Protein 8C53 (pdb70)

Foldseek 3Di:
DCVQFFDDVLPFAFLCRVLVDAFDALLQWDWAFTDFDDDLVLFQAWFDPFLPFIFSFQEEADQDQQIDFLLNQLLQLLQRHGYAHHDPDDLVRRLVRLLLQFQVAFQWAAQAQEAAQQAFQLVQVVCCVPSNDAFHFHAHHRGSFHATFFTGGCVQPVPPPPRNGTSNVRTGTPVPDAEAEPDDDSVVQLVVVVVVVDAKYFYHYPRNTTRTMGGVVNVVSCVVRVNGCADPRGTGAHEYEDELDPVCVVSVVSNVVSPHQEYEYDDLAQLDPSNLVSLLVCCVPPVSYAYETDDDQAQVSLVSNVVSPHREYEYFHPLVDPDTGHQLSSLLHNQVNVVVVSHAYEYEHVQADLSSQLSSLLSGHRHYYDYPNRRQEPSTDFDWDADPNFTATVHDGHPYHVNVVSVVSSSSSSVVCSRNPHRYSVVSNVVSVVSRTHMHGADPVNSD/DCVQFFDDVLPFFFLCRVLVDAFDALLQWDWAFTDFDDDLVLFQAWFDPFLPFIFSFQEEADQDQQTDFLLNQLLQLLQRHGYAHHPPDDLVRRLVRLLLQFQVAFQWAAFAQEDAQQAFQVVQVVCCVPSNDAFHFHAHPRGSFHATFFTGGCVQPVPDPDRNGGNNVRTGTPVPDAEAEPDDDSVVQLVVVVVVVDAKYFYHYPVNTTRTMGGVVNVVSCVVRVNRRADPRGTGAHEYEFELDPVCVVSVVSNVVSPHQEYEYDDLAQLDPSNLVSLLVCCVPPVSYAYETDDDQAQVSLVSNVVSPHREYEYFHCVPVDTGHQLSSLLHNQVNCVVVSHAYEREDDQADLSSQLSSLLSGHRHYYDYLNRRQEPSTDFDWDADPNFTGTPHHGHPYHVNVVSVVSSSSNSVVCSRNHDRYSVVSNVCSVVSSTHMHGADPVSSD

Nearest PDB structures (foldseek):
  8c53-assembly1_A  TM=1.002E+00  e=2.649E-103  Trypanosoma brucei
  8c51-assembly1_B  TM=1.000E+00  e=4.847E-98  Trypanosoma brucei
  8cgy-assembly1_A  TM=9.958E-01  e=4.254E-93  Trypanosoma brucei
  6i0o-assembly1_B  TM=9.560E-01  e=4.979E-62  Homo sapiens
  7rfh-assembly1_F  TM=8.829E-01  e=3.368E-55  Homo sapiens

Sequence (895 aa):
NTNLRTKTLRDGTTAEELFSQDGLSFNDFIILPGFIDFDSSKVNVSGQFTKNILLHLPLVSSPMDTVTESSMARAMALMGGIGVIHNNCTVEQQARMVRSVKLYRNGFIMKPKSVSPDVPVSTIRNIKSEKGISGILVTEGGKYDGKLLGIVCTKDIDFVKDASAPVSQYMTRRENMTVERYPIKLEEAMDVLNRSRHGYLPVLNDKDEVVCLCSRRDAVRARDYPNSSLDRNGHLLCAAATSTREADKGRVAALSEAGIDVLVLDSSQGNTIYQVSFIRRWVKKTYPHLEVVAGNVVTQDQAKNLIDAGADSLRIGMGSVLACGRPQATAIYKVARYAASRGVPCVADGGLRNVGDVCKALAVGANVAMLGSMIAGTSETPGEYFFKDGMRLKGAVLDKGSVLKLLAYIHKGLQQSAQDIGEVSFDAIREKVYEGQVLFNRRSLTAQSNTNLRTKTLRDGTTAEELFSQDGLSFNDFIILPGFIDFDSSKVNVSGQFTKNILLHLPLVSSPMDTVTESSMARAMALMGGIGVIHNNCTVEQQARMVRSVKLYRNGFIMKPKSVSPDVPVSTIRNIKSEKGISGILVTEGGKYDGKLLGIVCTKDIDFVKDASAPVSQYMTRRENMTVERYPIKLEEAMDVLNRSRHGYLPVLNDKDEVVCLCSRRDAVRARDYPNSSLDRNGHLLCAAATSTREADKGRVAALSEAGIDVLVLDSSQGNTIYQVSFIRWVKKTYPHLEVVAGNVVTQDQAKNLIDAGADSLRIGMGVLACGRPQATAIYKVARYAASRGVPCVADGGLRNVGDVCKALAVGANVAMLGSMIAGTSETPGEYFFKDGMRLKGAVLDKGSVLKLLAYIHKGLQQSAQDIGEVSFDAIREKVYEGQVLFNRRSLTAQS

Secondary structure (DSSP, 8-state):
-HHHHS-SS--SB-HHHHTSSS---GGGEEEPP----S-GGG-B--EESSSS-EESS-EEE---TTT-SHHHHHHHHHTT-EEEE--SS-HHHHHHHHHHHHTTS-SSBSS--EE-TT-BHHHHHHHHHHH----EEEEGGG-TTSBEEEEE-HHHHTT-S-TTSBGGGTSEEGGG---EESS--HHHHHHHHHHHT-SEEEEE-TTSBEEEEEEHHHHHHHHH-TT--B-TTSPBP-EEEE--SSTHHHHHHHHHHHT-SEEEE--SS--SHHHHHHHHHHHHH-TT-EEEEEEE-SHHHHHHHHHHT-SEEEE-S---------HHHHHHHHHHHHHHTT--EEEES---SHHHHHHHHHTT-SEEEESGGGTTSTTSSS-EEEETTEEEE--EE----HHHHHHHHHHHHHHHHHHHT-SBHHHHHHHHHHT-S-EEE--TGGG-/-HHHHS-SS--SB-HHHHTSSS---GGGEEEPP----S-GGG-B--EESSSS-EESS-EEE---TTT-SHHHHHHHHHHT-EEEE--SS-HHHHHHHHHHHHTTS-SSBSS--EE-TT-BHHHHHHHHHHH----EEEEGGG-TTSBEEEEE-HHHHTT-S-TTSBGGGTSEEGGG---EESS--HHHHHHHHHHHT-SEEEEE-TT-BEEEEEEHHHHHHHHH-TT--B-TTSPBP-EEEE--SSTHHHHHHHHHHHT-SEEEE--SS--SHHHHHHHHHHHHH-TT-EEEEEEE-SHHHHHHHHHHT-SEEEE-----SS---HHHHHHHHHHHHHHTT--EEE-S---SHHHHHHHHHTT-SEEEESGGGTTSTTSSS-EE-STTS-EE--EE----HHHHHHHHHHHHHHHHHHHT-SBHHHHHHHHHHTSS-EEE--TGGG-

Structure (mmCIF, N/CA/C/O backbone):
data_8C53
#
_entry.id   8C53
#
_cell.length_a   206.900
_cell.length_b   206.900
_cell.length_c   92.300
_cell.angle_alpha   90.00
_cell.angle_beta   90.00
_cell.angle_gamma   90.00
#
_symmetry.space_group_name_H-M   'P 4 21 2'
#
loop_
_entity.id
_entity.type
_entity.pdbx_description
1 polymer "Inosine-5'-monophosphate dehydrogenase"
2 non-polymer "GUANOSINE-5'-DIPHOSPHATE"
3 non-polymer "ADENOSINE-5'-TRIPHOSPHATE"
4 non-polymer 'PHOSPHATE ION'
5 water water
#
loop_
_atom_site.group_PDB
_atom_site.id
_atom_site.type_symbol
_atom_site.label_atom_id
_atom_site.label_alt_id
_atom_site.label_comp_id
_atom_site.label_asym_id
_atom_site.label_entity_id
_atom_site.label_seq_id
_atom_site.pdbx_PDB_ins_code
_atom_site.Cartn_x
_atom_site.Cartn_y
_atom_site.Cartn_z
_atom_site.occupancy
_atom_site.B_iso_or_equiv
_atom_site.auth_seq_id
_atom_site.auth_comp_id
_atom_site.auth_asym_id
_atom_site.auth_atom_id
_atom_site.pdbx_PDB_model_num
ATOM 1 N N . ASN A 1 3 ? 18.697 69.294 -34.131 1.00 64.84 3 ASN A N 1
ATOM 2 C CA . ASN A 1 3 ? 17.346 69.678 -33.758 1.00 66.73 3 ASN A CA 1
ATOM 3 C C . ASN A 1 3 ? 16.987 71.045 -34.321 1.00 63.88 3 ASN A C 1
ATOM 4 O O . ASN A 1 3 ? 16.237 71.809 -33.703 1.00 61.66 3 ASN A O 1
ATOM 15 N N . THR A 1 4 ? 17.519 71.352 -35.500 1.00 57.20 4 THR A N 1
ATOM 16 C CA . THR A 1 4 ? 17.292 72.674 -36.069 1.00 58.16 4 THR A CA 1
ATOM 17 C C . THR A 1 4 ? 15.835 72.871 -36.443 1.00 53.21 4 THR A C 1
ATOM 18 O O . THR A 1 4 ? 15.298 73.972 -36.298 1.00 55.13 4 THR A O 1
ATOM 29 N N . ASN A 1 5 ? 15.173 71.818 -36.915 1.00 55.92 5 ASN A N 1
ATOM 30 C CA . ASN A 1 5 ? 13.765 71.944 -37.258 1.00 55.15 5 ASN A CA 1
ATOM 31 C C . ASN A 1 5 ? 12.935 72.306 -36.034 1.00 61.48 5 ASN A C 1
ATOM 32 O O . ASN A 1 5 ? 11.912 72.998 -36.156 1.00 56.47 5 ASN A O 1
ATOM 43 N N . LEU A 1 6 ? 13.355 71.848 -34.849 1.00 54.05 6 LEU A N 1
ATOM 44 C CA . LEU A 1 6 ? 12.591 72.130 -33.641 1.00 55.17 6 LEU A CA 1
ATOM 45 C C . LEU A 1 6 ? 12.947 73.474 -33.028 1.00 47.12 6 LEU A C 1
ATOM 46 O O . LEU A 1 6 ? 12.087 74.106 -32.399 1.00 52.27 6 LEU A O 1
ATOM 62 N N . ARG A 1 7 ? 14.190 73.920 -33.174 1.00 45.63 7 ARG A N 1
ATOM 63 C CA . ARG A 1 7 ? 14.606 75.159 -32.543 1.00 44.06 7 ARG A CA 1
ATOM 64 C C . ARG A 1 7 ? 14.285 76.384 -33.380 1.00 51.93 7 ARG A C 1
ATOM 65 O O . ARG A 1 7 ? 13.922 77.432 -32.833 1.00 54.39 7 ARG A O 1
ATOM 86 N N . THR A 1 8 ? 14.391 76.281 -34.703 1.00 57.20 8 THR A N 1
ATOM 87 C CA . THR A 1 8 ? 14.185 77.455 -35.544 1.00 50.27 8 THR A CA 1
ATOM 88 C C . THR A 1 8 ? 12.698 77.784 -35.605 1.00 53.56 8 THR A C 1
ATOM 89 O O . THR A 1 8 ? 11.872 76.914 -35.906 1.00 53.63 8 THR A O 1
ATOM 100 N N . LYS A 1 9 ? 12.361 79.036 -35.315 1.00 40.59 9 LYS A N 1
ATOM 101 C CA . LYS A 1 9 ? 10.978 79.482 -35.315 1.00 46.25 9 LYS A CA 1
ATOM 102 C C . LYS A 1 9 ? 10.622 79.930 -36.724 1.00 47.43 9 LYS A C 1
ATOM 103 O O . LYS A 1 9 ? 11.320 80.770 -37.305 1.00 48.71 9 LYS A O 1
ATOM 122 N N . THR A 1 10 ? 9.558 79.364 -37.274 1.00 44.40 10 THR A N 1
ATOM 123 C CA . THR A 1 10 ? 8.973 79.814 -38.530 1.00 45.73 10 THR A CA 1
ATOM 124 C C . THR A 1 10 ? 7.707 80.630 -38.303 1.00 47.55 10 THR A C 1
ATOM 125 O O . THR A 1 10 ? 7.499 81.659 -38.964 1.00 48.85 10 THR A O 1
ATOM 136 N N . LEU A 1 11 ? 6.847 80.191 -37.384 1.00 42.50 11 LEU A N 1
ATOM 137 C CA . LEU A 1 11 ? 5.682 80.994 -37.034 1.00 49.53 11 LEU A CA 1
ATOM 138 C C . LEU A 1 11 ? 6.104 82.343 -36.456 1.00 45.21 11 LEU A C 1
ATOM 139 O O . LEU A 1 11 ? 5.509 83.375 -36.767 1.00 50.58 11 LEU A O 1
ATOM 155 N N . ARG A 1 12 ? 7.125 82.354 -35.615 1.00 47.77 12 ARG A N 1
ATOM 156 C CA . ARG A 1 12 ? 7.640 83.582 -35.011 1.00 46.67 12 ARG A CA 1
ATOM 157 C C . ARG A 1 12 ? 6.524 84.356 -34.306 1.00 52.44 12 ARG A C 1
ATOM 158 O O . ARG A 1 12 ? 6.202 85.496 -34.638 1.00 49.06 12 ARG A O 1
ATOM 179 N N . ASP A 1 13 ? 5.933 83.700 -33.308 1.00 52.45 13 ASP A N 1
ATOM 180 C CA . ASP A 1 13 ? 4.865 84.291 -32.506 1.00 51.15 13 ASP A CA 1
ATOM 181 C C . ASP A 1 13 ? 5.517 85.088 -31.385 1.00 56.03 13 ASP A C 1
ATOM 182 O O . ASP A 1 13 ? 5.820 84.564 -30.316 1.00 46.16 13 ASP A O 1
ATOM 191 N N . GLY A 1 14 ? 5.741 86.366 -31.643 1.00 49.59 14 GLY A N 1
ATOM 192 C CA . GLY A 1 14 ? 6.418 87.227 -30.699 1.00 43.72 14 GLY A CA 1
ATOM 193 C C . GLY A 1 14 ? 6.870 88.501 -31.378 1.00 40.43 14 GLY A C 1
ATOM 194 O O . GLY A 1 14 ? 6.617 88.725 -32.552 1.00 44.56 14 GLY A O 1
ATOM 198 N N . THR A 1 15 ? 7.539 89.341 -30.595 1.00 45.16 15 THR A N 1
ATOM 199 C CA . THR A 1 15 ? 7.966 90.663 -31.027 1.00 41.00 15 THR A CA 1
ATOM 200 C C . THR A 1 15 ? 9.486 90.713 -31.055 1.00 47.08 15 THR A C 1
ATOM 201 O O . THR A 1 15 ? 10.142 90.342 -30.073 1.00 44.98 15 THR A O 1
ATOM 212 N N . THR A 1 16 ? 10.044 91.187 -32.165 1.00 48.03 16 THR A N 1
ATOM 213 C CA . THR A 1 16 ? 11.489 91.300 -32.250 1.00 47.00 16 THR A CA 1
ATOM 214 C C . THR A 1 16 ? 11.978 92.486 -31.411 1.00 45.50 16 THR A C 1
ATOM 215 O O . THR A 1 16 ? 11.231 93.407 -31.071 1.00 41.58 16 THR A O 1
ATOM 226 N N . ALA A 1 17 ? 13.262 92.450 -31.074 1.00 41.83 17 ALA A N 1
ATOM 227 C CA . ALA A 1 17 ? 13.846 93.561 -30.333 1.00 48.61 17 ALA A CA 1
ATOM 228 C C . ALA A 1 17 ? 13.653 94.866 -31.092 1.00 48.05 17 ALA A C 1
ATOM 229 O O . ALA A 1 17 ? 13.337 95.906 -30.497 1.00 50.24 17 ALA A O 1
ATOM 236 N N . GLU A 1 18 ? 13.840 94.828 -32.412 1.00 40.51 18 GLU A N 1
ATOM 237 C CA . GLU A 1 18 ? 13.720 96.037 -33.211 1.00 46.56 18 GLU A CA 1
ATOM 238 C C . GLU A 1 18 ? 12.327 96.647 -33.087 1.00 47.00 18 GLU A C 1
ATOM 239 O O . GLU A 1 18 ? 12.180 97.856 -32.863 1.00 51.39 18 GLU A O 1
ATOM 251 N N . GLU A 1 19 ? 11.287 95.828 -33.202 1.00 42.02 19 GLU A N 1
ATOM 252 C CA . GLU A 1 19 ? 9.946 96.369 -33.022 1.00 42.84 19 GLU A CA 1
ATOM 253 C C . GLU A 1 19 ? 9.740 96.845 -31.590 1.00 42.05 19 GLU A C 1
ATOM 254 O O . GLU A 1 19 ? 9.176 97.917 -31.360 1.00 45.80 19 GLU A O 1
ATOM 266 N N . LEU A 1 20 ? 10.230 96.078 -30.612 1.00 46.78 20 LEU A N 1
ATOM 267 C CA . LEU A 1 20 ? 9.957 96.396 -29.212 1.00 41.26 20 LEU A CA 1
ATOM 268 C C . LEU A 1 20 ? 10.501 97.766 -28.841 1.00 41.57 20 LEU A C 1
ATOM 269 O O . LEU A 1 20 ? 9.867 98.507 -28.085 1.00 47.40 20 LEU A O 1
ATOM 285 N N . PHE A 1 21 ? 11.674 98.123 -29.363 1.00 46.51 21 PHE A N 1
ATOM 286 C CA . PHE A 1 21 ? 12.356 99.354 -28.980 1.00 51.29 21 PHE A CA 1
ATOM 287 C C . PHE A 1 21 ? 12.121 100.499 -29.955 1.00 47.83 21 PHE A C 1
ATOM 288 O O . PHE A 1 21 ? 12.806 101.525 -29.869 1.00 52.72 21 PHE A O 1
ATOM 305 N N . SER A 1 22 ? 11.146 100.370 -30.847 1.00 54.96 22 SER A N 1
ATOM 306 C CA . SER A 1 22 ? 10.900 101.371 -31.886 1.00 56.03 22 SER A CA 1
ATOM 307 C C . SER A 1 22 ? 9.944 102.456 -31.411 1.00 48.00 22 SER A C 1
ATOM 308 O O . SER A 1 22 ? 9.588 103.336 -32.194 1.00 53.86 22 SER A O 1
ATOM 316 N N . GLN A 1 23 ? 9.538 102.409 -30.144 1.00 53.31 23 GLN A N 1
ATOM 317 C CA . GLN A 1 23 ? 8.541 103.298 -29.556 1.00 42.39 23 GLN A CA 1
ATOM 318 C C . GLN A 1 23 ? 9.180 103.957 -28.345 1.00 45.91 23 GLN A C 1
ATOM 319 O O . GLN A 1 23 ? 10.410 104.068 -28.274 1.00 69.00 23 GLN A O 1
ATOM 333 N N . ASP A 1 24 ? 8.366 104.436 -27.417 1.00 42.12 24 ASP A N 1
ATOM 334 C CA . ASP A 1 24 ? 8.851 105.110 -26.225 1.00 47.30 24 ASP A CA 1
ATOM 335 C C . ASP A 1 24 ? 9.967 104.364 -25.498 1.00 52.40 24 ASP A C 1
ATOM 336 O O . ASP A 1 24 ? 10.150 103.159 -25.687 1.00 47.82 24 ASP A O 1
ATOM 345 N N . GLY A 1 25 ? 10.754 105.103 -24.720 1.00 48.08 25 GLY A N 1
ATOM 346 C CA . GLY A 1 25 ? 11.879 104.515 -24.010 1.00 49.54 25 GLY A CA 1
ATOM 347 C C . GLY A 1 25 ? 11.426 103.530 -22.947 1.00 54.07 25 GLY A C 1
ATOM 348 O O . GLY A 1 25 ? 10.548 103.834 -22.131 1.00 48.43 25 GLY A O 1
ATOM 352 N N . LEU A 1 26 ? 12.065 102.364 -22.916 1.00 50.85 26 LEU A N 1
ATOM 353 C CA . LEU A 1 26 ? 11.635 101.254 -22.085 1.00 46.03 26 LEU A CA 1
ATOM 354 C C . LEU A 1 26 ? 12.616 100.976 -20.953 1.00 49.35 26 LEU A C 1
ATOM 355 O O . LEU A 1 26 ? 13.836 101.137 -21.119 1.00 48.76 26 LEU A O 1
ATOM 371 N N . SER A 1 27 ? 12.076 100.575 -19.810 1.00 47.29 27 SER A N 1
ATOM 372 C CA . SER A 1 27 ? 12.836 99.978 -18.728 1.00 49.15 27 SER A CA 1
ATOM 373 C C . SER A 1 27 ? 12.757 98.458 -18.825 1.00 51.95 27 SER A C 1
ATOM 374 O O . SER A 1 27 ? 12.004 97.898 -19.631 1.00 49.79 27 SER A O 1
ATOM 382 N N . PHE A 1 28 ? 13.538 97.787 -17.974 1.00 47.32 28 PHE A N 1
ATOM 383 C CA . PHE A 1 28 ? 13.636 96.336 -18.071 1.00 46.40 28 PHE A CA 1
ATOM 384 C C . PHE A 1 28 ? 12.323 95.646 -17.719 1.00 49.38 28 PHE A C 1
ATOM 385 O O . PHE A 1 28 ? 12.015 94.583 -18.271 1.00 48.79 28 PHE A O 1
ATOM 402 N N . ASN A 1 29 ? 11.538 96.226 -16.816 1.00 50.73 29 ASN A N 1
ATOM 403 C CA . ASN A 1 29 ? 10.269 95.620 -16.448 1.00 48.46 29 ASN A CA 1
ATOM 404 C C . ASN A 1 29 ? 9.210 95.771 -17.531 1.00 47.39 29 ASN A C 1
ATOM 405 O O . ASN A 1 29 ? 8.151 95.142 -17.429 1.00 51.95 29 ASN A O 1
ATOM 416 N N . ASP A 1 30 ? 9.457 96.585 -18.552 1.00 45.70 30 ASP A N 1
ATOM 417 C CA . ASP A 1 30 ? 8.448 96.821 -19.576 1.00 44.92 30 ASP A CA 1
ATOM 418 C C . ASP A 1 30 ? 8.281 95.661 -20.542 1.00 43.66 30 ASP A C 1
ATOM 419 O O . ASP A 1 30 ? 7.320 95.658 -21.317 1.00 51.38 30 ASP A O 1
ATOM 428 N N . PHE A 1 31 ? 9.183 94.687 -20.534 1.00 47.33 31 PHE A N 1
ATOM 429 C CA . PHE A 1 31 ? 9.110 93.600 -21.493 1.00 43.60 31 PHE A CA 1
ATOM 430 C C . PHE A 1 31 ? 9.611 92.306 -20.866 1.00 49.76 31 PHE A C 1
ATOM 431 O O . PHE A 1 31 ? 10.326 92.301 -19.858 1.00 45.03 31 PHE A O 1
ATOM 448 N N . ILE A 1 32 ? 9.222 91.200 -21.487 1.00 40.40 32 ILE A N 1
ATOM 449 C CA . ILE A 1 32 ? 9.661 89.873 -21.082 1.00 44.16 32 ILE A CA 1
ATOM 450 C C . ILE A 1 32 ? 10.151 89.154 -22.332 1.00 44.45 32 ILE A C 1
ATOM 451 O O . ILE A 1 32 ? 9.791 89.502 -23.457 1.00 48.16 32 ILE A O 1
ATOM 467 N N . ILE A 1 33 ? 11.007 88.159 -22.122 1.00 45.18 33 ILE A N 1
ATOM 468 C CA . ILE A 1 33 ? 11.595 87.379 -23.201 1.00 44.65 33 ILE A CA 1
ATOM 469 C C . ILE A 1 33 ? 10.825 86.073 -23.340 1.00 48.09 33 ILE A C 1
ATOM 470 O O . ILE A 1 33 ? 10.570 85.383 -22.347 1.00 44.75 33 ILE A O 1
ATOM 486 N N . LEU A 1 34 ? 10.465 85.732 -24.560 1.00 46.53 34 LEU A N 1
ATOM 487 C CA . LEU A 1 34 ? 9.680 84.534 -24.788 1.00 45.93 34 LEU A CA 1
ATOM 488 C C . LEU A 1 34 ? 10.585 83.307 -24.795 1.00 50.30 34 LEU A C 1
ATOM 489 O O . LEU A 1 34 ? 11.759 83.402 -25.155 1.00 46.60 34 LEU A O 1
ATOM 505 N N . PRO A 1 35 ? 10.070 82.154 -24.366 1.00 50.85 35 PRO A N 1
ATOM 506 C CA . PRO A 1 35 ? 10.882 80.938 -24.362 1.00 46.47 35 PRO A CA 1
ATOM 507 C C . PRO A 1 35 ? 11.057 80.350 -25.752 1.00 43.73 35 PRO A C 1
ATOM 508 O O . PRO A 1 35 ? 10.268 80.585 -26.666 1.00 51.41 35 PRO A O 1
ATOM 519 N N . GLY A 1 36 ? 12.118 79.559 -25.886 1.00 49.49 36 GLY A N 1
ATOM 520 C CA . GLY A 1 36 ? 12.400 78.857 -27.115 1.00 50.78 36 GLY A CA 1
ATOM 521 C C . GLY A 1 36 ? 12.364 77.352 -26.958 1.00 50.94 36 GLY A C 1
ATOM 522 O O . GLY A 1 36 ? 11.393 76.805 -26.429 1.00 49.11 36 GLY A O 1
ATOM 526 N N . PHE A 1 37 ? 13.421 76.678 -27.418 1.00 55.28 37 PHE A N 1
ATOM 527 C CA . PHE A 1 37 ? 13.500 75.225 -27.430 1.00 47.87 37 PHE A CA 1
ATOM 528 C C . PHE A 1 37 ? 14.720 74.762 -26.654 1.00 48.23 37 PHE A C 1
ATOM 529 O O . PHE A 1 37 ? 15.807 75.316 -26.815 1.00 57.43 37 PHE A O 1
ATOM 546 N N . ILE A 1 38 ? 14.551 73.712 -25.852 1.00 49.43 38 ILE A N 1
ATOM 547 C CA . ILE A 1 38 ? 15.574 73.252 -24.919 1.00 50.92 38 ILE A CA 1
ATOM 548 C C . ILE A 1 38 ? 16.012 71.845 -25.304 1.00 51.17 38 ILE A C 1
ATOM 549 O O . ILE A 1 38 ? 15.177 70.938 -25.426 1.00 49.57 38 ILE A O 1
ATOM 565 N N . ASP A 1 39 ? 17.319 71.667 -25.505 1.00 48.74 39 ASP A N 1
ATOM 566 C CA . ASP A 1 39 ? 17.887 70.339 -25.713 1.00 51.57 39 ASP A CA 1
ATOM 567 C C . ASP A 1 39 ? 19.227 70.211 -25.007 1.00 48.12 39 ASP A C 1
ATOM 568 O O . ASP A 1 39 ? 20.119 69.505 -25.485 1.00 56.64 39 ASP A O 1
ATOM 577 N N . PHE A 1 40 ? 19.383 70.874 -23.870 1.00 49.05 40 PHE A N 1
ATOM 578 C CA . PHE A 1 40 ? 20.643 70.854 -23.148 1.00 51.48 40 PHE A CA 1
ATOM 579 C C . PHE A 1 40 ? 20.382 71.178 -21.690 1.00 54.46 40 PHE A C 1
ATOM 580 O O . PHE A 1 40 ? 19.351 71.759 -21.341 1.00 59.28 40 PHE A O 1
ATOM 597 N N . ASP A 1 41 ? 21.332 70.793 -20.840 1.00 55.60 41 ASP A N 1
ATOM 598 C CA . ASP A 1 41 ? 21.258 71.091 -19.418 1.00 54.92 41 ASP A CA 1
ATOM 599 C C . ASP A 1 41 ? 21.862 72.463 -19.148 1.00 54.26 41 ASP A C 1
ATOM 600 O O . ASP A 1 41 ? 22.782 72.908 -19.834 1.00 58.87 41 ASP A O 1
ATOM 609 N N . SER A 1 42 ? 21.341 73.128 -18.124 1.00 53.76 42 SER A N 1
ATOM 610 C CA . SER A 1 42 ? 21.741 74.505 -17.861 1.00 52.56 42 SER A CA 1
ATOM 611 C C . SER A 1 42 ? 23.224 74.628 -17.544 1.00 58.62 42 SER A C 1
ATOM 612 O O . SER A 1 42 ? 23.815 75.691 -17.764 1.00 56.61 42 SER A O 1
ATOM 620 N N . SER A 1 43 ? 23.846 73.565 -17.026 1.00 61.09 43 SER A N 1
ATOM 621 C CA . SER A 1 43 ? 25.255 73.643 -16.664 1.00 52.26 43 SER A CA 1
ATOM 622 C C . SER A 1 43 ? 26.150 73.861 -17.873 1.00 60.09 43 SER A C 1
ATOM 623 O O . SER A 1 43 ? 27.292 74.314 -17.720 1.00 59.27 43 SER A O 1
ATOM 631 N N . LYS A 1 44 ? 25.659 73.571 -19.068 1.00 52.48 44 LYS A N 1
ATOM 632 C CA . LYS A 1 44 ? 26.453 73.674 -20.284 1.00 64.09 44 LYS A CA 1
ATOM 633 C C . LYS A 1 44 ? 26.396 75.057 -20.927 1.00 50.98 44 LYS A C 1
ATOM 634 O O . LYS A 1 44 ? 26.992 75.250 -21.984 1.00 55.62 44 LYS A O 1
ATOM 653 N N . VAL A 1 45 ? 25.725 76.019 -20.312 1.00 50.44 45 VAL A N 1
ATOM 654 C CA . VAL A 1 45 ? 25.535 77.322 -20.927 1.00 44.68 45 VAL A CA 1
ATOM 655 C C . VAL A 1 45 ? 26.775 78.184 -20.712 1.00 46.97 45 VAL A C 1
ATOM 656 O O . VAL A 1 45 ? 27.269 78.324 -19.590 1.00 45.64 45 VAL A O 1
ATOM 669 N N . ASN A 1 46 ? 27.244 78.806 -21.792 1.00 49.90 46 ASN A N 1
ATOM 670 C CA . ASN A 1 46 ? 28.361 79.744 -21.779 1.00 48.80 46 ASN A CA 1
ATOM 671 C C . ASN A 1 46 ? 27.804 81.162 -21.671 1.00 50.19 46 ASN A C 1
ATOM 672 O O . ASN A 1 46 ? 26.979 81.572 -22.490 1.00 54.27 46 ASN A O 1
ATOM 683 N N . VAL A 1 47 ? 28.245 81.903 -20.665 1.00 46.35 47 VAL A N 1
ATOM 684 C CA . VAL A 1 47 ? 27.739 83.242 -20.408 1.00 46.98 47 VAL A CA 1
ATOM 685 C C . VAL A 1 47 ? 28.766 84.316 -20.731 1.00 42.93 47 VAL A C 1
ATOM 686 O O . VAL A 1 47 ? 28.535 85.493 -20.452 1.00 55.91 47 VAL A O 1
ATOM 699 N N . SER A 1 48 ? 29.902 83.946 -21.293 1.00 49.34 48 SER A N 1
ATOM 700 C CA . SER A 1 48 ? 30.987 84.900 -21.442 1.00 42.77 48 SER A CA 1
ATOM 701 C C . SER A 1 48 ? 30.574 86.050 -22.349 1.00 49.30 48 SER A C 1
ATOM 702 O O . SER A 1 48 ? 29.708 85.909 -23.221 1.00 43.74 48 SER A O 1
ATOM 710 N N . GLY A 1 49 ? 31.216 87.197 -22.136 1.00 39.79 49 GLY A N 1
ATOM 711 C CA . GLY A 1 49 ? 31.031 88.344 -23.000 1.00 42.25 49 GLY A CA 1
ATOM 712 C C . GLY A 1 49 ? 32.311 89.154 -23.072 1.00 52.11 49 GLY A C 1
ATOM 713 O O . GLY A 1 49 ? 33.204 89.033 -22.219 1.00 43.48 49 GLY A O 1
ATOM 717 N N . GLN A 1 50 ? 32.385 90.002 -24.093 1.00 48.47 50 GLN A N 1
ATOM 718 C CA . GLN A 1 50 ? 33.568 90.818 -24.309 1.00 43.92 50 GLN A CA 1
ATOM 719 C C . GLN A 1 50 ? 33.481 92.061 -23.439 1.00 42.82 50 GLN A C 1
ATOM 720 O O . GLN A 1 50 ? 32.609 92.912 -23.634 1.00 51.64 50 GLN A O 1
ATOM 734 N N . PHE A 1 51 ? 34.392 92.182 -22.483 1.00 47.50 51 PHE A N 1
ATOM 735 C CA . PHE A 1 51 ? 34.534 93.446 -21.770 1.00 47.01 51 PHE A CA 1
ATOM 736 C C . PHE A 1 51 ? 35.033 94.522 -22.718 1.00 42.66 51 PHE A C 1
ATOM 737 O O . PHE A 1 51 ? 34.575 95.668 -22.681 1.00 48.82 51 PHE A O 1
ATOM 754 N N . THR A 1 52 ? 35.969 94.156 -23.579 1.00 46.11 52 THR A N 1
ATOM 755 C CA . THR A 1 52 ? 36.559 95.063 -24.541 1.00 52.45 52 THR A CA 1
ATOM 756 C C . THR A 1 52 ? 36.844 94.269 -25.805 1.00 48.87 52 THR A C 1
ATOM 757 O O . THR A 1 52 ? 36.590 93.062 -25.877 1.00 54.35 52 THR A O 1
ATOM 768 N N . LYS A 1 53 ? 37.389 94.950 -26.806 1.00 56.12 53 LYS A N 1
ATOM 769 C CA . LYS A 1 53 ? 37.653 94.295 -28.079 1.00 54.06 53 LYS A CA 1
ATOM 770 C C . LYS A 1 53 ? 38.484 93.033 -27.892 1.00 61.35 53 LYS A C 1
ATOM 771 O O . LYS A 1 53 ? 38.255 92.026 -28.567 1.00 58.63 53 LYS A O 1
ATOM 790 N N . ASN A 1 54 ? 39.446 93.059 -26.964 1.00 63.18 54 ASN A N 1
ATOM 791 C CA . ASN A 1 54 ? 40.418 91.981 -26.851 1.00 65.68 54 ASN A CA 1
ATOM 792 C C . ASN A 1 54 ? 40.310 91.153 -25.580 1.00 61.78 54 ASN A C 1
ATOM 793 O O . ASN A 1 54 ? 40.985 90.126 -25.484 1.00 64.97 54 ASN A O 1
ATOM 804 N N . ILE A 1 55 ? 39.496 91.553 -24.612 1.00 64.14 55 ILE A N 1
ATOM 805 C CA . ILE A 1 55 ? 39.374 90.844 -23.347 1.00 52.41 55 ILE A CA 1
ATOM 806 C C . ILE A 1 55 ? 38.012 90.171 -23.281 1.00 53.34 55 ILE A C 1
ATOM 807 O O . ILE A 1 55 ? 36.975 90.850 -23.221 1.00 56.17 55 ILE A O 1
ATOM 823 N N . LEU A 1 56 ? 38.013 88.841 -23.258 1.00 47.39 56 LEU A N 1
ATOM 824 C CA . LEU A 1 56 ? 36.804 88.054 -23.051 1.00 56.19 56 LEU A CA 1
ATOM 825 C C . LEU A 1 56 ? 36.708 87.653 -21.581 1.00 55.46 56 LEU A C 1
ATOM 826 O O . LEU A 1 56 ? 37.688 87.185 -20.996 1.00 71.80 56 LEU A O 1
ATOM 842 N N . LEU A 1 57 ? 35.538 87.839 -20.987 1.00 52.76 57 LEU A N 1
ATOM 843 C CA . LEU A 1 57 ? 35.303 87.502 -19.594 1.00 50.43 57 LEU A CA 1
ATOM 844 C C . LEU A 1 57 ? 34.441 86.252 -19.518 1.00 56.60 57 LEU A C 1
ATOM 845 O O . LEU A 1 57 ? 33.352 86.216 -20.100 1.00 55.84 57 LEU A O 1
ATOM 861 N N . HIS A 1 58 ? 34.931 85.231 -18.799 1.00 58.67 58 HIS A N 1
ATOM 862 C CA . HIS A 1 58 ? 34.139 84.016 -18.617 1.00 54.14 58 HIS A CA 1
ATOM 863 C C . HIS A 1 58 ? 32.832 84.337 -17.915 1.00 54.47 58 HIS A C 1
ATOM 864 O O . HIS A 1 58 ? 31.789 83.746 -18.218 1.00 50.76 58 HIS A O 1
ATOM 878 N N . LEU A 1 59 ? 32.876 85.277 -16.971 1.00 47.11 59 LEU A N 1
ATOM 879 C CA . LEU A 1 59 ? 31.700 85.749 -16.249 1.00 50.00 59 LEU A CA 1
ATOM 880 C C . LEU A 1 59 ? 31.446 87.184 -16.676 1.00 42.98 59 LEU A C 1
ATOM 881 O O . LEU A 1 59 ? 32.301 88.043 -16.430 1.00 50.08 59 LEU A O 1
ATOM 897 N N . PRO A 1 60 ? 30.334 87.500 -17.311 1.00 45.04 60 PRO A N 1
ATOM 898 C CA . PRO A 1 60 ? 30.144 88.830 -17.904 1.00 47.04 60 PRO A CA 1
ATOM 899 C C . PRO A 1 60 ? 29.775 89.896 -16.874 1.00 47.87 60 PRO A C 1
ATOM 900 O O . PRO A 1 60 ? 28.781 90.605 -17.008 1.00 48.03 60 PRO A O 1
ATOM 911 N N . LEU A 1 61 ? 30.583 90.009 -15.837 1.00 45.77 61 LEU A N 1
ATOM 912 C CA . LEU A 1 61 ? 30.268 90.866 -14.707 1.00 46.92 61 LEU A CA 1
ATOM 913 C C . LEU A 1 61 ? 31.476 91.708 -14.352 1.00 45.89 61 LEU A C 1
ATOM 914 O O . LEU A 1 61 ? 32.603 91.210 -14.336 1.00 47.12 61 LEU A O 1
ATOM 930 N N . VAL A 1 62 ? 31.226 92.982 -14.057 1.00 44.94 62 VAL A N 1
ATOM 931 C CA . VAL A 1 62 ? 32.259 93.969 -13.787 1.00 40.12 62 VAL A CA 1
ATOM 932 C C . VAL A 1 62 ? 31.831 94.746 -12.556 1.00 48.10 62 VAL A C 1
ATOM 933 O O . VAL A 1 62 ? 30.696 95.232 -12.491 1.00 51.98 62 VAL A O 1
ATOM 946 N N . SER A 1 63 ? 32.726 94.870 -11.592 1.00 46.41 63 SER A N 1
ATOM 947 C CA . SER A 1 63 ? 32.393 95.580 -10.363 1.00 49.61 63 SER A CA 1
ATOM 948 C C . SER A 1 63 ? 32.560 97.077 -10.590 1.00 49.35 63 SER A C 1
ATOM 949 O O . SER A 1 63 ? 33.577 97.522 -11.123 1.00 46.72 63 SER A O 1
ATOM 957 N N . SER A 1 64 ? 31.560 97.853 -10.178 1.00 52.86 64 SER A N 1
ATOM 958 C CA . SER A 1 64 ? 31.545 99.266 -10.511 1.00 50.31 64 SER A CA 1
ATOM 959 C C . SER A 1 64 ? 32.666 99.997 -9.781 1.00 51.12 64 SER A C 1
ATOM 960 O O . SER A 1 64 ? 33.015 99.650 -8.654 1.00 53.28 64 SER A O 1
ATOM 968 N N . PRO A 1 65 ? 33.248 101.028 -10.408 1.00 62.76 65 PRO A N 1
ATOM 969 C CA . PRO A 1 65 ? 34.342 101.778 -9.767 1.00 50.37 65 PRO A CA 1
ATOM 970 C C . PRO A 1 65 ? 33.836 102.874 -8.834 1.00 58.27 65 PRO A C 1
ATOM 971 O O . PRO A 1 65 ? 34.166 104.056 -8.974 1.00 53.93 65 PRO A O 1
ATOM 982 N N . MET A 1 66 ? 33.012 102.482 -7.868 1.00 58.93 66 MET A N 1
ATOM 983 C CA . MET A 1 66 ? 32.606 103.368 -6.783 1.00 65.86 66 MET A CA 1
ATOM 984 C C . MET A 1 66 ? 33.464 103.079 -5.554 1.00 61.37 66 MET A C 1
ATOM 985 O O . MET A 1 66 ? 33.829 101.929 -5.298 1.00 64.83 66 MET A O 1
ATOM 999 N N . ASP A 1 67 ? 33.777 104.126 -4.789 1.00 62.27 67 ASP A N 1
ATOM 1000 C CA . ASP A 1 67 ? 34.639 103.961 -3.627 1.00 57.04 67 ASP A CA 1
ATOM 1001 C C . ASP A 1 67 ? 34.007 103.082 -2.556 1.00 62.26 67 ASP A C 1
ATOM 1002 O O . ASP A 1 67 ? 34.719 102.636 -1.650 1.00 58.26 67 ASP A O 1
ATOM 1011 N N . THR A 1 68 ? 32.703 102.819 -2.636 1.00 61.28 68 THR A N 1
ATOM 1012 C CA . THR A 1 68 ? 32.043 101.923 -1.696 1.00 59.37 68 THR A CA 1
ATOM 1013 C C . THR A 1 68 ? 31.962 100.488 -2.204 1.00 60.86 68 THR A C 1
ATOM 1014 O O . THR A 1 68 ? 31.384 99.637 -1.516 1.00 63.07 68 THR A O 1
ATOM 1025 N N . VAL A 1 69 ? 32.511 100.197 -3.383 1.00 61.80 69 VAL A N 1
ATOM 1026 C CA . VAL A 1 69 ? 32.319 98.889 -3.992 1.00 60.80 69 VAL A CA 1
ATOM 1027 C C . VAL A 1 69 ? 33.633 98.197 -4.304 1.00 51.15 69 VAL A C 1
ATOM 1028 O O . VAL A 1 69 ? 33.854 97.068 -3.866 1.00 52.96 69 VAL A O 1
ATOM 1041 N N . THR A 1 70 ? 34.505 98.848 -5.075 1.00 55.95 70 THR A N 1
ATOM 1042 C CA . THR A 1 70 ? 35.661 98.167 -5.650 1.00 54.47 70 THR A CA 1
ATOM 1043 C C . THR A 1 70 ? 36.967 98.746 -5.128 1.00 56.54 70 THR A C 1
ATOM 1044 O O . THR A 1 70 ? 37.306 99.898 -5.411 1.00 57.53 70 THR A O 1
ATOM 1055 N N . GLU A 1 71 ? 37.710 97.926 -4.390 1.00 61.48 71 GLU A N 1
ATOM 1056 C CA . GLU A 1 71 ? 39.120 98.147 -4.072 1.00 53.59 71 GLU A CA 1
ATOM 1057 C C . GLU A 1 71 ? 39.828 96.817 -4.334 1.00 52.47 71 GLU A C 1
ATOM 1058 O O . GLU A 1 71 ? 39.268 95.940 -5.007 1.00 51.45 71 GLU A O 1
ATOM 1070 N N . SER A 1 72 ? 41.060 96.662 -3.855 1.00 56.06 72 SER A N 1
ATOM 1071 C CA . SER A 1 72 ? 41.860 95.502 -4.246 1.00 56.96 72 SER A CA 1
ATOM 1072 C C . SER A 1 72 ? 41.125 94.190 -3.996 1.00 57.71 72 SER A C 1
ATOM 1073 O O . SER A 1 72 ? 41.132 93.289 -4.844 1.00 57.98 72 SER A O 1
ATOM 1081 N N . SER A 1 73 ? 40.489 94.057 -2.835 1.00 57.35 73 SER A N 1
ATOM 1082 C CA . SER A 1 73 ? 39.862 92.787 -2.485 1.00 53.63 73 SER A CA 1
ATOM 1083 C C . SER A 1 73 ? 38.722 92.455 -3.440 1.00 55.44 73 SER A C 1
ATOM 1084 O O . SER A 1 73 ? 38.615 91.321 -3.933 1.00 60.08 73 SER A O 1
ATOM 1092 N N . MET A 1 74 ? 37.855 93.433 -3.717 1.00 52.51 74 MET A N 1
ATOM 1093 C CA . MET A 1 74 ? 36.741 93.192 -4.632 1.00 51.23 74 MET A CA 1
ATOM 1094 C C . MET A 1 74 ? 37.237 92.864 -6.038 1.00 52.16 74 MET A C 1
ATOM 1095 O O . MET A 1 74 ? 36.718 91.950 -6.691 1.00 45.42 74 MET A O 1
ATOM 1109 N N . ALA A 1 75 ? 38.239 93.598 -6.526 1.00 46.93 75 ALA A N 1
ATOM 1110 C CA . ALA A 1 75 ? 38.765 93.313 -7.860 1.00 46.53 75 ALA A CA 1
ATOM 1111 C C . ALA A 1 75 ? 39.352 91.908 -7.929 1.00 58.61 75 ALA A C 1
ATOM 1112 O O . ALA A 1 75 ? 39.162 91.188 -8.924 1.00 55.71 75 ALA A O 1
ATOM 1119 N N . ARG A 1 76 ? 40.067 91.498 -6.876 1.00 59.82 76 ARG A N 1
ATOM 1120 C CA . ARG A 1 76 ? 40.585 90.137 -6.819 1.00 55.21 76 ARG A CA 1
ATOM 1121 C C . ARG A 1 76 ? 39.454 89.125 -6.907 1.00 47.34 76 ARG A C 1
ATOM 1122 O O . ARG A 1 76 ? 39.509 88.175 -7.691 1.00 51.69 76 ARG A O 1
ATOM 1143 N N . ALA A 1 77 ? 38.415 89.318 -6.102 1.00 49.78 77 ALA A N 1
ATOM 1144 C CA . ALA A 1 77 ? 37.309 88.368 -6.092 1.00 50.25 77 ALA A CA 1
ATOM 1145 C C . ALA A 1 77 ? 36.654 88.286 -7.463 1.00 51.00 77 ALA A C 1
ATOM 1146 O O . ALA A 1 77 ? 36.348 87.190 -7.950 1.00 55.84 77 ALA A O 1
ATOM 1153 N N . MET A 1 78 ? 36.423 89.434 -8.097 1.00 48.01 78 MET A N 1
ATOM 1154 C CA . MET A 1 78 ? 35.796 89.432 -9.416 1.00 49.17 78 MET A CA 1
ATOM 1155 C C . MET A 1 78 ? 36.659 88.689 -10.427 1.00 44.69 78 MET A C 1
ATOM 1156 O O . MET A 1 78 ? 36.172 87.830 -11.163 1.00 46.25 78 MET A O 1
ATOM 1170 N N . ALA A 1 79 ? 37.951 88.997 -10.471 1.00 48.86 79 ALA A N 1
ATOM 1171 C CA . ALA A 1 79 ? 38.817 88.340 -11.441 1.00 45.61 79 ALA A CA 1
ATOM 1172 C C . ALA A 1 79 ? 38.883 86.839 -11.196 1.00 54.15 79 ALA A C 1
ATOM 1173 O O . ALA A 1 79 ? 38.892 86.047 -12.147 1.00 60.28 79 ALA A O 1
ATOM 1180 N N . LEU A 1 80 ? 38.909 86.423 -9.926 1.00 58.75 80 LEU A N 1
ATOM 1181 C CA . LEU A 1 80 ? 39.034 85.000 -9.622 1.00 50.67 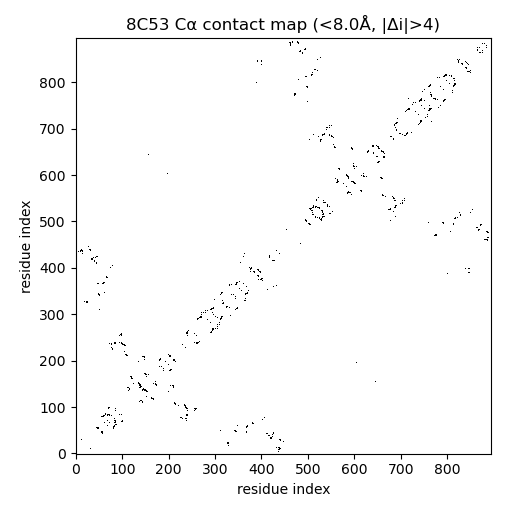80 LEU A CA 1
ATOM 1182 C C . LEU A 1 80 ? 37.845 84.207 -10.149 1.00 58.92 80 LEU A C 1
ATOM 1183 O O . LEU A 1 80 ? 38.000 83.060 -10.600 1.00 54.05 80 LEU A O 1
ATOM 1199 N N . MET A 1 81 ? 36.648 84.793 -10.085 1.00 52.09 81 MET A N 1
ATOM 1200 C CA . MET A 1 81 ? 35.443 84.102 -10.523 1.00 60.10 81 MET A CA 1
ATOM 1201 C C . MET A 1 81 ? 35.214 84.201 -12.024 1.00 54.86 81 MET A C 1
ATOM 1202 O O . MET A 1 81 ? 34.236 83.636 -12.525 1.00 59.53 81 MET A O 1
ATOM 1216 N N . GLY A 1 82 ? 36.085 84.892 -12.746 1.00 54.41 82 GLY A N 1
ATOM 1217 C CA . GLY A 1 82 ? 35.951 85.020 -14.179 1.00 60.66 82 GLY A CA 1
ATOM 1218 C C . GLY A 1 82 ? 35.447 86.357 -14.654 1.00 50.59 82 GLY A C 1
ATOM 1219 O O . GLY A 1 82 ? 35.235 86.531 -15.861 1.00 56.47 82 GLY A O 1
ATOM 1223 N N . GLY A 1 83 ? 35.232 87.295 -13.749 1.00 55.76 83 GLY A N 1
ATOM 1224 C CA . GLY A 1 83 ? 34.856 88.656 -14.081 1.00 46.09 83 GLY A CA 1
ATOM 1225 C C . GLY A 1 83 ? 36.040 89.592 -14.007 1.00 47.02 83 GLY A C 1
ATOM 1226 O O . GLY A 1 83 ? 37.173 89.222 -14.341 1.00 45.71 83 GLY A O 1
ATOM 1230 N N . ILE A 1 84 ? 35.778 90.824 -13.573 1.00 46.64 84 ILE A N 1
ATOM 1231 C CA . ILE A 1 84 ? 36.826 91.826 -13.443 1.00 45.21 84 ILE A CA 1
ATOM 1232 C C . ILE A 1 84 ? 36.291 92.940 -12.567 1.00 42.21 84 ILE A C 1
ATOM 1233 O O . ILE A 1 84 ? 35.080 93.121 -12.432 1.00 51.56 84 ILE A O 1
ATOM 1249 N N . GLY A 1 85 ? 37.200 93.689 -11.956 1.00 43.93 85 GLY A N 1
ATOM 1250 C CA . GLY A 1 85 ? 36.845 94.822 -11.130 1.00 47.46 85 GLY A CA 1
ATOM 1251 C C . GLY A 1 85 ? 37.545 96.078 -11.616 1.00 48.16 85 GLY A C 1
ATOM 1252 O O . GLY A 1 85 ? 38.629 96.003 -12.203 1.00 45.14 85 GLY A O 1
ATOM 1256 N N . VAL A 1 86 ? 36.934 97.225 -11.356 1.00 46.01 86 VAL A N 1
ATOM 1257 C CA . VAL A 1 86 ? 37.477 98.515 -11.754 1.00 55.34 86 VAL A CA 1
ATOM 1258 C C . VAL A 1 86 ? 37.771 99.300 -10.490 1.00 46.64 86 VAL A C 1
ATOM 1259 O O . VAL A 1 86 ? 36.844 99.739 -9.800 1.00 55.44 86 VAL A O 1
ATOM 1272 N N . ILE A 1 87 ? 39.057 99.513 -10.205 1.00 62.05 87 ILE A N 1
ATOM 1273 C CA . ILE A 1 87 ? 39.453 100.225 -8.991 1.00 56.75 87 ILE A CA 1
ATOM 1274 C C . ILE A 1 87 ? 39.011 101.680 -9.093 1.00 56.40 87 ILE A C 1
ATOM 1275 O O . ILE A 1 87 ? 39.316 102.369 -10.077 1.00 55.54 87 ILE A O 1
ATOM 1291 N N . HIS A 1 88 ? 38.301 102.156 -8.071 1.00 50.55 88 HIS A N 1
ATOM 1292 C CA . HIS A 1 88 ? 37.778 103.511 -8.100 1.00 50.60 88 HIS A CA 1
ATOM 1293 C C . HIS A 1 88 ? 38.916 104.525 -8.114 1.00 50.84 88 HIS A C 1
ATOM 1294 O O . HIS A 1 88 ? 40.068 104.211 -7.806 1.00 58.51 88 HIS A O 1
ATOM 1308 N N . ASN A 1 89 ? 38.584 105.758 -8.497 1.00 53.04 89 ASN A N 1
ATOM 1309 C CA . ASN A 1 89 ? 39.565 106.833 -8.586 1.00 57.93 89 ASN A CA 1
ATOM 1310 C C . ASN A 1 89 ? 39.344 107.932 -7.560 1.00 56.54 89 ASN A C 1
ATOM 1311 O O . ASN A 1 89 ? 39.909 109.018 -7.710 1.00 60.12 89 ASN A O 1
ATOM 1322 N N . ASN A 1 90 ? 38.528 107.687 -6.528 1.00 59.78 90 ASN A N 1
ATOM 1323 C CA . ASN A 1 90 ? 38.366 108.642 -5.430 1.00 58.43 90 ASN A CA 1
ATOM 1324 C C . ASN A 1 90 ? 39.498 108.442 -4.419 1.00 66.35 90 ASN A C 1
ATOM 1325 O O . ASN A 1 90 ? 39.297 108.068 -3.265 1.00 56.38 90 ASN A O 1
ATOM 1336 N N . CYS A 1 91 ? 40.714 108.701 -4.892 1.00 62.32 91 CYS A N 1
ATOM 1337 C CA . CYS A 1 91 ? 41.931 108.414 -4.146 1.00 62.64 91 CYS A CA 1
ATOM 1338 C C . CYS A 1 91 ? 43.087 109.003 -4.940 1.00 65.38 91 CYS A C 1
ATOM 1339 O O . CYS A 1 91 ? 42.926 109.409 -6.095 1.00 69.45 91 CYS A O 1
ATOM 1347 N N . THR A 1 92 ? 44.251 109.049 -4.308 1.00 60.01 92 THR A N 1
ATOM 1348 C CA . THR A 1 92 ? 45.429 109.590 -4.959 1.00 59.26 92 THR A CA 1
ATOM 1349 C C . THR A 1 92 ? 45.993 108.590 -5.967 1.00 57.22 92 THR A C 1
ATOM 1350 O O . THR A 1 92 ? 45.619 107.417 -6.007 1.00 57.59 92 THR A O 1
ATOM 1361 N N . VAL A 1 93 ? 46.905 109.080 -6.802 1.00 61.10 93 VAL A N 1
ATOM 1362 C CA . VAL A 1 93 ? 47.551 108.220 -7.788 1.00 62.32 93 VAL A CA 1
ATOM 1363 C C . VAL A 1 93 ? 48.270 107.073 -7.098 1.00 63.04 93 VAL A C 1
ATOM 1364 O O . VAL A 1 93 ? 48.209 105.920 -7.548 1.00 66.33 93 VAL A O 1
ATOM 1377 N N . GLU A 1 94 ? 48.951 107.366 -5.986 1.00 74.11 94 GLU A N 1
ATOM 1378 C CA . GLU A 1 94 ? 49.750 106.351 -5.311 1.00 61.54 94 GLU A CA 1
ATOM 1379 C C . GLU A 1 94 ? 48.869 105.254 -4.725 1.00 59.63 94 GLU A C 1
ATOM 1380 O O . GLU A 1 94 ? 49.176 104.064 -4.868 1.00 61.88 94 GLU A O 1
ATOM 1392 N N . GLN A 1 95 ? 47.764 105.631 -4.072 1.00 58.14 95 GLN A N 1
ATOM 1393 C CA . GLN A 1 95 ? 46.870 104.626 -3.512 1.00 59.41 95 GLN A CA 1
ATOM 1394 C C . GLN A 1 95 ? 46.267 103.750 -4.601 1.00 61.06 95 GLN A C 1
ATOM 1395 O O . GLN A 1 95 ? 46.213 102.523 -4.457 1.00 64.61 95 GLN A O 1
ATOM 1409 N N . GLN A 1 96 ? 45.806 104.362 -5.699 1.00 62.27 96 GLN A N 1
ATOM 1410 C CA . GLN A 1 96 ? 45.203 103.586 -6.780 1.00 58.75 96 GLN A CA 1
ATOM 1411 C C . GLN A 1 96 ? 46.209 102.633 -7.395 1.00 56.04 96 GLN A C 1
ATOM 1412 O O . GLN A 1 96 ? 45.889 101.468 -7.669 1.00 55.81 96 GLN A O 1
ATOM 1426 N N . ALA A 1 97 ? 47.436 103.109 -7.612 1.00 56.33 97 ALA A N 1
ATOM 1427 C CA . ALA A 1 97 ? 48.471 102.238 -8.146 1.00 55.99 97 ALA A CA 1
ATOM 1428 C C . ALA A 1 97 ? 48.759 101.088 -7.190 1.00 62.96 97 ALA A C 1
ATOM 1429 O O . ALA A 1 97 ? 48.964 99.948 -7.626 1.00 63.05 97 ALA A O 1
ATOM 1436 N N . ARG A 1 98 ? 48.779 101.364 -5.880 1.00 62.33 98 ARG A N 1
ATOM 1437 C CA . ARG A 1 98 ? 49.030 100.297 -4.916 1.00 64.41 98 ARG A CA 1
ATOM 1438 C C . ARG A 1 98 ? 47.918 99.252 -4.952 1.00 64.56 98 ARG A C 1
ATOM 1439 O O . ARG A 1 98 ? 48.187 98.047 -4.905 1.00 68.88 98 ARG A O 1
ATOM 1460 N N . MET A 1 99 ? 46.660 99.691 -5.022 1.00 57.54 99 MET A N 1
ATOM 1461 C CA . MET A 1 99 ? 45.568 98.727 -5.124 1.00 56.33 99 MET A CA 1
ATOM 1462 C C . MET A 1 99 ? 45.708 97.880 -6.384 1.00 62.92 99 MET A C 1
ATOM 1463 O O . MET A 1 99 ? 45.506 96.654 -6.353 1.00 66.24 99 MET A O 1
ATOM 1477 N N . VAL A 1 100 ? 46.062 98.516 -7.505 1.00 54.80 100 VAL A N 1
ATOM 1478 C CA . VAL A 1 100 ? 46.250 97.768 -8.745 1.00 55.26 100 VAL A CA 1
ATOM 1479 C C . VAL A 1 100 ? 47.336 96.718 -8.558 1.00 60.63 100 VAL A C 1
ATOM 1480 O O . VAL A 1 100 ? 47.192 95.565 -8.984 1.00 58.80 100 VAL A O 1
ATOM 1493 N N . ARG A 1 101 ? 48.456 97.116 -7.948 1.00 59.39 101 ARG A N 1
ATOM 1494 C CA . ARG A 1 101 ? 49.541 96.172 -7.702 1.00 61.34 101 ARG A CA 1
ATOM 1495 C C . ARG A 1 101 ? 49.072 95.017 -6.825 1.00 57.85 101 ARG A C 1
ATOM 1496 O O . ARG A 1 101 ? 49.420 93.856 -7.069 1.00 60.98 101 ARG A O 1
ATOM 1517 N N . SER A 1 102 ? 48.266 95.315 -5.808 1.00 58.49 102 SER A N 1
ATOM 1518 C CA . SER A 1 102 ? 47.755 94.261 -4.939 1.00 56.83 102 SER A CA 1
ATOM 1519 C C . SER A 1 102 ? 46.940 93.256 -5.735 1.00 63.71 102 SER A C 1
ATOM 1520 O O . SER A 1 102 ? 47.011 92.047 -5.491 1.00 59.21 102 SER A O 1
ATOM 1528 N N . VAL A 1 103 ? 46.148 93.738 -6.690 1.00 61.68 103 VAL A N 1
ATOM 1529 C CA . VAL A 1 103 ? 45.379 92.809 -7.514 1.00 61.14 103 VAL A CA 1
ATOM 1530 C C . VAL A 1 103 ? 46.302 92.016 -8.438 1.00 54.23 103 VAL A C 1
ATOM 1531 O O . VAL A 1 103 ? 46.154 90.798 -8.597 1.00 54.85 103 VAL A O 1
ATOM 1544 N N . LYS A 1 104 ? 47.271 92.689 -9.059 1.00 57.79 104 LYS A N 1
ATOM 1545 C CA . LYS A 1 104 ? 48.048 92.058 -10.126 1.00 53.20 104 LYS A CA 1
ATOM 1546 C C . LYS A 1 104 ? 49.027 91.023 -9.579 1.00 66.16 104 LYS A C 1
ATOM 1547 O O . LYS A 1 104 ? 49.272 89.991 -10.215 1.00 65.33 104 LYS A O 1
ATOM 1566 N N . LEU A 1 105 ? 49.608 91.281 -8.407 1.00 75.24 105 LEU A N 1
ATOM 1567 C CA . LEU A 1 105 ? 50.644 90.429 -7.842 1.00 60.85 105 LEU A CA 1
ATOM 1568 C C . LEU A 1 105 ? 50.098 89.405 -6.847 1.00 72.80 105 LEU A C 1
ATOM 1569 O O . LEU A 1 105 ? 50.882 88.692 -6.210 1.00 55.49 105 LEU A O 1
ATOM 1585 N N . TYR A 1 106 ? 48.775 89.329 -6.688 1.00 59.35 106 TYR A N 1
ATOM 1586 C CA . TYR A 1 106 ? 48.198 88.307 -5.821 1.00 63.71 106 TYR A CA 1
ATOM 1587 C C . TYR A 1 106 ? 48.444 86.912 -6.380 1.00 62.11 106 TYR A C 1
ATOM 1588 O O . TYR A 1 106 ? 48.877 86.006 -5.661 1.00 61.98 106 TYR A O 1
ATOM 1606 N N . ARG A 1 107 ? 48.164 86.720 -7.662 1.00 70.06 107 ARG A N 1
ATOM 1607 C CA . ARG A 1 107 ? 48.344 85.442 -8.328 1.00 63.87 107 ARG A CA 1
ATOM 1608 C C . ARG A 1 107 ? 49.492 85.556 -9.316 1.00 68.49 107 ARG A C 1
ATOM 1609 O O . ARG A 1 107 ? 49.586 86.548 -10.049 1.00 66.69 107 ARG A O 1
ATOM 1630 N N . ASN A 1 108 ? 50.374 84.556 -9.309 1.00 65.07 108 ASN A N 1
ATOM 1631 C CA . ASN A 1 108 ? 51.532 84.564 -10.180 1.00 63.12 108 ASN A CA 1
ATOM 1632 C C . ASN A 1 108 ? 51.855 83.137 -10.602 1.00 67.31 108 ASN A C 1
ATOM 1633 O O . ASN A 1 108 ? 51.333 82.163 -10.048 1.00 56.89 108 ASN A O 1
ATOM 1644 N N . GLY A 1 109 ? 52.753 83.034 -11.578 1.00 65.35 109 GLY A N 1
ATOM 1645 C CA . GLY A 1 109 ? 53.505 81.817 -11.812 1.00 67.42 109 GLY A CA 1
ATOM 1646 C C . GLY A 1 109 ? 54.825 81.993 -11.091 1.00 59.67 109 GLY A C 1
ATOM 1647 O O . GLY A 1 109 ? 54.896 81.810 -9.872 1.00 70.71 109 GLY A O 1
ATOM 1651 N N . PHE A 1 110 ? 55.872 82.357 -11.819 1.00 59.37 110 PHE A N 1
ATOM 1652 C CA . PHE A 1 110 ? 57.098 82.804 -11.174 1.00 68.89 110 PHE A CA 1
ATOM 1653 C C . PHE A 1 110 ? 56.861 84.156 -10.508 1.00 61.40 110 PHE A C 1
ATOM 1654 O O . PHE A 1 110 ? 56.517 85.128 -11.182 1.00 67.24 110 PHE A O 1
ATOM 1671 N N . ILE A 1 111 ? 57.047 84.223 -9.193 1.00 65.46 111 ILE A N 1
ATOM 1672 C CA . ILE A 1 111 ? 56.990 85.488 -8.465 1.00 59.65 111 ILE A CA 1
ATOM 1673 C C . ILE A 1 111 ? 58.333 86.189 -8.622 1.00 60.66 111 ILE A C 1
ATOM 1674 O O . ILE A 1 111 ? 59.357 85.687 -8.156 1.00 77.51 111 ILE A O 1
ATOM 1690 N N . MET A 1 112 ? 58.334 87.349 -9.273 1.00 68.11 112 MET A N 1
ATOM 1691 C CA . MET A 1 112 ? 59.579 87.953 -9.730 1.00 72.75 112 MET A CA 1
ATOM 1692 C C . MET A 1 112 ? 60.246 88.854 -8.702 1.00 66.76 112 MET A C 1
ATOM 1693 O O . MET A 1 112 ? 61.475 89.005 -8.728 1.00 80.70 112 MET A O 1
ATOM 1707 N N . LYS A 1 113 ? 59.495 89.455 -7.796 1.00 64.74 113 LYS A N 1
ATOM 1708 C CA . LYS A 1 113 ? 60.063 90.328 -6.771 1.00 69.49 113 LYS A CA 1
ATOM 1709 C C . LYS A 1 113 ? 59.586 89.815 -5.422 1.00 68.62 113 LYS A C 1
ATOM 1710 O O . LYS A 1 113 ? 58.824 90.486 -4.717 1.00 71.21 113 LYS A O 1
ATOM 1729 N N . PRO A 1 114 ? 60.033 88.624 -5.024 1.00 72.32 114 PRO A N 1
ATOM 1730 C CA . PRO A 1 114 ? 59.514 88.025 -3.788 1.00 63.49 114 PRO A CA 1
ATOM 1731 C C . PRO A 1 114 ? 59.787 88.928 -2.600 1.00 62.59 114 PRO A C 1
ATOM 1732 O O . PRO A 1 114 ? 60.882 89.469 -2.453 1.00 70.73 114 PRO A O 1
ATOM 1743 N N . LYS A 1 115 ? 58.776 89.103 -1.759 1.00 60.53 115 LYS A N 1
ATOM 1744 C CA . LYS A 1 115 ? 58.979 89.835 -0.521 1.00 67.37 115 LYS A CA 1
ATOM 1745 C C . LYS A 1 115 ? 60.108 89.174 0.256 1.00 74.25 115 LYS A C 1
ATOM 1746 O O . LYS A 1 115 ? 60.073 87.964 0.512 1.00 67.44 115 LYS A O 1
ATOM 1765 N N . SER A 1 116 ? 61.119 89.959 0.622 1.00 70.70 116 SER A N 1
ATOM 1766 C CA . SER A 1 116 ? 62.296 89.418 1.290 1.00 73.70 116 SER A CA 1
ATOM 1767 C C . SER A 1 116 ? 62.769 90.391 2.356 1.00 72.94 116 SER A C 1
ATOM 1768 O O . SER A 1 116 ? 62.559 91.603 2.256 1.00 67.67 116 SER A O 1
ATOM 1776 N N . VAL A 1 117 ? 63.422 89.843 3.381 1.00 73.80 117 VAL A N 1
ATOM 1777 C CA . VAL A 1 117 ? 63.921 90.628 4.500 1.00 69.77 117 VAL A CA 1
ATOM 1778 C C . VAL A 1 117 ? 65.352 90.205 4.810 1.00 68.16 117 VAL A C 1
ATOM 1779 O O . VAL A 1 117 ? 65.826 89.156 4.376 1.00 73.10 117 VAL A O 1
ATOM 1792 N N . SER A 1 118 ? 66.043 91.052 5.562 1.00 73.98 118 SER A N 1
ATOM 1793 C CA . SER A 1 118 ? 67.381 90.749 6.048 1.00 78.20 118 SER A CA 1
ATOM 1794 C C . SER A 1 118 ? 67.310 89.855 7.287 1.00 79.54 118 SER A C 1
ATOM 1795 O O . SER A 1 118 ? 66.264 89.751 7.937 1.00 79.88 118 SER A O 1
ATOM 1803 N N . PRO A 1 119 ? 68.417 89.201 7.639 1.00 73.21 119 PRO A N 1
ATOM 1804 C CA . PRO A 1 119 ? 68.359 88.207 8.725 1.00 74.09 119 PRO A CA 1
ATOM 1805 C C . PRO A 1 119 ? 68.015 88.767 10.096 1.00 77.66 119 PRO A C 1
ATOM 1806 O O . PRO A 1 119 ? 67.514 88.015 10.944 1.00 79.89 119 PRO A O 1
ATOM 1817 N N . ASP A 1 120 ? 68.266 90.050 10.351 1.00 75.35 120 ASP A N 1
ATOM 1818 C CA . ASP A 1 120 ? 68.108 90.617 11.684 1.00 76.80 120 ASP A CA 1
ATOM 1819 C C . ASP A 1 120 ? 66.722 91.204 11.931 1.00 80.89 120 ASP A C 1
ATOM 1820 O O . ASP A 1 120 ? 66.495 91.812 12.981 1.00 81.63 120 ASP A O 1
ATOM 1829 N N . VAL A 1 121 ? 65.801 91.048 10.997 1.00 80.05 121 VAL A N 1
ATOM 1830 C CA . VAL A 1 121 ? 64.473 91.658 11.142 1.00 76.96 121 VAL A CA 1
ATOM 1831 C C . VAL A 1 121 ? 63.695 90.927 12.226 1.00 73.89 121 VAL A C 1
ATOM 1832 O O . VAL A 1 121 ? 63.808 89.696 12.338 1.00 77.14 121 VAL A O 1
ATOM 1845 N N . PRO A 1 122 ? 62.916 91.623 13.047 1.00 71.98 122 PRO A N 1
ATOM 1846 C CA . PRO A 1 122 ? 62.147 90.925 14.085 1.00 76.19 122 PRO A CA 1
ATOM 1847 C C . PRO A 1 122 ? 61.015 90.081 13.517 1.00 79.12 122 PRO A C 1
ATOM 1848 O O . PRO A 1 122 ? 60.487 90.343 12.436 1.00 83.78 122 PRO A O 1
ATOM 1859 N N . VAL A 1 123 ? 60.635 89.058 14.286 1.00 77.38 123 VAL A N 1
ATOM 1860 C CA . VAL A 1 123 ? 59.476 88.237 13.944 1.00 73.47 123 VAL A CA 1
ATOM 1861 C C . VAL A 1 123 ? 58.233 89.102 13.822 1.00 73.23 123 VAL A C 1
ATOM 1862 O O . VAL A 1 123 ? 57.328 88.806 13.025 1.00 68.94 123 VAL A O 1
ATOM 1875 N N . SER A 1 124 ? 58.156 90.167 14.623 1.00 76.36 124 SER A N 1
ATOM 1876 C CA . SER A 1 124 ? 57.012 91.064 14.559 1.00 78.16 124 SER A CA 1
ATOM 1877 C C . SER A 1 124 ? 56.798 91.550 13.136 1.00 77.27 124 SER A C 1
ATOM 1878 O O . SER A 1 124 ? 55.657 91.700 12.683 1.00 75.05 124 SER A O 1
ATOM 1886 N N . THR A 1 125 ? 57.891 91.796 12.413 1.00 69.17 125 THR A N 1
ATOM 1887 C CA . THR A 1 125 ? 57.764 92.276 11.043 1.00 80.16 125 THR A CA 1
ATOM 1888 C C . THR A 1 125 ? 57.107 91.233 10.150 1.00 74.16 125 THR A C 1
ATOM 1889 O O . THR A 1 125 ? 56.269 91.565 9.306 1.00 75.15 125 THR A O 1
ATOM 1900 N N . ILE A 1 126 ? 57.481 89.964 10.312 1.00 67.48 126 ILE A N 1
ATOM 1901 C CA . ILE A 1 126 ? 56.876 88.911 9.504 1.00 65.39 126 ILE A CA 1
ATOM 1902 C C . ILE A 1 126 ? 55.394 88.774 9.830 1.00 74.07 126 ILE A C 1
ATOM 1903 O O . ILE A 1 126 ? 54.552 88.608 8.930 1.00 73.43 126 ILE A O 1
ATOM 1919 N N . ARG A 1 127 ? 55.045 88.846 11.117 1.00 72.83 127 ARG A N 1
ATOM 1920 C CA . ARG A 1 127 ? 53.635 88.790 11.493 1.00 71.74 127 ARG A CA 1
ATOM 1921 C C . ARG A 1 127 ? 52.865 89.959 10.890 1.00 72.53 127 ARG A C 1
ATOM 1922 O O . ARG A 1 127 ? 51.733 89.797 10.421 1.00 66.61 127 ARG A O 1
ATOM 1943 N N . ASN A 1 128 ? 53.458 91.153 10.912 1.00 73.67 128 ASN A N 1
ATOM 1944 C CA . ASN A 1 128 ? 52.798 92.316 10.333 1.00 74.99 128 ASN A CA 1
ATOM 1945 C C . ASN A 1 128 ? 52.625 92.149 8.829 1.00 81.91 128 ASN A C 1
ATOM 1946 O O . ASN A 1 128 ? 51.582 92.498 8.273 1.00 76.44 128 ASN A O 1
ATOM 1957 N N . ILE A 1 129 ? 53.639 91.616 8.151 1.00 69.54 129 ILE A N 1
ATOM 1958 C CA . ILE A 1 129 ? 53.520 91.367 6.719 1.00 68.67 129 ILE A CA 1
ATOM 1959 C C . ILE A 1 129 ? 52.343 90.438 6.446 1.00 72.62 129 ILE A C 1
ATOM 1960 O O . ILE A 1 129 ? 51.499 90.701 5.577 1.00 72.68 129 ILE A O 1
ATOM 1976 N N . LYS A 1 130 ? 52.270 89.332 7.187 1.00 67.46 130 LYS A N 1
ATOM 1977 C CA . LYS A 1 130 ? 51.192 88.379 6.961 1.00 63.63 130 LYS A CA 1
ATOM 1978 C C . LYS A 1 130 ? 49.836 89.015 7.234 1.00 71.26 130 LYS A C 1
ATOM 1979 O O . LYS A 1 130 ? 48.881 88.806 6.479 1.00 77.20 130 LYS A O 1
ATOM 1998 N N . SER A 1 131 ? 49.722 89.783 8.316 1.00 75.04 131 SER A N 1
ATOM 1999 C CA . SER A 1 131 ? 48.425 90.342 8.682 1.00 78.83 131 SER A CA 1
ATOM 2000 C C . SER A 1 131 ? 47.979 91.408 7.689 1.00 83.97 131 SER A C 1
ATOM 2001 O O . SER A 1 131 ? 46.801 91.465 7.315 1.00 84.57 131 SER A O 1
ATOM 2009 N N . GLU A 1 132 ? 48.906 92.255 7.241 1.00 80.21 132 GLU A N 1
ATOM 2010 C CA . GLU A 1 132 ? 48.538 93.378 6.385 1.00 76.13 132 GLU A CA 1
ATOM 2011 C C . GLU A 1 132 ? 48.382 92.944 4.932 1.00 79.01 132 GLU A C 1
ATOM 2012 O O . GLU A 1 132 ? 47.318 93.127 4.333 1.00 83.72 132 GLU A O 1
ATOM 2024 N N . LYS A 1 133 ? 49.434 92.364 4.348 1.00 73.05 133 LYS A N 1
ATOM 2025 C CA . LYS A 1 133 ? 49.433 92.016 2.933 1.00 71.44 133 LYS A CA 1
ATOM 2026 C C . LYS A 1 133 ? 49.059 90.566 2.669 1.00 66.62 133 LYS A C 1
ATOM 2027 O O . LYS A 1 133 ? 48.816 90.208 1.517 1.00 70.38 133 LYS A O 1
ATOM 2046 N N . GLY A 1 134 ? 48.995 89.729 3.695 1.00 67.45 134 GLY A N 1
ATOM 2047 C CA . GLY A 1 134 ? 48.474 88.388 3.536 1.00 63.77 134 GLY A CA 1
ATOM 2048 C C . GLY A 1 134 ? 49.390 87.393 2.861 1.00 68.34 134 GLY A C 1
ATOM 2049 O O . GLY A 1 134 ? 48.909 86.377 2.354 1.00 64.67 134 GLY A O 1
ATOM 2053 N N . ILE A 1 135 ? 50.698 87.635 2.849 1.00 66.31 135 ILE A N 1
ATOM 2054 C CA . ILE A 1 135 ? 51.651 86.766 2.170 1.00 69.85 135 ILE A CA 1
ATOM 2055 C C . ILE A 1 135 ? 52.590 86.157 3.201 1.00 60.61 135 ILE A C 1
ATOM 2056 O O . ILE A 1 135 ? 53.120 86.865 4.065 1.00 57.88 135 ILE A O 1
ATOM 2072 N N . SER A 1 136 ? 52.777 84.842 3.112 1.00 62.35 136 SER A N 1
ATOM 2073 C CA . SER A 1 136 ? 53.728 84.088 3.909 1.00 69.84 136 SER A CA 1
ATOM 2074 C C . SER A 1 136 ? 54.934 83.718 3.037 1.00 70.25 136 SER A C 1
ATOM 2075 O O . SER A 1 136 ? 55.108 84.221 1.923 1.00 64.94 136 SER A O 1
ATOM 2083 N N . GLY A 1 137 ? 55.788 82.836 3.551 1.00 72.72 137 GLY A N 1
ATOM 2084 C CA . GLY A 1 137 ? 56.932 82.381 2.793 1.00 57.22 137 GLY A CA 1
ATOM 2085 C C . GLY A 1 137 ? 57.907 83.500 2.494 1.00 65.72 137 GLY A C 1
ATOM 2086 O O . GLY A 1 137 ? 58.364 83.657 1.357 1.00 58.37 137 GLY A O 1
ATOM 2090 N N . ILE A 1 138 ? 58.225 84.293 3.512 1.00 64.64 138 ILE A N 1
ATOM 2091 C CA . ILE A 1 138 ? 59.090 85.452 3.330 1.00 59.47 138 ILE A CA 1
ATOM 2092 C C . ILE A 1 138 ? 60.532 84.975 3.206 1.00 70.00 138 ILE A C 1
ATOM 2093 O O . ILE A 1 138 ? 61.012 84.179 4.023 1.00 62.66 138 ILE A O 1
ATOM 2109 N N . LEU A 1 139 ? 61.228 85.461 2.184 1.00 69.22 139 LEU A N 1
ATOM 2110 C CA . LEU A 1 139 ? 62.614 85.077 1.974 1.00 65.05 139 LEU A CA 1
ATOM 2111 C C . LEU A 1 139 ? 63.534 85.948 2.817 1.00 64.83 139 LEU A C 1
ATOM 2112 O O . LEU A 1 139 ? 63.353 87.163 2.913 1.00 72.65 139 LEU A O 1
ATOM 2128 N N . VAL A 1 140 ? 64.528 85.320 3.430 1.00 69.65 140 VAL A N 1
ATOM 2129 C CA . VAL A 1 140 ? 65.573 86.016 4.169 1.00 68.79 140 VAL A CA 1
ATOM 2130 C C . VAL A 1 140 ? 66.812 85.985 3.291 1.00 63.30 140 VAL A C 1
ATOM 2131 O O . VAL A 1 140 ? 67.301 84.901 2.944 1.00 66.75 140 VAL A O 1
ATOM 2144 N N . THR A 1 141 ? 67.318 87.170 2.945 1.00 68.95 141 THR A N 1
ATOM 2145 C CA . THR A 1 141 ? 68.371 87.312 1.953 1.00 73.11 141 THR A CA 1
ATOM 2146 C C . THR A 1 141 ? 69.399 88.329 2.424 1.00 73.85 141 THR A C 1
ATOM 2147 O O . THR A 1 141 ? 69.189 89.059 3.395 1.00 70.72 141 THR A O 1
ATOM 2158 N N . GLU A 1 142 ? 70.526 88.362 1.713 1.00 82.39 142 GLU A N 1
ATOM 2159 C CA . GLU A 1 142 ? 71.580 89.323 2.006 1.00 77.17 142 GLU A CA 1
ATOM 2160 C C . GLU A 1 142 ? 71.057 90.742 1.860 1.00 77.80 142 GLU A C 1
ATOM 2161 O O . GLU A 1 142 ? 70.618 91.144 0.777 1.00 90.59 142 GLU A O 1
ATOM 2173 N N . GLY A 1 143 ? 71.108 91.502 2.946 1.00 76.56 143 GLY A N 1
ATOM 2174 C CA . GLY A 1 143 ? 70.697 92.883 2.862 1.00 80.32 143 GLY A CA 1
ATOM 2175 C C . GLY A 1 143 ? 69.231 93.088 2.594 1.00 80.50 143 GLY A C 1
ATOM 2176 O O . GLY A 1 143 ? 68.819 94.218 2.306 1.00 79.07 143 GLY A O 1
ATOM 2180 N N . GLY A 1 144 ? 68.434 92.028 2.647 1.00 75.31 144 GLY A N 1
ATOM 2181 C CA . GLY A 1 144 ? 67.017 92.170 2.402 1.00 81.50 144 GLY A CA 1
ATOM 2182 C C . GLY A 1 144 ? 66.641 92.408 0.962 1.00 75.23 144 GLY A C 1
ATOM 2183 O O . GLY A 1 144 ? 65.466 92.645 0.680 1.00 82.87 144 GLY A O 1
ATOM 2187 N N . LYS A 1 145 ? 67.596 92.355 0.040 1.00 74.20 145 LYS A N 1
ATOM 2188 C CA . LYS A 1 145 ? 67.271 92.562 -1.361 1.00 74.56 145 LYS A CA 1
ATOM 2189 C C . LYS A 1 145 ? 66.510 91.360 -1.903 1.00 78.55 145 LYS A C 1
ATOM 2190 O O . LYS A 1 145 ? 66.843 90.209 -1.603 1.00 82.52 145 LYS A O 1
ATOM 2209 N N . TYR A 1 146 ? 65.487 91.626 -2.715 1.00 76.52 146 TYR A N 1
ATOM 2210 C CA . TYR A 1 146 ? 64.717 90.539 -3.307 1.00 78.07 146 TYR A CA 1
ATOM 2211 C C . TYR A 1 146 ? 65.531 89.732 -4.310 1.00 74.64 146 TYR A C 1
ATOM 2212 O O . TYR A 1 146 ? 65.103 88.639 -4.702 1.00 66.81 146 TYR A O 1
ATOM 2230 N N . ASP A 1 147 ? 66.681 90.249 -4.739 1.00 75.64 147 ASP A N 1
ATOM 2231 C CA . ASP A 1 147 ? 67.597 89.529 -5.613 1.00 81.38 147 ASP A CA 1
ATOM 2232 C C . ASP A 1 147 ? 68.905 89.190 -4.907 1.00 81.24 147 ASP A C 1
ATOM 2233 O O . ASP A 1 147 ? 69.878 88.815 -5.568 1.00 82.12 147 ASP A O 1
ATOM 2242 N N . GLY A 1 148 ? 68.952 89.317 -3.581 1.00 78.19 148 GLY A N 1
ATOM 2243 C CA . GLY A 1 148 ? 70.152 89.028 -2.827 1.00 83.78 148 GLY A CA 1
ATOM 2244 C C . GLY A 1 148 ? 70.373 87.543 -2.607 1.00 76.75 148 GLY A C 1
ATOM 2245 O O . GLY A 1 148 ? 69.559 86.695 -2.967 1.00 74.49 148 GLY A O 1
ATOM 2249 N N . LYS A 1 149 ? 71.516 87.232 -1.997 1.00 78.90 149 LYS A N 1
ATOM 2250 C CA . LYS A 1 149 ? 71.845 85.848 -1.692 1.00 73.69 149 LYS A CA 1
ATOM 2251 C C . LYS A 1 149 ? 70.803 85.268 -0.742 1.00 76.49 149 LYS A C 1
ATOM 2252 O O . LYS A 1 149 ? 70.415 85.900 0.246 1.00 67.04 149 LYS A O 1
ATOM 2256 N N . LEU A 1 150 ? 70.358 84.049 -1.041 1.00 72.29 150 LEU A N 1
ATOM 2257 C CA . LEU A 1 150 ? 69.291 83.423 -0.271 1.00 70.77 150 LEU A CA 1
ATOM 2258 C C . LEU A 1 150 ? 69.855 82.817 1.009 1.00 70.97 150 LEU A C 1
ATOM 2259 O O . LEU A 1 150 ? 70.715 81.934 0.958 1.00 74.81 150 LEU A O 1
ATOM 2275 N N . LEU A 1 151 ? 69.355 83.274 2.152 1.00 74.14 151 LEU A N 1
ATOM 2276 C CA . LEU A 1 151 ? 69.764 82.757 3.453 1.00 69.36 151 LEU A CA 1
ATOM 2277 C C . LEU A 1 151 ? 68.737 81.827 4.079 1.00 73.60 151 LEU A C 1
ATOM 2278 O O . LEU A 1 151 ? 69.115 80.847 4.729 1.00 77.20 151 LEU A O 1
ATOM 2294 N N . GLY A 1 152 ? 67.449 82.098 3.903 1.00 71.80 152 GLY A N 1
ATOM 2295 C CA . GLY A 1 152 ? 66.450 81.212 4.471 1.00 67.96 152 GLY A CA 1
ATOM 2296 C C . GLY A 1 152 ? 65.050 81.618 4.076 1.00 72.28 152 GLY A C 1
ATOM 2297 O O . GLY A 1 152 ? 64.850 82.469 3.208 1.00 69.99 152 GLY A O 1
ATOM 2301 N N . ILE A 1 153 ? 64.077 80.996 4.737 1.00 61.54 153 ILE A N 1
ATOM 2302 C CA . ILE A 1 153 ? 62.669 81.282 4.508 1.00 61.44 153 ILE A CA 1
ATOM 2303 C C . ILE A 1 153 ? 61.916 81.196 5.829 1.00 64.87 153 ILE A C 1
ATOM 2304 O O . ILE A 1 153 ? 62.247 80.391 6.706 1.00 66.17 153 ILE A O 1
ATOM 2320 N N . VAL A 1 154 ? 60.900 82.048 5.967 1.00 68.12 154 VAL A N 1
ATOM 2321 C CA . VAL A 1 154 ? 60.046 82.097 7.148 1.00 61.68 154 VAL A CA 1
ATOM 2322 C C . VAL A 1 154 ? 58.611 81.846 6.712 1.00 57.70 154 VAL A C 1
ATOM 2323 O O . VAL A 1 154 ? 58.091 82.555 5.848 1.00 66.68 154 VAL A O 1
ATOM 2336 N N . CYS A 1 155 ? 57.968 80.858 7.320 1.00 59.02 155 CYS A N 1
ATOM 2337 C CA . CYS A 1 155 ? 56.592 80.511 7.011 1.00 60.26 155 CYS A CA 1
ATOM 2338 C C . CYS A 1 155 ? 55.767 80.518 8.296 1.00 63.71 155 CYS A C 1
ATOM 2339 O O . CYS A 1 155 ? 56.269 80.820 9.380 1.00 61.35 155 CYS A O 1
ATOM 2347 N N . THR A 1 156 ? 54.486 80.164 8.165 1.00 63.12 156 THR A N 1
ATOM 2348 C CA . THR A 1 156 ? 53.565 80.254 9.292 1.00 58.53 156 THR A CA 1
ATOM 2349 C C . THR A 1 156 ? 54.067 79.446 10.486 1.00 71.61 156 THR A C 1
ATOM 2350 O O . THR A 1 156 ? 54.135 79.954 11.614 1.00 59.50 156 THR A O 1
ATOM 2361 N N . LYS A 1 157 ? 54.409 78.176 10.258 1.00 59.87 157 LYS A N 1
ATOM 2362 C CA . LYS A 1 157 ? 54.787 77.288 11.345 1.00 57.37 157 LYS A CA 1
ATOM 2363 C C . LYS A 1 157 ? 56.166 77.602 11.903 1.00 61.84 157 LYS A C 1
ATOM 2364 O O . LYS A 1 157 ? 56.538 77.052 12.946 1.00 62.19 157 LYS A O 1
ATOM 2383 N N . ASP A 1 158 ? 56.922 78.486 11.255 1.00 68.21 158 ASP A N 1
ATOM 2384 C CA . ASP A 1 158 ? 58.251 78.820 11.746 1.00 72.09 158 ASP A CA 1
ATOM 2385 C C . ASP A 1 158 ? 58.227 79.808 12.907 1.00 68.91 158 ASP A C 1
ATOM 2386 O O . ASP A 1 158 ? 59.200 79.873 13.667 1.00 68.79 158 ASP A O 1
ATOM 2395 N N . ILE A 1 159 ? 57.147 80.575 13.062 1.00 69.76 159 ILE A N 1
ATOM 2396 C CA . ILE A 1 159 ? 57.089 81.638 14.056 1.00 63.60 159 ILE A CA 1
ATOM 2397 C C . ILE A 1 159 ? 55.805 81.622 14.865 1.00 65.36 159 ILE A C 1
ATOM 2398 O O . ILE A 1 159 ? 55.651 82.443 15.769 1.00 70.50 159 ILE A O 1
ATOM 2414 N N . ASP A 1 160 ? 54.875 80.712 14.583 1.00 62.35 160 ASP A N 1
ATOM 2415 C CA . ASP A 1 160 ? 53.590 80.760 15.268 1.00 66.84 160 ASP A CA 1
ATOM 2416 C C . ASP A 1 160 ? 53.714 80.462 16.760 1.00 76.30 160 ASP A C 1
ATOM 2417 O O . ASP A 1 160 ? 52.761 80.711 17.506 1.00 75.45 160 ASP A O 1
ATOM 2426 N N . PHE A 1 161 ? 54.859 79.956 17.212 1.00 69.89 161 PHE A N 1
ATOM 2427 C CA . PHE A 1 161 ? 55.052 79.575 18.602 1.00 69.90 161 PHE A CA 1
ATOM 2428 C C . PHE A 1 161 ? 56.013 80.493 19.348 1.00 71.85 161 PHE A C 1
ATOM 2429 O O . PHE A 1 161 ? 56.245 80.279 20.537 1.00 79.27 161 PHE A O 1
ATOM 2446 N N . VAL A 1 162 ? 56.584 81.497 18.692 1.00 71.31 162 VAL A N 1
ATOM 2447 C CA . VAL A 1 162 ? 57.634 82.302 19.306 1.00 79.79 162 VAL A CA 1
ATOM 2448 C C . VAL A 1 162 ? 56.980 83.357 20.187 1.00 83.97 162 VAL A C 1
ATOM 2449 O O . VAL A 1 162 ? 56.134 84.126 19.722 1.00 76.05 162 VAL A O 1
ATOM 2453 N N . LYS A 1 163 ? 57.368 83.390 21.467 1.00 82.44 163 LYS A N 1
ATOM 2454 C CA . LYS A 1 163 ? 56.777 84.344 22.399 1.00 76.84 163 LYS A CA 1
ATOM 2455 C C . LYS A 1 163 ? 57.461 85.703 22.343 1.00 71.82 163 LYS A C 1
ATOM 2456 O O . LYS A 1 163 ? 56.822 86.721 22.620 1.00 82.76 163 LYS A O 1
ATOM 2460 N N . ASP A 1 164 ? 58.737 85.744 21.985 1.00 74.76 164 ASP A N 1
ATOM 2461 C CA . ASP A 1 164 ? 59.496 86.988 21.893 1.00 79.62 164 ASP A CA 1
ATOM 2462 C C . ASP A 1 164 ? 59.458 87.463 20.445 1.00 84.66 164 ASP A C 1
ATOM 2463 O O . ASP A 1 164 ? 60.270 87.033 19.619 1.00 88.96 164 ASP A O 1
ATOM 2472 N N . ALA A 1 165 ? 58.527 88.373 20.145 1.00 83.91 165 ALA A N 1
ATOM 2473 C CA . ALA A 1 165 ? 58.331 88.822 18.771 1.00 79.08 165 ALA A CA 1
ATOM 2474 C C . ALA A 1 165 ? 59.475 89.681 18.253 1.00 83.04 165 ALA A C 1
ATOM 2475 O O . ALA A 1 165 ? 59.534 89.938 17.045 1.00 85.03 165 ALA A O 1
ATOM 2482 N N . SER A 1 166 ? 60.375 90.129 19.125 1.00 81.21 166 SER A N 1
ATOM 2483 C CA . SER A 1 166 ? 61.492 90.963 18.713 1.00 79.78 166 SER A CA 1
ATOM 2484 C C . SER A 1 166 ? 62.707 90.159 18.270 1.00 87.02 166 SER A C 1
ATOM 2485 O O . SER A 1 166 ? 63.688 90.754 17.810 1.00 91.81 166 SER A O 1
ATOM 2493 N N . ALA A 1 167 ? 62.669 88.838 18.391 1.00 81.21 167 ALA A N 1
ATOM 2494 C CA . ALA A 1 167 ? 63.805 88.022 17.999 1.00 72.90 167 ALA A CA 1
ATOM 2495 C C . ALA A 1 167 ? 64.031 88.113 16.492 1.00 78.12 167 ALA A C 1
ATOM 2496 O O . ALA A 1 167 ? 63.083 88.285 15.722 1.00 87.90 167 ALA A O 1
ATOM 2503 N N . PRO A 1 168 ? 65.278 87.998 16.044 1.00 80.07 168 PRO A N 1
ATOM 2504 C CA . PRO A 1 168 ? 65.540 88.024 14.598 1.00 74.18 168 PRO A CA 1
ATOM 2505 C C . PRO A 1 168 ? 64.980 86.795 13.906 1.00 85.06 168 PRO A C 1
ATOM 2506 O O . PRO A 1 168 ? 64.897 85.710 14.488 1.00 87.37 168 PRO A O 1
ATOM 2517 N N . VAL A 1 169 ? 64.612 86.971 12.633 1.00 79.28 169 VAL A N 1
ATOM 2518 C CA . VAL A 1 169 ? 64.060 85.852 11.879 1.00 74.25 169 VAL A CA 1
ATOM 2519 C C . VAL A 1 169 ? 65.097 84.746 11.739 1.00 70.58 169 VAL A C 1
ATOM 2520 O O . VAL A 1 169 ? 64.751 83.561 11.668 1.00 74.26 169 VAL A O 1
ATOM 2533 N N . SER A 1 170 ? 66.380 85.108 11.715 1.00 70.69 170 SER A N 1
ATOM 2534 C CA . SER A 1 170 ? 67.431 84.107 11.563 1.00 79.03 170 SER A CA 1
ATOM 2535 C C . SER A 1 170 ? 67.363 83.046 12.651 1.00 80.05 170 SER A C 1
ATOM 2536 O O . SER A 1 170 ? 67.821 81.919 12.430 1.00 75.59 170 SER A O 1
ATOM 2544 N N . GLN A 1 171 ? 66.789 83.379 13.813 1.00 80.92 171 GLN A N 1
ATOM 2545 C CA . GLN A 1 171 ? 66.701 82.407 14.897 1.00 86.42 171 GLN A CA 1
ATOM 2546 C C . GLN A 1 171 ? 65.772 81.257 14.535 1.00 77.27 171 GLN A C 1
ATOM 2547 O O . GLN A 1 171 ? 66.011 80.113 14.934 1.00 79.19 171 GLN A O 1
ATOM 2561 N N . TYR A 1 172 ? 64.706 81.542 13.784 1.00 80.96 172 TYR A N 1
ATOM 2562 C CA . TYR A 1 172 ? 63.660 80.570 13.515 1.00 78.36 172 TYR A CA 1
ATOM 2563 C C . TYR A 1 172 ? 63.484 80.248 12.040 1.00 77.57 172 TYR A C 1
ATOM 2564 O O . TYR A 1 172 ? 62.779 79.281 11.716 1.00 77.97 172 TYR A O 1
ATOM 2582 N N . MET A 1 173 ? 64.087 81.017 11.143 1.00 67.00 173 MET A N 1
ATOM 2583 C CA . MET A 1 173 ? 63.949 80.726 9.725 1.00 69.84 173 MET A CA 1
ATOM 2584 C C . MET A 1 173 ? 64.443 79.319 9.423 1.00 71.92 173 MET A C 1
ATOM 2585 O O . MET A 1 173 ? 65.305 78.777 10.117 1.00 80.52 173 MET A O 1
ATOM 2599 N N . THR A 1 174 ? 63.902 78.730 8.366 1.00 63.61 174 THR A N 1
ATOM 2600 C CA . THR A 1 174 ? 64.484 77.521 7.799 1.00 63.39 174 THR A CA 1
ATOM 2601 C C . THR A 1 174 ? 65.699 77.945 6.981 1.00 69.22 174 THR A C 1
ATOM 2602 O O . THR A 1 174 ? 65.580 78.771 6.073 1.00 72.28 174 THR A O 1
ATOM 2613 N N . ARG A 1 175 ? 66.863 77.398 7.304 1.00 73.34 175 ARG A N 1
ATOM 2614 C CA . ARG A 1 175 ? 68.103 77.910 6.740 1.00 69.78 175 ARG A CA 1
ATOM 2615 C C . ARG A 1 175 ? 68.319 77.361 5.335 1.00 68.87 175 ARG A C 1
ATOM 2616 O O . ARG A 1 175 ? 67.867 76.266 4.989 1.00 66.77 175 ARG A O 1
ATOM 2620 N N . ARG A 1 176 ? 69.026 78.144 4.521 1.00 68.32 176 ARG A N 1
ATOM 2621 C CA . ARG A 1 176 ? 69.154 77.818 3.106 1.00 72.25 176 ARG A CA 1
ATOM 2622 C C . ARG A 1 176 ? 69.733 76.423 2.907 1.00 79.14 176 ARG A C 1
ATOM 2623 O O . ARG A 1 176 ? 69.331 75.698 1.986 1.00 78.31 176 ARG A O 1
ATOM 2644 N N . GLU A 1 177 ? 70.683 76.024 3.758 1.00 83.98 177 GLU A N 1
ATOM 2645 C CA . GLU A 1 177 ? 71.341 74.736 3.561 1.00 82.44 177 GLU A CA 1
ATOM 2646 C C . GLU A 1 177 ? 70.359 73.572 3.645 1.00 75.36 177 GLU A C 1
ATOM 2647 O O . GLU A 1 177 ? 70.667 72.480 3.158 1.00 76.76 177 GLU A O 1
ATOM 2659 N N . ASN A 1 178 ? 69.187 73.782 4.244 1.00 71.14 178 ASN A N 1
ATOM 2660 C CA . ASN A 1 178 ? 68.190 72.733 4.387 1.00 68.63 178 ASN A CA 1
ATOM 2661 C C . ASN A 1 178 ? 67.007 72.902 3.444 1.00 74.74 178 ASN A C 1
ATOM 2662 O O . ASN A 1 178 ? 66.055 72.118 3.524 1.00 78.80 178 ASN A O 1
ATOM 2673 N N . MET A 1 179 ? 67.041 73.884 2.544 1.00 69.40 179 MET A N 1
ATOM 2674 C CA . MET A 1 179 ? 65.895 74.174 1.696 1.00 70.07 179 MET A CA 1
ATOM 2675 C C . MET A 1 179 ? 65.989 73.463 0.355 1.00 63.45 179 MET A C 1
ATOM 2676 O O . MET A 1 179 ? 67.059 73.393 -0.256 1.00 72.77 179 MET A O 1
ATOM 2690 N N . THR A 1 180 ? 64.851 72.939 -0.096 1.00 62.01 180 THR A N 1
ATOM 2691 C CA . THR A 1 180 ? 64.681 72.567 -1.493 1.00 61.59 180 THR A CA 1
ATOM 2692 C C . THR A 1 180 ? 64.555 73.833 -2.341 1.00 75.58 180 THR A C 1
ATOM 2693 O O . THR A 1 180 ? 63.695 74.685 -2.074 1.00 69.47 180 THR A O 1
ATOM 2704 N N . VAL A 1 181 ? 65.410 73.962 -3.358 1.00 71.37 181 VAL A N 1
ATOM 2705 C CA . VAL A 1 181 ? 65.397 75.091 -4.273 1.00 65.51 181 VAL A CA 1
ATOM 2706 C C . VAL A 1 181 ? 65.645 74.570 -5.682 1.00 63.72 181 VAL A C 1
ATOM 2707 O O . VAL A 1 181 ? 65.868 73.380 -5.895 1.00 64.27 181 VAL A O 1
ATOM 2720 N N . GLU A 1 182 ? 65.589 75.479 -6.655 1.00 73.25 182 GLU A N 1
ATOM 2721 C CA . GLU A 1 182 ? 65.879 75.171 -8.049 1.00 66.98 182 GLU A CA 1
ATOM 2722 C C . GLU A 1 182 ? 66.769 76.261 -8.625 1.00 66.80 182 GLU A C 1
ATOM 2723 O O . GLU A 1 182 ? 66.819 77.383 -8.116 1.00 76.04 182 GLU A O 1
ATOM 2735 N N . ARG A 1 183 ? 67.494 75.915 -9.686 1.00 77.30 183 ARG A N 1
ATOM 2736 C CA . ARG A 1 183 ? 68.443 76.826 -10.315 1.00 86.09 183 ARG A CA 1
ATOM 2737 C C . ARG A 1 183 ? 67.899 77.315 -11.650 1.00 74.55 183 ARG A C 1
ATOM 2738 O O . ARG A 1 183 ? 67.363 76.531 -12.440 1.00 77.90 183 ARG A O 1
ATOM 2759 N N . TYR A 1 184 ? 68.029 78.616 -11.884 1.00 78.44 184 TYR A N 1
ATOM 2760 C CA . TYR A 1 184 ? 67.625 79.195 -13.158 1.00 86.20 184 TYR A CA 1
ATOM 2761 C C . TYR A 1 184 ? 68.486 78.619 -14.278 1.00 81.45 184 TYR A C 1
ATOM 2762 O O . TYR A 1 184 ? 69.697 78.452 -14.103 1.00 79.21 184 TYR A O 1
ATOM 2780 N N . PRO A 1 185 ? 67.902 78.306 -15.442 1.00 77.11 185 PRO A N 1
ATOM 2781 C CA . PRO A 1 185 ? 66.488 78.430 -15.795 1.00 80.40 185 PRO A CA 1
ATOM 2782 C C . PRO A 1 185 ? 65.706 77.141 -15.588 1.00 82.09 185 PRO A C 1
ATOM 2783 O O . PRO A 1 185 ? 66.285 76.051 -15.557 1.00 79.85 185 PRO A O 1
ATOM 2794 N N . ILE A 1 186 ? 64.392 77.283 -15.448 1.00 72.64 186 ILE A N 1
ATOM 2795 C CA . ILE A 1 186 ? 63.498 76.152 -15.257 1.00 67.35 186 ILE A CA 1
ATOM 2796 C C . ILE A 1 186 ? 62.143 76.540 -15.818 1.00 65.77 186 ILE A C 1
ATOM 2797 O O . ILE A 1 186 ? 61.728 77.698 -15.719 1.00 74.58 186 ILE A O 1
ATOM 2813 N N . LYS A 1 187 ? 61.456 75.575 -16.417 1.00 69.63 187 LYS A N 1
ATOM 2814 C CA . LYS A 1 187 ? 60.102 75.800 -16.901 1.00 69.21 187 LYS A CA 1
ATOM 2815 C C . LYS A 1 187 ? 59.134 75.774 -15.724 1.00 77.86 187 LYS A C 1
ATOM 2816 O O . LYS A 1 187 ? 59.308 75.005 -14.776 1.00 76.64 187 LYS A O 1
ATOM 2835 N N . LEU A 1 188 ? 58.103 76.619 -15.794 1.00 77.57 188 LEU A N 1
ATOM 2836 C CA . LEU A 1 188 ? 57.176 76.736 -14.676 1.00 65.56 188 LEU A CA 1
ATOM 2837 C C . LEU A 1 188 ? 56.510 75.399 -14.371 1.00 76.58 188 LEU A C 1
ATOM 2838 O O . LEU A 1 188 ? 56.305 75.053 -13.200 1.00 79.29 188 LEU A O 1
ATOM 2854 N N . GLU A 1 189 ? 56.153 74.637 -15.406 1.00 67.15 189 GLU A N 1
ATOM 2855 C CA . GLU A 1 189 ? 55.530 73.339 -15.171 1.00 69.99 189 GLU A CA 1
ATOM 2856 C C . GLU A 1 189 ? 56.441 72.447 -14.335 1.00 73.59 189 GLU A C 1
ATOM 2857 O O . GLU A 1 189 ? 56.006 71.835 -13.353 1.00 75.13 189 GLU A O 1
ATOM 2869 N N . GLU A 1 190 ? 57.718 72.367 -14.711 1.00 70.25 190 GLU A N 1
ATOM 2870 C CA . GLU A 1 190 ? 58.659 71.529 -13.972 1.00 84.38 190 GLU A CA 1
ATOM 2871 C C . GLU A 1 190 ? 58.834 72.032 -12.540 1.00 77.99 190 GLU A C 1
ATOM 2872 O O . GLU A 1 190 ? 58.843 71.240 -11.593 1.00 72.14 190 GLU A O 1
ATOM 2884 N N . ALA A 1 191 ? 58.965 73.347 -12.365 1.00 74.25 191 ALA A N 1
ATOM 2885 C CA . ALA A 1 191 ? 59.154 73.895 -11.029 1.00 68.33 191 ALA A CA 1
ATOM 2886 C C . ALA A 1 191 ? 57.959 73.584 -10.138 1.00 66.49 191 ALA A C 1
ATOM 2887 O O . ALA A 1 191 ? 58.124 73.196 -8.978 1.00 66.72 191 ALA A O 1
ATOM 2894 N N . MET A 1 192 ? 56.746 73.736 -10.667 1.00 67.01 192 MET A N 1
ATOM 2895 C CA . MET A 1 192 ? 55.556 73.481 -9.863 1.00 70.35 192 MET A CA 1
ATOM 2896 C C . MET A 1 192 ? 55.379 71.998 -9.572 1.00 71.14 192 MET A C 1
ATOM 2897 O O . MET A 1 192 ? 54.895 71.635 -8.496 1.00 68.89 192 MET A O 1
ATOM 2911 N N . ASP A 1 193 ? 55.764 71.122 -10.501 1.00 78.10 193 ASP A N 1
ATOM 2912 C CA . ASP A 1 193 ? 55.745 69.695 -10.193 1.00 74.93 193 ASP A CA 1
ATOM 2913 C C . ASP A 1 193 ? 56.736 69.369 -9.081 1.00 64.90 193 ASP A C 1
ATOM 2914 O O . ASP A 1 193 ? 56.450 68.552 -8.199 1.00 68.60 193 ASP A O 1
ATOM 2923 N N . VAL A 1 194 ? 57.914 69.993 -9.116 1.00 67.68 194 VAL A N 1
ATOM 2924 C CA . VAL A 1 194 ? 58.895 69.806 -8.052 1.00 67.56 194 VAL A CA 1
ATOM 2925 C C . VAL A 1 194 ? 58.321 70.279 -6.722 1.00 68.66 194 VAL A C 1
ATOM 2926 O O . VAL A 1 194 ? 58.496 69.633 -5.684 1.00 64.02 194 VAL A O 1
ATOM 2939 N N . LEU A 1 195 ? 57.646 71.428 -6.735 1.00 74.96 195 LEU A N 1
ATOM 2940 C CA . LEU A 1 195 ? 57.000 71.941 -5.530 1.00 60.58 195 LEU A CA 1
ATOM 2941 C C . LEU A 1 195 ? 55.971 70.954 -4.992 1.00 58.64 195 LEU A C 1
ATOM 2942 O O . LEU A 1 195 ? 55.973 70.629 -3.799 1.00 61.89 195 LEU A O 1
ATOM 2958 N N . ASN A 1 196 ? 55.104 70.440 -5.862 1.00 59.15 196 ASN A N 1
ATOM 2959 C CA . ASN A 1 196 ? 54.102 69.479 -5.416 1.00 59.35 196 ASN A CA 1
ATOM 2960 C C . ASN A 1 196 ? 54.765 68.264 -4.781 1.00 64.98 196 ASN A C 1
ATOM 2961 O O . ASN A 1 196 ? 54.384 67.829 -3.692 1.00 62.37 196 ASN A O 1
ATOM 2972 N N . ARG A 1 197 ? 55.770 67.701 -5.452 1.00 70.94 197 ARG A N 1
ATOM 2973 C CA . ARG A 1 197 ? 56.419 66.511 -4.914 1.00 71.07 197 ARG A CA 1
ATOM 2974 C C . ARG A 1 197 ? 57.119 66.801 -3.593 1.00 57.40 197 ARG A C 1
ATOM 2975 O O . ARG A 1 197 ? 57.173 65.929 -2.722 1.00 56.00 197 ARG A O 1
ATOM 2996 N N . SER A 1 198 ? 57.634 68.021 -3.415 1.00 54.30 198 SER A N 1
ATOM 2997 C CA . SER A 1 198 ? 58.412 68.336 -2.223 1.00 54.00 198 SER A CA 1
ATOM 2998 C C . SER A 1 198 ? 57.559 68.505 -0.971 1.00 63.32 198 SER A C 1
ATOM 2999 O O . SER A 1 198 ? 58.115 68.546 0.133 1.00 61.03 198 SER A O 1
ATOM 3007 N N . ARG A 1 199 ? 56.246 68.633 -1.113 1.00 56.37 199 ARG A N 1
ATOM 3008 C CA . ARG A 1 199 ? 55.322 68.803 0.003 1.00 59.02 199 ARG A CA 1
ATOM 3009 C C . ARG A 1 199 ? 55.532 70.107 0.758 1.00 55.87 199 ARG A C 1
ATOM 3010 O O . ARG A 1 199 ? 54.987 70.277 1.857 1.00 59.54 199 ARG A O 1
ATOM 3031 N N . HIS A 1 200 ? 56.302 71.030 0.197 1.00 52.21 200 HIS A N 1
ATOM 3032 C CA . HIS A 1 200 ? 56.536 72.326 0.813 1.00 53.10 200 HIS A CA 1
ATOM 3033 C C . HIS A 1 200 ? 55.672 73.399 0.155 1.00 59.25 200 HIS A C 1
ATOM 3034 O O . HIS A 1 200 ? 55.054 73.190 -0.891 1.00 58.04 200 HIS A O 1
ATOM 3048 N N . GLY A 1 201 ? 55.633 74.563 0.794 1.00 63.01 201 GLY A N 1
ATOM 3049 C CA . GLY A 1 201 ? 54.819 75.651 0.314 1.00 58.82 201 GLY A CA 1
ATOM 3050 C C . GLY A 1 201 ? 55.472 76.580 -0.669 1.00 67.12 201 GLY A C 1
ATOM 3051 O O . GLY A 1 201 ? 54.773 77.352 -1.335 1.00 63.25 201 GLY A O 1
ATOM 3055 N N . TYR A 1 202 ? 56.795 76.528 -0.803 1.00 68.27 202 TYR A N 1
ATOM 3056 C CA . TYR A 1 202 ? 57.495 77.489 -1.648 1.00 60.58 202 TYR A CA 1
ATOM 3057 C C . TYR A 1 202 ? 58.733 76.851 -2.260 1.00 66.98 202 TYR A C 1
ATOM 3058 O O . TYR A 1 202 ? 59.300 75.899 -1.718 1.00 59.25 202 TYR A O 1
ATOM 3076 N N . LEU A 1 203 ? 59.148 77.395 -3.401 1.00 67.09 203 LEU A N 1
ATOM 3077 C CA . LEU A 1 203 ? 60.312 76.906 -4.133 1.00 63.27 203 LEU A CA 1
ATOM 3078 C C . LEU A 1 203 ? 61.011 78.104 -4.762 1.00 64.41 203 LEU A C 1
ATOM 3079 O O . LEU A 1 203 ? 60.544 78.621 -5.794 1.00 59.60 203 LEU A O 1
ATOM 3095 N N . PRO A 1 204 ? 62.080 78.602 -4.149 1.00 59.09 204 PRO A N 1
ATOM 3096 C CA . PRO A 1 204 ? 62.861 79.657 -4.792 1.00 58.74 204 PRO A CA 1
ATOM 3097 C C . PRO A 1 204 ? 63.633 79.121 -5.985 1.00 66.48 204 PRO A C 1
ATOM 3098 O O . PRO A 1 204 ? 63.965 77.935 -6.063 1.00 67.81 204 PRO A O 1
ATOM 3109 N N . VAL A 1 205 ? 63.903 80.018 -6.929 1.00 68.78 205 VAL A N 1
ATOM 3110 C CA . VAL A 1 205 ? 64.721 79.748 -8.103 1.00 71.46 205 VAL A CA 1
ATOM 3111 C C . VAL A 1 205 ? 65.876 80.732 -8.047 1.00 65.76 205 VAL A C 1
ATOM 3112 O O . VAL A 1 205 ? 65.653 81.952 -7.998 1.00 76.10 205 VAL A O 1
ATOM 3125 N N . LEU A 1 206 ? 67.098 80.202 -8.065 1.00 74.04 206 LEU A N 1
ATOM 3126 C CA . LEU A 1 206 ? 68.309 80.965 -7.818 1.00 78.51 206 LEU A CA 1
ATOM 3127 C C . LEU A 1 206 ? 69.271 80.869 -8.997 1.00 79.79 206 LEU A C 1
ATOM 3128 O O . LEU A 1 206 ? 69.180 79.968 -9.840 1.00 70.18 206 LEU A O 1
ATOM 3144 N N . ASN A 1 207 ? 70.203 81.820 -9.038 1.00 83.94 207 ASN A N 1
ATOM 3145 C CA . ASN A 1 207 ? 71.267 81.834 -10.027 1.00 81.37 207 ASN A CA 1
ATOM 3146 C C . ASN A 1 207 ? 72.444 80.996 -9.521 1.00 86.77 207 ASN A C 1
ATOM 3147 O O . ASN A 1 207 ? 72.356 80.317 -8.494 1.00 91.85 207 ASN A O 1
ATOM 3158 N N . ASP A 1 208 ? 73.568 81.037 -10.245 1.00 90.58 208 ASP A N 1
ATOM 3159 C CA . ASP A 1 208 ? 74.751 80.295 -9.828 1.00 86.30 208 ASP A CA 1
ATOM 3160 C C . ASP A 1 208 ? 75.412 80.897 -8.596 1.00 87.71 208 ASP A C 1
ATOM 3161 O O . ASP A 1 208 ? 76.212 80.216 -7.945 1.00 94.26 208 ASP A O 1
ATOM 3170 N N . LYS A 1 209 ? 75.098 82.145 -8.262 1.00 82.17 209 LYS A N 1
ATOM 3171 C CA . LYS A 1 209 ? 75.605 82.786 -7.058 1.00 78.55 209 LYS A CA 1
ATOM 3172 C C . LYS A 1 209 ? 74.669 82.615 -5.866 1.00 77.92 209 LYS A C 1
ATOM 3173 O O . LYS A 1 209 ? 74.857 83.282 -4.842 1.00 72.81 209 LYS A O 1
ATOM 3192 N N . ASP A 1 210 ? 73.657 81.760 -5.982 1.00 78.05 210 ASP A N 1
ATOM 3193 C CA . ASP A 1 210 ? 72.647 81.546 -4.950 1.00 87.72 210 ASP A CA 1
ATOM 3194 C C . ASP A 1 210 ? 71.793 82.785 -4.693 1.00 86.89 210 ASP A C 1
ATOM 3195 O O . ASP A 1 210 ? 71.090 82.850 -3.672 1.00 83.90 210 ASP A O 1
ATOM 3204 N N . GLU A 1 211 ? 71.846 83.776 -5.578 1.00 85.37 211 GLU A N 1
ATOM 3205 C CA . GLU A 1 211 ? 70.976 84.936 -5.465 1.00 81.22 211 GLU A CA 1
ATOM 3206 C C . GLU A 1 211 ? 69.581 84.578 -5.960 1.00 71.63 211 GLU A C 1
ATOM 3207 O O . GLU A 1 211 ? 69.404 83.674 -6.786 1.00 70.74 211 GLU A O 1
ATOM 3219 N N . VAL A 1 212 ? 68.588 85.295 -5.445 1.00 73.75 212 VAL A N 1
ATOM 3220 C CA . VAL A 1 212 ? 67.193 84.967 -5.726 1.00 80.07 212 VAL A CA 1
ATOM 3221 C C . VAL A 1 212 ? 66.824 85.496 -7.107 1.00 71.60 212 VAL A C 1
ATOM 3222 O O . VAL A 1 212 ? 66.920 86.699 -7.375 1.00 73.89 212 VAL A O 1
ATOM 3235 N N . VAL A 1 213 ? 66.419 84.591 -7.988 1.00 67.17 213 VAL A N 1
ATOM 3236 C CA . VAL A 1 213 ? 65.865 84.976 -9.277 1.00 73.39 213 VAL A CA 1
ATOM 3237 C C . VAL A 1 213 ? 64.359 85.148 -9.183 1.00 76.57 213 VAL A C 1
ATOM 3238 O O . VAL A 1 213 ? 63.806 86.176 -9.587 1.00 70.61 213 VAL A O 1
ATOM 3251 N N . CYS A 1 214 ? 63.673 84.152 -8.636 1.00 74.76 214 CYS A N 1
ATOM 3252 C CA . CYS A 1 214 ? 62.219 84.239 -8.513 1.00 70.76 214 CYS A CA 1
ATOM 3253 C C . CYS A 1 214 ? 61.738 83.192 -7.516 1.00 65.44 214 CYS A C 1
ATOM 3254 O O . CYS A 1 214 ? 62.540 82.544 -6.840 1.00 62.49 214 CYS A O 1
ATOM 3262 N N . LEU A 1 215 ? 60.419 83.037 -7.411 1.00 62.62 215 LEU A N 1
ATOM 3263 C CA . LEU A 1 215 ? 59.822 82.205 -6.377 1.00 59.45 215 LEU A CA 1
ATOM 3264 C C . LEU A 1 215 ? 58.516 81.609 -6.868 1.00 58.46 215 LEU A C 1
ATOM 3265 O O . LEU A 1 215 ? 57.707 82.307 -7.476 1.00 69.46 215 LEU A O 1
ATOM 3281 N N . CYS A 1 216 ? 58.309 80.326 -6.603 1.00 56.87 216 CYS A N 1
ATOM 3282 C CA . CYS A 1 216 ? 57.037 79.675 -6.875 1.00 71.70 216 CYS A CA 1
ATOM 3283 C C . CYS A 1 216 ? 56.324 79.365 -5.561 1.00 61.64 216 CYS A C 1
ATOM 3284 O O . CYS A 1 216 ? 56.950 78.933 -4.588 1.00 59.71 216 CYS A O 1
ATOM 3292 N N . SER A 1 217 ? 55.011 79.575 -5.549 1.00 64.78 217 SER A N 1
ATOM 3293 C CA . SER A 1 217 ? 54.178 79.422 -4.366 1.00 55.52 217 SER A CA 1
ATOM 3294 C C . SER A 1 217 ? 53.128 78.357 -4.629 1.00 58.08 217 SER A C 1
ATOM 3295 O O . SER A 1 217 ? 52.431 78.408 -5.645 1.00 63.56 217 SER A O 1
ATOM 3303 N N . ARG A 1 218 ? 53.020 77.394 -3.712 1.00 57.27 218 ARG A N 1
ATOM 3304 C CA . ARG A 1 218 ? 51.994 76.366 -3.838 1.00 55.51 218 ARG A CA 1
ATOM 3305 C C . ARG A 1 218 ? 50.603 76.979 -3.787 1.00 56.19 218 ARG A C 1
ATOM 3306 O O . ARG A 1 218 ? 49.657 76.429 -4.370 1.00 60.36 218 ARG A O 1
ATOM 3327 N N . ARG A 1 219 ? 50.457 78.107 -3.091 1.00 53.58 219 ARG A N 1
ATOM 3328 C CA . ARG A 1 219 ? 49.158 78.759 -3.020 1.00 56.03 219 ARG A CA 1
ATOM 3329 C C . ARG A 1 219 ? 48.661 79.149 -4.404 1.00 62.69 219 ARG A C 1
ATOM 3330 O O . ARG A 1 219 ? 47.459 79.119 -4.654 1.00 59.68 219 ARG A O 1
ATOM 3350 N N . ASP A 1 220 ? 49.561 79.482 -5.326 1.00 58.41 220 ASP A N 1
ATOM 3351 C CA . ASP A 1 220 ? 49.132 79.786 -6.687 1.00 62.83 220 ASP A CA 1
ATOM 3352 C C . ASP A 1 220 ? 48.530 78.559 -7.359 1.00 56.35 220 ASP A C 1
ATOM 3353 O O . ASP A 1 220 ? 47.504 78.657 -8.036 1.00 63.79 220 ASP A O 1
ATOM 3362 N N . ALA A 1 221 ? 49.144 77.394 -7.182 1.00 62.90 221 ALA A N 1
ATOM 3363 C CA . ALA A 1 221 ? 48.575 76.177 -7.752 1.00 56.56 221 ALA A CA 1
ATOM 3364 C C . ALA A 1 221 ? 47.219 75.864 -7.138 1.00 65.71 221 ALA A C 1
ATOM 3365 O O . ALA A 1 221 ? 46.280 75.463 -7.844 1.00 62.58 221 ALA A O 1
ATOM 3372 N N . VAL A 1 222 ? 47.094 76.034 -5.821 1.00 58.58 222 VAL A N 1
ATOM 3373 C CA . VAL A 1 222 ? 45.814 75.753 -5.178 1.00 63.75 222 VAL A CA 1
ATOM 3374 C C . VAL A 1 222 ? 44.749 76.733 -5.661 1.00 57.21 222 VAL A C 1
ATOM 3375 O O . VAL A 1 222 ? 43.590 76.359 -5.862 1.00 58.00 222 VAL A O 1
ATOM 3388 N N . ARG A 1 223 ? 45.120 78.007 -5.833 1.00 59.97 223 ARG A N 1
ATOM 3389 C CA . ARG A 1 223 ? 44.183 78.990 -6.365 1.00 63.96 223 ARG A CA 1
ATOM 3390 C C . ARG A 1 223 ? 43.744 78.609 -7.771 1.00 64.74 223 ARG A C 1
ATOM 3391 O O . ARG A 1 223 ? 42.561 78.702 -8.110 1.00 64.44 223 ARG A O 1
ATOM 3412 N N . ALA A 1 224 ? 44.696 78.183 -8.607 1.00 59.49 224 ALA A N 1
ATOM 3413 C CA . ALA A 1 224 ? 44.354 77.745 -9.952 1.00 61.03 224 ALA A CA 1
ATOM 3414 C C . ALA A 1 224 ? 43.373 76.584 -9.918 1.00 67.06 224 ALA A C 1
ATOM 3415 O O . ALA A 1 224 ? 42.459 76.505 -10.748 1.00 77.80 224 ALA A O 1
ATOM 3422 N N . ARG A 1 225 ? 43.553 75.660 -8.977 1.00 64.72 225 ARG A N 1
ATOM 3423 C CA . ARG A 1 225 ? 42.637 74.526 -8.899 1.00 58.63 225 ARG A CA 1
ATOM 3424 C C . ARG A 1 225 ? 41.258 74.959 -8.410 1.00 61.51 225 ARG A C 1
ATOM 3425 O O . ARG A 1 225 ? 40.239 74.532 -8.958 1.00 65.96 225 ARG A O 1
ATOM 3446 N N . ASP A 1 226 ? 41.202 75.798 -7.374 1.00 58.81 226 ASP A N 1
ATOM 3447 C CA . ASP A 1 226 ? 39.926 76.205 -6.802 1.00 63.45 226 ASP A CA 1
ATOM 3448 C C . ASP A 1 226 ? 39.197 77.259 -7.634 1.00 70.99 226 ASP A C 1
ATOM 3449 O O . ASP A 1 226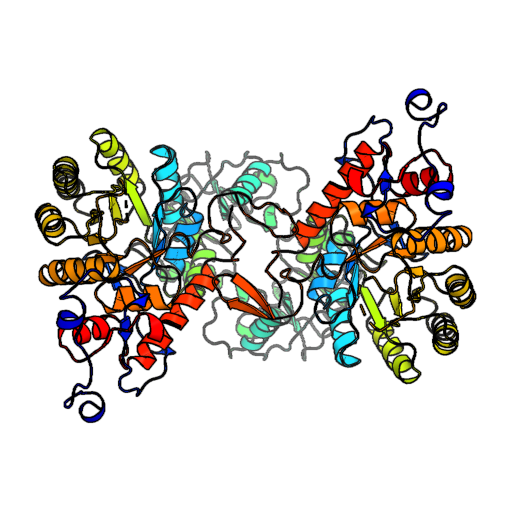 ? 37.990 77.462 -7.446 1.00 59.79 226 ASP A O 1
ATOM 3458 N N . TYR A 1 227 ? 39.904 77.959 -8.513 1.00 67.60 227 TYR A N 1
ATOM 3459 C CA . TYR A 1 227 ? 39.337 79.026 -9.334 1.00 58.36 227 TYR A CA 1
ATOM 3460 C C . TYR A 1 227 ? 39.805 78.799 -10.760 1.00 58.87 227 TYR A C 1
ATOM 3461 O O . TYR A 1 227 ? 40.660 79.525 -11.279 1.00 64.87 227 TYR A O 1
ATOM 3479 N N . PRO A 1 228 ? 39.274 77.769 -11.414 1.00 55.54 228 PRO A N 1
ATOM 3480 C CA . PRO A 1 228 ? 39.757 77.427 -12.759 1.00 59.36 228 PRO A CA 1
ATOM 3481 C C . PRO A 1 228 ? 39.385 78.443 -13.822 1.00 57.95 228 PRO A C 1
ATOM 3482 O O . PRO A 1 228 ? 40.012 78.448 -14.886 1.00 67.10 228 PRO A O 1
ATOM 3493 N N . ASN A 1 229 ? 38.408 79.308 -13.572 1.00 59.56 229 ASN A N 1
ATOM 3494 C CA . ASN A 1 229 ? 37.928 80.244 -14.575 1.00 65.14 229 ASN A CA 1
ATOM 3495 C C . ASN A 1 229 ? 38.447 81.655 -14.349 1.00 55.77 229 ASN A C 1
ATOM 3496 O O . ASN A 1 229 ? 37.954 82.594 -14.979 1.00 62.35 229 ASN A O 1
ATOM 3507 N N . SER A 1 230 ? 39.429 81.823 -13.473 1.00 60.52 230 SER A N 1
ATOM 3508 C CA . SER A 1 230 ? 39.934 83.153 -13.163 1.00 51.78 230 SER A CA 1
ATOM 3509 C C . SER A 1 230 ? 40.289 83.908 -14.434 1.00 60.22 230 SER A C 1
ATOM 3510 O O . SER A 1 230 ? 40.744 83.327 -15.421 1.00 56.11 230 SER A O 1
ATOM 3518 N N . SER A 1 231 ? 40.060 85.213 -14.409 1.00 55.73 231 SER A N 1
ATOM 3519 C CA . SER A 1 231 ? 40.452 86.080 -15.507 1.00 49.13 231 SER A CA 1
ATOM 3520 C C . SER A 1 231 ? 41.944 86.363 -15.391 1.00 51.41 231 SER A C 1
ATOM 3521 O O . SER A 1 231 ? 42.388 87.001 -14.435 1.00 53.10 231 SER A O 1
ATOM 3529 N N . LEU A 1 232 ? 42.715 85.912 -16.374 1.00 58.52 232 LEU A N 1
ATOM 3530 C CA . LEU A 1 232 ? 44.165 85.981 -16.313 1.00 54.50 232 LEU A CA 1
ATOM 3531 C C . LEU A 1 232 ? 44.725 86.653 -17.553 1.00 53.64 232 LEU A C 1
ATOM 3532 O O . LEU A 1 232 ? 44.149 86.561 -18.640 1.00 51.83 232 LEU A O 1
ATOM 3548 N N . ASP A 1 233 ? 45.857 87.336 -17.370 1.00 59.26 233 ASP A N 1
ATOM 3549 C CA . ASP A 1 233 ? 46.601 87.917 -18.476 1.00 56.15 233 ASP A CA 1
ATOM 3550 C C . ASP A 1 233 ? 47.628 86.896 -18.972 1.00 66.53 233 ASP A C 1
ATOM 3551 O O . ASP A 1 233 ? 47.616 85.730 -18.572 1.00 70.51 233 ASP A O 1
ATOM 3560 N N . ARG A 1 234 ? 48.539 87.329 -19.850 1.00 75.02 234 ARG A N 1
ATOM 3561 C CA . ARG A 1 234 ? 49.474 86.391 -20.463 1.00 77.83 234 ARG A CA 1
ATOM 3562 C C . ARG A 1 234 ? 50.429 85.782 -19.445 1.00 68.45 234 ARG A C 1
ATOM 3563 O O . ARG A 1 234 ? 50.853 84.635 -19.614 1.00 70.29 234 ARG A O 1
ATOM 3584 N N . ASN A 1 235 ? 50.783 86.524 -18.397 1.00 72.44 235 ASN A N 1
ATOM 3585 C CA . ASN A 1 235 ? 51.777 86.088 -17.425 1.00 71.77 235 ASN A CA 1
ATOM 3586 C C . ASN A 1 235 ? 51.173 85.342 -16.246 1.00 68.93 235 ASN A C 1
ATOM 3587 O O . ASN A 1 235 ? 51.902 84.997 -15.308 1.00 72.21 235 ASN A O 1
ATOM 3598 N N . GLY A 1 236 ? 49.870 85.081 -16.271 1.00 73.41 236 GLY A N 1
ATOM 3599 C CA . GLY A 1 236 ? 49.216 84.393 -15.177 1.00 66.96 236 GLY A CA 1
ATOM 3600 C C . GLY A 1 236 ? 48.763 85.271 -14.037 1.00 63.17 236 GLY A C 1
ATOM 3601 O O . GLY A 1 236 ? 48.328 84.741 -13.006 1.00 76.79 236 GLY A O 1
ATOM 3605 N N . HIS A 1 237 ? 48.861 86.590 -14.175 1.00 61.63 237 HIS A N 1
ATOM 3606 C CA . HIS A 1 237 ? 48.305 87.500 -13.189 1.00 53.57 237 HIS A CA 1
ATOM 3607 C C . HIS A 1 237 ? 46.815 87.704 -13.442 1.00 55.25 237 HIS A C 1
ATOM 3608 O O . HIS A 1 237 ? 46.310 87.496 -14.547 1.00 62.11 237 HIS A O 1
ATOM 3622 N N . LEU A 1 238 ? 46.102 88.100 -12.395 1.00 54.13 238 LEU A N 1
ATOM 3623 C CA . LEU A 1 238 ? 44.699 88.450 -12.544 1.00 52.72 238 LEU A CA 1
ATOM 3624 C C . LEU A 1 238 ? 44.561 89.735 -13.353 1.00 56.67 238 LEU A C 1
ATOM 3625 O O . LEU A 1 238 ? 45.389 90.647 -13.251 1.00 56.04 238 LEU A O 1
ATOM 3641 N N . LEU A 1 239 ? 43.509 89.808 -14.161 1.00 52.10 239 LEU A N 1
ATOM 3642 C CA . LEU A 1 239 ? 43.215 91.046 -14.867 1.00 57.93 239 LEU A CA 1
ATOM 3643 C C . LEU A 1 239 ? 42.751 92.108 -13.880 1.00 56.10 239 LEU A C 1
ATOM 3644 O O . LEU A 1 239 ? 42.090 91.811 -12.881 1.00 53.33 239 LEU A O 1
ATOM 3660 N N . CYS A 1 240 ? 43.108 93.360 -14.162 1.00 51.79 240 CYS A N 1
ATOM 3661 C CA . CYS A 1 240 ? 42.663 94.468 -13.335 1.00 58.43 240 CYS A CA 1
ATOM 3662 C C . CYS A 1 240 ? 42.354 95.676 -14.206 1.00 56.38 240 CYS A C 1
ATOM 3663 O O . CYS A 1 240 ? 43.050 95.939 -15.189 1.00 50.96 240 CYS A O 1
ATOM 3671 N N . ALA A 1 241 ? 41.315 96.414 -13.825 1.00 54.20 241 ALA A N 1
ATOM 3672 C CA . ALA A 1 241 ? 40.922 97.634 -14.507 1.00 51.19 241 ALA A CA 1
ATOM 3673 C C . ALA A 1 241 ? 40.918 98.779 -13.511 1.00 56.16 241 ALA A C 1
ATOM 3674 O O . ALA A 1 241 ? 40.793 98.577 -12.295 1.00 63.47 241 ALA A O 1
ATOM 3681 N N . ALA A 1 242 ? 41.052 99.993 -14.028 1.00 48.78 242 ALA A N 1
ATOM 3682 C CA . ALA A 1 242 ? 41.073 101.166 -13.174 1.00 54.63 242 ALA A CA 1
ATOM 3683 C C . ALA A 1 242 ? 40.333 102.295 -13.860 1.00 55.62 242 ALA A C 1
ATOM 3684 O O . ALA A 1 242 ? 40.307 102.382 -15.088 1.00 55.84 242 ALA A O 1
ATOM 3691 N N . ALA A 1 243 ? 39.740 103.162 -13.056 1.00 49.25 243 ALA A N 1
ATOM 3692 C CA . ALA A 1 243 ? 38.977 104.295 -13.551 1.00 52.39 243 ALA A CA 1
ATOM 3693 C C . ALA A 1 243 ? 39.809 105.571 -13.478 1.00 55.57 243 ALA A C 1
ATOM 3694 O O . ALA A 1 243 ? 40.710 105.709 -12.644 1.00 57.83 243 ALA A O 1
ATOM 3701 N N . THR A 1 244 ? 39.506 106.502 -14.377 1.00 55.88 244 THR A N 1
ATOM 3702 C CA . THR A 1 244 ? 40.121 107.820 -14.343 1.00 55.40 244 THR A CA 1
ATOM 3703 C C . THR A 1 244 ? 39.215 108.802 -15.065 1.00 52.60 244 THR A C 1
ATOM 3704 O O . THR A 1 244 ? 38.490 108.425 -15.989 1.00 61.87 244 THR A O 1
ATOM 3715 N N . SER A 1 245 ? 39.266 110.058 -14.636 1.00 53.05 245 SER A N 1
ATOM 3716 C CA . SER A 1 245 ? 38.644 111.146 -15.369 1.00 59.28 245 SER A CA 1
ATOM 3717 C C . SER A 1 245 ? 39.491 111.479 -16.595 1.00 60.33 245 SER A C 1
ATOM 3718 O O . SER A 1 245 ? 40.546 110.880 -16.824 1.00 53.77 245 SER A O 1
ATOM 3726 N N . THR A 1 246 ? 39.022 112.443 -17.397 1.00 57.36 246 THR A N 1
ATOM 3727 C CA . THR A 1 246 ? 39.665 112.792 -18.660 1.00 58.13 246 THR A CA 1
ATOM 3728 C C . THR A 1 246 ? 40.332 114.161 -18.613 1.00 61.92 246 THR A C 1
ATOM 3729 O O . THR A 1 246 ? 40.618 114.744 -19.663 1.00 58.92 246 THR A O 1
ATOM 3740 N N . ARG A 1 247 ? 40.573 114.689 -17.418 1.00 58.28 247 ARG A N 1
ATOM 3741 C CA . ARG A 1 247 ? 41.301 115.942 -17.291 1.00 61.20 247 ARG A CA 1
ATOM 3742 C C . ARG A 1 247 ? 42.777 115.741 -17.636 1.00 66.64 247 ARG A C 1
ATOM 3743 O O . ARG A 1 247 ? 43.294 114.619 -17.678 1.00 66.00 247 ARG A O 1
ATOM 3764 N N . GLU A 1 248 ? 43.463 116.860 -17.876 1.00 78.34 248 GLU A N 1
ATOM 3765 C CA . GLU A 1 248 ? 44.887 116.801 -18.193 1.00 74.43 248 GLU A CA 1
ATOM 3766 C C . GLU A 1 248 ? 45.694 116.235 -17.030 1.00 71.44 248 GLU A C 1
ATOM 3767 O O . GLU A 1 248 ? 46.660 115.490 -17.240 1.00 69.87 248 GLU A O 1
ATOM 3779 N N . ALA A 1 249 ? 45.316 116.576 -15.797 1.00 64.06 249 ALA A N 1
ATOM 3780 C CA . ALA A 1 249 ? 46.003 116.012 -14.642 1.00 60.67 249 ALA A CA 1
ATOM 3781 C C . ALA A 1 249 ? 45.995 114.490 -14.697 1.00 72.05 249 ALA A C 1
ATOM 3782 O O . ALA A 1 249 ? 47.020 113.834 -14.456 1.00 78.11 249 ALA A O 1
ATOM 3789 N N . ASP A 1 250 ? 44.851 113.910 -15.063 1.00 68.05 250 ASP A N 1
ATOM 3790 C CA . ASP A 1 250 ? 44.695 112.463 -15.001 1.00 66.65 250 ASP A CA 1
ATOM 3791 C C . ASP A 1 250 ? 45.688 111.744 -15.892 1.00 54.82 250 ASP A C 1
ATOM 3792 O O . ASP A 1 250 ? 45.901 110.540 -15.724 1.00 66.78 250 ASP A O 1
ATOM 3801 N N . LYS A 1 251 ? 46.307 112.444 -16.832 1.00 55.47 251 LYS A N 1
ATOM 3802 C CA . LYS A 1 251 ? 47.341 111.809 -17.644 1.00 62.88 251 LYS A CA 1
ATOM 3803 C C . LYS A 1 251 ? 48.398 111.170 -16.754 1.00 66.16 251 LYS A C 1
ATOM 3804 O O . LYS A 1 251 ? 48.732 109.987 -16.906 1.00 68.16 251 LYS A O 1
ATOM 3823 N N . GLY A 1 252 ? 48.886 111.920 -15.769 1.00 64.36 252 GLY A N 1
ATOM 3824 C CA . GLY A 1 252 ? 49.827 111.337 -14.831 1.00 62.84 252 GLY A CA 1
ATOM 3825 C C . GLY A 1 252 ? 49.281 110.071 -14.207 1.00 65.30 252 GLY A C 1
ATOM 3826 O O . GLY A 1 252 ? 49.933 109.020 -14.219 1.00 65.74 252 GLY A O 1
ATOM 3830 N N . ARG A 1 253 ? 48.039 110.135 -13.724 1.00 61.84 253 ARG A N 1
ATOM 3831 C CA . ARG A 1 253 ? 47.405 108.952 -13.154 1.00 57.05 253 ARG A CA 1
ATOM 3832 C C . ARG A 1 253 ? 47.513 107.770 -14.110 1.00 58.24 253 ARG A C 1
ATOM 3833 O O . ARG A 1 253 ? 47.987 106.689 -13.736 1.00 58.74 253 ARG A O 1
ATOM 3854 N N . VAL A 1 254 ? 47.141 107.976 -15.375 1.00 57.31 254 VAL A N 1
ATOM 3855 C CA . VAL A 1 254 ? 47.168 106.863 -16.318 1.00 61.96 254 VAL A CA 1
ATOM 3856 C C . VAL A 1 254 ? 48.560 106.251 -16.356 1.00 57.34 254 VAL A C 1
ATOM 3857 O O . VAL A 1 254 ? 48.724 105.028 -16.272 1.00 66.43 254 VAL A O 1
ATOM 3870 N N . ALA A 1 255 ? 49.586 107.096 -16.455 1.00 54.46 255 ALA A N 1
ATOM 3871 C CA . ALA A 1 255 ? 50.950 106.579 -16.488 1.00 68.80 255 ALA A CA 1
ATOM 3872 C C . ALA A 1 255 ? 51.187 105.667 -15.289 1.00 60.92 255 ALA A C 1
ATOM 3873 O O . ALA A 1 255 ? 51.566 104.496 -15.438 1.00 59.99 255 ALA A O 1
ATOM 3880 N N . ALA A 1 256 ? 50.881 106.167 -14.092 1.00 58.51 256 ALA A N 1
ATOM 3881 C CA . ALA A 1 256 ? 51.073 105.356 -12.898 1.00 56.17 256 ALA A CA 1
ATOM 3882 C C . ALA A 1 256 ? 50.325 104.040 -13.038 1.00 69.17 256 ALA A C 1
ATOM 3883 O O . ALA A 1 256 ? 50.900 102.958 -12.850 1.00 68.63 256 ALA A O 1
ATOM 3890 N N . LEU A 1 257 ? 49.058 104.109 -13.453 1.00 55.09 257 LEU A N 1
ATOM 3891 C CA . LEU A 1 257 ? 48.278 102.884 -13.568 1.00 56.92 257 LEU A CA 1
ATOM 3892 C C . LEU A 1 257 ? 48.926 101.934 -14.561 1.00 57.71 257 LEU A C 1
ATOM 3893 O O . LEU A 1 257 ? 49.026 100.727 -14.305 1.00 60.40 257 LEU A O 1
ATOM 3909 N N . SER A 1 258 ? 49.419 102.468 -15.683 1.00 59.67 258 SER A N 1
ATOM 3910 C CA . SER A 1 258 ? 50.077 101.612 -16.662 1.00 62.78 258 SER A CA 1
ATOM 3911 C C . SER A 1 258 ? 51.276 100.912 -16.039 1.00 69.10 258 SER A C 1
ATOM 3912 O O . SER A 1 258 ? 51.505 99.720 -16.277 1.00 72.65 258 SER A O 1
ATOM 3920 N N . GLU A 1 259 ? 52.052 101.636 -15.226 1.00 79.64 259 GLU A N 1
ATOM 3921 C CA . GLU A 1 259 ? 53.182 101.012 -14.545 1.00 66.11 259 GLU A CA 1
ATOM 3922 C C . GLU A 1 259 ? 52.700 99.958 -13.560 1.00 62.86 259 GLU A C 1
ATOM 3923 O O . GLU A 1 259 ? 53.326 98.906 -13.408 1.00 65.64 259 GLU A O 1
ATOM 3935 N N . ALA A 1 260 ? 51.585 100.219 -12.883 1.00 61.62 260 ALA A N 1
ATOM 3936 C CA . ALA A 1 260 ? 51.031 99.243 -11.956 1.00 54.91 260 ALA A CA 1
ATOM 3937 C C . ALA A 1 260 ? 50.504 98.000 -12.660 1.00 59.32 260 ALA A C 1
ATOM 3938 O O . ALA A 1 260 ? 50.220 97.007 -11.988 1.00 57.48 260 ALA A O 1
ATOM 3945 N N . GLY A 1 261 ? 50.351 98.030 -13.977 1.00 58.51 261 GLY A N 1
ATOM 3946 C CA . GLY A 1 261 ? 49.985 96.857 -14.732 1.00 63.43 261 GLY A CA 1
ATOM 3947 C C . GLY A 1 261 ? 48.515 96.678 -15.053 1.00 63.21 261 GLY A C 1
ATOM 3948 O O . GLY A 1 261 ? 48.075 95.538 -15.243 1.00 59.03 261 GLY A O 1
ATOM 3952 N N . ILE A 1 262 ? 47.743 97.763 -15.135 1.00 69.87 262 ILE A N 1
ATOM 3953 C CA . ILE A 1 262 ? 46.339 97.624 -15.489 1.00 61.18 262 ILE A CA 1
ATOM 3954 C C . ILE A 1 262 ? 46.224 97.059 -16.895 1.00 55.15 262 ILE A C 1
ATOM 3955 O O . ILE A 1 262 ? 47.067 97.311 -17.762 1.00 53.52 262 ILE A O 1
ATOM 3971 N N . ASP A 1 263 ? 45.170 96.277 -17.119 1.00 50.14 263 ASP A N 1
ATOM 3972 C CA . ASP A 1 263 ? 44.855 95.770 -18.445 1.00 53.77 263 ASP A CA 1
ATOM 3973 C C . ASP A 1 263 ? 43.815 96.613 -19.168 1.00 61.58 263 ASP A C 1
ATOM 3974 O O . ASP A 1 263 ? 43.763 96.585 -20.405 1.00 58.93 263 ASP A O 1
ATOM 3983 N N . VAL A 1 264 ? 42.999 97.364 -18.431 1.00 58.18 264 VAL A N 1
ATOM 3984 C CA . VAL A 1 264 ? 41.927 98.152 -19.021 1.00 60.48 264 VAL A CA 1
ATOM 3985 C C . VAL A 1 264 ? 41.804 99.457 -18.256 1.00 52.55 264 VAL A C 1
ATOM 3986 O O . VAL A 1 264 ? 41.735 99.455 -17.026 1.00 56.11 264 VAL A O 1
ATOM 3999 N N . LEU A 1 265 ? 41.749 100.562 -18.982 1.00 52.34 265 LEU A N 1
ATOM 4000 C CA . LEU A 1 265 ? 41.455 101.870 -18.418 1.00 49.72 265 LEU A CA 1
ATOM 4001 C C . LEU A 1 265 ? 39.987 102.180 -18.669 1.00 48.79 265 LEU A C 1
ATOM 4002 O O . LEU A 1 265 ? 39.465 101.922 -19.758 1.00 55.52 265 LEU A O 1
ATOM 4018 N N . VAL A 1 266 ? 39.321 102.715 -17.653 1.00 51.14 266 VAL A N 1
ATOM 4019 C CA . VAL A 1 266 ? 37.892 102.999 -17.699 1.00 47.30 266 VAL A CA 1
ATOM 4020 C C . VAL A 1 266 ? 37.691 104.487 -17.460 1.00 50.57 266 VAL A C 1
ATOM 4021 O O . VAL A 1 266 ? 38.069 105.005 -16.404 1.00 51.55 266 VAL A O 1
ATOM 4034 N N . LEU A 1 267 ? 37.096 105.174 -18.433 1.00 51.37 267 LEU A N 1
ATOM 4035 C CA . LEU A 1 267 ? 36.890 106.611 -18.314 1.00 49.73 267 LEU A CA 1
ATOM 4036 C C . LEU A 1 267 ? 35.655 106.899 -17.467 1.00 53.42 267 LEU A C 1
ATOM 4037 O O . LEU A 1 267 ? 34.638 106.209 -17.566 1.00 52.73 267 LEU A O 1
ATOM 4053 N N . ASP A 1 268 ? 35.760 107.924 -16.622 1.00 53.28 268 ASP A N 1
ATOM 4054 C CA . ASP A 1 268 ? 34.768 108.234 -15.601 1.00 50.80 268 ASP A CA 1
ATOM 4055 C C . ASP A 1 268 ? 34.109 109.560 -15.943 1.00 56.00 268 ASP A C 1
ATOM 4056 O O . ASP A 1 268 ? 34.727 110.623 -15.793 1.00 54.84 268 ASP A O 1
ATOM 4065 N N . SER A 1 269 ? 32.858 109.498 -16.390 1.00 50.63 269 SER A N 1
ATOM 4066 C CA . SER A 1 269 ? 32.132 110.698 -16.765 1.00 49.51 269 SER A CA 1
ATOM 4067 C C . SER A 1 269 ? 30.654 110.351 -16.849 1.00 47.83 269 SER A C 1
ATOM 4068 O O . SER A 1 269 ? 30.286 109.285 -17.343 1.00 51.53 269 SER A O 1
ATOM 4076 N N . SER A 1 270 ? 29.815 111.255 -16.358 1.00 48.56 270 SER A N 1
ATOM 4077 C CA . SER A 1 270 ? 28.378 111.082 -16.521 1.00 49.92 270 SER A CA 1
ATOM 4078 C C . SER A 1 270 ? 27.952 111.282 -17.971 1.00 56.01 270 SER A C 1
ATOM 4079 O O . SER A 1 270 ? 26.970 110.679 -18.413 1.00 63.03 270 SER A O 1
ATOM 4087 N N . GLN A 1 271 ? 28.672 112.114 -18.726 1.00 53.65 271 GLN A N 1
ATOM 4088 C CA . GLN A 1 271 ? 28.346 112.419 -20.127 1.00 46.54 271 GLN A CA 1
ATOM 4089 C C . GLN A 1 271 ? 29.671 112.425 -20.877 1.00 42.81 271 GLN A C 1
ATOM 4090 O O . GLN A 1 271 ? 30.367 113.438 -20.904 1.00 48.82 271 GLN A O 1
ATOM 4104 N N . GLY A 1 272 ? 30.014 111.296 -21.472 1.00 38.99 272 GLY A N 1
ATOM 4105 C CA . GLY A 1 272 ? 31.319 111.107 -22.057 1.00 45.83 272 GLY A CA 1
ATOM 4106 C C . GLY A 1 272 ? 31.507 111.589 -23.475 1.00 52.68 272 GLY A C 1
ATOM 4107 O O . GLY A 1 272 ? 32.595 111.415 -24.038 1.00 53.23 272 GLY A O 1
ATOM 4111 N N . ASN A 1 273 ? 30.482 112.167 -24.090 1.00 47.41 273 ASN A N 1
ATOM 4112 C CA . ASN A 1 273 ? 30.595 112.678 -25.460 1.00 52.13 273 ASN A CA 1
ATOM 4113 C C . ASN A 1 273 ? 31.108 114.118 -25.410 1.00 45.88 273 ASN A C 1
ATOM 4114 O O . ASN A 1 273 ? 30.387 115.085 -25.643 1.00 46.12 273 ASN A O 1
ATOM 4125 N N . THR A 1 274 ? 32.389 114.240 -25.084 1.00 48.22 274 THR A N 1
ATOM 4126 C CA . THR A 1 274 ? 33.028 115.529 -24.877 1.00 46.49 274 THR A CA 1
ATOM 4127 C C . THR A 1 274 ? 34.320 115.603 -25.667 1.00 45.66 274 THR A C 1
ATOM 4128 O O . THR A 1 274 ? 34.944 114.585 -25.959 1.00 53.53 274 THR A O 1
ATOM 4139 N N . ILE A 1 275 ? 34.729 116.826 -25.996 1.00 50.79 275 ILE A N 1
ATOM 4140 C CA . ILE A 1 275 ? 36.005 117.014 -26.681 1.00 57.73 275 ILE A CA 1
ATOM 4141 C C . ILE A 1 275 ? 37.143 116.572 -25.777 1.00 51.88 275 ILE A C 1
ATOM 4142 O O . ILE A 1 275 ? 38.157 116.032 -26.243 1.00 55.11 275 ILE A O 1
ATOM 4158 N N . TYR A 1 276 ? 36.998 116.794 -24.471 1.00 55.12 276 TYR A N 1
ATOM 4159 C CA . TYR A 1 276 ? 38.031 116.372 -23.535 1.00 58.60 276 TYR A CA 1
ATOM 4160 C C . TYR A 1 276 ? 38.212 114.868 -23.571 1.00 50.37 276 TYR A C 1
ATOM 4161 O O . TYR A 1 276 ? 39.346 114.376 -23.633 1.00 61.79 276 TYR A O 1
ATOM 4179 N N . GLN A 1 277 ? 37.109 114.119 -23.581 1.00 50.84 277 GLN A N 1
ATOM 4180 C CA . GLN A 1 277 ? 37.226 112.664 -23.586 1.00 51.80 277 GLN A CA 1
ATOM 4181 C C . GLN A 1 277 ? 37.736 112.156 -24.928 1.00 47.56 277 GLN A C 1
ATOM 4182 O O . GLN A 1 277 ? 38.501 111.194 -24.981 1.00 53.98 277 GLN A O 1
ATOM 4196 N N . VAL A 1 278 ? 37.317 112.774 -26.029 1.00 56.54 278 VAL A N 1
ATOM 4197 C CA . VAL A 1 278 ? 37.818 112.360 -27.343 1.00 50.81 278 VAL A CA 1
ATOM 4198 C C . VAL A 1 278 ? 39.331 112.537 -27.408 1.00 52.51 278 VAL A C 1
ATOM 4199 O O . VAL A 1 278 ? 40.069 111.630 -27.822 1.00 56.59 278 VAL A O 1
ATOM 4212 N N . SER A 1 279 ? 39.816 113.714 -26.994 1.00 48.60 279 SER A N 1
ATOM 4213 C CA . SER A 1 279 ? 41.253 113.946 -26.965 1.00 57.81 279 SER A CA 1
ATOM 4214 C C . SER A 1 279 ? 41.947 112.964 -26.033 1.00 58.46 279 SER A C 1
ATOM 4215 O O . SER A 1 279 ? 43.027 112.459 -26.351 1.00 58.13 279 SER A O 1
ATOM 4223 N N . PHE A 1 280 ? 41.352 112.696 -24.870 1.00 54.52 280 PHE A N 1
ATOM 4224 C CA . PHE A 1 280 ? 41.969 111.773 -23.927 1.00 53.09 280 PHE A CA 1
ATOM 4225 C C . PHE A 1 280 ? 42.085 110.377 -24.518 1.00 54.64 280 PHE A C 1
ATOM 4226 O O . PHE A 1 280 ? 43.112 109.711 -24.357 1.00 59.13 280 PHE A O 1
ATOM 4243 N N . ILE A 1 281 ? 41.036 109.903 -25.186 1.00 52.79 281 ILE A N 1
ATOM 4244 C CA . ILE A 1 281 ? 41.096 108.582 -25.799 1.00 56.84 281 ILE A CA 1
ATOM 4245 C C . ILE A 1 281 ? 42.171 108.553 -26.874 1.00 54.87 281 ILE A C 1
ATOM 4246 O O . ILE A 1 281 ? 42.963 107.606 -26.958 1.00 59.48 281 ILE A O 1
ATOM 4262 N N A ARG A 1 282 ? 42.221 109.588 -27.714 0.49 56.14 282 ARG A N 1
ATOM 4263 N N B ARG A 1 282 ? 42.214 109.590 -27.714 0.51 56.82 282 ARG A N 1
ATOM 4264 C CA A ARG A 1 282 ? 43.261 109.630 -28.737 0.49 56.13 282 ARG A CA 1
ATOM 4265 C CA B ARG A 1 282 ? 43.253 109.666 -28.735 0.51 57.07 282 ARG A CA 1
ATOM 4266 C C A ARG A 1 282 ? 44.643 109.586 -28.097 0.49 59.88 282 ARG A C 1
ATOM 4267 C C B ARG A 1 282 ? 44.633 109.590 -28.096 0.51 65.83 282 ARG A C 1
ATOM 4268 O O A ARG A 1 282 ? 45.514 108.819 -28.527 0.49 63.45 282 ARG A O 1
ATOM 4269 O O B ARG A 1 282 ? 45.491 108.808 -28.523 0.51 68.17 282 ARG A O 1
ATOM 4310 N N . TRP A 1 283 ? 44.849 110.373 -27.040 1.00 57.64 283 TRP A N 1
ATOM 4311 C CA . TRP A 1 283 ? 46.152 110.416 -26.391 1.00 60.40 283 TRP A CA 1
ATOM 4312 C C . TRP A 1 283 ? 46.524 109.077 -25.767 1.00 70.60 283 TRP A C 1
ATOM 4313 O O . TRP A 1 283 ? 47.676 108.638 -25.868 1.00 66.76 283 TRP A O 1
ATOM 4334 N N . VAL A 1 284 ? 45.576 108.421 -25.095 1.00 60.72 284 VAL A N 1
ATOM 4335 C CA . VAL A 1 284 ? 45.883 107.144 -24.469 1.00 54.46 284 VAL A CA 1
ATOM 4336 C C . VAL A 1 284 ? 46.218 106.105 -25.532 1.00 63.07 284 VAL A C 1
ATOM 4337 O O . VAL A 1 284 ? 47.203 105.367 -25.415 1.00 64.49 284 VAL A O 1
ATOM 4350 N N . LYS A 1 285 ? 45.405 106.025 -26.587 1.00 61.74 285 LYS A N 1
ATOM 4351 C CA . LYS A 1 285 ? 45.676 105.029 -27.614 1.00 64.46 285 LYS A CA 1
ATOM 4352 C C . LYS A 1 285 ? 47.007 105.308 -28.301 1.00 64.28 285 LYS A C 1
ATOM 4353 O O . LYS A 1 285 ? 47.693 104.374 -28.727 1.00 69.70 285 LYS A O 1
ATOM 4372 N N . LYS A 1 286 ? 47.398 106.578 -28.411 1.00 60.73 286 LYS A N 1
ATOM 4373 C CA . LYS A 1 286 ? 48.704 106.884 -28.986 1.00 68.82 286 LYS A CA 1
ATOM 4374 C C . LYS A 1 286 ? 49.834 106.476 -28.041 1.00 66.33 286 LYS A C 1
ATOM 4375 O O . LYS A 1 286 ? 50.812 105.847 -28.464 1.00 67.46 286 LYS A O 1
ATOM 4394 N N . 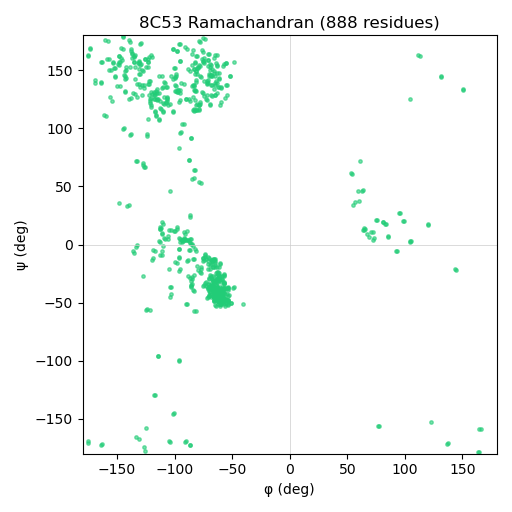THR A 1 287 ? 49.688 106.799 -26.745 1.00 62.41 287 THR A N 1
ATOM 4395 C CA . THR A 1 287 ? 50.800 106.684 -25.807 1.00 65.03 287 THR A CA 1
ATOM 4396 C C . THR A 1 287 ? 50.933 105.286 -25.205 1.00 66.21 287 THR A C 1
ATOM 4397 O O . THR A 1 287 ? 52.046 104.847 -24.900 1.00 67.45 287 THR A O 1
ATOM 4408 N N . TYR A 1 288 ? 49.821 104.597 -24.958 1.00 65.12 288 TYR A N 1
ATOM 4409 C CA . TYR A 1 288 ? 49.836 103.293 -24.297 1.00 58.37 288 TYR A CA 1
ATOM 4410 C C . TYR A 1 288 ? 49.066 102.305 -25.155 1.00 62.92 288 TYR A C 1
ATOM 4411 O O . TYR A 1 288 ? 47.989 101.829 -24.776 1.00 72.03 288 TYR A O 1
ATOM 4429 N N . PRO A 1 289 ? 49.609 101.956 -26.320 1.00 68.09 289 PRO A N 1
ATOM 4430 C CA . PRO A 1 289 ? 48.851 101.108 -27.256 1.00 65.61 289 PRO A CA 1
ATOM 4431 C C . PRO A 1 289 ? 48.451 99.764 -26.672 1.00 69.82 289 PRO A C 1
ATOM 4432 O O . PRO A 1 289 ? 47.421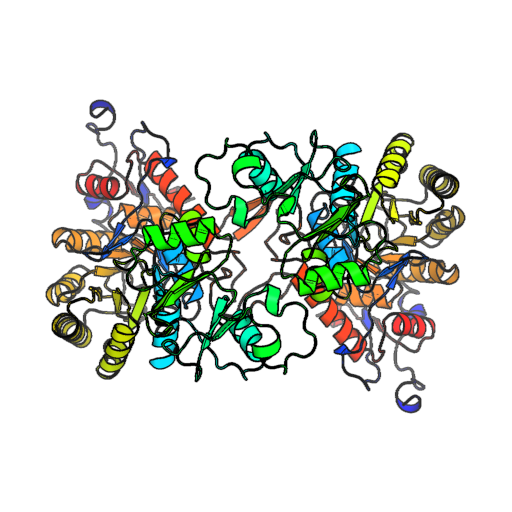 99.206 -27.078 1.00 79.65 289 PRO A O 1
ATOM 4443 N N . HIS A 1 290 ? 49.232 99.215 -25.744 1.00 69.33 290 HIS A N 1
ATOM 4444 C CA . HIS A 1 290 ? 48.839 97.960 -25.117 1.00 76.78 290 HIS A CA 1
ATOM 4445 C C . HIS A 1 290 ? 47.582 98.117 -24.269 1.00 71.21 290 HIS A C 1
ATOM 4446 O O . HIS A 1 290 ? 46.910 97.118 -23.981 1.00 74.80 290 HIS A O 1
ATOM 4460 N N . LEU A 1 291 ? 47.243 99.343 -23.884 1.00 67.06 291 LEU A N 1
ATOM 4461 C CA . LEU A 1 291 ? 46.096 99.591 -23.021 1.00 74.14 291 LEU A CA 1
ATOM 4462 C C . LEU A 1 291 ? 44.807 99.640 -23.829 1.00 67.12 291 LEU A C 1
ATOM 4463 O O . LEU A 1 291 ? 44.759 100.230 -24.906 1.00 78.43 291 LEU A O 1
ATOM 4479 N N . GLU A 1 292 ? 43.765 99.015 -23.300 1.00 62.12 292 GLU A N 1
ATOM 4480 C CA . GLU A 1 292 ? 42.420 99.126 -23.842 1.00 60.12 292 GLU A CA 1
ATOM 4481 C C . GLU A 1 292 ? 41.621 100.132 -23.021 1.00 57.74 292 GLU A C 1
ATOM 4482 O O . GLU A 1 292 ? 41.796 100.238 -21.799 1.00 57.74 292 GLU A O 1
ATOM 4494 N N . VAL A 1 293 ? 40.758 100.882 -23.697 1.00 49.39 293 VAL A N 1
ATOM 4495 C CA . VAL A 1 293 ? 40.009 101.962 -23.074 1.00 48.01 293 VAL A CA 1
ATOM 4496 C C . VAL A 1 293 ? 38.522 101.651 -23.157 1.00 45.44 293 VAL A C 1
ATOM 4497 O O . VAL A 1 293 ? 38.014 101.291 -24.223 1.00 48.60 293 VAL A O 1
ATOM 4510 N N . VAL A 1 294 ? 37.835 101.773 -22.029 1.00 53.28 294 VAL A N 1
ATOM 4511 C CA . VAL A 1 294 ? 36.380 101.732 -21.972 1.00 44.70 294 VAL A CA 1
ATOM 4512 C C . VAL A 1 294 ? 35.915 103.172 -21.851 1.00 45.91 294 VAL A C 1
ATOM 4513 O O . VAL A 1 294 ? 36.201 103.836 -20.850 1.00 52.58 294 VAL A O 1
ATOM 4526 N N . ALA A 1 295 ? 35.212 103.666 -22.870 1.00 50.01 295 ALA A N 1
ATOM 4527 C CA . ALA A 1 295 ? 34.732 105.041 -22.897 1.00 44.46 295 ALA A CA 1
ATOM 4528 C C . ALA A 1 295 ? 33.280 105.106 -22.447 1.00 41.04 295 ALA A C 1
ATOM 4529 O O . ALA A 1 295 ? 32.586 104.094 -22.369 1.00 43.59 295 ALA A O 1
ATOM 4536 N N . GLY A 1 296 ? 32.828 106.322 -22.161 1.00 39.96 296 GLY A N 1
ATOM 4537 C CA . GLY A 1 296 ? 31.482 106.571 -21.695 1.00 49.34 296 GLY A CA 1
ATOM 4538 C C . GLY A 1 296 ? 31.496 107.568 -20.541 1.00 46.80 296 GLY A C 1
ATOM 4539 O O . GLY A 1 296 ? 32.522 108.153 -20.230 1.00 47.93 296 GLY A O 1
ATOM 4543 N N . ASN A 1 297 ? 30.337 107.748 -19.905 1.00 45.02 297 ASN A N 1
ATOM 4544 C CA . ASN A 1 297 ? 29.113 107.036 -20.254 1.00 46.63 297 ASN A CA 1
ATOM 4545 C C . ASN A 1 297 ? 28.355 107.672 -21.410 1.00 44.33 297 ASN A C 1
ATOM 4546 O O . ASN A 1 297 ? 28.405 108.882 -21.601 1.00 48.06 297 ASN A O 1
ATOM 4557 N N . VAL A 1 298 ? 27.635 106.844 -22.166 1.00 44.87 298 VAL A N 1
ATOM 4558 C CA . VAL A 1 298 ? 26.804 107.312 -23.264 1.00 42.86 298 VAL A CA 1
ATOM 4559 C C . VAL A 1 298 ? 25.459 106.604 -23.193 1.00 40.43 298 VAL A C 1
ATOM 4560 O O . VAL A 1 298 ? 25.307 105.571 -22.534 1.00 38.73 298 VAL A O 1
ATOM 4573 N N . VAL A 1 299 ? 24.468 107.187 -23.867 1.00 39.93 299 VAL A N 1
ATOM 4574 C CA . VAL A 1 299 ? 23.159 106.557 -23.975 1.00 38.06 299 VAL A CA 1
ATOM 4575 C C . VAL A 1 299 ? 22.600 106.629 -25.394 1.00 39.77 299 VAL A C 1
ATOM 4576 O O . VAL A 1 299 ? 21.535 106.068 -25.666 1.00 42.36 299 VAL A O 1
ATOM 4589 N N . THR A 1 300 ? 23.286 107.328 -26.305 1.00 40.12 300 THR A N 1
ATOM 4590 C CA . THR A 1 300 ? 22.802 107.426 -27.681 1.00 44.06 300 THR A CA 1
ATOM 4591 C C . THR A 1 300 ? 23.867 106.996 -28.685 1.00 41.16 300 THR A C 1
ATOM 4592 O O . THR A 1 300 ? 25.067 107.000 -28.408 1.00 41.70 300 THR A O 1
ATOM 4603 N N . GLN A 1 301 ? 23.401 106.651 -29.883 1.00 42.65 301 GLN A N 1
ATOM 4604 C CA . GLN A 1 301 ? 24.309 106.224 -30.939 1.00 44.16 301 GLN A CA 1
ATOM 4605 C C . GLN A 1 301 ? 25.224 107.355 -31.410 1.00 45.38 301 GLN A C 1
ATOM 4606 O O . GLN A 1 301 ? 26.362 107.093 -31.816 1.00 49.50 301 GLN A O 1
ATOM 4620 N N . ASP A 1 302 ? 24.770 108.607 -31.364 1.00 38.30 302 ASP A N 1
ATOM 4621 C CA . ASP A 1 302 ? 25.632 109.705 -31.793 1.00 47.87 302 ASP A CA 1
ATOM 4622 C C . ASP A 1 302 ? 26.848 109.842 -30.887 1.00 45.94 302 ASP A C 1
ATOM 4623 O O . ASP A 1 302 ? 27.987 109.995 -31.369 1.00 48.92 302 ASP A O 1
ATOM 4632 N N . GLN A 1 303 ? 26.625 109.789 -29.561 1.00 48.05 303 GLN A N 1
ATOM 4633 C CA . GLN A 1 303 ? 27.740 109.780 -28.617 1.00 42.62 303 GLN A CA 1
ATOM 4634 C C . GLN A 1 303 ? 28.665 108.615 -28.908 1.00 37.86 303 GLN A C 1
ATOM 4635 O O . GLN A 1 303 ? 29.894 108.762 -28.960 1.00 51.49 303 GLN A O 1
ATOM 4649 N N . ALA A 1 304 ? 28.074 107.435 -29.109 1.00 48.28 304 ALA A N 1
ATOM 4650 C CA . ALA A 1 304 ? 28.861 106.240 -29.362 1.00 48.21 304 ALA A CA 1
ATOM 4651 C C . ALA A 1 304 ? 29.733 106.416 -30.589 1.00 47.42 304 ALA A C 1
ATOM 4652 O O . ALA A 1 304 ? 30.891 105.988 -30.606 1.00 47.67 304 ALA A O 1
ATOM 4659 N N . LYS A 1 305 ? 29.178 107.005 -31.641 1.00 45.76 305 LYS A N 1
ATOM 4660 C CA . LYS A 1 305 ? 29.956 107.239 -32.846 1.00 42.92 305 LYS A CA 1
ATOM 4661 C C . LYS A 1 305 ? 31.178 108.096 -32.539 1.00 47.30 305 LYS A C 1
ATOM 4662 O O . LYS A 1 305 ? 32.298 107.768 -32.937 1.00 43.92 305 LYS A O 1
ATOM 4681 N N . ASN A 1 306 ? 30.987 109.205 -31.828 1.00 44.00 306 ASN A N 1
ATOM 4682 C CA . ASN A 1 306 ? 32.141 110.061 -31.575 1.00 43.93 306 ASN A CA 1
ATOM 4683 C C . ASN A 1 306 ? 33.213 109.303 -30.806 1.00 52.16 306 ASN A C 1
ATOM 4684 O O . ASN A 1 306 ? 34.403 109.362 -31.151 1.00 59.11 306 ASN A O 1
ATOM 4695 N N . LEU A 1 307 ? 32.808 108.551 -29.767 1.00 52.45 307 LEU A N 1
ATOM 4696 C CA . LEU A 1 307 ? 33.799 107.900 -28.907 1.00 46.66 307 LEU A CA 1
ATOM 4697 C C . LEU A 1 307 ? 34.455 106.698 -29.585 1.00 49.93 307 LEU A C 1
ATOM 4698 O O . LEU A 1 307 ? 35.629 106.397 -29.326 1.00 48.21 307 LEU A O 1
ATOM 4714 N N . ILE A 1 308 ? 33.723 105.983 -30.435 1.00 45.00 308 ILE A N 1
ATOM 4715 C CA . ILE A 1 308 ? 34.331 104.888 -31.184 1.00 46.88 308 ILE A CA 1
ATOM 4716 C C . ILE A 1 308 ? 35.279 105.436 -32.245 1.00 52.89 308 ILE A C 1
ATOM 4717 O O . ILE A 1 308 ? 36.330 104.845 -32.520 1.00 52.84 308 ILE A O 1
ATOM 4733 N N . ASP A 1 309 ? 34.907 106.550 -32.881 1.00 42.87 309 ASP A N 1
ATOM 4734 C CA . ASP A 1 309 ? 35.812 107.201 -33.818 1.00 52.14 309 ASP A CA 1
ATOM 4735 C C . ASP A 1 309 ? 37.112 107.591 -33.137 1.00 50.27 309 ASP A C 1
ATOM 4736 O O . ASP A 1 309 ? 38.189 107.461 -33.722 1.00 51.37 309 ASP A O 1
ATOM 4745 N N . ALA A 1 310 ? 37.023 108.104 -31.907 1.00 48.69 310 ALA A N 1
ATOM 4746 C CA . ALA A 1 310 ? 38.231 108.467 -31.175 1.00 46.43 310 ALA A CA 1
ATOM 4747 C C . ALA A 1 310 ? 39.128 107.261 -30.909 1.00 51.33 310 ALA A C 1
ATOM 4748 O O . ALA A 1 310 ? 40.332 107.435 -30.691 1.00 55.64 310 ALA A O 1
ATOM 4755 N N . GLY A 1 311 ? 38.573 106.049 -30.907 1.00 62.88 311 GLY A N 1
ATOM 4756 C CA . GLY A 1 311 ? 39.367 104.847 -30.714 1.00 52.49 311 GLY A CA 1
ATOM 4757 C C . GLY A 1 311 ? 38.987 103.991 -29.515 1.00 53.99 311 GLY A C 1
ATOM 4758 O O . GLY A 1 311 ? 39.770 103.137 -29.089 1.00 58.16 311 GLY A O 1
ATOM 4762 N N . ALA A 1 312 ? 37.792 104.189 -28.964 1.00 55.41 312 ALA A N 1
ATOM 4763 C CA . ALA A 1 312 ? 37.378 103.427 -27.791 1.00 57.02 312 ALA A CA 1
ATOM 4764 C C . ALA A 1 312 ? 37.326 101.936 -28.093 1.00 60.90 312 ALA A C 1
ATOM 4765 O O . ALA A 1 312 ? 36.935 101.517 -29.189 1.00 62.94 312 ALA A O 1
ATOM 4772 N N . ASP A 1 313 ? 37.721 101.129 -27.109 1.00 50.67 313 ASP A N 1
ATOM 4773 C CA . ASP A 1 313 ? 37.667 99.673 -27.223 1.00 53.57 313 ASP A CA 1
ATOM 4774 C C . ASP A 1 313 ? 36.406 99.077 -26.608 1.00 44.78 313 ASP A C 1
ATOM 4775 O O . ASP A 1 313 ? 36.184 97.869 -26.708 1.00 45.03 313 ASP A O 1
ATOM 4784 N N . SER A 1 314 ? 35.571 99.898 -25.987 1.00 51.76 314 SER A N 1
ATOM 4785 C CA . SER A 1 314 ? 34.331 99.448 -25.362 1.00 45.72 314 SER A CA 1
ATOM 4786 C C . SER A 1 314 ? 33.619 100.695 -24.864 1.00 45.32 314 SER A C 1
ATOM 4787 O O . SER A 1 314 ? 34.226 101.761 -24.732 1.00 42.85 314 SER A O 1
ATOM 4795 N N . LEU A 1 315 ? 32.323 100.556 -24.606 1.00 47.53 315 LEU A N 1
ATOM 4796 C CA . LEU A 1 315 ? 31.511 101.672 -24.146 1.00 41.08 315 LEU A CA 1
ATOM 4797 C C . LEU A 1 315 ? 30.717 101.290 -22.910 1.00 41.74 315 LEU A C 1
ATOM 4798 O O . LEU A 1 315 ? 30.111 100.216 -22.850 1.00 46.66 315 LEU A O 1
ATOM 4814 N N . ARG A 1 316 ? 30.708 102.183 -21.930 1.00 49.70 316 ARG A N 1
ATOM 4815 C CA . ARG A 1 316 ? 29.841 102.059 -20.767 1.00 46.56 316 ARG A CA 1
ATOM 4816 C C . ARG A 1 316 ? 28.529 102.776 -21.079 1.00 49.90 316 ARG A C 1
ATOM 4817 O O . ARG A 1 316 ? 28.537 103.961 -21.418 1.00 45.31 316 ARG A O 1
ATOM 4838 N N . ILE A 1 317 ? 27.410 102.063 -20.947 1.00 37.34 317 ILE A N 1
ATOM 4839 C CA . ILE A 1 317 ? 26.098 102.586 -21.292 1.00 42.83 317 ILE A CA 1
ATOM 4840 C C . ILE A 1 317 ? 25.320 102.881 -20.019 1.00 45.40 317 ILE A C 1
ATOM 4841 O O . ILE A 1 317 ? 25.152 101.997 -19.177 1.00 45.60 317 ILE A O 1
ATOM 4857 N N . GLY A 1 318 ? 24.808 104.105 -19.907 1.00 49.33 318 GLY A N 1
ATOM 4858 C CA . GLY A 1 318 ? 23.942 104.465 -18.806 1.00 43.97 318 GLY A CA 1
ATOM 4859 C C . GLY A 1 318 ? 24.019 105.929 -18.421 1.00 55.17 318 GLY A C 1
ATOM 4860 O O . GLY A 1 318 ? 25.107 106.497 -18.284 1.00 49.62 318 GLY A O 1
ATOM 4864 N N . MET A 1 319 ? 22.855 106.548 -18.240 1.00 57.20 319 MET A N 1
ATOM 4865 C CA . MET A 1 319 ? 22.777 107.924 -17.760 1.00 60.03 319 MET A CA 1
ATOM 4866 C C . MET A 1 319 ? 21.371 108.100 -17.207 1.00 64.87 319 MET A C 1
ATOM 4867 O O . MET A 1 319 ? 20.406 108.120 -17.978 1.00 64.69 319 MET A O 1
ATOM 4881 N N . GLY A 1 320 ? 21.261 108.236 -15.887 1.00 68.70 320 GLY A N 1
ATOM 4882 C CA . GLY A 1 320 ? 19.984 108.307 -15.205 1.00 75.68 320 GLY A CA 1
ATOM 4883 C C . GLY A 1 320 ? 19.588 107.041 -14.479 1.00 89.64 320 GLY A C 1
ATOM 4884 O O . GLY A 1 320 ? 18.505 107.005 -13.879 1.00 91.64 320 GLY A O 1
ATOM 4888 N N . SER A 1 321 ? 20.437 106.013 -14.489 1.00 87.48 321 SER A N 1
ATOM 4889 C CA . SER A 1 321 ? 20.099 104.728 -13.885 1.00 91.48 321 SER A CA 1
ATOM 4890 C C . SER A 1 321 ? 20.790 104.504 -12.541 1.00 80.54 321 SER A C 1
ATOM 4891 O O . SER A 1 321 ? 21.763 105.180 -12.206 1.00 89.82 321 SER A O 1
ATOM 4899 N N . VAL A 1 330 ? 15.827 118.634 -10.901 1.00 68.66 330 VAL A N 1
ATOM 4900 C CA . VAL A 1 330 ? 16.672 117.453 -11.066 1.00 93.61 330 VAL A CA 1
ATOM 4901 C C . VAL A 1 330 ? 17.529 117.597 -12.324 1.00 86.44 330 VAL A C 1
ATOM 4902 O O . VAL A 1 330 ? 17.858 118.711 -12.743 1.00 75.84 330 VAL A O 1
ATOM 4905 N N . LEU A 1 331 ? 17.896 116.461 -12.915 1.00 91.52 331 LEU A N 1
ATOM 4906 C CA . LEU A 1 331 ? 18.634 116.419 -14.173 1.00 79.46 331 LEU A CA 1
ATOM 4907 C C . LEU A 1 331 ? 17.656 115.991 -15.260 1.00 85.94 331 LEU A C 1
ATOM 4908 O O . LEU A 1 331 ? 17.086 114.892 -15.196 1.00 89.26 331 LEU A O 1
ATOM 4912 N N . ALA A 1 332 ? 17.471 116.852 -16.256 1.00 74.30 332 ALA A N 1
ATOM 4913 C CA . ALA A 1 332 ? 16.508 116.635 -17.319 1.00 63.34 332 ALA A CA 1
ATOM 4914 C C . ALA A 1 332 ? 17.088 115.877 -18.501 1.00 57.53 332 ALA A C 1
ATOM 4915 O O . ALA A 1 332 ? 16.462 115.845 -19.558 1.00 48.13 332 ALA A O 1
ATOM 4922 N N . CYS A 1 333 ? 18.279 115.303 -18.362 1.00 55.87 333 CYS A N 1
ATOM 4923 C CA . CYS A 1 333 ? 18.983 114.684 -19.476 1.00 52.43 333 CYS A CA 1
ATOM 4924 C C . CYS A 1 333 ? 19.408 113.273 -19.111 1.00 57.58 333 CYS A C 1
ATOM 4925 O O . CYS A 1 333 ? 20.027 113.050 -18.067 1.00 63.17 333 CYS A O 1
ATOM 4933 N N . GLY A 1 334 ? 19.058 112.326 -19.977 1.00 62.79 334 GLY A N 1
ATOM 4934 C CA . GLY A 1 334 ? 19.326 110.923 -19.723 1.00 56.03 334 GLY A CA 1
ATOM 4935 C C . GLY A 1 334 ? 18.540 110.064 -20.692 1.00 52.61 334 GLY A C 1
ATOM 4936 O O . GLY A 1 334 ? 18.134 110.533 -21.751 1.00 51.96 334 GLY A O 1
ATOM 4940 N N . ARG A 1 335 ? 18.327 108.796 -20.315 1.00 50.76 335 ARG A N 1
ATOM 4941 C CA . ARG A 1 335 ? 17.569 107.901 -21.174 1.00 47.55 335 ARG A CA 1
ATOM 4942 C C . ARG A 1 335 ? 17.190 106.597 -20.486 1.00 45.19 335 ARG A C 1
ATOM 4943 O O . ARG A 1 335 ? 17.985 106.048 -19.709 1.00 50.28 335 ARG A O 1
ATOM 4964 N N . PRO A 1 336 ? 15.986 106.077 -20.731 1.00 39.02 336 PRO A N 1
ATOM 4965 C CA . PRO A 1 336 ? 15.637 104.764 -20.173 1.00 49.20 336 PRO A CA 1
ATOM 4966 C C . PRO A 1 336 ? 16.656 103.699 -20.562 1.00 44.74 336 PRO A C 1
ATOM 4967 O O . PRO A 1 336 ? 17.071 103.597 -21.707 1.00 48.26 336 PRO A O 1
ATOM 4978 N N . GLN A 1 337 ? 17.019 102.870 -19.594 1.00 49.51 337 GLN A N 1
ATOM 4979 C CA . GLN A 1 337 ? 18.262 102.115 -19.707 1.00 43.37 337 GLN A CA 1
ATOM 4980 C C . GLN A 1 337 ? 18.144 100.958 -20.693 1.00 45.98 337 GLN A C 1
ATOM 4981 O O . GLN A 1 337 ? 19.122 100.618 -21.370 1.00 48.37 337 GLN A O 1
ATOM 4995 N N . ALA A 1 338 ? 16.982 100.305 -20.772 1.00 47.07 338 ALA A N 1
ATOM 4996 C CA . ALA A 1 338 ? 16.867 99.188 -21.717 1.00 46.65 338 ALA A CA 1
ATOM 4997 C C . ALA A 1 338 ? 16.959 99.681 -23.161 1.00 42.80 338 ALA A C 1
ATOM 4998 O O . ALA A 1 338 ? 17.647 99.082 -23.997 1.00 46.68 338 ALA A O 1
ATOM 5005 N N . THR A 1 339 ? 16.268 100.776 -23.471 1.00 48.74 339 THR A N 1
ATOM 5006 C CA . THR A 1 339 ? 16.371 101.364 -24.796 1.00 43.55 339 THR A CA 1
ATOM 5007 C C . THR A 1 339 ? 17.800 101.794 -25.079 1.00 42.87 339 THR A C 1
ATOM 5008 O O . THR A 1 339 ? 18.337 101.539 -26.161 1.00 44.80 339 THR A O 1
ATOM 5019 N N . ALA A 1 340 ? 18.427 102.467 -24.114 1.00 44.59 340 ALA A N 1
ATOM 5020 C CA . ALA A 1 340 ? 19.792 102.938 -24.323 1.00 47.12 340 ALA A CA 1
ATOM 5021 C C . ALA A 1 340 ? 20.715 101.765 -24.632 1.00 46.22 340 ALA A C 1
ATOM 5022 O O . ALA A 1 340 ? 21.527 101.814 -25.571 1.00 46.31 340 ALA A O 1
ATOM 5029 N N . ILE A 1 341 ? 20.590 100.692 -23.853 1.00 41.15 341 ILE A N 1
ATOM 5030 C CA . ILE A 1 341 ? 21.441 99.531 -24.070 1.00 47.65 341 ILE A CA 1
ATOM 5031 C C . ILE A 1 341 ? 21.205 98.964 -25.459 1.00 46.96 341 ILE A C 1
ATOM 5032 O O . ILE A 1 341 ? 22.156 98.718 -26.205 1.00 43.48 341 ILE A O 1
ATOM 5048 N N . TYR A 1 342 ? 19.933 98.767 -25.846 1.00 40.58 342 TYR A N 1
ATOM 5049 C CA . TYR A 1 342 ? 19.686 98.157 -27.140 1.00 40.78 342 TYR A CA 1
ATOM 5050 C C . TYR A 1 342 ? 20.277 99.005 -28.259 1.00 49.20 342 TYR A C 1
ATOM 5051 O O . TYR A 1 342 ? 21.027 98.508 -29.105 1.00 45.82 342 TYR A O 1
ATOM 5069 N N . LYS A 1 343 ? 19.968 100.300 -28.265 1.00 44.54 343 LYS A N 1
ATOM 5070 C CA . LYS A 1 343 ? 20.392 101.155 -29.370 1.00 55.90 343 LYS A CA 1
ATOM 5071 C C . LYS A 1 343 ? 21.915 101.255 -29.443 1.00 42.26 343 LYS A C 1
ATOM 5072 O O . LYS A 1 343 ? 22.523 101.020 -30.497 1.00 44.72 343 LYS A O 1
ATOM 5091 N N . VAL A 1 344 ? 22.550 101.610 -28.329 1.00 38.08 344 VAL A N 1
ATOM 5092 C CA . VAL A 1 344 ? 23.990 101.815 -28.367 1.00 44.38 344 VAL A CA 1
ATOM 5093 C C . VAL A 1 344 ? 24.703 100.505 -28.670 1.00 45.00 344 VAL A C 1
ATOM 5094 O O . VAL A 1 344 ? 25.632 100.466 -29.477 1.00 43.00 344 VAL A O 1
ATOM 5107 N N . ALA A 1 345 ? 24.276 99.412 -28.040 1.00 40.79 345 ALA A N 1
ATOM 5108 C CA . ALA A 1 345 ? 24.933 98.135 -28.272 1.00 50.00 345 ALA A CA 1
ATOM 5109 C C . ALA A 1 345 ? 24.799 97.704 -29.722 1.00 44.71 345 ALA A C 1
ATOM 5110 O O . ALA A 1 345 ? 25.751 97.187 -30.303 1.00 45.86 345 ALA A O 1
ATOM 5117 N N . ARG A 1 346 ? 23.625 97.904 -30.326 1.00 46.43 346 ARG A N 1
ATOM 5118 C CA . ARG A 1 346 ? 23.446 97.532 -31.730 1.00 50.29 346 ARG A CA 1
ATOM 5119 C C . ARG A 1 346 ? 24.406 98.300 -32.625 1.00 39.69 346 ARG A C 1
ATOM 5120 O O . ARG A 1 346 ? 25.116 97.708 -33.445 1.00 45.93 346 ARG A O 1
ATOM 5141 N N . TYR A 1 347 ? 24.480 99.619 -32.449 1.00 42.62 347 TYR A N 1
ATOM 5142 C CA . TYR A 1 347 ? 25.419 100.397 -33.254 1.00 45.47 347 TYR A CA 1
ATOM 5143 C C . TYR A 1 347 ? 26.866 99.945 -33.012 1.00 44.72 347 TYR A C 1
ATOM 5144 O O . TYR A 1 347 ? 27.602 99.600 -33.955 1.00 50.24 347 TYR A O 1
ATOM 5162 N N . ALA A 1 348 ? 27.281 99.898 -31.751 1.00 44.25 348 ALA A N 1
ATOM 5163 C CA . ALA A 1 348 ? 28.666 99.575 -31.449 1.00 44.00 348 ALA A CA 1
ATOM 5164 C C . ALA A 1 348 ? 29.038 98.210 -32.006 1.00 50.47 348 ALA A C 1
ATOM 5165 O O . ALA A 1 348 ? 30.109 98.049 -32.611 1.00 47.48 348 ALA A O 1
ATOM 5172 N N . ALA A 1 349 ? 28.151 97.219 -31.841 1.00 46.60 349 ALA A N 1
ATOM 5173 C CA . ALA A 1 349 ? 28.410 95.895 -32.386 1.00 49.42 349 ALA A CA 1
ATOM 5174 C C . ALA A 1 349 ? 28.558 95.963 -33.894 1.00 51.54 349 ALA A C 1
ATOM 5175 O O . ALA A 1 349 ? 29.441 95.317 -34.467 1.00 60.10 349 ALA A O 1
ATOM 5182 N N . SER A 1 350 ? 27.714 96.757 -34.560 1.00 55.11 350 SER A N 1
ATOM 5183 C CA . SER A 1 350 ? 27.882 96.933 -36.001 1.00 52.78 350 SER A CA 1
ATOM 5184 C C . SER A 1 350 ? 29.275 97.459 -36.321 1.00 51.91 350 SER A C 1
ATOM 5185 O O . SER A 1 350 ? 29.795 97.231 -37.410 1.00 47.71 350 SER A O 1
ATOM 5193 N N . ARG A 1 351 ? 29.894 98.177 -35.391 1.00 55.23 351 ARG A N 1
ATOM 5194 C CA . ARG A 1 351 ? 31.266 98.634 -35.587 1.00 44.76 351 ARG A CA 1
ATOM 5195 C C . ARG A 1 351 ? 32.299 97.778 -34.849 1.00 47.92 351 ARG A C 1
ATOM 5196 O O . ARG A 1 351 ? 33.465 98.172 -34.751 1.00 52.23 351 ARG A O 1
ATOM 5217 N N . GLY A 1 352 ? 31.907 96.621 -34.327 1.00 50.83 352 GLY A N 1
ATOM 5218 C CA . GLY A 1 352 ? 32.863 95.712 -33.723 1.00 42.43 352 GLY A CA 1
ATOM 5219 C C . GLY A 1 352 ? 33.283 96.013 -32.300 1.00 45.83 352 GLY A C 1
ATOM 5220 O O . GLY A 1 352 ? 34.316 95.510 -31.853 1.00 48.32 352 GLY A O 1
ATOM 5224 N N . VAL A 1 353 ? 32.506 96.796 -31.562 1.00 47.46 353 VAL A N 1
ATOM 5225 C CA . VAL A 1 353 ? 32.875 97.269 -30.233 1.00 48.00 353 VAL A CA 1
ATOM 5226 C C . VAL A 1 353 ? 31.865 96.730 -29.243 1.00 43.09 353 VAL A C 1
ATOM 5227 O O . VAL A 1 353 ? 30.660 96.894 -29.452 1.00 46.97 353 VAL A O 1
ATOM 5240 N N . PRO A 1 354 ? 32.287 96.089 -28.147 1.00 40.18 354 PRO A N 1
ATOM 5241 C CA . PRO A 1 354 ? 31.336 95.624 -27.137 1.00 48.15 354 PRO A CA 1
ATOM 5242 C C . PRO A 1 354 ? 30.985 96.710 -26.131 1.00 50.13 354 PRO A C 1
ATOM 5243 O O . PRO A 1 354 ? 31.688 97.712 -25.986 1.00 46.17 354 PRO A O 1
ATOM 5254 N N . CYS A 1 355 ? 29.897 96.463 -25.400 1.00 46.97 355 CYS A N 1
ATOM 5255 C CA . CYS A 1 355 ? 29.331 97.461 -24.507 1.00 49.20 355 CYS A CA 1
ATOM 5256 C C . CYS A 1 355 ? 29.057 96.880 -23.127 1.00 46.61 355 CYS A C 1
ATOM 5257 O O . CYS A 1 355 ? 28.771 95.687 -22.973 1.00 43.52 355 CYS A O 1
ATOM 5265 N N . VAL A 1 356 ? 29.123 97.754 -22.134 1.00 47.21 356 VAL A N 1
ATOM 5266 C CA . VAL A 1 356 ? 28.953 97.401 -20.731 1.00 40.87 356 VAL A CA 1
ATOM 5267 C C . VAL A 1 356 ? 27.698 98.083 -20.207 1.00 43.23 356 VAL A C 1
ATOM 5268 O O . VAL A 1 356 ? 27.575 99.310 -20.293 1.00 45.54 356 VAL A O 1
ATOM 5281 N N . ALA A 1 357 ? 26.784 97.299 -19.640 1.00 43.28 357 ALA A N 1
ATOM 5282 C CA . ALA A 1 357 ? 25.566 97.861 -19.071 1.00 42.81 357 ALA A CA 1
ATOM 5283 C C . ALA A 1 357 ? 25.859 98.367 -17.668 1.00 47.15 357 ALA A C 1
ATOM 5284 O O . ALA A 1 357 ? 26.167 97.575 -16.769 1.00 45.12 357 ALA A O 1
ATOM 5291 N N . ASP A 1 358 ? 25.734 99.675 -17.473 1.00 44.47 358 ASP A N 1
ATOM 5292 C CA . ASP A 1 358 ? 26.104 100.327 -16.225 1.00 47.54 358 ASP A CA 1
ATOM 5293 C C . ASP A 1 358 ? 24.920 101.098 -15.674 1.00 46.51 358 ASP A C 1
ATOM 5294 O O . ASP A 1 358 ? 24.694 102.246 -16.039 1.00 58.62 358 ASP A O 1
ATOM 5303 N N . GLY A 1 359 ? 24.170 100.464 -14.780 1.00 62.88 359 GLY A N 1
ATOM 5304 C CA . GLY A 1 359 ? 23.118 101.166 -14.076 1.00 68.73 359 GLY A CA 1
ATOM 5305 C C . GLY A 1 359 ? 21.794 100.444 -14.072 1.00 67.58 359 GLY A C 1
ATOM 5306 O O . GLY A 1 359 ? 21.449 99.773 -15.044 1.00 62.72 359 GLY A O 1
ATOM 5310 N N . GLY A 1 360 ? 21.056 100.555 -12.967 1.00 78.90 360 GLY A N 1
ATOM 5311 C CA . GLY A 1 360 ? 19.713 100.025 -12.917 1.00 68.63 360 GLY A CA 1
ATOM 5312 C C . GLY A 1 360 ? 19.622 98.524 -12.905 1.00 65.32 360 GLY A C 1
ATOM 5313 O O . GLY A 1 360 ? 18.528 97.978 -13.081 1.00 82.21 360 GLY A O 1
ATOM 5317 N N . LEU A 1 361 ? 20.733 97.831 -12.720 1.00 67.43 361 LEU A N 1
ATOM 5318 C CA . LEU A 1 361 ? 20.740 96.372 -12.670 1.00 66.12 361 LEU A CA 1
ATOM 5319 C C . LEU A 1 361 ? 20.575 95.994 -11.206 1.00 74.65 361 LEU A C 1
ATOM 5320 O O . LEU A 1 361 ? 21.513 96.116 -10.407 1.00 74.52 361 LEU A O 1
ATOM 5336 N N . ARG A 1 362 ? 19.366 95.560 -10.849 1.00 64.88 362 ARG A N 1
ATOM 5337 C CA . ARG A 1 362 ? 19.004 95.328 -9.459 1.00 78.33 362 ARG A CA 1
ATOM 5338 C C . ARG A 1 362 ? 18.613 93.890 -9.149 1.00 69.78 362 ARG A C 1
ATOM 5339 O O . ARG A 1 362 ? 18.399 93.573 -7.977 1.00 69.75 362 ARG A O 1
ATOM 5360 N N . ASN A 1 363 ? 18.544 93.011 -10.147 1.00 74.31 363 ASN A N 1
ATOM 5361 C CA . ASN A 1 363 ? 18.291 91.595 -9.909 1.00 58.02 363 ASN A CA 1
ATOM 5362 C C . ASN A 1 363 ? 18.810 90.808 -11.106 1.00 54.85 363 ASN A C 1
ATOM 5363 O O . ASN A 1 363 ? 19.246 91.376 -12.108 1.00 61.06 363 ASN A O 1
ATOM 5374 N N . VAL A 1 364 ? 18.752 89.482 -10.997 1.00 58.85 364 VAL A N 1
ATOM 5375 C CA . VAL A 1 364 ? 19.317 88.622 -12.031 1.00 55.24 364 VAL A CA 1
ATOM 5376 C C . VAL A 1 364 ? 18.526 88.732 -13.330 1.00 60.60 364 VAL A C 1
ATOM 5377 O O . VAL A 1 364 ? 19.096 88.666 -14.426 1.00 50.97 364 VAL A O 1
ATOM 5390 N N . GLY A 1 365 ? 17.206 88.878 -13.237 1.00 57.12 365 GLY A N 1
ATOM 5391 C CA . GLY A 1 365 ? 16.415 89.045 -14.442 1.00 52.03 365 GLY A CA 1
ATOM 5392 C C . GLY A 1 365 ? 16.824 90.274 -15.228 1.00 55.57 365 GLY A C 1
ATOM 5393 O O . GLY A 1 365 ? 16.891 90.243 -16.464 1.00 54.54 365 GLY A O 1
ATOM 5397 N N . ASP A 1 366 ? 17.090 91.379 -14.526 1.00 58.92 366 ASP A N 1
ATOM 5398 C CA . ASP A 1 366 ? 17.538 92.596 -15.197 1.00 49.52 366 ASP A CA 1
ATOM 5399 C C . ASP A 1 366 ? 18.878 92.387 -15.888 1.00 49.03 366 ASP A C 1
ATOM 5400 O O . ASP A 1 366 ? 19.083 92.850 -17.012 1.00 50.61 366 ASP A O 1
ATOM 5409 N N . VAL A 1 367 ? 19.808 91.699 -15.234 1.00 56.55 367 VAL A N 1
ATOM 5410 C CA . VAL A 1 367 ? 21.104 91.443 -15.854 1.00 46.81 367 VAL A CA 1
ATOM 5411 C C . VAL A 1 367 ? 20.922 90.595 -17.103 1.00 50.55 367 VAL A C 1
ATOM 5412 O O . VAL A 1 367 ? 21.545 90.838 -18.148 1.00 49.23 367 VAL A O 1
ATOM 5425 N N . CYS A 1 368 ? 20.071 89.577 -17.011 1.00 46.61 368 CYS A N 1
ATOM 5426 C CA . CYS A 1 368 ? 19.833 88.712 -18.152 1.00 47.29 368 CYS A CA 1
ATOM 5427 C C . CYS A 1 368 ? 19.254 89.505 -19.320 1.00 53.36 368 CYS A C 1
ATOM 5428 O O . CYS A 1 368 ? 19.690 89.354 -20.467 1.00 48.21 368 CYS A O 1
ATOM 5436 N N . LYS A 1 369 ? 18.266 90.357 -19.047 1.00 44.15 369 LYS A N 1
ATOM 5437 C CA . LYS A 1 369 ? 17.670 91.150 -20.112 1.00 41.00 369 LYS A CA 1
ATOM 5438 C C . LYS A 1 369 ? 18.686 92.105 -20.715 1.00 44.18 369 LYS A C 1
ATOM 5439 O O . LYS A 1 369 ? 18.753 92.263 -21.939 1.00 47.80 369 LYS A O 1
ATOM 5458 N N . ALA A 1 370 ? 19.492 92.748 -19.875 1.00 42.26 370 ALA A N 1
ATOM 5459 C CA . ALA A 1 370 ? 20.478 93.689 -20.384 1.00 43.33 370 ALA A CA 1
ATOM 5460 C C . ALA A 1 370 ? 21.478 92.988 -21.289 1.00 46.07 370 ALA A C 1
ATOM 5461 O O . ALA A 1 370 ? 21.838 93.505 -22.349 1.00 46.23 370 ALA A O 1
ATOM 5468 N N . LEU A 1 371 ? 21.942 91.810 -20.887 1.00 42.75 371 LEU A N 1
ATOM 5469 C CA . LEU A 1 371 ? 22.857 91.068 -21.742 1.00 52.83 371 LEU A CA 1
ATOM 5470 C C . LEU A 1 371 ? 22.165 90.617 -23.028 1.00 46.44 371 LEU A C 1
ATOM 5471 O O . LEU A 1 371 ? 22.767 90.645 -24.107 1.00 52.00 371 LEU A O 1
ATOM 5487 N N . ALA A 1 372 ? 20.899 90.210 -22.935 1.00 46.45 372 ALA A N 1
ATOM 5488 C CA . ALA A 1 372 ? 20.219 89.670 -24.106 1.00 46.67 372 ALA A CA 1
ATOM 5489 C C . ALA A 1 372 ? 19.975 90.747 -25.156 1.00 50.82 372 ALA A C 1
ATOM 5490 O O . ALA A 1 372 ? 20.066 90.478 -26.359 1.00 46.00 372 ALA A O 1
ATOM 5497 N N . VAL A 1 373 ? 19.658 91.978 -24.728 1.00 47.04 373 VAL A N 1
ATOM 5498 C CA . VAL A 1 373 ? 19.333 93.016 -25.693 1.00 42.33 373 VAL A CA 1
ATOM 5499 C C . VAL A 1 373 ? 20.560 93.738 -26.227 1.00 50.36 373 VAL A C 1
ATOM 5500 O O . VAL A 1 373 ? 20.403 94.698 -26.995 1.00 47.64 373 VAL A O 1
ATOM 5513 N N . GLY A 1 374 ? 21.774 93.306 -25.860 1.00 39.51 374 GLY A N 1
ATOM 5514 C CA . GLY A 1 374 ? 22.947 93.760 -26.576 1.00 37.74 374 GLY A CA 1
ATOM 5515 C C . GLY A 1 374 ? 24.204 93.980 -25.775 1.00 41.05 374 GLY A C 1
ATOM 5516 O O . GLY A 1 374 ? 25.302 93.975 -26.336 1.00 44.51 374 GLY A O 1
ATOM 5520 N N . ALA A 1 375 ? 24.074 94.177 -24.467 1.00 44.12 375 ALA A N 1
ATOM 5521 C CA . ALA A 1 375 ? 25.262 94.356 -23.639 1.00 46.73 375 ALA A CA 1
ATOM 5522 C C . ALA A 1 375 ? 26.089 93.078 -23.632 1.00 40.43 375 ALA A C 1
ATOM 5523 O O . ALA A 1 375 ? 25.550 91.969 -23.573 1.00 49.42 375 ALA A O 1
ATOM 5530 N N . ASN A 1 376 ? 27.403 93.228 -23.711 1.00 42.15 376 ASN A N 1
ATOM 5531 C CA . ASN A 1 376 ? 28.271 92.057 -23.633 1.00 46.96 376 ASN A CA 1
ATOM 5532 C C . ASN A 1 376 ? 28.541 91.672 -22.185 1.00 46.79 376 ASN A C 1
ATOM 5533 O O . ASN A 1 376 ? 28.579 90.484 -21.851 1.00 47.16 376 ASN A O 1
ATOM 5544 N N . VAL A 1 377 ? 28.731 92.659 -21.313 1.00 44.08 377 VAL A N 1
ATOM 5545 C CA . VAL A 1 377 ? 28.944 92.443 -19.894 1.00 39.60 377 VAL A CA 1
ATOM 5546 C C . VAL A 1 377 ? 28.110 93.467 -19.129 1.00 47.47 377 VAL A C 1
ATOM 5547 O O . VAL A 1 377 ? 27.645 94.467 -19.677 1.00 46.74 377 VAL A O 1
ATOM 5560 N N . ALA A 1 378 ? 27.945 93.213 -17.837 1.00 47.56 378 ALA A N 1
ATOM 5561 C CA . ALA A 1 378 ? 27.132 94.036 -16.961 1.00 45.46 378 ALA A CA 1
ATOM 5562 C C . ALA A 1 378 ? 27.975 94.554 -15.807 1.00 46.64 378 ALA A C 1
ATOM 5563 O O . ALA A 1 378 ? 28.826 93.841 -15.278 1.00 57.32 378 ALA A O 1
ATOM 5570 N N . MET A 1 379 ? 27.741 95.799 -15.426 1.00 47.42 379 MET A N 1
ATOM 5571 C CA . MET A 1 379 ? 28.408 96.409 -14.286 1.00 51.20 379 MET A CA 1
ATOM 5572 C C . MET A 1 379 ? 27.510 96.312 -13.066 1.00 49.36 379 MET A C 1
ATOM 5573 O O . MET A 1 379 ? 26.330 96.664 -13.136 1.00 60.72 379 MET A O 1
ATOM 5587 N N . LEU A 1 380 ? 28.073 95.848 -11.951 1.00 48.61 380 LEU A N 1
ATOM 5588 C CA . LEU A 1 380 ? 27.327 95.636 -10.717 1.00 49.89 380 LEU A CA 1
ATOM 5589 C C . LEU A 1 380 ? 27.763 96.664 -9.684 1.00 51.08 380 LEU A C 1
ATOM 5590 O O . LEU A 1 380 ? 28.951 96.758 -9.355 1.00 54.12 380 LEU A O 1
ATOM 5606 N N . GLY A 1 381 ? 26.805 97.447 -9.202 1.00 53.95 381 GLY A N 1
ATOM 5607 C CA . GLY A 1 381 ? 27.009 98.391 -8.128 1.00 52.68 381 GLY A CA 1
ATOM 5608 C C . GLY A 1 381 ? 26.208 97.988 -6.907 1.00 65.22 381 GLY A C 1
ATOM 5609 O O . GLY A 1 381 ? 26.639 97.159 -6.091 1.00 56.92 381 GLY A O 1
ATOM 5613 N N . SER A 1 382 ? 25.022 98.588 -6.778 1.00 60.20 382 SER A N 1
ATOM 5614 C CA . SER A 1 382 ? 24.153 98.291 -5.646 1.00 64.37 382 SER A CA 1
ATOM 5615 C C . SER A 1 382 ? 24.001 96.791 -5.425 1.00 62.03 382 SER A C 1
ATOM 5616 O O . SER A 1 382 ? 23.927 96.327 -4.284 1.00 68.11 382 SER A O 1
ATOM 5624 N N . MET A 1 383 ? 23.953 96.014 -6.505 1.00 58.99 383 MET A N 1
ATOM 5625 C CA . MET A 1 383 ? 23.692 94.586 -6.375 1.00 56.39 383 MET A CA 1
ATOM 5626 C C . MET A 1 383 ? 24.756 93.881 -5.546 1.00 64.14 383 MET A C 1
ATOM 5627 O O . MET A 1 383 ? 24.476 92.841 -4.945 1.00 70.25 383 MET A O 1
ATOM 5641 N N . ILE A 1 384 ? 25.981 94.405 -5.515 1.00 67.91 384 ILE A N 1
ATOM 5642 C CA . ILE A 1 384 ? 27.066 93.796 -4.759 1.00 57.02 384 ILE A CA 1
ATOM 5643 C C . ILE A 1 384 ? 27.516 94.653 -3.594 1.00 60.04 384 ILE A C 1
ATOM 5644 O O . ILE A 1 384 ? 28.484 94.288 -2.909 1.00 53.33 384 ILE A O 1
ATOM 5660 N N . ALA A 1 385 ? 26.867 95.791 -3.355 1.00 64.81 385 ALA A N 1
ATOM 5661 C CA . ALA A 1 385 ? 27.219 96.618 -2.208 1.00 60.31 385 ALA A CA 1
ATOM 5662 C C . ALA A 1 385 ? 26.846 95.897 -0.916 1.00 66.09 385 ALA A C 1
ATOM 5663 O O . ALA A 1 385 ? 25.778 95.291 -0.809 1.00 65.24 385 ALA A O 1
ATOM 5670 N N . GLY A 1 386 ? 27.737 95.964 0.070 1.00 60.99 386 GLY A N 1
ATOM 5671 C CA . GLY A 1 386 ? 27.533 95.277 1.322 1.00 65.99 386 GLY A CA 1
ATOM 5672 C C . GLY A 1 386 ? 28.131 93.891 1.399 1.00 66.16 386 GLY A C 1
ATOM 5673 O O . GLY A 1 386 ? 28.083 93.276 2.466 1.00 75.11 386 GLY A O 1
ATOM 5677 N N . THR A 1 387 ? 28.687 93.373 0.307 1.00 64.09 387 THR A N 1
ATOM 5678 C CA . THR A 1 387 ? 29.396 92.108 0.379 1.00 56.30 387 THR A CA 1
ATOM 5679 C C . THR A 1 387 ? 30.707 92.283 1.140 1.00 58.73 387 THR A C 1
ATOM 5680 O O . THR A 1 387 ? 31.253 93.385 1.253 1.00 56.45 387 THR A O 1
ATOM 5691 N N . SER A 1 388 ? 31.219 91.165 1.654 1.00 69.23 388 SER A N 1
ATOM 5692 C CA . SER A 1 388 ? 32.394 91.216 2.521 1.00 61.24 388 SER A CA 1
ATOM 5693 C C . SER A 1 388 ? 33.573 91.884 1.837 1.00 61.58 388 SER A C 1
ATOM 5694 O O . SER A 1 388 ? 34.368 92.561 2.497 1.00 59.10 388 SER A O 1
ATOM 5702 N N . GLU A 1 389 ? 33.693 91.725 0.516 1.00 64.30 389 GLU A N 1
ATOM 5703 C CA . GLU A 1 389 ? 34.872 92.192 -0.196 1.00 56.12 389 GLU A CA 1
ATOM 5704 C C . GLU A 1 389 ? 34.836 93.678 -0.520 1.00 57.67 389 GLU A C 1
ATOM 5705 O O . GLU A 1 389 ? 35.836 94.203 -1.011 1.00 57.68 389 GLU A O 1
ATOM 5717 N N . THR A 1 390 ? 33.735 94.370 -0.247 1.00 53.22 390 THR A N 1
ATOM 5718 C CA . THR A 1 390 ? 33.698 95.806 -0.467 1.00 54.41 390 THR A CA 1
ATOM 5719 C C . THR A 1 390 ? 34.468 96.527 0.631 1.00 58.72 390 THR A C 1
ATOM 5720 O O . THR A 1 390 ? 34.666 95.991 1.725 1.00 66.91 390 THR A O 1
ATOM 5731 N N . PRO A 1 391 ? 34.931 97.740 0.361 1.00 62.80 391 PRO A N 1
ATOM 5732 C CA . PRO A 1 391 ? 35.546 98.546 1.423 1.00 63.75 391 PRO A CA 1
ATOM 5733 C C . PRO A 1 391 ? 34.531 98.924 2.490 1.00 67.59 391 PRO A C 1
ATOM 5734 O O . PRO A 1 391 ? 33.313 98.878 2.284 1.00 68.35 391 PRO A O 1
ATOM 5745 N N . GLY A 1 392 ? 35.059 99.281 3.652 1.00 70.11 392 GLY A N 1
ATOM 5746 C CA . GLY A 1 392 ? 34.250 99.759 4.750 1.00 81.80 392 GLY A CA 1
ATOM 5747 C C . GLY A 1 392 ? 34.261 98.797 5.927 1.00 76.36 392 GLY A C 1
ATOM 5748 O O . GLY A 1 392 ? 34.610 97.620 5.810 1.00 69.91 392 GLY A O 1
ATOM 5752 N N . GLU A 1 393 ? 33.853 99.321 7.080 1.00 84.26 393 GLU A N 1
ATOM 5753 C CA . GLU A 1 393 ? 33.843 98.562 8.321 1.00 83.56 393 GLU A CA 1
ATOM 5754 C C . GLU A 1 393 ? 32.430 98.091 8.637 1.00 86.24 393 GLU A C 1
ATOM 5755 O O . GLU A 1 393 ? 31.452 98.804 8.382 1.00 84.61 393 GLU A O 1
ATOM 5759 N N . TYR A 1 394 ? 32.331 96.879 9.180 1.00 87.22 394 TYR A N 1
ATOM 5760 C CA . TYR A 1 394 ? 31.058 96.350 9.621 1.00 83.95 394 TYR A CA 1
ATOM 5761 C C . TYR A 1 394 ? 30.692 96.925 10.986 1.00 80.53 394 TYR A C 1
ATOM 5762 O O . TYR A 1 394 ? 31.561 97.293 11.783 1.00 83.29 394 TYR A O 1
ATOM 5780 N N . PHE A 1 395 ? 29.394 96.999 11.253 1.00 85.61 395 PHE A N 1
ATOM 5781 C CA . PHE A 1 395 ? 28.916 97.371 12.579 1.00 88.15 395 PHE A CA 1
ATOM 5782 C C . PHE A 1 395 ? 27.541 96.755 12.808 1.00 91.85 395 PHE A C 1
ATOM 5783 O O . PHE A 1 395 ? 26.774 96.512 11.863 1.00 86.53 395 PHE A O 1
ATOM 5800 N N . PHE A 1 396 ? 27.234 96.504 14.075 1.00 80.85 396 PHE A N 1
ATOM 5801 C CA . PHE A 1 396 ? 25.935 95.994 14.491 1.00 82.82 396 PHE A CA 1
ATOM 5802 C C . PHE A 1 396 ? 25.073 97.176 14.912 1.00 89.64 396 PHE A C 1
ATOM 5803 O O . PHE A 1 396 ? 25.518 98.030 15.690 1.00 93.01 396 PHE A O 1
ATOM 5820 N N . LYS A 1 397 ? 23.850 97.227 14.391 1.00 92.06 397 LYS A N 1
ATOM 5821 C CA . LYS A 1 397 ? 22.926 98.314 14.700 1.00 91.78 397 LYS A CA 1
ATOM 5822 C C . LYS A 1 397 ? 21.506 97.819 14.469 1.00 96.19 397 LYS A C 1
ATOM 5823 O O . LYS A 1 397 ? 21.202 97.290 13.395 1.00 98.77 397 LYS A O 1
ATOM 5827 N N . ASP A 1 398 ? 20.649 97.973 15.480 1.00 95.07 398 ASP A N 1
ATOM 5828 C CA . ASP A 1 398 ? 19.263 97.506 15.404 1.00 93.89 398 ASP A CA 1
ATOM 5829 C C . ASP A 1 398 ? 19.206 96.012 15.094 1.00 89.56 398 ASP A C 1
ATOM 5830 O O . ASP A 1 398 ? 18.317 95.535 14.385 1.00 91.45 398 ASP A O 1
ATOM 5839 N N . GLY A 1 399 ? 20.158 95.267 15.646 1.00 91.53 399 GLY A N 1
ATOM 5840 C CA . GLY A 1 399 ? 20.264 93.840 15.382 1.00 87.97 399 GLY A CA 1
ATOM 5841 C C . GLY A 1 399 ? 20.468 93.532 13.915 1.00 93.83 399 GLY A C 1
ATOM 5842 O O . GLY A 1 399 ? 19.942 92.535 13.405 1.00 87.16 399 GLY A O 1
ATOM 5846 N N . MET A 1 400 ? 21.239 94.369 13.226 1.00 93.28 400 MET A N 1
ATOM 5847 C CA . MET A 1 400 ? 21.503 94.236 11.801 1.00 81.99 400 MET A CA 1
ATOM 5848 C C . MET A 1 400 ? 22.997 94.437 11.588 1.00 90.50 400 MET A C 1
ATOM 5849 O O . MET A 1 400 ? 23.619 95.275 12.253 1.00 93.00 400 MET A O 1
ATOM 5863 N N . ARG A 1 401 ? 23.572 93.669 10.663 1.00 81.04 401 ARG A N 1
ATOM 5864 C CA . ARG A 1 401 ? 24.999 93.746 10.363 1.00 81.52 401 ARG A CA 1
ATOM 5865 C C . ARG A 1 401 ? 25.182 94.659 9.152 1.00 76.68 401 ARG A C 1
ATOM 5866 O O . ARG A 1 401 ? 25.276 94.212 8.012 1.00 91.61 401 ARG A O 1
ATOM 5887 N N . LEU A 1 402 ? 25.203 95.962 9.407 1.00 83.27 402 LEU A N 1
ATOM 5888 C CA . LEU A 1 402 ? 25.379 96.923 8.330 1.00 81.52 402 LEU A CA 1
ATOM 5889 C C . LEU A 1 402 ? 26.859 97.216 8.093 1.00 90.46 402 LEU A C 1
ATOM 5890 O O . LEU A 1 402 ? 27.732 96.849 8.888 1.00 91.44 402 LEU A O 1
ATOM 5894 N N . LYS A 1 403 ? 27.137 97.889 6.970 1.00 87.45 403 LYS A N 1
ATOM 5895 C CA . LYS A 1 403 ? 28.496 98.275 6.602 1.00 90.68 403 LYS A CA 1
ATOM 5896 C C . LYS A 1 403 ? 28.542 99.770 6.317 1.00 88.09 403 LYS A C 1
ATOM 5897 O O . LYS A 1 403 ? 27.679 100.294 5.601 1.00 77.03 403 LYS A O 1
ATOM 5916 N N . GLY A 1 404 ? 29.564 100.443 6.854 1.00 92.22 404 GLY A N 1
ATOM 5917 C CA . GLY A 1 404 ? 29.767 101.861 6.601 1.00 84.75 404 GLY A CA 1
ATOM 5918 C C . GLY A 1 404 ? 31.117 102.194 5.989 1.00 84.52 404 GLY A C 1
ATOM 5919 O O . GLY A 1 404 ? 32.073 101.423 6.098 1.00 80.32 404 GLY A O 1
ATOM 5923 N N . ALA A 1 440 ? 24.518 103.449 4.706 1.00 83.14 440 ALA A N 1
ATOM 5924 C CA . ALA A 1 440 ? 24.943 102.096 5.060 1.00 88.15 440 ALA A CA 1
ATOM 5925 C C . ALA A 1 440 ? 24.069 101.047 4.361 1.00 89.41 440 ALA A C 1
ATOM 5926 O O . ALA A 1 440 ? 22.930 101.328 3.978 1.00 96.37 440 ALA A O 1
ATOM 5933 N N . VAL A 1 441 ? 24.608 99.836 4.201 1.00 85.31 441 VAL A N 1
ATOM 5934 C CA . VAL A 1 441 ? 23.929 98.753 3.502 1.00 87.65 441 VAL A CA 1
ATOM 5935 C C . VAL A 1 441 ? 23.993 97.490 4.353 1.00 84.03 441 VAL A C 1
ATOM 5936 O O . VAL A 1 441 ? 24.860 97.332 5.218 1.00 77.38 441 VAL A O 1
ATOM 5940 N N . LEU A 1 442 ? 23.057 96.578 4.087 1.00 78.09 442 LEU A N 1
ATOM 5941 C CA . LEU A 1 442 ? 22.992 95.323 4.821 1.00 79.49 442 LEU A CA 1
ATOM 5942 C C . LEU A 1 442 ? 24.000 94.313 4.278 1.00 85.85 442 LEU A C 1
ATOM 5943 O O . LEU A 1 442 ? 24.296 94.274 3.079 1.00 76.79 442 LEU A O 1
ATOM 5950 N N . ASP A 1 443 ? 24.522 93.483 5.182 1.00 89.03 443 ASP A N 1
ATOM 5951 C CA . ASP A 1 443 ? 25.519 92.485 4.815 1.00 72.66 443 ASP A CA 1
ATOM 5952 C C . ASP A 1 443 ? 24.917 91.456 3.865 1.00 74.06 443 ASP A C 1
ATOM 5953 O O . ASP A 1 443 ? 23.858 90.883 4.142 1.00 79.78 443 ASP A O 1
ATOM 5962 N N . LYS A 1 444 ? 25.596 91.222 2.741 1.00 78.51 444 LYS A N 1
ATOM 5963 C CA . LYS A 1 444 ? 25.188 90.217 1.770 1.00 71.75 444 LYS A CA 1
ATOM 5964 C C . LYS A 1 444 ? 26.147 89.032 1.730 1.00 66.21 444 LYS A C 1
ATOM 5965 O O . LYS A 1 444 ? 26.038 88.192 0.834 1.00 65.20 444 LYS A O 1
ATOM 5984 N N . GLY A 1 445 ? 27.080 88.944 2.673 1.00 63.66 445 GLY A N 1
ATOM 5985 C CA . GLY A 1 445 ? 28.005 87.834 2.700 1.00 63.89 445 GLY A CA 1
ATOM 5986 C C . GLY A 1 445 ? 29.115 87.968 1.672 1.00 69.77 445 GLY A C 1
ATOM 5987 O O . GLY A 1 445 ? 29.467 89.058 1.222 1.00 70.92 445 GLY A O 1
ATOM 5991 N N . SER A 1 446 ? 29.682 86.824 1.308 1.00 61.22 446 SER A N 1
ATOM 5992 C CA . SER A 1 446 ? 30.760 86.810 0.336 1.00 57.57 446 SER A CA 1
ATOM 5993 C C . SER A 1 446 ? 30.241 87.122 -1.058 1.00 63.70 446 SER A C 1
ATOM 5994 O O . SER A 1 446 ? 29.186 86.630 -1.471 1.00 57.18 446 SER A O 1
ATOM 6002 N N . VAL A 1 447 ? 31.004 87.939 -1.792 1.00 61.64 447 VAL A N 1
ATOM 6003 C CA . VAL A 1 447 ? 30.654 88.217 -3.179 1.00 58.38 447 VAL A CA 1
ATOM 6004 C C . VAL A 1 447 ? 30.887 87.001 -4.060 1.00 60.08 447 VAL A C 1
ATOM 6005 O O . VAL A 1 447 ? 30.326 86.912 -5.154 1.00 54.09 447 VAL A O 1
ATOM 6018 N N . LEU A 1 448 ? 31.725 86.060 -3.620 1.00 63.55 448 LEU A N 1
ATOM 6019 C CA . LEU A 1 448 ? 31.972 84.865 -4.423 1.00 62.51 448 LEU A CA 1
ATOM 6020 C C . LEU A 1 448 ? 30.701 84.040 -4.571 1.00 58.50 448 LEU A C 1
ATOM 6021 O O . LEU A 1 448 ? 30.341 83.615 -5.677 1.00 63.54 448 LEU A O 1
ATOM 6037 N N . LYS A 1 449 ? 29.996 83.819 -3.464 1.00 56.48 449 LYS A N 1
ATOM 6038 C CA . LYS A 1 449 ? 28.742 83.080 -3.528 1.00 66.73 449 LYS A CA 1
ATOM 6039 C C . LYS A 1 449 ? 27.710 83.831 -4.358 1.00 52.85 449 LYS A C 1
ATOM 6040 O O . LYS A 1 449 ? 26.953 83.220 -5.115 1.00 58.47 449 LYS A O 1
ATOM 6049 N N . LEU A 1 450 ? 27.663 85.159 -4.223 1.00 53.07 450 LEU A N 1
ATOM 6050 C CA . LEU A 1 450 ? 26.719 85.949 -5.008 1.00 59.67 450 LEU A CA 1
ATOM 6051 C C . LEU A 1 450 ? 27.025 85.854 -6.500 1.00 59.96 450 LEU A C 1
ATOM 6052 O O . LEU A 1 450 ? 26.109 85.733 -7.325 1.00 60.77 450 LEU A O 1
ATOM 6068 N N . LEU A 1 451 ? 28.307 85.905 -6.866 1.00 50.09 451 LEU A N 1
ATOM 6069 C CA . LEU A 1 451 ? 28.682 85.755 -8.264 1.00 52.38 451 LEU A CA 1
ATOM 6070 C C . LEU A 1 451 ? 28.265 84.391 -8.792 1.00 54.98 451 LEU A C 1
ATOM 6071 O O . LEU A 1 451 ? 27.752 84.278 -9.913 1.00 51.81 451 LEU A O 1
ATOM 6087 N N . ALA A 1 452 ? 28.468 83.340 -7.994 1.00 48.64 452 ALA A N 1
ATOM 6088 C CA . ALA A 1 452 ? 28.040 82.012 -8.423 1.00 53.52 452 ALA A CA 1
ATOM 6089 C C . ALA A 1 452 ? 26.529 81.954 -8.598 1.00 47.08 452 ALA A C 1
ATOM 6090 O O . ALA A 1 452 ? 26.026 81.337 -9.543 1.00 52.26 452 ALA A O 1
ATOM 6097 N N . TYR A 1 453 ? 25.792 82.599 -7.697 1.00 47.27 453 TYR A N 1
ATOM 6098 C CA . TYR A 1 453 ? 24.335 82.631 -7.799 1.00 49.86 453 TYR A CA 1
ATOM 6099 C C . TYR A 1 453 ? 23.889 83.313 -9.082 1.00 47.66 453 TYR A C 1
ATOM 6100 O O . TYR A 1 453 ? 23.018 82.811 -9.798 1.00 52.90 453 TYR A O 1
ATOM 6118 N N . ILE A 1 454 ? 24.495 84.455 -9.399 1.00 49.28 454 ILE A N 1
ATOM 6119 C CA . ILE A 1 454 ? 24.158 85.150 -10.634 1.00 50.14 454 ILE A CA 1
ATOM 6120 C C . ILE A 1 454 ? 24.508 84.285 -11.838 1.00 51.14 454 ILE A C 1
ATOM 6121 O O . ILE A 1 454 ? 23.754 84.223 -12.819 1.00 59.98 454 ILE A O 1
ATOM 6137 N N . HIS A 1 455 ? 25.667 83.628 -11.798 1.00 47.79 455 HIS A N 1
ATOM 6138 C CA . HIS A 1 455 ? 26.057 82.737 -12.888 1.00 50.71 455 HIS A CA 1
ATOM 6139 C C . HIS A 1 455 ? 24.991 81.683 -13.133 1.00 50.30 455 HIS A C 1
ATOM 6140 O O . HIS A 1 455 ? 24.544 81.486 -14.274 1.00 57.61 455 HIS A O 1
ATOM 6154 N N . LYS A 1 456 ? 24.566 81.000 -12.073 1.00 44.30 456 LYS A N 1
ATOM 6155 C CA . LYS A 1 456 ? 23.576 79.941 -12.230 1.00 53.37 456 LYS A CA 1
ATOM 6156 C C . LYS A 1 456 ? 22.259 80.495 -12.753 1.00 46.71 456 LYS A C 1
ATOM 6157 O O . LYS A 1 456 ? 21.602 79.866 -13.590 1.00 55.11 456 LYS A O 1
ATOM 6169 N N . GLY A 1 457 ? 21.850 81.668 -12.268 1.00 46.75 457 GLY A N 1
ATOM 6170 C CA . GLY A 1 457 ? 20.624 82.263 -12.770 1.00 42.99 457 GLY A CA 1
ATOM 6171 C C . GLY A 1 457 ? 20.701 82.610 -14.252 1.00 51.20 457 GLY A C 1
ATOM 6172 O O . GLY A 1 457 ? 19.749 82.383 -15.012 1.00 45.86 457 GLY A O 1
ATOM 6176 N N . LEU A 1 458 ? 21.831 83.175 -14.681 1.00 41.53 458 LEU A N 1
ATOM 6177 C CA . LEU A 1 458 ? 22.002 83.488 -16.090 1.00 43.62 458 LEU A CA 1
ATOM 6178 C C . LEU A 1 458 ? 21.941 82.222 -16.925 1.00 47.63 458 LEU A C 1
ATOM 6179 O O . LEU A 1 458 ? 21.312 82.205 -17.986 1.00 49.69 458 LEU A O 1
ATOM 6195 N N . GLN A 1 459 ? 22.578 81.146 -16.451 1.00 49.80 459 GLN A N 1
ATOM 6196 C CA . GLN A 1 459 ? 22.518 79.877 -17.175 1.00 52.14 459 GLN A CA 1
ATOM 6197 C C . GLN A 1 459 ? 21.081 79.386 -17.291 1.00 50.12 459 GLN A C 1
ATOM 6198 O O . GLN A 1 459 ? 20.645 78.949 -18.361 1.00 54.42 459 GLN A O 1
ATOM 6212 N N . GLN A 1 460 ? 20.329 79.449 -16.193 1.00 48.86 460 GLN A N 1
ATOM 6213 C CA . GLN A 1 460 ? 18.961 78.939 -16.210 1.00 52.24 460 GLN A CA 1
ATOM 6214 C C . GLN A 1 460 ? 18.090 79.755 -17.151 1.00 45.69 460 GLN A C 1
ATOM 6215 O O . GLN A 1 460 ? 17.265 79.207 -17.896 1.00 51.20 460 GLN A O 1
ATOM 6229 N N . SER A 1 461 ? 18.264 81.077 -17.134 1.00 51.13 461 SER A N 1
ATOM 6230 C CA . SER A 1 461 ? 17.513 81.935 -18.041 1.00 50.05 461 SER A CA 1
ATOM 6231 C C . SER A 1 461 ? 17.848 81.624 -19.493 1.00 56.64 461 SER A C 1
ATOM 6232 O O . SER A 1 461 ? 16.949 81.535 -20.338 1.00 52.89 461 SER A O 1
ATOM 6240 N N . ALA A 1 462 ? 19.134 81.469 -19.801 1.00 47.78 462 ALA A N 1
ATOM 6241 C CA . ALA A 1 462 ? 19.521 81.106 -21.155 1.00 51.01 462 ALA A CA 1
ATOM 6242 C C . ALA A 1 462 ? 18.898 79.773 -21.563 1.00 51.18 462 ALA A C 1
ATOM 6243 O O . ALA A 1 462 ? 18.512 79.583 -22.722 1.00 52.25 462 ALA A O 1
ATOM 6250 N N . GLN A 1 463 ? 18.825 78.822 -20.630 1.00 56.08 463 GLN A N 1
ATOM 6251 C CA . GLN A 1 463 ? 18.205 77.543 -20.955 1.00 55.86 463 GLN A CA 1
ATOM 6252 C C . GLN A 1 463 ? 16.745 77.738 -21.328 1.00 57.06 463 GLN A C 1
ATOM 6253 O O . GLN A 1 463 ? 16.290 77.280 -22.379 1.00 51.74 463 GLN A O 1
ATOM 6267 N N . ASP A 1 464 ? 15.997 78.447 -20.482 1.00 55.13 464 ASP A N 1
ATOM 6268 C CA . ASP A 1 464 ? 14.586 78.674 -20.792 1.00 51.87 464 ASP A CA 1
ATOM 6269 C C . ASP A 1 464 ? 14.436 79.398 -22.134 1.00 57.23 464 ASP A C 1
ATOM 6270 O O . ASP A 1 464 ? 13.522 79.106 -22.917 1.00 45.82 464 ASP A O 1
ATOM 6279 N N . ILE A 1 465 ? 15.337 80.341 -22.423 1.00 53.51 465 ILE A N 1
ATOM 6280 C CA . ILE A 1 465 ? 15.278 81.038 -23.705 1.00 52.43 465 ILE A CA 1
ATOM 6281 C C . ILE A 1 465 ? 15.588 80.090 -24.851 1.00 49.31 465 ILE A C 1
ATOM 6282 O O . ILE A 1 465 ? 15.138 80.307 -25.985 1.00 50.45 465 ILE A O 1
ATOM 6298 N N . GLY A 1 466 ? 16.358 79.039 -24.591 1.00 52.21 466 GLY A N 1
ATOM 6299 C CA . GLY A 1 466 ? 16.596 78.005 -25.574 1.00 47.90 466 GLY A CA 1
ATOM 6300 C C . GLY A 1 466 ? 17.888 78.105 -26.352 1.00 47.03 466 GLY A C 1
ATOM 6301 O O . GLY A 1 466 ? 17.978 77.527 -27.432 1.00 49.85 466 GLY A O 1
ATOM 6305 N N . GLU A 1 467 ? 18.877 78.826 -25.844 1.00 54.96 467 GLU A N 1
ATOM 6306 C CA . GLU A 1 467 ? 20.165 78.970 -26.489 1.00 48.04 467 GLU A CA 1
ATOM 6307 C C . GLU A 1 467 ? 21.273 78.686 -25.481 1.00 54.27 467 GLU A C 1
ATOM 6308 O O . GLU A 1 467 ? 21.154 78.984 -24.292 1.00 52.99 467 GLU A O 1
ATOM 6320 N N . VAL A 1 468 ? 22.369 78.107 -25.977 1.00 55.31 468 VAL A N 1
ATOM 6321 C CA . VAL A 1 468 ? 23.417 77.595 -25.101 1.00 53.75 468 VAL A CA 1
ATOM 6322 C C . VAL A 1 468 ? 24.520 78.604 -24.848 1.00 52.10 468 VAL A C 1
ATOM 6323 O O . VAL A 1 468 ? 25.511 78.271 -24.181 1.00 50.93 468 VAL A O 1
ATOM 6336 N N . SER A 1 469 ? 24.394 79.826 -25.359 1.00 51.87 469 SER A N 1
ATOM 6337 C CA . SER A 1 469 ? 25.348 80.873 -25.036 1.00 41.74 469 SER A CA 1
ATOM 6338 C C . SER A 1 469 ? 24.663 82.224 -25.178 1.00 54.74 469 SER A C 1
ATOM 6339 O O . SER A 1 469 ? 23.692 82.379 -25.930 1.00 46.52 469 SER A O 1
ATOM 6347 N N . PHE A 1 470 ? 25.203 83.216 -24.467 1.00 36.51 470 PHE A N 1
ATOM 6348 C CA . PHE A 1 470 ? 24.668 84.560 -24.597 1.00 43.16 470 PHE A CA 1
ATOM 6349 C C . PHE A 1 470 ? 25.124 85.251 -25.871 1.00 47.26 470 PHE A C 1
ATOM 6350 O O . PHE A 1 470 ? 24.415 86.144 -26.351 1.00 50.80 470 PHE A O 1
ATOM 6367 N N . ASP A 1 471 ? 26.266 84.857 -26.443 1.00 42.11 471 ASP A N 1
ATOM 6368 C CA . ASP A 1 471 ? 26.597 85.310 -27.787 1.00 41.17 471 ASP A CA 1
ATOM 6369 C C . ASP A 1 471 ? 25.524 84.857 -28.765 1.00 38.48 471 ASP A C 1
ATOM 6370 O O . ASP A 1 471 ? 25.055 85.639 -29.603 1.00 42.50 471 ASP A O 1
ATOM 6379 N N . ALA A 1 472 ? 25.105 83.595 -28.650 1.00 37.69 472 ALA A N 1
ATOM 6380 C CA . ALA A 1 472 ? 24.039 83.091 -29.509 1.00 43.67 472 ALA A CA 1
ATOM 6381 C C . ALA A 1 472 ? 22.739 83.838 -29.263 1.00 40.78 472 ALA A C 1
ATOM 6382 O O . ALA A 1 472 ? 21.999 84.137 -30.198 1.00 54.47 472 ALA A O 1
ATOM 6389 N N . ILE A 1 473 ? 22.442 84.149 -28.013 1.00 48.37 473 ILE A N 1
ATOM 6390 C CA . ILE A 1 473 ? 21.221 84.888 -27.711 1.00 44.57 473 ILE A CA 1
ATOM 6391 C C . ILE A 1 473 ? 21.256 86.257 -28.377 1.00 43.38 473 ILE A C 1
ATOM 6392 O O . ILE A 1 473 ? 20.279 86.686 -28.993 1.00 47.52 473 ILE A O 1
ATOM 6408 N N . ARG A 1 474 ? 22.375 86.973 -28.253 1.00 37.56 474 ARG A N 1
ATOM 6409 C CA . ARG A 1 474 ? 22.445 88.294 -28.863 1.00 43.18 474 ARG A CA 1
ATOM 6410 C C . ARG A 1 474 ? 22.301 88.199 -30.378 1.00 43.40 474 ARG A C 1
ATOM 6411 O O . ARG A 1 474 ? 21.563 88.975 -31.001 1.00 49.63 474 ARG A O 1
ATOM 6432 N N . GLU A 1 475 ? 23.003 87.248 -30.989 1.00 47.86 475 GLU A N 1
ATOM 6433 C CA . GLU A 1 475 ? 22.932 87.101 -32.438 1.00 53.95 475 GLU A CA 1
ATOM 6434 C C . GLU A 1 475 ? 21.498 86.818 -32.868 1.00 51.56 475 GLU A C 1
ATOM 6435 O O . GLU A 1 475 ? 20.965 87.469 -33.773 1.00 46.97 475 GLU A O 1
ATOM 6447 N N . LYS A 1 476 ? 20.841 85.873 -32.193 1.00 45.81 476 LYS A N 1
ATOM 6448 C CA . LYS A 1 476 ? 19.487 85.506 -32.582 1.00 47.86 476 LYS A CA 1
ATOM 6449 C C . LYS A 1 476 ? 18.494 86.614 -32.279 1.00 45.37 476 LYS A C 1
ATOM 6450 O O . LYS A 1 476 ? 17.448 86.696 -32.932 1.00 46.06 476 LYS A O 1
ATOM 6469 N N . VAL A 1 477 ? 18.793 87.461 -31.290 1.00 47.96 477 VAL A N 1
ATOM 6470 C CA . VAL A 1 477 ? 17.979 88.652 -31.060 1.00 48.30 477 VAL A CA 1
ATOM 6471 C C . VAL A 1 477 ? 18.068 89.577 -32.269 1.00 50.64 477 VAL A C 1
ATOM 6472 O O . VAL A 1 477 ? 17.053 90.031 -32.814 1.00 43.85 477 VAL A O 1
ATOM 6485 N N . TYR A 1 478 ? 19.297 89.842 -32.728 1.00 46.93 478 TYR A N 1
ATOM 6486 C CA . TYR A 1 478 ? 19.446 90.675 -33.918 1.00 57.54 478 TYR A CA 1
ATOM 6487 C C . TYR A 1 478 ? 18.809 90.008 -35.138 1.00 50.85 478 TYR A C 1
ATOM 6488 O O . TYR A 1 478 ? 18.334 90.699 -36.047 1.00 48.05 478 TYR A O 1
ATOM 6506 N N . GLU A 1 479 ? 18.789 88.674 -35.173 1.00 48.37 479 GLU A N 1
ATOM 6507 C CA . GLU A 1 479 ? 18.234 87.932 -36.295 1.00 48.94 479 GLU A CA 1
ATOM 6508 C C . GLU A 1 479 ? 16.720 87.780 -36.221 1.00 46.05 479 GLU A C 1
ATOM 6509 O O . GLU A 1 479 ? 16.116 87.333 -37.195 1.00 44.45 479 GLU A O 1
ATOM 6521 N N . GLY A 1 480 ? 16.100 88.084 -35.082 1.00 44.39 480 GLY A N 1
ATOM 6522 C CA . GLY A 1 480 ? 14.671 87.899 -34.939 1.00 39.32 480 GLY A CA 1
ATOM 6523 C C . GLY A 1 480 ? 14.235 86.499 -34.585 1.00 43.12 480 GLY A C 1
ATOM 6524 O O . GLY A 1 480 ? 13.063 86.174 -34.743 1.00 50.01 480 GLY A O 1
ATOM 6528 N N . GLN A 1 481 ? 15.143 85.656 -34.095 1.00 53.22 481 GLN A N 1
ATOM 6529 C CA . GLN A 1 481 ? 14.797 84.309 -33.661 1.00 53.14 481 GLN A CA 1
ATOM 6530 C C . GLN A 1 481 ? 14.596 84.205 -32.152 1.00 53.70 481 GLN A C 1
ATOM 6531 O O . GLN A 1 481 ? 14.019 83.211 -31.680 1.00 51.17 481 GLN A O 1
ATOM 6545 N N . VAL A 1 482 ? 15.048 85.194 -31.396 1.00 46.39 482 VAL A N 1
ATOM 6546 C CA . VAL A 1 482 ? 14.719 85.327 -29.979 1.00 47.49 482 VAL A CA 1
ATOM 6547 C C . VAL A 1 482 ? 13.739 86.482 -29.877 1.00 45.36 482 VAL A C 1
ATOM 6548 O O . VAL A 1 482 ? 14.040 87.597 -30.324 1.00 52.69 482 VAL A O 1
ATOM 6561 N N . LEU A 1 483 ? 12.569 86.222 -29.308 1.00 42.15 483 LEU A N 1
ATOM 6562 C CA . LEU A 1 483 ? 11.454 87.148 -29.397 1.00 42.21 483 LEU A CA 1
ATOM 6563 C C . LEU A 1 483 ? 11.036 87.601 -28.009 1.00 38.46 483 LEU A C 1
ATOM 6564 O O . LEU A 1 483 ? 11.370 86.983 -27.005 1.00 43.85 483 LEU A O 1
ATOM 6580 N N . PHE A 1 484 ? 10.304 88.711 -27.976 1.00 46.09 484 PHE A N 1
ATOM 6581 C CA . PHE A 1 484 ? 9.921 89.375 -26.747 1.00 39.40 484 PHE A CA 1
ATOM 6582 C C . PHE A 1 484 ? 8.426 89.650 -26.753 1.00 45.12 484 PHE A C 1
ATOM 6583 O O . PHE A 1 484 ? 7.727 89.490 -27.763 1.00 43.78 484 PHE A O 1
ATOM 6600 N N . ASN A 1 485 ? 7.948 90.110 -25.604 1.00 42.18 485 ASN A N 1
ATOM 6601 C CA . ASN A 1 485 ? 6.616 90.672 -25.496 1.00 44.89 485 ASN A CA 1
ATOM 6602 C C . ASN A 1 485 ? 6.698 91.906 -24.615 1.00 45.68 485 ASN A C 1
ATOM 6603 O O . ASN A 1 485 ? 7.216 91.843 -23.501 1.00 49.23 485 ASN A O 1
ATOM 6614 N N . ARG A 1 486 ? 6.207 93.029 -25.121 1.00 48.46 486 ARG A N 1
ATOM 6615 C CA . ARG A 1 486 ? 5.967 94.167 -24.257 1.00 42.36 486 ARG A CA 1
ATOM 6616 C C . ARG A 1 486 ? 4.869 93.802 -23.258 1.00 42.82 486 ARG A C 1
ATOM 6617 O O . ARG A 1 486 ? 3.934 93.060 -23.565 1.00 54.86 486 ARG A O 1
ATOM 6638 N N . ARG A 1 487 ? 4.983 94.320 -22.056 1.00 46.46 487 ARG A N 1
ATOM 6639 C CA . ARG A 1 487 ? 4.046 94.006 -20.987 1.00 51.06 487 ARG A CA 1
ATOM 6640 C C . ARG A 1 487 ? 3.239 95.246 -20.640 1.00 51.57 487 ARG A C 1
ATOM 6641 O O . ARG A 1 487 ? 3.810 96.283 -20.297 1.00 45.96 487 ARG A O 1
ATOM 6662 N N . SER A 1 488 ? 1.915 95.131 -20.729 1.00 50.50 488 SER A N 1
ATOM 6663 C CA . SER A 1 488 ? 1.056 96.195 -20.245 1.00 56.15 488 SER A CA 1
ATOM 6664 C C . SER A 1 488 ? 1.391 96.477 -18.787 1.00 50.39 488 SER A C 1
ATOM 6665 O O . SER A 1 488 ? 1.939 95.636 -18.075 1.00 55.55 488 SER A O 1
ATOM 6673 N N . LEU A 1 489 ? 1.081 97.688 -18.347 1.00 55.09 489 LEU A N 1
ATOM 6674 C CA . LEU A 1 489 ? 1.343 98.026 -16.951 1.00 59.80 489 LEU A CA 1
ATOM 6675 C C . LEU A 1 489 ? 0.637 97.051 -16.016 1.00 57.56 489 LEU A C 1
ATOM 6676 O O . LEU A 1 489 ? 1.186 96.658 -14.982 1.00 51.18 489 LEU A O 1
ATOM 6692 N N . THR A 1 490 ? -0.570 96.625 -16.384 1.00 56.19 490 THR A N 1
ATOM 6693 C CA . THR A 1 490 ? -1.302 95.667 -15.565 1.00 64.04 490 THR A CA 1
ATOM 6694 C C . THR A 1 490 ? -0.619 94.306 -15.563 1.00 54.11 490 THR A C 1
ATOM 6695 O O . THR A 1 490 ? -0.598 93.620 -14.539 1.00 58.48 490 THR A O 1
ATOM 6706 N N . ALA A 1 491 ? -0.064 93.897 -16.701 1.00 59.00 491 ALA A N 1
ATOM 6707 C CA . ALA A 1 491 ? 0.613 92.611 -16.793 1.00 51.29 491 ALA A CA 1
ATOM 6708 C C . ALA A 1 491 ? 1.863 92.560 -15.930 1.00 55.96 491 ALA A C 1
ATOM 6709 O O . ALA A 1 491 ? 2.419 91.473 -15.732 1.00 72.62 491 ALA A O 1
ATOM 6716 N N . GLN A 1 492 ? 2.329 93.700 -15.429 1.00 53.40 492 GLN A N 1
ATOM 6717 C CA . GLN A 1 492 ? 3.518 93.749 -14.589 1.00 63.71 492 GLN A CA 1
ATOM 6718 C C . GLN A 1 492 ? 3.208 93.503 -13.113 1.00 61.36 492 GLN A C 1
ATOM 6719 O O . GLN A 1 492 ? 3.982 93.924 -12.251 1.00 72.83 492 GLN A O 1
ATOM 6733 N N . SER A 1 493 ? 2.104 92.823 -12.809 1.00 84.42 493 SER A N 1
ATOM 6734 C CA . SER A 1 493 ? 1.766 92.451 -11.431 1.00 84.47 493 SER A CA 1
ATOM 6735 C C . SER A 1 493 ? 1.344 90.980 -11.332 1.00 71.10 493 SER A C 1
ATOM 6736 O O . SER A 1 493 ? 2.141 90.119 -10.951 1.00 73.69 493 SER A O 1
ATOM 6744 N N . ASN B 1 3 ? 39.057 104.208 46.794 1.00 62.66 3 ASN B N 1
ATOM 6745 C CA . ASN B 1 3 ? 38.049 105.196 46.435 1.00 60.56 3 ASN B CA 1
ATOM 6746 C C . ASN B 1 3 ? 36.676 104.833 46.978 1.00 59.41 3 ASN B C 1
ATOM 6747 O O . ASN B 1 3 ? 35.654 105.106 46.346 1.00 64.63 3 ASN B O 1
ATOM 6758 N N . THR B 1 4 ? 36.649 104.207 48.156 1.00 73.78 4 THR B N 1
ATOM 6759 C CA . THR B 1 4 ? 35.373 103.770 48.725 1.00 73.89 4 THR B CA 1
ATOM 6760 C C . THR B 1 4 ? 34.502 104.951 49.133 1.00 52.49 4 THR B C 1
ATOM 6761 O O . THR B 1 4 ? 33.273 104.877 49.032 1.00 59.70 4 THR B O 1
ATOM 6772 N N . ASN B 1 5 ? 35.109 106.033 49.606 1.00 52.38 5 ASN B N 1
ATOM 6773 C CA . ASN B 1 5 ? 34.318 107.198 49.982 1.00 54.79 5 ASN B CA 1
ATOM 6774 C C . ASN B 1 5 ? 33.584 107.798 48.785 1.00 63.83 5 ASN B C 1
ATOM 6775 O O . ASN B 1 5 ? 32.478 108.334 48.936 1.00 63.19 5 ASN B O 1
ATOM 6786 N N . LEU B 1 6 ? 34.178 107.724 47.588 1.00 56.65 6 LEU B N 1
ATOM 6787 C CA . LEU B 1 6 ? 33.542 108.311 46.412 1.00 50.02 6 LEU B CA 1
ATOM 6788 C C . LEU B 1 6 ? 32.534 107.366 45.779 1.00 52.44 6 LEU B C 1
ATOM 6789 O O . LEU B 1 6 ? 31.563 107.824 45.182 1.00 44.18 6 LEU B O 1
ATOM 6805 N N . ARG B 1 7 ? 32.743 106.055 45.904 1.00 55.12 7 ARG B N 1
ATOM 6806 C CA . ARG B 1 7 ? 31.863 105.092 45.259 1.00 46.74 7 ARG B CA 1
ATOM 6807 C C . ARG B 1 7 ? 30.634 104.782 46.101 1.00 53.33 7 ARG B C 1
ATOM 6808 O O . ARG B 1 7 ? 29.562 104.516 45.552 1.00 47.06 7 ARG B O 1
ATOM 6829 N N . THR B 1 8 ? 30.772 104.785 47.425 1.00 55.91 8 THR B N 1
ATOM 6830 C CA . THR B 1 8 ? 29.671 104.392 48.291 1.00 56.23 8 THR B CA 1
ATOM 6831 C C . THR B 1 8 ? 28.587 105.459 48.294 1.00 51.75 8 THR B C 1
ATOM 6832 O O . THR B 1 8 ? 28.860 106.639 48.534 1.00 52.49 8 THR B O 1
ATOM 6843 N N . LYS B 1 9 ? 27.351 105.036 48.041 1.00 45.64 9 LYS B N 1
ATOM 6844 C CA . LYS B 1 9 ? 26.215 105.944 48.017 1.00 50.23 9 LYS B CA 1
ATOM 6845 C C . LYS B 1 9 ? 25.668 106.081 49.434 1.00 52.43 9 LYS B C 1
ATOM 6846 O O . LYS B 1 9 ? 25.299 105.081 50.064 1.00 51.28 9 LYS B O 1
ATOM 6865 N N . THR B 1 10 ? 25.607 107.313 49.929 1.00 49.07 10 THR B N 1
ATOM 6866 C CA . THR B 1 10 ? 24.936 107.614 51.183 1.00 44.84 10 THR B CA 1
ATOM 6867 C C . THR B 1 10 ? 23.589 108.276 50.948 1.00 46.59 10 THR B C 1
ATOM 6868 O O . THR B 1 10 ? 22.594 107.886 51.559 1.00 52.71 10 THR B O 1
ATOM 6879 N N . LEU B 1 11 ? 23.528 109.252 50.039 1.00 50.18 11 LEU B N 1
ATOM 6880 C CA . LEU B 1 11 ? 22.248 109.860 49.690 1.00 43.11 11 LEU B CA 1
ATOM 6881 C C . LEU B 1 11 ? 21.295 108.826 49.106 1.00 44.05 11 LEU B C 1
ATOM 6882 O O . LEU B 1 11 ? 20.102 108.837 49.408 1.00 47.95 11 LEU B O 1
ATOM 6898 N N . ARG B 1 12 ? 21.802 107.940 48.258 1.00 42.63 12 ARG B N 1
ATOM 6899 C CA . ARG B 1 12 ? 21.013 106.874 47.653 1.00 45.08 12 ARG B CA 1
ATOM 6900 C C . ARG B 1 12 ? 19.766 107.446 46.971 1.00 47.92 12 ARG B C 1
ATOM 6901 O O . ARG B 1 12 ? 18.626 107.146 47.315 1.00 50.20 12 ARG B O 1
ATOM 6922 N N . ASP B 1 13 ? 20.010 108.297 45.983 1.00 57.92 13 ASP B N 1
ATOM 6923 C CA . ASP B 1 13 ? 18.953 108.926 45.198 1.00 47.82 13 ASP B CA 1
ATOM 6924 C C . ASP B 1 13 ? 18.593 107.969 44.076 1.00 51.43 13 ASP B C 1
ATOM 6925 O O . ASP B 1 13 ? 19.186 107.997 43.000 1.00 50.35 13 ASP B O 1
ATOM 6934 N N . GLY B 1 14 ? 17.612 107.120 44.337 1.00 43.16 14 GLY B N 1
ATOM 6935 C CA . GLY B 1 14 ? 17.189 106.115 43.389 1.00 40.29 14 GLY B CA 1
ATOM 6936 C C . GLY B 1 14 ? 16.353 105.059 44.076 1.00 43.53 14 GLY B C 1
ATOM 6937 O O . GLY B 1 14 ? 16.117 105.109 45.276 1.00 41.50 14 GLY B O 1
ATOM 6941 N N . THR B 1 15 ? 15.949 104.072 43.282 1.00 45.15 15 THR B N 1
ATOM 6942 C CA . THR B 1 15 ? 15.057 103.008 43.721 1.00 46.26 15 THR B CA 1
ATOM 6943 C C . THR B 1 15 ? 15.788 101.669 43.732 1.00 45.75 15 THR B C 1
ATOM 6944 O O . THR B 1 15 ? 16.449 101.304 42.752 1.00 42.18 15 THR B O 1
ATOM 6955 N N . THR B 1 16 ? 15.678 100.945 44.837 1.00 42.59 16 THR B N 1
ATOM 6956 C CA . THR B 1 16 ? 16.305 99.641 44.922 1.00 39.69 16 THR B CA 1
ATOM 6957 C C . THR B 1 16 ? 15.493 98.623 44.135 1.00 37.71 16 THR B C 1
ATOM 6958 O O . THR B 1 16 ? 14.304 98.807 43.872 1.00 43.60 16 THR B O 1
ATOM 6969 N N . ALA B 1 17 ? 16.146 97.521 43.778 1.00 37.02 17 ALA B N 1
ATOM 6970 C CA . ALA B 1 17 ? 15.459 96.470 43.038 1.00 41.54 17 ALA B CA 1
ATOM 6971 C C . ALA B 1 17 ? 14.253 95.955 43.811 1.00 39.39 17 ALA B C 1
ATOM 6972 O O . ALA B 1 17 ? 13.170 95.777 43.241 1.00 51.34 17 ALA B O 1
ATOM 6979 N N . GLU B 1 18 ? 14.411 95.738 45.119 1.00 42.65 18 GLU B N 1
ATOM 6980 C CA . GLU B 1 18 ? 13.311 95.200 45.908 1.00 40.19 18 GLU B CA 1
ATOM 6981 C C . GLU B 1 18 ? 12.090 96.105 45.800 1.00 42.79 18 GLU B C 1
ATOM 6982 O O . GLU B 1 18 ? 10.970 95.628 45.590 1.00 47.87 18 GLU B O 1
ATOM 6993 N N . GLU B 1 19 ? 12.285 97.421 45.914 1.00 44.96 19 GLU B N 1
ATOM 6994 C CA . GLU B 1 19 ? 11.170 98.339 45.716 1.00 46.94 19 GLU B CA 1
ATOM 6995 C C . GLU B 1 19 ? 10.674 98.300 44.273 1.00 51.14 19 GLU B C 1
ATOM 6996 O O . GLU B 1 19 ? 9.465 98.304 44.027 1.00 59.65 19 GLU B O 1
ATOM 7008 N N . LEU B 1 20 ? 11.588 98.249 43.303 1.00 43.26 20 LEU B N 1
ATOM 7009 C CA . LEU B 1 20 ? 11.183 98.358 41.905 1.00 38.34 20 LEU B CA 1
ATOM 7010 C C . LEU B 1 20 ? 10.253 97.227 41.502 1.00 38.16 20 LEU B C 1
ATOM 7011 O O . LEU B 1 20 ? 9.306 97.443 40.747 1.00 49.45 20 LEU B O 1
ATOM 7027 N N . PHE B 1 21 ? 10.505 96.012 41.986 1.00 46.50 21 PHE B N 1
ATOM 7028 C CA . PHE B 1 21 ? 9.774 94.830 41.555 1.00 46.49 21 PHE B CA 1
ATOM 7029 C C . PHE B 1 21 ? 8.640 94.445 42.499 1.00 47.89 21 PHE B C 1
ATOM 7030 O O . PHE B 1 21 ? 8.135 93.324 42.421 1.00 51.66 21 PHE B O 1
ATOM 7047 N N . SER B 1 22 ? 8.245 95.342 43.393 1.00 51.34 22 SER B N 1
ATOM 7048 C CA . SER B 1 22 ? 7.284 95.036 44.436 1.00 50.03 22 SER B CA 1
ATOM 7049 C C . SER B 1 22 ? 5.834 95.366 44.097 1.00 46.38 22 SER B C 1
ATOM 7050 O O . SER B 1 22 ? 4.975 95.223 44.969 1.00 62.42 22 SER B O 1
ATOM 7058 N N . GLN B 1 23 ? 5.521 95.819 42.886 1.00 62.11 23 GLN B N 1
ATOM 7059 C CA . GLN B 1 23 ? 4.156 96.248 42.608 1.00 51.19 23 GLN B CA 1
ATOM 7060 C C . GLN B 1 23 ? 3.482 95.494 41.473 1.00 52.69 23 GLN B C 1
ATOM 7061 O O . GLN B 1 23 ? 2.422 94.894 41.680 1.00 88.04 23 GLN B O 1
ATOM 7075 N N . ASP B 1 24 ? 4.063 95.472 40.288 1.00 59.55 24 ASP B N 1
ATOM 7076 C CA . ASP B 1 24 ? 3.422 94.826 39.150 1.00 55.33 24 ASP B CA 1
ATOM 7077 C C . ASP B 1 24 ? 4.504 94.277 38.246 1.00 50.40 24 ASP B C 1
ATOM 7078 O O . ASP B 1 24 ? 5.652 94.731 38.282 1.00 50.10 24 ASP B O 1
ATOM 7087 N N . GLY B 1 25 ? 4.131 93.276 37.451 1.00 47.55 25 GLY B N 1
ATOM 7088 C CA . GLY B 1 25 ? 5.104 92.601 36.616 1.00 46.69 25 GLY B CA 1
ATOM 7089 C C . GLY B 1 25 ? 5.718 93.534 35.599 1.00 48.64 25 GLY B C 1
ATOM 7090 O O . GLY B 1 25 ? 5.012 94.243 34.883 1.00 51.45 25 GLY B O 1
ATOM 7094 N N . LEU B 1 26 ? 7.039 93.533 35.525 1.00 50.02 26 LEU B N 1
ATOM 7095 C CA . LEU B 1 26 ? 7.769 94.482 34.706 1.00 53.01 26 LEU B CA 1
ATOM 7096 C C . LEU B 1 26 ? 8.477 93.774 33.566 1.00 52.40 26 LEU B C 1
ATOM 7097 O O . LEU B 1 26 ? 8.953 92.644 33.717 1.00 48.57 26 LEU B O 1
ATOM 7113 N N . SER B 1 27 ? 8.540 94.454 32.432 1.00 54.34 27 SER B N 1
ATOM 7114 C CA . SER B 1 27 ? 9.443 94.127 31.341 1.00 49.05 27 SER B CA 1
ATOM 7115 C C . SER B 1 27 ? 10.698 94.982 31.484 1.00 47.57 27 SER B C 1
ATOM 7116 O O . SER B 1 27 ? 10.762 95.904 32.299 1.00 45.31 27 SER B O 1
ATOM 7124 N N . PHE B 1 28 ? 11.691 94.682 30.646 1.00 51.87 28 PHE B N 1
ATOM 7125 C CA . PHE B 1 28 ? 12.974 95.358 30.757 1.00 46.31 28 PHE B CA 1
ATOM 7126 C C . PHE B 1 28 ? 12.872 96.831 30.401 1.00 42.80 28 PHE B C 1
ATOM 7127 O O . PHE B 1 28 ? 13.634 97.647 30.926 1.00 51.54 28 PHE B O 1
ATOM 7144 N N . ASN B 1 29 ? 11.955 97.198 29.518 1.00 49.39 29 ASN B N 1
ATOM 7145 C CA . ASN B 1 29 ? 11.819 98.600 29.147 1.00 52.81 29 ASN B CA 1
ATOM 7146 C C . ASN B 1 29 ? 11.186 99.446 30.241 1.00 44.74 29 ASN B C 1
ATOM 7147 O O . ASN B 1 29 ? 11.251 100.673 30.157 1.00 54.70 29 ASN B O 1
ATOM 7158 N N . ASP B 1 30 ? 10.611 98.828 31.269 1.00 46.63 30 ASP B N 1
ATOM 7159 C CA . ASP B 1 30 ? 9.951 99.576 32.331 1.00 44.40 30 ASP B CA 1
ATOM 7160 C C . ASP B 1 30 ? 10.931 100.248 33.282 1.00 43.70 30 ASP B C 1
ATOM 7161 O O . ASP B 1 30 ? 10.507 101.078 34.090 1.00 51.16 30 ASP B O 1
ATOM 7170 N N . PHE B 1 31 ? 12.214 99.921 33.220 1.00 40.30 31 PHE B N 1
ATOM 7171 C CA . PHE B 1 31 ? 13.145 100.480 34.187 1.00 45.87 31 PHE B CA 1
ATOM 7172 C C . PHE B 1 31 ? 14.511 100.720 33.554 1.00 41.89 31 PHE B C 1
ATOM 7173 O O . PHE B 1 31 ? 14.872 100.136 32.533 1.00 40.16 31 PHE B O 1
ATOM 7190 N N . ILE B 1 32 ? 15.268 101.597 34.192 1.00 42.75 32 ILE B N 1
ATOM 7191 C CA . ILE B 1 32 ? 16.630 101.918 33.790 1.00 46.15 32 ILE B CA 1
ATOM 7192 C C . ILE B 1 32 ? 17.504 101.826 35.038 1.00 47.61 32 ILE B C 1
ATOM 7193 O O . ILE B 1 32 ? 17.025 101.948 36.171 1.00 45.76 32 ILE B O 1
ATOM 7209 N N . ILE B 1 33 ? 18.798 101.602 34.817 1.00 43.17 33 ILE B N 1
ATOM 7210 C CA . ILE B 1 33 ? 19.773 101.470 35.895 1.00 40.63 33 ILE B CA 1
ATOM 7211 C C . ILE B 1 33 ? 20.503 102.793 36.058 1.00 43.53 33 ILE B C 1
ATOM 7212 O O . ILE B 1 33 ? 20.962 103.380 35.074 1.00 53.34 33 ILE B O 1
ATOM 7228 N N . LEU B 1 34 ? 20.610 103.270 37.284 1.00 41.54 34 LEU B N 1
ATOM 7229 C CA . LEU B 1 34 ? 21.253 104.562 37.488 1.00 39.93 34 LEU B CA 1
ATOM 7230 C C . LEU B 1 34 ? 22.768 104.406 37.494 1.00 43.26 34 LEU B C 1
ATOM 7231 O O . LEU B 1 34 ? 23.287 103.366 37.896 1.00 45.58 34 LEU B O 1
ATOM 7247 N N . PRO B 1 35 ? 23.497 105.423 37.046 1.00 48.94 35 PRO B N 1
ATOM 7248 C CA . PRO B 1 35 ? 24.959 105.338 37.039 1.00 55.69 35 PRO B CA 1
ATOM 7249 C C . PRO B 1 35 ? 25.552 105.488 38.430 1.00 40.59 35 PRO B C 1
ATOM 7250 O O . PRO B 1 35 ? 24.945 106.044 39.341 1.00 51.98 35 PRO B O 1
ATOM 7261 N N . GLY B 1 36 ? 26.773 104.983 38.570 1.00 54.91 36 GLY B N 1
ATOM 7262 C CA . GLY B 1 36 ? 27.512 105.108 39.811 1.00 46.94 36 GLY B CA 1
ATOM 7263 C C . GLY B 1 36 ? 28.797 105.894 39.660 1.00 50.12 36 GLY B C 1
ATOM 7264 O O . GLY B 1 36 ? 28.789 106.994 39.101 1.00 49.89 36 GLY B O 1
ATOM 7268 N N . PHE B 1 37 ? 29.911 105.329 40.140 1.00 56.78 37 PHE B N 1
ATOM 7269 C CA . PHE B 1 37 ? 31.212 105.988 40.145 1.00 50.44 37 PHE B CA 1
ATOM 7270 C C . PHE B 1 37 ? 32.222 105.155 39.379 1.00 44.36 37 PHE B C 1
ATOM 7271 O O . PHE B 1 37 ? 32.243 103.931 39.508 1.00 52.98 37 PHE B O 1
ATOM 7288 N N . ILE B 1 38 ? 33.056 105.823 38.581 1.00 47.95 38 ILE B N 1
ATOM 7289 C CA . ILE B 1 38 ? 33.975 105.170 37.658 1.00 44.57 38 ILE B CA 1
ATOM 7290 C C . ILE B 1 38 ? 35.408 105.515 38.034 1.00 51.64 38 ILE B C 1
ATOM 7291 O O . ILE B 1 38 ? 35.770 106.692 38.119 1.00 53.20 38 ILE B O 1
ATOM 7307 N N . ASP B 1 39 ? 36.225 104.484 38.247 1.00 58.07 39 ASP B N 1
ATOM 7308 C CA . ASP B 1 39 ? 37.663 104.667 38.423 1.00 55.76 39 ASP B CA 1
ATOM 7309 C C . ASP B 1 39 ? 38.436 103.574 37.691 1.00 51.38 39 ASP B C 1
ATOM 7310 O O . ASP B 1 39 ? 39.483 103.126 38.159 1.00 56.69 39 ASP B O 1
ATOM 7319 N N . PHE B 1 40 ? 37.921 103.118 36.556 1.00 52.63 40 PHE B N 1
ATOM 7320 C CA . PHE B 1 40 ? 38.558 102.049 35.808 1.00 58.62 40 PHE B CA 1
ATOM 7321 C C . PHE B 1 40 ? 38.090 102.105 34.364 1.00 53.89 40 PHE B C 1
ATOM 7322 O O . PHE B 1 40 ? 37.046 102.675 34.052 1.00 61.31 40 PHE B O 1
ATOM 7339 N N . ASP B 1 41 ? 38.871 101.496 33.487 1.00 63.29 41 ASP B N 1
ATOM 7340 C CA . ASP B 1 41 ? 38.521 101.414 32.077 1.00 60.08 41 ASP B CA 1
ATOM 7341 C C . ASP B 1 41 ? 37.673 100.174 31.833 1.00 58.11 41 ASP B C 1
ATOM 7342 O O . ASP B 1 41 ? 37.803 99.162 32.526 1.00 57.27 41 ASP B O 1
ATOM 7351 N N . SER B 1 42 ? 36.806 100.259 30.820 1.00 58.56 42 SER B N 1
ATOM 7352 C CA . SER B 1 42 ? 35.812 99.210 30.600 1.00 57.16 42 SER B CA 1
ATOM 7353 C C . SER B 1 42 ? 36.447 97.860 30.300 1.00 57.11 42 SER B C 1
ATOM 7354 O O . SER B 1 42 ? 35.828 96.815 30.520 1.00 54.82 42 SER B O 1
ATOM 7362 N N . SER B 1 43 ? 37.671 97.846 29.767 1.00 65.64 43 SER B N 1
ATOM 7363 C CA . SER B 1 43 ? 38.311 96.570 29.449 1.00 59.95 43 SER B CA 1
ATOM 7364 C C . SER B 1 43 ? 38.603 95.732 30.688 1.00 60.11 43 SER B C 1
ATOM 7365 O O . SER B 1 43 ? 38.846 94.527 30.568 1.00 68.04 43 SER B O 1
ATOM 7373 N N . LYS B 1 44 ? 38.596 96.337 31.866 1.00 61.48 44 LYS B N 1
ATOM 7374 C CA . LYS B 1 44 ? 38.914 95.633 33.098 1.00 62.73 44 LYS B CA 1
ATOM 7375 C C . LYS B 1 44 ? 37.697 94.970 33.725 1.00 60.73 44 LYS B C 1
ATOM 7376 O O . LYS B 1 44 ? 37.826 94.372 34.795 1.00 66.00 44 LYS B O 1
ATOM 7395 N N . VAL B 1 45 ? 36.535 95.042 33.082 1.00 54.36 45 VAL B N 1
ATOM 7396 C CA . VAL B 1 45 ? 35.294 94.555 33.671 1.00 49.73 45 VAL B CA 1
ATOM 7397 C C . VAL B 1 45 ? 35.184 93.047 33.481 1.00 53.51 45 VAL B C 1
ATOM 7398 O O . VAL B 1 45 ? 35.372 92.527 32.375 1.00 49.00 45 VAL B O 1
ATOM 7411 N N . ASN B 1 46 ? 34.837 92.349 34.558 1.00 51.61 46 ASN B N 1
ATOM 7412 C CA . ASN B 1 46 ? 34.597 90.910 34.548 1.00 52.39 46 ASN B CA 1
ATOM 7413 C C . ASN B 1 46 ? 33.105 90.659 34.396 1.00 45.64 46 ASN B C 1
ATOM 7414 O O . ASN B 1 46 ? 32.320 91.111 35.224 1.00 54.80 46 ASN B O 1
ATOM 7425 N N . VAL B 1 47 ? 32.716 89.923 33.363 1.00 45.93 47 VAL B N 1
ATOM 7426 C CA . VAL B 1 47 ? 31.305 89.702 33.078 1.00 44.89 47 VAL B CA 1
ATOM 7427 C C . VAL B 1 47 ? 30.887 88.272 33.382 1.00 50.93 47 VAL B C 1
ATOM 7428 O O . VAL B 1 47 ? 29.734 87.889 33.119 1.00 50.85 47 VAL B O 1
ATOM 7441 N N . SER B 1 48 ? 31.792 87.472 33.940 1.00 49.57 48 SER B N 1
ATOM 7442 C CA . SER B 1 48 ? 31.537 86.047 34.082 1.00 45.87 48 SER B CA 1
ATOM 7443 C C . SER B 1 48 ? 30.342 85.807 34.991 1.00 49.03 48 SER B C 1
ATOM 7444 O O . SER B 1 48 ? 30.000 86.630 35.841 1.00 49.23 48 SER B O 1
ATOM 7452 N N . GLY B 1 49 ? 29.698 84.665 34.786 1.00 52.60 49 GLY B N 1
ATOM 7453 C CA . GLY B 1 49 ? 28.616 84.237 35.641 1.00 45.51 49 GLY B CA 1
ATOM 7454 C C . GLY B 1 49 ? 28.613 82.725 35.717 1.00 57.63 49 GLY B C 1
ATOM 7455 O O . GLY B 1 49 ? 29.211 82.035 34.881 1.00 47.28 49 GLY B O 1
ATOM 7459 N N . GLN B 1 50 ? 27.923 82.217 36.743 1.00 51.29 50 GLN B N 1
ATOM 7460 C CA . GLN B 1 50 ? 27.811 80.786 36.956 1.00 42.39 50 GLN B CA 1
ATOM 7461 C C . GLN B 1 50 ? 26.672 80.220 36.112 1.00 46.82 50 GLN B C 1
ATOM 7462 O O . GLN B 1 50 ? 25.506 80.584 36.297 1.00 44.21 50 GLN B O 1
ATOM 7476 N N . PHE B 1 51 ? 27.008 79.353 35.164 1.00 46.04 51 PHE B N 1
ATOM 7477 C CA . PHE B 1 51 ? 25.977 78.568 34.486 1.00 48.62 51 PHE B CA 1
ATOM 7478 C C . PHE B 1 51 ? 25.331 77.589 35.463 1.00 48.72 51 PHE B C 1
ATOM 7479 O O . PHE B 1 51 ? 24.110 77.384 35.453 1.00 53.07 51 PHE B O 1
ATOM 7496 N N . THR B 1 52 ? 26.140 76.974 36.311 1.00 51.43 52 THR B N 1
ATOM 7497 C CA . THR B 1 52 ? 25.673 76.024 37.301 1.00 51.90 52 THR B CA 1
ATOM 7498 C C . THR B 1 52 ? 26.543 76.207 38.532 1.00 46.40 52 THR B C 1
ATOM 7499 O O . THR B 1 52 ? 27.501 76.991 38.522 1.00 46.41 52 THR B O 1
ATOM 7510 N N . LYS B 1 53 ? 26.245 75.434 39.577 1.00 44.84 53 LYS B N 1
ATOM 7511 C CA . LYS B 1 53 ? 26.983 75.588 40.828 1.00 53.28 53 LYS B CA 1
ATOM 7512 C C . LYS B 1 53 ? 28.486 75.488 40.608 1.00 47.78 53 LYS B C 1
ATOM 7513 O O . LYS B 1 53 ? 29.264 76.205 41.245 1.00 61.92 53 LYS B O 1
ATOM 7532 N N . ASN B 1 54 ? 28.917 74.617 39.700 1.00 59.82 54 ASN B N 1
ATOM 7533 C CA . ASN B 1 54 ? 30.336 74.315 39.557 1.00 61.47 54 ASN B CA 1
ATOM 7534 C C . ASN B 1 54 ? 30.968 74.812 38.264 1.00 54.92 54 ASN B C 1
ATOM 7535 O O . ASN B 1 54 ? 32.193 74.750 38.133 1.00 69.01 54 ASN B O 1
ATOM 7546 N N . ILE B 1 55 ? 30.191 75.302 37.316 1.00 65.45 55 ILE B N 1
ATOM 7547 C CA . ILE B 1 55 ? 30.721 75.740 36.030 1.00 61.03 55 ILE B CA 1
ATOM 7548 C C . ILE B 1 55 ? 30.624 77.258 35.962 1.00 60.71 55 ILE B C 1
ATOM 7549 O O . ILE B 1 55 ? 29.522 77.820 35.919 1.00 51.00 55 ILE B O 1
ATOM 7565 N N . LEU B 1 56 ? 31.780 77.917 35.924 1.00 57.67 56 LEU B N 1
ATOM 7566 C CA . LEU B 1 56 ? 31.872 79.353 35.709 1.00 50.90 56 LEU B CA 1
ATOM 7567 C C . LEU B 1 56 ? 32.185 79.619 34.242 1.00 58.09 56 LEU B C 1
ATOM 7568 O O . LEU B 1 56 ? 33.092 79.000 33.669 1.00 55.21 56 LEU B O 1
ATOM 7584 N N . LEU B 1 57 ? 31.429 80.527 33.635 1.00 49.40 57 LEU B N 1
ATOM 7585 C CA . LEU B 1 57 ? 31.611 80.901 32.240 1.00 50.42 57 LEU B CA 1
ATOM 7586 C C . LEU B 1 57 ? 32.252 82.280 32.162 1.00 51.54 57 LEU B C 1
ATOM 7587 O O . LEU B 1 57 ? 31.752 83.236 32.761 1.00 52.68 57 LEU B O 1
ATOM 7603 N N . HIS B 1 58 ? 33.362 82.379 31.428 1.00 57.84 58 HIS B N 1
ATOM 7604 C CA . HIS B 1 58 ? 33.997 83.680 31.227 1.00 52.49 58 HIS B CA 1
ATOM 7605 C C . HIS B 1 58 ? 33.029 84.647 30.555 1.00 50.30 58 HIS B C 1
ATOM 7606 O O . HIS B 1 58 ? 33.018 85.848 30.854 1.00 48.72 58 HIS B O 1
ATOM 7620 N N . LEU B 1 59 ? 32.210 84.136 29.643 1.00 47.51 59 LEU B N 1
ATOM 7621 C CA . LEU B 1 59 ? 31.201 84.911 28.951 1.00 45.31 59 LEU B CA 1
ATOM 7622 C C . LEU B 1 59 ? 29.835 84.429 29.396 1.00 45.81 59 LEU B C 1
ATOM 7623 O O . LEU B 1 59 ? 29.497 83.264 29.138 1.00 52.58 59 LEU B O 1
ATOM 7639 N N . PRO B 1 60 ? 29.005 85.262 30.030 1.00 46.20 60 PRO B N 1
ATOM 7640 C CA . PRO B 1 60 ? 27.740 84.788 30.606 1.00 40.43 60 PRO B CA 1
ATOM 7641 C C . PRO B 1 60 ? 26.655 84.578 29.561 1.00 41.60 60 PRO B C 1
ATOM 7642 O O . PRO B 1 60 ? 25.542 85.097 29.681 1.00 55.35 60 PRO B O 1
ATOM 7653 N N . LEU B 1 61 ? 26.976 83.812 28.524 1.00 53.66 61 LEU B N 1
ATOM 7654 C CA . LEU B 1 61 ? 26.099 83.648 27.371 1.00 47.80 61 LEU B CA 1
ATOM 7655 C C . LEU B 1 61 ? 25.950 82.174 27.039 1.00 45.01 61 LEU B C 1
ATOM 7656 O O . LEU B 1 61 ? 26.924 81.424 27.083 1.00 48.93 61 LEU B O 1
ATOM 7672 N N . VAL B 1 62 ? 24.722 81.764 26.725 1.00 45.06 62 VAL B N 1
ATOM 7673 C CA . VAL B 1 62 ? 24.389 80.373 26.453 1.00 43.55 62 VAL B CA 1
ATOM 7674 C C . VAL B 1 62 ? 23.494 80.336 25.235 1.00 45.75 62 VAL B C 1
ATOM 7675 O O . VAL B 1 62 ? 22.510 81.075 25.171 1.00 56.40 62 VAL B O 1
ATOM 7688 N N . SER B 1 63 ? 23.827 79.482 24.269 1.00 45.79 63 SER B N 1
ATOM 7689 C CA . SER B 1 63 ? 23.024 79.378 23.053 1.00 48.74 63 SER B CA 1
ATOM 7690 C C . SER B 1 63 ? 21.839 78.457 23.307 1.00 46.40 63 SER B C 1
ATOM 7691 O O . SER B 1 63 ? 21.997 77.377 23.882 1.00 45.58 63 SER B O 1
ATOM 7699 N N . SER B 1 64 ? 20.654 78.894 22.894 1.00 52.72 64 SER B N 1
ATOM 7700 C CA . SER B 1 64 ? 19.431 78.184 23.232 1.00 48.81 64 SER B CA 1
ATOM 7701 C C . SER B 1 64 ? 19.343 76.852 22.490 1.00 59.99 64 SER B C 1
ATOM 7702 O O . SER B 1 64 ? 19.794 76.734 21.350 1.00 59.43 64 SER B O 1
ATOM 7710 N N . PRO B 1 65 ? 18.736 75.833 23.111 1.00 60.81 65 PRO B N 1
ATOM 7711 C CA . PRO B 1 65 ? 18.610 74.519 22.449 1.00 58.07 65 PRO B CA 1
ATOM 7712 C C . PRO B 1 65 ? 17.414 74.427 21.500 1.00 56.80 65 PRO B C 1
ATOM 7713 O O . PRO B 1 65 ? 16.539 73.568 21.628 1.00 56.41 65 PRO B O 1
ATOM 7724 N N . MET B 1 66 ? 17.370 75.326 20.527 1.00 60.53 66 MET B N 1
ATOM 7725 C CA . MET B 1 66 ? 16.419 75.247 19.428 1.00 59.01 66 MET B CA 1
ATOM 7726 C C . MET B 1 66 ? 17.110 74.633 18.213 1.00 63.80 66 MET B C 1
ATOM 7727 O O . MET B 1 66 ? 18.307 74.840 17.987 1.00 63.86 66 MET B O 1
ATOM 7741 N N . ASP B 1 67 ? 16.348 73.874 17.425 1.00 58.42 67 ASP B N 1
ATOM 7742 C CA . ASP B 1 67 ? 16.935 73.213 16.264 1.00 66.43 67 ASP B CA 1
ATOM 7743 C C . ASP B 1 67 ? 17.418 74.206 15.214 1.00 61.37 67 ASP B C 1
ATOM 7744 O O . ASP B 1 67 ? 18.198 73.829 14.336 1.00 63.58 67 ASP B O 1
ATOM 7753 N N . THR B 1 68 ? 16.988 75.461 15.291 1.00 62.17 68 THR B N 1
ATOM 7754 C CA . THR B 1 68 ? 17.423 76.488 14.356 1.00 58.09 68 THR B CA 1
ATOM 7755 C C . THR B 1 68 ? 18.600 77.309 14.866 1.00 64.87 68 THR B C 1
ATOM 7756 O O . THR B 1 68 ? 19.021 78.254 14.179 1.00 67.27 68 THR B O 1
ATOM 7767 N N . VAL B 1 69 ? 19.131 76.994 16.044 1.00 58.12 69 VAL B N 1
ATOM 7768 C CA . VAL B 1 69 ? 20.161 77.840 16.629 1.00 57.58 69 VAL B CA 1
ATOM 7769 C C . VAL B 1 69 ? 21.416 77.047 16.950 1.00 56.00 69 VAL B C 1
ATOM 7770 O O . VAL B 1 69 ? 22.506 77.392 16.482 1.00 59.54 69 VAL B O 1
ATOM 7783 N N . THR B 1 70 ? 21.291 75.996 17.752 1.00 51.46 70 THR B N 1
ATOM 7784 C CA . THR B 1 70 ? 22.459 75.353 18.335 1.00 56.45 70 THR B CA 1
ATOM 7785 C C . THR B 1 70 ? 22.602 73.915 17.853 1.00 55.83 70 THR B C 1
ATOM 7786 O O . THR B 1 70 ? 21.788 73.052 18.193 1.00 51.07 70 THR B O 1
ATOM 7797 N N . GLU B 1 71 ? 23.666 73.661 17.098 1.00 55.27 71 GLU B N 1
ATOM 7798 C CA . GLU B 1 71 ? 24.167 72.319 16.811 1.00 51.82 71 GLU B CA 1
ATOM 7799 C C . GLU B 1 71 ? 25.666 72.377 17.088 1.00 60.63 71 GLU B C 1
ATOM 7800 O O . GLU B 1 71 ? 26.146 73.347 17.696 1.00 52.36 71 GLU B O 1
ATOM 7812 N N . SER B 1 72 ? 26.415 71.358 16.658 1.00 53.35 72 SER B N 1
ATOM 7813 C CA . SER B 1 72 ? 27.811 71.256 17.069 1.00 51.87 72 SER B CA 1
ATOM 7814 C C . SER B 1 72 ? 28.583 72.539 16.785 1.00 53.74 72 SER B C 1
ATOM 7815 O O . SER B 1 72 ? 29.369 72.998 17.619 1.00 62.96 72 SER B O 1
ATOM 7823 N N . SER B 1 73 ? 28.381 73.135 15.614 1.00 57.44 73 SER B N 1
ATOM 7824 C CA . SER B 1 73 ? 29.178 74.300 15.236 1.00 56.04 73 SER B CA 1
ATOM 7825 C C . SER B 1 73 ? 28.925 75.471 16.173 1.00 52.53 73 SER B C 1
ATOM 7826 O O . SER B 1 73 ? 29.864 76.143 16.629 1.00 59.32 73 SER B O 1
ATOM 7834 N N . MET B 1 74 ? 27.650 75.737 16.471 1.00 56.72 74 MET B N 1
ATOM 7835 C CA . MET B 1 74 ? 27.315 76.833 17.378 1.00 51.91 74 MET B CA 1
ATOM 7836 C C . MET B 1 74 ? 27.877 76.586 18.773 1.00 48.50 74 MET B C 1
ATOM 7837 O O . MET B 1 74 ? 28.434 77.497 19.394 1.00 52.28 74 MET B O 1
ATOM 7851 N N . ALA B 1 75 ? 27.747 75.362 19.279 1.00 48.25 75 ALA B N 1
ATOM 7852 C CA . ALA B 1 75 ? 28.281 75.054 20.600 1.00 49.06 75 ALA B CA 1
ATOM 7853 C C . ALA B 1 75 ? 29.794 75.242 20.634 1.00 56.36 75 ALA B C 1
ATOM 7854 O O . ALA B 1 75 ? 30.350 75.753 21.616 1.00 51.61 75 ALA B O 1
ATOM 7861 N N . ARG B 1 76 ? 30.479 74.828 19.569 1.00 56.66 76 ARG B N 1
ATOM 7862 C CA . ARG B 1 76 ? 31.917 75.047 19.485 1.00 54.30 76 ARG B CA 1
ATOM 7863 C C . ARG B 1 76 ? 32.240 76.533 19.580 1.00 55.45 76 ARG B C 1
ATOM 7864 O O . ARG B 1 76 ? 33.111 76.948 20.352 1.00 53.18 76 ARG B O 1
ATOM 7885 N N . ALA B 1 77 ? 31.542 77.354 18.793 1.00 54.82 77 ALA B N 1
ATOM 7886 C CA . ALA B 1 77 ? 31.823 78.787 18.816 1.00 54.95 77 ALA B CA 1
ATOM 7887 C C . ALA B 1 77 ? 31.576 79.371 20.203 1.00 51.64 77 ALA B C 1
ATOM 7888 O O . ALA B 1 77 ? 32.405 80.124 20.736 1.00 59.32 77 ALA B O 1
ATOM 7895 N N . MET B 1 78 ? 30.451 79.007 20.823 1.00 46.46 78 MET B N 1
ATOM 7896 C CA . MET B 1 78 ? 30.138 79.557 22.138 1.00 53.17 78 MET B CA 1
ATOM 7897 C C . MET B 1 78 ? 31.235 79.206 23.129 1.00 47.18 78 MET B C 1
ATOM 7898 O O . MET B 1 78 ? 31.796 80.087 23.781 1.00 49.79 78 MET B O 1
ATOM 7912 N N . ALA B 1 79 ? 31.601 77.923 23.203 1.00 52.47 79 ALA B N 1
ATOM 7913 C CA . ALA B 1 79 ? 32.622 77.503 24.157 1.00 46.79 79 ALA B CA 1
ATOM 7914 C C . ALA B 1 79 ? 33.954 78.175 23.858 1.00 54.26 79 ALA B C 1
ATOM 7915 O O . ALA B 1 79 ? 34.678 78.568 24.780 1.00 54.20 79 ALA B O 1
ATOM 7922 N N . LEU B 1 80 ? 34.295 78.325 22.575 1.00 50.36 80 LEU B N 1
ATOM 7923 C CA . LEU B 1 80 ? 35.574 78.935 22.237 1.00 54.52 80 LEU B CA 1
ATOM 7924 C C . LEU B 1 80 ? 35.634 80.367 22.738 1.00 58.45 80 LEU B C 1
ATOM 7925 O O . LEU B 1 80 ? 36.684 80.836 23.204 1.00 57.65 80 LEU B O 1
ATOM 7941 N N . MET B 1 81 ? 34.512 81.081 22.665 1.00 53.84 81 MET B N 1
ATOM 7942 C CA . MET B 1 81 ? 34.532 82.470 23.100 1.00 48.50 81 MET B CA 1
ATOM 7943 C C . MET B 1 81 ? 34.330 82.635 24.598 1.00 47.09 81 MET B C 1
ATOM 7944 O O . MET B 1 81 ? 34.341 83.767 25.082 1.00 55.60 81 MET B O 1
ATOM 7958 N N . GLY B 1 82 ? 34.172 81.549 25.342 1.00 51.90 82 GLY B N 1
ATOM 7959 C CA . GLY B 1 82 ? 34.031 81.606 26.784 1.00 53.92 82 GLY B CA 1
ATOM 7960 C C . GLY B 1 82 ? 32.635 81.369 27.300 1.00 47.05 82 GLY B C 1
ATOM 7961 O O . GLY B 1 82 ? 32.417 81.459 28.510 1.00 49.65 82 GLY B O 1
ATOM 7965 N N . GLY B 1 83 ? 31.688 81.083 26.427 1.00 45.82 83 GLY B N 1
ATOM 7966 C CA . GLY B 1 83 ? 30.341 80.716 26.777 1.00 43.77 83 GLY B CA 1
ATOM 7967 C C . GLY B 1 83 ? 30.125 79.224 26.675 1.00 53.50 83 GLY B C 1
ATOM 7968 O O . GLY B 1 83 ? 31.027 78.423 26.954 1.00 51.75 83 GLY B O 1
ATOM 7972 N N . ILE B 1 84 ? 28.915 78.838 26.270 1.00 45.10 84 ILE B N 1
ATOM 7973 C CA . ILE B 1 84 ? 28.582 77.429 26.105 1.00 45.68 84 ILE B CA 1
ATOM 7974 C C . ILE B 1 84 ? 27.335 77.336 25.250 1.00 44.63 84 ILE B C 1
ATOM 7975 O O . ILE B 1 84 ? 26.542 78.284 25.174 1.00 51.14 84 ILE B O 1
ATOM 7991 N N . GLY B 1 85 ? 27.144 76.182 24.613 1.00 48.45 85 GLY B N 1
ATOM 7992 C CA . GLY B 1 85 ? 25.963 75.934 23.805 1.00 43.30 85 GLY B CA 1
ATOM 7993 C C . GLY B 1 85 ? 25.226 74.704 24.296 1.00 52.32 85 GLY B C 1
ATOM 7994 O O . GLY B 1 85 ? 25.820 73.803 24.891 1.00 54.48 85 GLY B O 1
ATOM 7998 N N . VAL B 1 86 ? 23.920 74.676 24.054 1.00 51.58 86 VAL B N 1
ATOM 7999 C CA . VAL B 1 86 ? 23.072 73.560 24.453 1.00 50.69 86 VAL B CA 1
ATOM 8000 C C . VAL B 1 86 ? 22.531 72.946 23.174 1.00 55.69 86 VAL B C 1
ATOM 8001 O O . VAL B 1 86 ? 21.700 73.558 22.488 1.00 54.06 86 VAL B O 1
ATOM 8014 N N . ILE B 1 87 ? 22.994 71.737 22.855 1.00 53.53 87 ILE B N 1
ATOM 8015 C CA . ILE B 1 87 ? 22.555 71.064 21.641 1.00 52.96 87 ILE B CA 1
ATOM 8016 C C . ILE B 1 87 ? 21.092 70.668 21.777 1.00 51.28 87 ILE B C 1
ATOM 8017 O O . ILE B 1 87 ? 20.694 70.017 22.753 1.00 52.23 87 ILE B O 1
ATOM 8033 N N . HIS B 1 88 ? 20.292 71.035 20.784 1.00 48.27 88 HIS B N 1
ATOM 8034 C CA . HIS B 1 88 ? 18.868 70.768 20.836 1.00 55.41 88 HIS B CA 1
ATOM 8035 C C . HIS B 1 88 ? 18.604 69.267 20.853 1.00 50.82 88 HIS B C 1
ATOM 8036 O O . HIS B 1 88 ? 19.468 68.456 20.549 1.00 51.31 88 HIS B O 1
ATOM 8050 N N . ASN B 1 89 ? 17.384 68.908 21.242 1.00 56.36 89 ASN B N 1
ATOM 8051 C CA . ASN B 1 89 ? 16.954 67.518 21.321 1.00 60.15 89 ASN B CA 1
ATOM 8052 C C . ASN B 1 89 ? 15.899 67.174 20.279 1.00 58.99 89 ASN B C 1
ATOM 8053 O O . ASN B 1 89 ? 15.248 66.133 20.393 1.00 65.36 89 ASN B O 1
ATOM 8064 N N . ASN B 1 90 ? 15.709 68.031 19.272 1.00 70.02 90 ASN B N 1
ATOM 8065 C CA . ASN B 1 90 ? 14.821 67.735 18.154 1.00 60.15 90 ASN B CA 1
ATOM 8066 C C . ASN B 1 90 ? 15.563 66.874 17.129 1.00 60.52 90 ASN B C 1
ATOM 8067 O O . ASN B 1 90 ? 15.837 67.272 16.008 1.00 60.89 90 ASN B O 1
ATOM 8078 N N . CYS B 1 91 ? 15.921 65.679 17.579 1.00 68.68 91 CYS B N 1
ATOM 8079 C CA . CYS B 1 91 ? 16.778 64.774 16.830 1.00 64.05 91 CYS B CA 1
ATOM 8080 C C . CYS B 1 91 ? 16.826 63.462 17.597 1.00 65.59 91 CYS B C 1
ATOM 8081 O O . CYS B 1 91 ? 16.378 63.376 18.745 1.00 69.14 91 CYS B O 1
ATOM 8089 N N . THR B 1 92 ? 17.377 62.439 16.953 1.00 66.45 92 THR B N 1
ATOM 8090 C CA . THR B 1 92 ? 17.472 61.138 17.593 1.00 60.91 92 THR B CA 1
ATOM 8091 C C . THR B 1 92 ? 18.581 61.151 18.638 1.00 58.74 92 THR B C 1
ATOM 8092 O O . THR B 1 92 ? 19.440 62.036 18.668 1.00 62.74 92 THR B O 1
ATOM 8103 N N . VAL B 1 93 ? 18.569 60.135 19.496 1.00 59.81 93 VAL B N 1
ATOM 8104 C CA . VAL B 1 93 ? 19.609 60.027 20.515 1.00 63.10 93 VAL B CA 1
ATOM 8105 C C . VAL B 1 93 ? 20.980 59.949 19.858 1.00 69.11 93 VAL B C 1
ATOM 8106 O O . VAL B 1 93 ? 21.951 60.563 20.319 1.00 67.78 93 VAL B O 1
ATOM 8119 N N . GLU B 1 94 ? 21.081 59.183 18.768 1.00 77.71 94 GLU B N 1
ATOM 8120 C CA . GLU B 1 94 ? 22.363 58.973 18.106 1.00 69.94 94 GLU B CA 1
ATOM 8121 C C . GLU B 1 94 ? 22.888 60.262 17.482 1.00 66.32 94 GLU B C 1
ATOM 8122 O O . GLU B 1 94 ? 24.072 60.589 17.627 1.00 61.94 94 GLU B O 1
ATOM 8134 N N . GLN B 1 95 ? 22.020 61.012 16.797 1.00 59.84 95 GLN B N 1
ATOM 8135 C CA . GLN B 1 95 ? 22.441 62.282 16.213 1.00 66.84 95 GLN B CA 1
ATOM 8136 C C . GLN B 1 95 ? 22.890 63.273 17.286 1.00 62.90 95 GLN B C 1
ATOM 8137 O O . GLN B 1 95 ? 23.921 63.944 17.131 1.00 61.84 95 GLN B O 1
ATOM 8151 N N . GLN B 1 96 ? 22.130 63.383 18.380 1.00 67.15 96 GLN B N 1
ATOM 8152 C CA . GLN B 1 96 ? 22.503 64.311 19.444 1.00 58.16 96 GLN B CA 1
ATOM 8153 C C . GLN B 1 96 ? 23.833 63.915 20.062 1.00 54.82 96 GLN B C 1
ATOM 8154 O O . GLN B 1 96 ? 24.689 64.772 20.321 1.00 53.31 96 GLN B O 1
ATOM 8168 N N . ALA B 1 97 ? 24.030 62.614 20.300 1.00 57.80 97 ALA B N 1
ATOM 8169 C CA . ALA B 1 97 ? 25.302 62.159 20.852 1.00 56.23 97 ALA B CA 1
ATOM 8170 C C . ALA B 1 97 ? 26.448 62.465 19.896 1.00 69.80 97 ALA B C 1
ATOM 8171 O O . ALA B 1 97 ? 27.536 62.858 20.333 1.00 60.55 97 ALA B O 1
ATOM 8178 N N . ARG B 1 98 ? 26.224 62.287 18.585 1.00 59.86 98 ARG B N 1
ATOM 8179 C CA . ARG B 1 98 ? 27.279 62.588 17.625 1.00 62.30 98 ARG B CA 1
ATOM 8180 C C . ARG B 1 98 ? 27.635 64.073 17.650 1.00 65.32 98 ARG B C 1
ATOM 8181 O O . ARG B 1 98 ? 28.817 64.437 17.631 1.00 54.77 98 ARG B O 1
ATOM 8202 N N . MET B 1 99 ? 26.626 64.946 17.699 1.00 60.18 99 MET B N 1
ATOM 8203 C CA . MET B 1 99 ? 26.902 66.379 17.786 1.00 53.66 99 MET B CA 1
ATOM 8204 C C . MET B 1 99 ? 27.690 66.712 19.051 1.00 57.43 99 MET B C 1
ATOM 8205 O O . MET B 1 99 ? 28.646 67.506 19.018 1.00 62.28 99 MET B O 1
ATOM 8219 N N . VAL B 1 100 ? 27.310 66.108 20.179 1.00 59.61 100 VAL B N 1
ATOM 8220 C CA . VAL B 1 100 ? 28.050 66.350 21.414 1.00 54.50 100 VAL B CA 1
ATOM 8221 C C . VAL B 1 100 ? 29.496 65.909 21.247 1.00 53.26 100 VAL B C 1
ATOM 8222 O O . VAL B 1 100 ? 30.432 66.651 21.559 1.00 57.49 100 VAL B O 1
ATOM 8235 N N . ARG B 1 101 ? 29.699 64.702 20.716 1.00 61.60 101 ARG B N 1
ATOM 8236 C CA . ARG B 1 101 ? 31.051 64.190 20.507 1.00 61.24 101 ARG B CA 1
ATOM 8237 C C . ARG B 1 101 ? 31.845 65.127 19.607 1.00 54.45 101 ARG B C 1
ATOM 8238 O O . ARG B 1 101 ? 33.034 65.370 19.834 1.00 51.23 101 ARG B O 1
ATOM 8259 N N . SER B 1 102 ? 31.193 65.673 18.587 1.00 52.49 102 SER B N 1
ATOM 8260 C CA . SER B 1 102 ? 31.855 66.619 17.702 1.00 59.17 102 SER B CA 1
ATOM 8261 C C . SER B 1 102 ? 32.336 67.842 18.470 1.00 65.55 102 SER B C 1
ATOM 8262 O O . SER B 1 102 ? 33.428 68.361 18.215 1.00 65.07 102 SER B O 1
ATOM 8270 N N . VAL B 1 103 ? 31.528 68.327 19.410 1.00 70.04 103 VAL B N 1
ATOM 8271 C CA . VAL B 1 103 ? 31.970 69.474 20.201 1.00 53.02 103 VAL B CA 1
ATOM 8272 C C . VAL B 1 103 ? 33.104 69.074 21.143 1.00 57.09 103 VAL B C 1
ATOM 8273 O O . VAL B 1 103 ? 34.092 69.802 21.305 1.00 51.17 103 VAL B O 1
ATOM 8286 N N . LYS B 1 104 ? 32.977 67.917 21.790 1.00 54.42 104 LYS B N 1
ATOM 8287 C CA . LYS B 1 104 ? 33.909 67.566 22.855 1.00 59.86 104 LYS B CA 1
ATOM 8288 C C . LYS B 1 104 ? 35.296 67.246 22.308 1.00 55.82 104 LYS B C 1
ATOM 8289 O O . LYS B 1 104 ? 36.307 67.565 22.946 1.00 60.39 104 LYS B O 1
ATOM 8308 N N . LEU B 1 105 ? 35.367 66.611 21.140 1.00 58.22 105 LEU B N 1
ATOM 8309 C CA . LEU B 1 105 ? 36.631 66.153 20.580 1.00 66.32 105 LEU B CA 1
ATOM 8310 C C . LEU B 1 105 ? 37.236 67.132 19.583 1.00 64.78 105 LEU B C 1
ATOM 8311 O O . LEU B 1 105 ? 38.251 66.814 18.954 1.00 63.28 105 LEU B O 1
ATOM 8327 N N . TYR B 1 106 ? 36.640 68.311 19.419 1.00 69.15 106 TYR B N 1
ATOM 8328 C CA . TYR B 1 106 ? 37.222 69.312 18.532 1.00 53.37 106 TYR B CA 1
ATOM 8329 C C . TYR B 1 106 ? 38.560 69.809 19.065 1.00 57.14 106 TYR B C 1
ATOM 8330 O O . TYR B 1 106 ? 39.555 69.854 18.335 1.00 67.22 106 TYR B O 1
ATOM 8348 N N . ARG B 1 107 ? 38.612 70.169 20.341 1.00 58.96 107 ARG B N 1
ATOM 8349 C CA . ARG B 1 107 ? 39.833 70.641 20.975 1.00 63.37 107 ARG B CA 1
ATOM 8350 C C . ARG B 1 107 ? 40.321 69.590 21.960 1.00 61.17 107 ARG B C 1
ATOM 8351 O O . ARG B 1 107 ? 39.530 69.022 22.721 1.00 57.94 107 ARG B O 1
ATOM 8372 N N . ASN B 1 108 ? 41.627 69.330 21.930 1.00 63.66 108 ASN B N 1
ATOM 8373 C CA . ASN B 1 108 ? 42.221 68.290 22.746 1.00 64.63 108 ASN B CA 1
ATOM 8374 C C . ASN B 1 108 ? 43.608 68.714 23.202 1.00 59.93 108 ASN B C 1
ATOM 8375 O O . ASN B 1 108 ? 44.187 69.682 22.701 1.00 58.68 108 ASN B O 1
ATOM 8386 N N . GLY B 1 109 ? 44.142 67.955 24.153 1.00 56.41 109 GLY B N 1
ATOM 8387 C CA . GLY B 1 109 ? 45.570 67.918 24.386 1.00 64.23 109 GLY B CA 1
ATOM 8388 C C . GLY B 1 109 ? 46.071 66.708 23.622 1.00 67.10 109 GLY B C 1
ATOM 8389 O O . GLY B 1 109 ? 46.234 66.776 22.403 1.00 76.55 109 GLY B O 1
ATOM 8393 N N . PHE B 1 110 ? 46.299 65.594 24.310 1.00 61.94 110 PHE B N 1
ATOM 8394 C CA . PHE B 1 110 ? 46.498 64.324 23.627 1.00 62.58 110 PHE B CA 1
ATOM 8395 C C . PHE B 1 110 ? 45.180 63.871 22.994 1.00 63.40 110 PHE B C 1
ATOM 8396 O O . PHE B 1 110 ? 44.176 63.707 23.689 1.00 65.43 110 PHE B O 1
ATOM 8413 N N . ILE B 1 111 ? 45.175 63.686 21.678 1.00 62.74 111 ILE B N 1
ATOM 8414 C CA . ILE B 1 111 ? 44.020 63.130 20.977 1.00 56.38 111 ILE B CA 1
ATOM 8415 C C . ILE B 1 111 ? 44.058 61.617 21.141 1.00 57.90 111 ILE B C 1
ATOM 8416 O O . ILE B 1 111 ? 44.975 60.953 20.646 1.00 65.80 111 ILE B O 1
ATOM 8432 N N . MET B 1 112 ? 43.053 61.066 21.814 1.00 59.47 112 MET B N 1
ATOM 8433 C CA . MET B 1 112 ? 43.148 59.687 22.271 1.00 71.85 112 MET B CA 1
ATOM 8434 C C . MET B 1 112 ? 42.704 58.677 21.220 1.00 66.91 112 MET B C 1
ATOM 8435 O O . MET B 1 112 ? 43.207 57.544 21.208 1.00 75.57 112 MET B O 1
ATOM 8449 N N . LYS B 1 113 ? 41.790 59.051 20.334 1.00 57.87 113 LYS B N 1
ATOM 8450 C CA . LYS B 1 113 ? 41.299 58.161 19.283 1.00 62.65 113 LYS B CA 1
ATOM 8451 C C . LYS B 1 113 ? 41.455 58.876 17.949 1.00 60.33 113 LYS B C 1
ATOM 8452 O O . LYS B 1 113 ? 40.467 59.239 17.299 1.00 74.12 113 LYS B O 1
ATOM 8471 N N . PRO B 1 114 ? 42.691 59.108 17.519 1.00 60.39 114 PRO B N 1
ATOM 8472 C CA . PRO B 1 114 ? 42.905 59.864 16.276 1.00 57.59 114 PRO B CA 1
ATOM 8473 C C . PRO B 1 114 ? 42.247 59.163 15.101 1.00 55.01 114 PRO B C 1
ATOM 8474 O O . PRO B 1 114 ? 42.366 57.950 14.935 1.00 58.56 114 PRO B O 1
ATOM 8485 N N . LYS B 1 115 ? 41.556 59.942 14.276 1.00 54.99 115 LYS B N 1
ATOM 8486 C CA . LYS B 1 115 ? 40.959 59.390 13.065 1.00 65.19 115 LYS B CA 1
ATOM 8487 C C . LYS B 1 115 ? 42.038 58.694 12.246 1.00 65.29 115 LYS B C 1
ATOM 8488 O O . LYS B 1 115 ? 43.095 59.271 11.969 1.00 52.68 115 LYS B O 1
ATOM 8507 N N . SER B 1 116 ? 41.769 57.447 11.866 1.00 68.40 116 SER B N 1
ATOM 8508 C CA . SER B 1 116 ? 42.751 56.634 11.172 1.00 61.33 116 SER B CA 1
ATOM 8509 C C . SER B 1 116 ? 42.080 55.848 10.061 1.00 67.44 116 SER B C 1
ATOM 8510 O O . SER B 1 116 ? 40.882 55.552 10.114 1.00 63.52 116 SER B O 1
ATOM 8518 N N . VAL B 1 117 ? 42.881 55.536 9.040 1.00 66.54 117 VAL B N 1
ATOM 8519 C CA . VAL B 1 117 ? 42.432 54.783 7.876 1.00 62.34 117 VAL B CA 1
ATOM 8520 C C . VAL B 1 117 ? 43.478 53.725 7.559 1.00 56.47 117 VAL B C 1
ATOM 8521 O O . VAL B 1 117 ? 44.622 53.793 8.010 1.00 63.25 117 VAL B O 1
ATOM 8534 N N . SER B 1 118 ? 43.071 52.732 6.787 1.00 73.12 118 SER B N 1
ATOM 8535 C CA . SER B 1 118 ? 44.002 51.722 6.302 1.00 73.37 118 SER B CA 1
ATOM 8536 C C . SER B 1 118 ? 44.758 52.238 5.077 1.00 68.50 118 SER B C 1
ATOM 8537 O O . SER B 1 118 ? 44.334 53.206 4.432 1.00 63.49 118 SER B O 1
ATOM 8545 N N . PRO B 1 119 ? 45.887 51.610 4.738 1.00 60.54 119 PRO B N 1
ATOM 8546 C CA . PRO B 1 119 ? 46.704 52.126 3.626 1.00 64.87 119 PRO B CA 1
ATOM 8547 C C . PRO B 1 119 ? 46.005 52.107 2.275 1.00 62.10 119 PRO B C 1
ATOM 8548 O O . PRO B 1 119 ? 46.395 52.872 1.384 1.00 60.46 119 PRO B O 1
ATOM 8559 N N . ASP B 1 120 ? 45.000 51.257 2.089 1.00 68.18 120 ASP B N 1
ATOM 8560 C CA . ASP B 1 120 ? 44.360 51.080 0.796 1.00 61.07 120 ASP B CA 1
ATOM 8561 C C . ASP B 1 120 ? 43.169 52.006 0.589 1.00 69.31 120 ASP B C 1
ATOM 8562 O O . ASP B 1 120 ? 42.480 51.892 -0.427 1.00 68.17 120 ASP B O 1
ATOM 8571 N N . VAL B 1 121 ? 42.898 52.902 1.526 1.00 73.13 121 VAL B N 1
ATOM 8572 C CA . VAL B 1 121 ? 41.726 53.778 1.411 1.00 60.61 121 VAL B CA 1
ATOM 8573 C C . VAL B 1 121 ? 41.976 54.801 0.313 1.00 62.24 121 VAL B C 1
ATOM 8574 O O . VAL B 1 121 ? 43.103 55.310 0.195 1.00 73.84 121 VAL B O 1
ATOM 8587 N N . PRO B 1 122 ? 40.984 55.139 -0.502 1.00 60.79 122 PRO B N 1
ATOM 8588 C CA . PRO B 1 122 ? 41.215 56.148 -1.543 1.00 61.46 122 PRO B CA 1
ATOM 8589 C C . PRO B 1 122 ? 41.430 57.538 -0.963 1.00 63.26 122 PRO B C 1
ATOM 8590 O O . PRO B 1 122 ? 40.957 57.872 0.123 1.00 60.24 122 PRO B O 1
ATOM 8601 N N . VAL B 1 123 ? 42.151 58.361 -1.726 1.00 61.78 123 VAL B N 1
ATOM 8602 C CA . VAL B 1 123 ? 42.341 59.759 -1.366 1.00 59.20 123 VAL B CA 1
ATOM 8603 C C . VAL B 1 123 ? 41.006 60.467 -1.220 1.00 61.60 123 VAL B C 1
ATOM 8604 O O . VAL B 1 123 ? 40.853 61.370 -0.385 1.00 62.80 123 VAL B O 1
ATOM 8617 N N . SER B 1 124 ? 40.021 60.075 -2.029 1.00 67.13 124 SER B N 1
ATOM 8618 C CA . SER B 1 124 ? 38.702 60.686 -1.948 1.00 71.00 124 SER B CA 1
ATOM 8619 C C . SER B 1 124 ? 38.141 60.611 -0.532 1.00 70.04 124 SER B C 1
ATOM 8620 O O . SER B 1 124 ? 37.469 61.542 -0.071 1.00 63.62 124 SER B O 1
ATOM 8628 N N . THR B 1 125 ? 38.392 59.504 0.167 1.00 58.25 125 THR B N 1
ATOM 8629 C CA . THR B 1 125 ? 37.863 59.364 1.517 1.00 63.62 125 THR B CA 1
ATOM 8630 C C . THR B 1 125 ? 38.471 60.390 2.466 1.00 73.48 125 THR B C 1
ATOM 8631 O O . THR B 1 125 ? 37.771 60.957 3.316 1.00 68.96 125 THR B O 1
ATOM 8642 N N . ILE B 1 126 ? 39.778 60.628 2.355 1.00 63.69 126 ILE B N 1
ATOM 8643 C CA . ILE B 1 126 ? 40.413 61.623 3.207 1.00 61.89 126 ILE B CA 1
ATOM 8644 C C . ILE B 1 126 ? 39.890 63.010 2.863 1.00 68.24 126 ILE B C 1
ATOM 8645 O O . ILE B 1 126 ? 39.686 63.855 3.749 1.00 65.81 126 ILE B O 1
ATOM 8661 N N . ARG B 1 127 ? 39.685 63.278 1.574 1.00 68.41 127 ARG B N 1
ATOM 8662 C CA . ARG B 1 127 ? 39.102 64.558 1.191 1.00 63.02 127 ARG B CA 1
ATOM 8663 C C . ARG B 1 127 ? 37.722 64.719 1.805 1.00 58.58 127 ARG B C 1
ATOM 8664 O O . ARG B 1 127 ? 37.363 65.806 2.270 1.00 59.24 127 ARG B O 1
ATOM 8685 N N . ASN B 1 128 ? 36.932 63.643 1.802 1.00 61.98 128 ASN B N 1
ATOM 8686 C CA . ASN B 1 128 ? 35.599 63.683 2.400 1.00 69.73 128 ASN B CA 1
ATOM 8687 C C . ASN B 1 128 ? 35.682 63.938 3.900 1.00 70.24 128 ASN B C 1
ATOM 8688 O O . ASN B 1 128 ? 34.877 64.693 4.459 1.00 60.84 128 ASN B O 1
ATOM 8699 N N . ILE B 1 129 ? 36.645 63.303 4.570 1.00 61.44 129 ILE B N 1
ATOM 8700 C CA . ILE B 1 129 ? 36.846 63.553 5.991 1.00 58.35 129 ILE B CA 1
ATOM 8701 C C . ILE B 1 129 ? 37.131 65.030 6.224 1.00 57.99 129 ILE B C 1
ATOM 8702 O O . ILE B 1 129 ? 36.508 65.678 7.068 1.00 67.13 129 ILE B O 1
ATOM 8718 N N . LYS B 1 130 ? 38.063 65.591 5.460 1.00 60.60 130 LYS B N 1
ATOM 8719 C CA . LYS B 1 130 ? 38.415 66.994 5.657 1.00 64.81 130 LYS B CA 1
ATOM 8720 C C . LYS B 1 130 ? 37.214 67.894 5.405 1.00 61.46 130 LYS B C 1
ATOM 8721 O O . LYS B 1 130 ? 36.956 68.830 6.167 1.00 66.34 130 LYS B O 1
ATOM 8740 N N . SER B 1 131 ? 36.456 67.621 4.348 1.00 63.77 131 SER B N 1
ATOM 8741 C CA . SER B 1 131 ? 35.342 68.499 4.005 1.00 66.83 131 SER B CA 1
ATOM 8742 C C . SER B 1 131 ? 34.218 68.401 5.032 1.00 75.33 131 SER B C 1
ATOM 8743 O O . SER B 1 131 ? 33.630 69.421 5.413 1.00 73.26 131 SER B O 1
ATOM 8751 N N . GLU B 1 132 ? 33.906 67.189 5.497 1.00 67.66 132 GLU B N 1
ATOM 8752 C CA . GLU B 1 132 ? 32.762 66.995 6.376 1.00 65.61 132 GLU B CA 1
ATOM 8753 C C . GLU B 1 132 ? 33.110 67.308 7.824 1.00 72.95 132 GLU B C 1
ATOM 8754 O O . GLU B 1 132 ? 32.465 68.151 8.458 1.00 84.57 132 GLU B O 1
ATOM 8766 N N . LYS B 1 133 ? 34.117 66.627 8.370 1.00 74.24 133 LYS B N 1
ATOM 8767 C CA . LYS B 1 133 ? 34.472 66.762 9.777 1.00 63.43 133 LYS B CA 1
ATOM 8768 C C . LYS B 1 133 ? 35.600 67.756 10.024 1.00 59.60 133 LYS B C 1
ATOM 8769 O O . LYS B 1 133 ? 35.853 68.105 11.179 1.00 68.43 133 LYS B O 1
ATOM 8788 N N . GLY B 1 134 ? 36.287 68.211 8.985 1.00 62.21 134 GLY B N 1
ATOM 8789 C CA . GLY B 1 134 ? 37.222 69.304 9.130 1.00 58.81 134 GLY B CA 1
ATOM 8790 C C . GLY B 1 134 ? 38.539 68.995 9.802 1.00 72.20 134 GLY B C 1
ATOM 8791 O O . GLY B 1 134 ? 39.205 69.924 10.272 1.00 69.91 134 GLY B O 1
ATOM 8795 N N . ILE B 1 135 ? 38.964 67.732 9.840 1.00 72.46 135 ILE B N 1
ATOM 8796 C CA . ILE B 1 135 ? 40.198 67.347 10.517 1.00 69.22 135 ILE B CA 1
ATOM 8797 C C . ILE B 1 135 ? 41.188 66.829 9.485 1.00 58.54 135 ILE B C 1
ATOM 8798 O O . ILE B 1 135 ? 40.821 66.055 8.592 1.00 61.35 135 ILE B O 1
ATOM 8814 N N . SER B 1 136 ? 42.424 67.297 9.580 1.00 62.51 136 SER B N 1
ATOM 8815 C CA . SER B 1 136 ? 43.537 66.843 8.766 1.00 62.95 136 SER B CA 1
ATOM 8816 C C . SER B 1 136 ? 44.439 65.925 9.599 1.00 65.43 136 SER B C 1
ATOM 8817 O O . SER B 1 136 ? 44.092 65.500 10.707 1.00 59.46 136 SER B O 1
ATOM 8825 N N . GLY B 1 137 ? 45.609 65.601 9.058 1.00 59.51 137 GLY B N 1
ATOM 8826 C CA . GLY B 1 137 ? 46.565 64.786 9.767 1.00 52.89 137 GLY B CA 1
ATOM 8827 C C . GLY B 1 137 ? 46.025 63.400 10.044 1.00 57.08 137 GLY B C 1
ATOM 8828 O O . GLY B 1 137 ? 46.144 62.886 11.163 1.00 55.81 137 GLY B O 1
ATOM 8832 N N . ILE B 1 138 ? 45.429 62.780 9.040 1.00 48.26 138 ILE B N 1
ATOM 8833 C CA . ILE B 1 138 ? 44.810 61.475 9.223 1.00 48.87 138 ILE B CA 1
ATOM 8834 C C . ILE B 1 138 ? 45.914 60.430 9.311 1.00 62.49 138 ILE B C 1
ATOM 8835 O O . ILE B 1 138 ? 46.830 60.397 8.476 1.00 62.19 138 ILE B O 1
ATOM 8851 N N . LEU B 1 139 ? 45.851 59.581 10.326 1.00 53.67 139 LEU B N 1
ATOM 8852 C CA . LEU B 1 139 ? 46.847 58.540 10.516 1.00 54.34 139 LEU B CA 1
ATOM 8853 C C . LEU B 1 139 ? 46.483 57.310 9.693 1.00 55.98 139 LEU B C 1
ATOM 8854 O O . LEU B 1 139 ? 45.326 56.888 9.658 1.00 56.08 139 LEU B O 1
ATOM 8870 N N . VAL B 1 140 ? 47.480 56.733 9.036 1.00 54.78 140 VAL B N 1
ATOM 8871 C CA . VAL B 1 140 ? 47.327 55.477 8.315 1.00 54.20 140 VAL B CA 1
ATOM 8872 C C . VAL B 1 140 ? 48.048 54.405 9.110 1.00 59.55 140 VAL B C 1
ATOM 8873 O O . VAL B 1 140 ? 49.257 54.517 9.362 1.00 61.65 140 VAL B O 1
ATOM 8886 N N . THR B 1 141 ? 47.306 53.373 9.505 1.00 63.27 141 THR B N 1
ATOM 8887 C CA . THR B 1 141 ? 47.791 52.359 10.421 1.00 57.79 141 THR B CA 1
ATOM 8888 C C . THR B 1 141 ? 47.337 50.995 9.931 1.00 57.09 141 THR B C 1
ATOM 8889 O O . THR B 1 141 ? 46.456 50.877 9.078 1.00 56.56 141 THR B O 1
ATOM 8900 N N . GLU B 1 142 ? 47.933 49.958 10.510 1.00 64.30 142 GLU B N 1
ATOM 8901 C CA . GLU B 1 142 ? 47.552 48.589 10.184 1.00 69.10 142 GLU B CA 1
ATOM 8902 C C . GLU B 1 142 ? 46.082 48.366 10.508 1.00 71.62 142 GLU B C 1
ATOM 8903 O O . GLU B 1 142 ? 45.644 48.585 11.642 1.00 77.65 142 GLU B O 1
ATOM 8915 N N . GLY B 1 143 ? 45.317 47.955 9.503 1.00 70.76 143 GLY B N 1
ATOM 8916 C CA . GLY B 1 143 ? 43.909 47.667 9.687 1.00 66.36 143 GLY B CA 1
ATOM 8917 C C . GLY B 1 143 ? 43.032 48.860 9.959 1.00 64.46 143 GLY B C 1
ATOM 8918 O O . GLY B 1 143 ? 41.844 48.683 10.238 1.00 74.01 143 GLY B O 1
ATOM 8922 N N . GLY B 1 144 ? 43.571 50.072 9.873 1.00 70.37 144 GLY B N 1
ATOM 8923 C CA . GLY B 1 144 ? 42.784 51.272 10.070 1.00 72.36 144 GLY B CA 1
ATOM 8924 C C . GLY B 1 144 ? 42.368 51.550 11.492 1.00 71.26 144 GLY B C 1
ATOM 8925 O O . GLY B 1 144 ? 41.631 52.516 11.722 1.00 80.04 144 GLY B O 1
ATOM 8929 N N . LYS B 1 145 ? 42.801 50.737 12.451 1.00 70.42 145 LYS B N 1
ATOM 8930 C CA . LYS B 1 145 ? 42.465 50.972 13.849 1.00 74.42 145 LYS B CA 1
ATOM 8931 C C . LYS B 1 145 ? 43.283 52.132 14.402 1.00 67.89 145 LYS B C 1
ATOM 8932 O O . LYS B 1 145 ? 44.468 52.278 14.094 1.00 65.13 145 LYS B O 1
ATOM 8951 N N . TYR B 1 146 ? 42.642 52.956 15.232 1.00 60.21 146 TYR B N 1
ATOM 8952 C CA . TYR B 1 146 ? 43.310 54.112 15.815 1.00 58.52 146 TYR B CA 1
ATOM 8953 C C . TYR B 1 146 ? 44.431 53.735 16.775 1.00 59.56 146 TYR B C 1
ATOM 8954 O O . TYR B 1 146 ? 45.208 54.613 17.170 1.00 66.14 146 TYR B O 1
ATOM 8972 N N . ASP B 1 147 ? 44.520 52.474 17.186 1.00 61.01 147 ASP B N 1
ATOM 8973 C CA . ASP B 1 147 ? 45.626 52.001 18.010 1.00 70.92 147 ASP B CA 1
ATOM 8974 C C . ASP B 1 147 ? 46.515 51.018 17.263 1.00 69.77 147 ASP B C 1
ATOM 8975 O O . ASP B 1 147 ? 47.336 50.338 17.885 1.00 69.40 147 ASP B O 1
ATOM 8984 N N . GLY B 1 148 ? 46.377 50.924 15.947 1.00 74.75 148 GLY B N 1
ATOM 8985 C CA . GLY B 1 148 ? 47.169 50.008 15.162 1.00 68.96 148 GLY B CA 1
ATOM 8986 C C . GLY B 1 148 ? 48.567 50.535 14.932 1.00 64.66 148 GLY B C 1
ATOM 8987 O O . GLY B 1 148 ? 48.925 51.652 15.301 1.00 70.48 148 GLY B O 1
ATOM 8991 N N . LYS B 1 149 ? 49.386 49.687 14.313 1.00 64.10 149 LYS B N 1
ATOM 8992 C CA . LYS B 1 149 ? 50.752 50.065 13.976 1.00 68.91 149 LYS B CA 1
ATOM 8993 C C . LYS B 1 149 ? 50.739 51.234 12.999 1.00 65.21 149 LYS B C 1
ATOM 8994 O O . LYS B 1 149 ? 49.978 51.247 12.030 1.00 64.53 149 LYS B O 1
ATOM 9013 N N . LEU B 1 150 ? 51.594 52.218 13.257 1.00 57.94 150 LEU B N 1
ATOM 9014 C CA . LEU B 1 150 ? 51.608 53.439 12.464 1.00 60.61 150 LEU B CA 1
ATOM 9015 C C . LEU B 1 150 ? 52.397 53.221 11.175 1.00 65.39 150 LEU B C 1
ATOM 9016 O O . LEU B 1 150 ? 53.597 52.919 11.211 1.00 65.24 150 LEU B O 1
ATOM 9032 N N . LEU B 1 151 ? 51.731 53.408 10.039 1.00 63.77 151 LEU B N 1
ATOM 9033 C CA . LEU B 1 151 ? 52.359 53.289 8.727 1.00 63.44 151 LEU B CA 1
ATOM 9034 C C . LEU B 1 151 ? 52.653 54.642 8.102 1.00 63.41 151 LEU B C 1
ATOM 9035 O O . LEU B 1 151 ? 53.687 54.803 7.445 1.00 54.80 151 LEU B O 1
ATOM 9051 N N . GLY B 1 152 ? 51.784 55.628 8.307 1.00 72.94 152 GLY B N 1
ATOM 9052 C CA . GLY B 1 152 ? 52.051 56.950 7.757 1.00 67.50 152 GLY B CA 1
ATOM 9053 C C . GLY B 1 152 ? 51.017 57.963 8.193 1.00 61.44 152 GLY B C 1
ATOM 9054 O O . GLY B 1 152 ? 50.164 57.692 9.040 1.00 58.15 152 GLY B O 1
ATOM 9058 N N . ILE B 1 153 ? 51.097 59.138 7.571 1.00 52.02 153 ILE B N 1
ATOM 9059 C CA . ILE B 1 153 ? 50.182 60.232 7.857 1.00 57.27 153 ILE B CA 1
ATOM 9060 C C . ILE B 1 153 ? 49.873 60.979 6.573 1.00 55.01 153 ILE B C 1
ATOM 9061 O O . ILE B 1 153 ? 50.729 61.123 5.694 1.00 55.69 153 ILE B O 1
ATOM 9077 N N . VAL B 1 154 ? 48.636 61.467 6.473 1.00 58.33 154 VAL B N 1
ATOM 9078 C CA . VAL B 1 154 ? 48.168 62.215 5.311 1.00 55.94 154 VAL B CA 1
ATOM 9079 C C . VAL B 1 154 ? 47.719 63.601 5.755 1.00 55.90 154 VAL B C 1
ATOM 9080 O O . VAL B 1 154 ? 46.880 63.730 6.657 1.00 53.80 154 VAL B O 1
ATOM 9093 N N . CYS B 1 155 ? 48.271 64.631 5.112 1.00 54.08 155 CYS B N 1
ATOM 9094 C CA . CYS B 1 155 ? 47.923 66.015 5.410 1.00 57.92 155 CYS B CA 1
ATOM 9095 C C . CYS B 1 155 ? 47.506 66.762 4.146 1.00 56.56 155 CYS B C 1
ATOM 9096 O O . CYS B 1 155 ? 47.385 66.161 3.075 1.00 62.95 155 CYS B O 1
ATOM 9104 N N . THR B 1 156 ? 47.277 68.071 4.265 1.00 57.95 156 THR B N 1
ATOM 9105 C CA . THR B 1 156 ? 46.759 68.841 3.142 1.00 51.47 156 THR B CA 1
ATOM 9106 C C . THR B 1 156 ? 47.657 68.712 1.917 1.00 58.65 156 THR B C 1
ATOM 9107 O O . THR B 1 156 ? 47.197 68.344 0.827 1.00 58.04 156 THR B O 1
ATOM 9118 N N . LYS B 1 157 ? 48.951 68.987 2.084 1.00 51.10 157 LYS B N 1
ATOM 9119 C CA . LYS B 1 157 ? 49.855 69.052 0.950 1.00 51.97 157 LYS B CA 1
ATOM 9120 C C . LYS B 1 157 ? 50.188 67.688 0.361 1.00 58.71 157 LYS B C 1
ATOM 9121 O O . LYS B 1 157 ? 50.844 67.628 -0.682 1.00 67.60 157 LYS B O 1
ATOM 9140 N N . ASP B 1 158 ? 49.788 66.596 1.001 1.00 57.55 158 ASP B N 1
ATOM 9141 C CA . ASP B 1 158 ? 50.073 65.283 0.445 1.00 53.56 158 ASP B CA 1
ATOM 9142 C C . ASP B 1 158 ? 49.094 64.891 -0.656 1.00 58.33 158 ASP B C 1
ATOM 9143 O O . ASP B 1 158 ? 49.391 63.973 -1.429 1.00 63.93 158 ASP B O 1
ATOM 9152 N N . ILE B 1 159 ? 47.928 65.534 -0.737 1.00 56.83 159 ILE B N 1
ATOM 9153 C CA . ILE B 1 159 ? 46.889 65.134 -1.682 1.00 61.79 159 ILE B CA 1
ATOM 9154 C C . ILE B 1 159 ? 46.299 66.296 -2.463 1.00 59.11 159 ILE B C 1
ATOM 9155 O O . ILE B 1 159 ? 45.425 66.078 -3.300 1.00 62.63 159 ILE B O 1
ATOM 9171 N N . ASP B 1 160 ? 46.743 67.528 -2.226 1.00 57.37 160 ASP B N 1
ATOM 9172 C CA . ASP B 1 160 ? 46.103 68.661 -2.881 1.00 62.90 160 ASP B CA 1
ATOM 9173 C C . ASP B 1 160 ? 46.335 68.699 -4.387 1.00 60.19 160 ASP B C 1
ATOM 9174 O O . ASP B 1 160 ? 45.638 69.451 -5.072 1.00 73.59 160 ASP B O 1
ATOM 9183 N N . PHE B 1 161 ? 47.273 67.913 -4.918 1.00 69.08 161 PHE B N 1
ATOM 9184 C CA . PHE B 1 161 ? 47.617 67.973 -6.329 1.00 55.62 161 PHE B CA 1
ATOM 9185 C C . PHE B 1 161 ? 47.204 66.749 -7.127 1.00 55.83 161 PHE B C 1
ATOM 9186 O O . PHE B 1 161 ? 47.379 66.754 -8.348 1.00 77.21 161 PHE B O 1
ATOM 9203 N N . VAL B 1 162 ? 46.677 65.703 -6.495 1.00 57.91 162 VAL B N 1
ATOM 9204 C CA . VAL B 1 162 ? 46.426 64.442 -7.188 1.00 67.62 162 VAL B CA 1
ATOM 9205 C C . VAL B 1 162 ? 45.079 64.500 -7.897 1.00 65.05 162 VAL B C 1
ATOM 9206 O O . VAL B 1 162 ? 44.052 64.818 -7.285 1.00 55.93 162 VAL B O 1
ATOM 9219 N N . LYS B 1 163 ? 45.087 64.190 -9.199 1.00 72.24 163 LYS B N 1
ATOM 9220 C CA . LYS B 1 163 ? 43.869 64.246 -9.999 1.00 66.32 163 LYS B CA 1
ATOM 9221 C C . LYS B 1 163 ? 43.036 62.978 -9.864 1.00 59.86 163 LYS B C 1
ATOM 9222 O O . LYS B 1 163 ? 41.812 63.025 -10.035 1.00 67.57 163 LYS B O 1
ATOM 9226 N N . ASP B 1 164 ? 43.664 61.848 -9.553 1.00 60.45 164 ASP B N 1
ATOM 9227 C CA . ASP B 1 164 ? 42.956 60.574 -9.424 1.00 65.26 164 ASP B CA 1
ATOM 9228 C C . ASP B 1 164 ? 42.598 60.346 -7.959 1.00 69.43 164 ASP B C 1
ATOM 9229 O O . ASP B 1 164 ? 43.410 59.853 -7.172 1.00 71.02 164 ASP B O 1
ATOM 9238 N N . ALA B 1 165 ? 41.366 60.694 -7.588 1.00 69.83 165 ALA B N 1
ATOM 9239 C CA . ALA B 1 165 ? 40.954 60.594 -6.195 1.00 64.05 165 ALA B CA 1
ATOM 9240 C C . ALA B 1 165 ? 40.789 59.156 -5.728 1.00 69.37 165 ALA B C 1
ATOM 9241 O O . ALA B 1 165 ? 40.630 58.932 -4.521 1.00 78.05 165 ALA B O 1
ATOM 9248 N N . SER B 1 166 ? 40.812 58.182 -6.638 1.00 66.70 166 SER B N 1
ATOM 9249 C CA . SER B 1 166 ? 40.646 56.779 -6.271 1.00 64.61 166 SER B CA 1
ATOM 9250 C C . SER B 1 166 ? 41.954 56.108 -5.874 1.00 64.51 166 SER B C 1
ATOM 9251 O O . SER B 1 166 ? 41.934 54.947 -5.459 1.00 65.83 166 SER B O 1
ATOM 9259 N N . ALA B 1 167 ? 43.082 56.802 -5.990 1.00 61.12 167 ALA B N 1
ATOM 9260 C CA . ALA B 1 167 ? 44.359 56.209 -5.635 1.00 62.55 167 ALA B CA 1
ATOM 9261 C C . ALA B 1 167 ? 44.420 55.921 -4.135 1.00 68.75 167 ALA B C 1
ATOM 9262 O O . ALA B 1 167 ? 43.831 56.642 -3.332 1.00 63.72 167 ALA B O 1
ATOM 9269 N N . PRO B 1 168 ? 45.122 54.865 -3.733 1.00 74.34 168 PRO B N 1
ATOM 9270 C CA . PRO B 1 168 ? 45.278 54.595 -2.300 1.00 62.26 168 PRO B CA 1
ATOM 9271 C C . PRO B 1 168 ? 46.161 55.636 -1.630 1.00 59.89 168 PRO B C 1
ATOM 9272 O O . PRO B 1 168 ? 47.068 56.205 -2.242 1.00 62.49 168 PRO B O 1
ATOM 9283 N N . VAL B 1 169 ? 45.894 55.870 -0.342 1.00 57.22 169 VAL B N 1
ATOM 9284 C CA . VAL B 1 169 ? 46.676 56.853 0.404 1.00 61.69 169 VAL B CA 1
ATOM 9285 C C . VAL B 1 169 ? 48.131 56.426 0.509 1.00 57.45 169 VAL B C 1
ATOM 9286 O O . VAL B 1 169 ? 49.024 57.272 0.659 1.00 53.08 169 VAL B O 1
ATOM 9299 N N . SER B 1 170 ? 48.393 55.116 0.465 1.00 53.72 170 SER B N 1
ATOM 9300 C CA . SER B 1 170 ? 49.766 54.635 0.568 1.00 63.55 170 SER B CA 1
ATOM 9301 C C . SER B 1 170 ? 50.655 55.234 -0.516 1.00 55.78 170 SER B C 1
ATOM 9302 O O . SER B 1 170 ? 51.870 55.350 -0.326 1.00 63.92 170 SER B O 1
ATOM 9310 N N . GLN B 1 171 ? 50.072 55.628 -1.649 1.00 52.47 171 GLN B N 1
ATOM 9311 C CA . GLN B 1 171 ? 50.875 56.201 -2.727 1.00 62.54 171 GLN B CA 1
ATOM 9312 C C . GLN B 1 171 ? 51.443 57.569 -2.374 1.00 54.92 171 GLN B C 1
ATOM 9313 O O . GLN B 1 171 ? 52.540 57.913 -2.829 1.00 61.87 171 GLN B O 1
ATOM 9327 N N . TYR B 1 172 ? 50.713 58.378 -1.601 1.00 60.68 172 TYR B N 1
ATOM 9328 C CA . TYR B 1 172 ? 51.112 59.763 -1.368 1.00 59.86 172 TYR B CA 1
ATOM 9329 C C . TYR B 1 172 ? 51.365 60.126 0.091 1.00 60.34 172 TYR B C 1
ATOM 9330 O O . TYR B 1 172 ? 51.970 61.174 0.353 1.00 58.06 172 TYR B O 1
ATOM 9348 N N . MET B 1 173 ? 50.959 59.292 1.040 1.00 57.95 173 MET B N 1
ATOM 9349 C CA . MET B 1 173 ? 51.176 59.589 2.448 1.00 51.40 173 MET B CA 1
ATOM 9350 C C . MET B 1 173 ? 52.658 59.793 2.743 1.00 52.90 173 MET B C 1
ATOM 9351 O O . MET B 1 173 ? 53.531 59.301 2.034 1.00 62.19 173 MET B O 1
ATOM 9365 N N . THR B 1 174 ? 52.938 60.540 3.810 1.00 53.50 174 THR B N 1
ATOM 9366 C CA . THR B 1 174 ? 54.277 60.567 4.385 1.00 54.84 174 THR B CA 1
ATOM 9367 C C . THR B 1 174 ? 54.455 59.298 5.214 1.00 54.45 174 THR B C 1
ATOM 9368 O O . THR B 1 174 ? 53.686 59.039 6.147 1.00 64.11 174 THR B O 1
ATOM 9379 N N . ARG B 1 175 ? 55.450 58.500 4.868 1.00 55.21 175 ARG B N 1
ATOM 9380 C CA . ARG B 1 175 ? 55.593 57.157 5.412 1.00 63.72 175 ARG B CA 1
ATOM 9381 C C . ARG B 1 175 ? 56.312 57.161 6.749 1.00 55.12 175 ARG B C 1
ATOM 9382 O O . ARG B 1 175 ? 57.103 58.051 7.051 1.00 55.47 175 ARG B O 1
ATOM 9403 N N . ARG B 1 176 ? 56.030 56.125 7.539 1.00 56.38 176 ARG B N 1
ATOM 9404 C CA . ARG B 1 176 ? 56.454 56.085 8.936 1.00 64.06 176 ARG B CA 1
ATOM 9405 C C . ARG B 1 176 ? 57.953 56.311 9.109 1.00 64.57 176 ARG B C 1
ATOM 9406 O O . ARG B 1 176 ? 58.381 56.981 10.056 1.00 64.86 176 ARG B O 1
ATOM 9427 N N . GLU B 1 177 ? 58.771 55.761 8.220 1.00 56.62 177 GLU B N 1
ATOM 9428 C CA . GLU B 1 177 ? 60.212 55.850 8.419 1.00 56.79 177 GLU B CA 1
ATOM 9429 C C . GLU B 1 177 ? 60.715 57.285 8.389 1.00 57.17 177 GLU B C 1
ATOM 9430 O O . GLU B 1 177 ? 61.820 57.551 8.867 1.00 57.46 177 GLU B O 1
ATOM 9442 N N . ASN B 1 178 ? 59.948 58.212 7.822 1.00 63.33 178 ASN B N 1
ATOM 9443 C CA . ASN B 1 178 ? 60.369 59.601 7.708 1.00 59.91 178 ASN B CA 1
ATOM 9444 C C . ASN B 1 178 ? 59.646 60.525 8.680 1.00 66.99 178 ASN B C 1
ATOM 9445 O O . ASN B 1 178 ? 59.832 61.746 8.619 1.00 68.46 178 ASN B O 1
ATOM 9456 N N . MET B 1 179 ? 58.852 59.982 9.591 1.00 60.89 179 MET B N 1
ATOM 9457 C CA . MET B 1 179 ? 58.037 60.807 10.462 1.00 63.66 179 MET B CA 1
ATOM 9458 C C . MET B 1 179 ? 58.760 61.136 11.759 1.00 55.21 179 MET B C 1
ATOM 9459 O O . MET B 1 179 ? 59.441 60.291 12.341 1.00 60.35 179 MET B O 1
ATOM 9473 N N . THR B 1 180 ? 58.622 62.386 12.185 1.00 61.29 180 THR B N 1
ATOM 9474 C CA . THR B 1 180 ? 58.931 62.762 13.558 1.00 61.47 180 THR B CA 1
ATOM 9475 C C . THR B 1 180 ? 57.848 62.192 14.471 1.00 64.39 180 THR B C 1
ATOM 9476 O O . THR B 1 180 ? 56.655 62.439 14.261 1.00 61.70 180 THR B O 1
ATOM 9487 N N . VAL B 1 181 ? 58.254 61.415 15.473 1.00 64.63 181 VAL B N 1
ATOM 9488 C CA . VAL B 1 181 ? 57.326 60.803 16.413 1.00 65.12 181 VAL B CA 1
ATOM 9489 C C . VAL B 1 181 ? 57.902 60.903 17.820 1.00 60.92 181 VAL B C 1
ATOM 9490 O O . VAL B 1 181 ? 59.032 61.346 18.027 1.00 58.82 181 VAL B O 1
ATOM 9503 N N . GLU B 1 182 ? 57.098 60.483 18.793 1.00 66.77 182 GLU B N 1
ATOM 9504 C CA . GLU B 1 182 ? 57.516 60.439 20.187 1.00 69.91 182 GLU B CA 1
ATOM 9505 C C . GLU B 1 182 ? 57.061 59.116 20.775 1.00 66.66 182 GLU B C 1
ATOM 9506 O O . GLU B 1 182 ? 56.120 58.488 20.280 1.00 63.95 182 GLU B O 1
ATOM 9518 N N . ARG B 1 183 ? 57.742 58.702 21.842 1.00 72.00 183 ARG B N 1
ATOM 9519 C CA . ARG B 1 183 ? 57.503 57.412 22.474 1.00 77.78 183 ARG B CA 1
ATOM 9520 C C . ARG B 1 183 ? 56.763 57.613 23.794 1.00 73.40 183 ARG B C 1
ATOM 9521 O O . ARG B 1 183 ? 57.102 58.504 24.585 1.00 62.99 183 ARG B O 1
ATOM 9542 N N . TYR B 1 184 ? 55.746 56.786 24.016 1.00 72.91 184 TYR B N 1
ATOM 9543 C CA . TYR B 1 184 ? 55.037 56.799 25.288 1.00 77.39 184 TYR B CA 1
ATOM 9544 C C . TYR B 1 184 ? 55.983 56.374 26.408 1.00 77.46 184 TYR B C 1
ATOM 9545 O O . TYR B 1 184 ? 56.797 55.460 26.224 1.00 73.94 184 TYR B O 1
ATOM 9563 N N . PRO B 1 185 ? 55.904 57.005 27.589 1.00 84.20 185 PRO B N 1
ATOM 9564 C CA . PRO B 1 185 ? 55.018 58.107 27.980 1.00 77.27 185 PRO B CA 1
ATOM 9565 C C . PRO B 1 185 ? 55.704 59.445 27.812 1.00 68.36 185 PRO B C 1
ATOM 9566 O O . PRO B 1 185 ? 56.928 59.499 27.813 1.00 70.99 185 PRO B O 1
ATOM 9577 N N . ILE B 1 186 ? 54.926 60.513 27.685 1.00 70.17 186 ILE B N 1
ATOM 9578 C CA . ILE B 1 186 ? 55.488 61.849 27.524 1.00 67.60 186 ILE B CA 1
ATOM 9579 C C . ILE B 1 186 ? 54.503 62.856 28.094 1.00 66.43 186 ILE B C 1
ATOM 9580 O O . ILE B 1 186 ? 53.284 62.671 28.011 1.00 66.98 186 ILE B O 1
ATOM 9596 N N . LYS B 1 187 ? 55.044 63.915 28.690 1.00 67.96 187 LYS B N 1
ATOM 9597 C CA . LYS B 1 187 ? 54.224 65.006 29.199 1.00 71.65 187 LYS B CA 1
ATOM 9598 C C . LYS B 1 187 ? 53.773 65.903 28.056 1.00 71.37 187 LYS B C 1
ATOM 9599 O O . LYS B 1 187 ? 54.517 66.121 27.092 1.00 78.17 187 LYS B O 1
ATOM 9618 N N . LEU B 1 188 ? 52.556 66.427 28.173 1.00 67.46 188 LEU B N 1
ATOM 9619 C CA . LEU B 1 188 ? 51.972 67.210 27.096 1.00 63.81 188 LEU B CA 1
ATOM 9620 C C . LEU B 1 188 ? 52.818 68.434 26.767 1.00 74.58 188 LEU B C 1
ATOM 9621 O O . LEU B 1 188 ? 52.995 68.773 25.590 1.00 72.97 188 LEU B O 1
ATOM 9637 N N . GLU B 1 189 ? 53.354 69.112 27.782 1.00 67.87 189 GLU B N 1
ATOM 9638 C CA . GLU B 1 189 ? 54.156 70.304 27.516 1.00 69.41 189 GLU B CA 1
ATOM 9639 C C . GLU B 1 189 ? 55.349 69.972 26.628 1.00 77.96 189 GLU B C 1
ATOM 9640 O O . GLU B 1 189 ? 55.599 70.646 25.620 1.00 82.91 189 GLU B O 1
ATOM 9644 N N . GLU B 1 190 ? 56.094 68.921 26.980 1.00 74.27 190 GLU B N 1
ATOM 9645 C CA . GLU B 1 190 ? 57.256 68.548 26.186 1.00 78.49 190 GLU B CA 1
ATOM 9646 C C . GLU B 1 190 ? 56.843 68.118 24.784 1.00 76.60 190 GLU B C 1
ATOM 9647 O O . GLU B 1 190 ? 57.504 68.464 23.802 1.00 68.88 190 GLU B O 1
ATOM 9659 N N . ALA B 1 191 ? 55.762 67.345 24.674 1.00 69.89 191 ALA B N 1
ATOM 9660 C CA . ALA B 1 191 ? 55.333 66.874 23.365 1.00 64.68 191 ALA B CA 1
ATOM 9661 C C . ALA B 1 191 ? 54.983 68.042 22.459 1.00 71.35 191 ALA B C 1
ATOM 9662 O O . ALA B 1 191 ? 55.363 68.065 21.284 1.00 66.80 191 ALA B O 1
ATOM 9669 N N . MET B 1 192 ? 54.265 69.032 22.989 1.00 77.80 192 MET B N 1
ATOM 9670 C CA . MET B 1 192 ? 53.883 70.171 22.164 1.00 69.66 192 MET B CA 1
ATOM 9671 C C . MET B 1 192 ? 55.084 71.044 21.834 1.00 65.04 192 MET B C 1
ATOM 9672 O O . MET B 1 192 ? 55.148 71.611 20.741 1.00 71.51 192 MET B O 1
ATOM 9686 N N . ASP B 1 193 ? 56.051 71.163 22.744 1.00 67.59 193 ASP B N 1
ATOM 9687 C CA . ASP B 1 193 ? 57.260 71.905 22.399 1.00 69.24 193 ASP B CA 1
ATOM 9688 C C . ASP B 1 193 ? 58.025 71.209 21.281 1.00 64.21 193 ASP B C 1
ATOM 9689 O O . ASP B 1 193 ? 58.542 71.861 20.366 1.00 77.30 193 ASP B O 1
ATOM 9698 N N . VAL B 1 194 ? 58.112 69.882 21.341 1.00 64.64 194 VAL B N 1
ATOM 9699 C CA . VAL B 1 194 ? 58.772 69.131 20.279 1.00 71.52 194 VAL B CA 1
ATOM 9700 C C . VAL B 1 194 ? 58.033 69.328 18.964 1.00 64.70 194 VAL B C 1
ATOM 9701 O O . VAL B 1 194 ? 58.651 69.533 17.911 1.00 63.48 194 VAL B O 1
ATOM 9714 N N . LEU B 1 195 ? 56.700 69.274 19.006 1.00 61.57 195 LEU B N 1
ATOM 9715 C CA . LEU B 1 195 ? 55.905 69.502 17.804 1.00 72.13 195 LEU B CA 1
ATOM 9716 C C . LEU B 1 195 ? 56.199 70.877 17.211 1.00 67.96 195 LEU B C 1
ATOM 9717 O O . LEU B 1 195 ? 56.453 71.006 16.012 1.00 62.30 195 LEU B O 1
ATOM 9733 N N . ASN B 1 196 ? 56.193 71.916 18.044 1.00 68.14 196 ASN B N 1
ATOM 9734 C CA . ASN B 1 196 ? 56.495 73.255 17.551 1.00 67.99 196 ASN B CA 1
ATOM 9735 C C . ASN B 1 196 ? 57.882 73.313 16.935 1.00 65.43 196 ASN B C 1
ATOM 9736 O O . ASN B 1 196 ? 58.055 73.836 15.833 1.00 70.70 196 ASN B O 1
ATOM 9747 N N . ARG B 1 197 ? 58.882 72.763 17.622 1.00 60.77 197 ARG B N 1
ATOM 9748 C CA . ARG B 1 197 ? 60.240 72.813 17.089 1.00 71.16 197 ARG B CA 1
ATOM 9749 C C . ARG B 1 197 ? 60.339 72.062 15.766 1.00 64.26 197 ARG B C 1
ATOM 9750 O O . ARG B 1 197 ? 61.160 72.415 14.910 1.00 71.12 197 ARG B O 1
ATOM 9771 N N . SER B 1 198 ? 59.521 71.027 15.580 1.00 59.93 198 SER B N 1
ATOM 9772 C CA . SER B 1 198 ? 59.592 70.196 14.388 1.00 54.51 198 SER B CA 1
ATOM 9773 C C . SER B 1 198 ? 58.995 70.860 13.156 1.00 72.66 198 SER B C 1
ATOM 9774 O O . SER B 1 198 ? 59.195 70.361 12.040 1.00 62.84 198 SER B O 1
ATOM 9782 N N . ARG B 1 199 ? 58.246 71.946 13.326 1.00 70.68 199 ARG B N 1
ATOM 9783 C CA . ARG B 1 199 ? 57.627 72.685 12.236 1.00 58.73 199 ARG B CA 1
ATOM 9784 C C . ARG B 1 199 ? 56.573 71.875 11.505 1.00 55.45 199 ARG B C 1
ATOM 9785 O O . ARG B 1 199 ? 56.158 72.265 10.413 1.00 62.59 199 ARG B O 1
ATOM 9806 N N . HIS B 1 200 ? 56.134 70.759 12.064 1.00 56.33 200 HIS B N 1
ATOM 9807 C CA . HIS B 1 200 ? 55.084 69.952 11.460 1.00 61.38 200 HIS B CA 1
ATOM 9808 C C . HIS B 1 200 ? 53.749 70.212 12.149 1.00 60.81 200 HIS B C 1
ATOM 9809 O O . HIS B 1 200 ? 53.673 70.831 13.215 1.00 57.16 200 HIS B O 1
ATOM 9823 N N . GLY B 1 201 ? 52.686 69.726 11.524 1.00 52.42 201 GLY B N 1
ATOM 9824 C CA . GLY B 1 201 ? 51.355 69.923 12.047 1.00 59.52 201 GLY B CA 1
ATOM 9825 C C . GLY B 1 201 ? 50.874 68.881 13.028 1.00 62.41 201 GLY B C 1
ATOM 9826 O O . GLY B 1 201 ? 49.850 69.091 13.685 1.00 56.86 201 GLY B O 1
ATOM 9830 N N . TYR B 1 202 ? 51.562 67.746 13.130 1.00 54.64 202 TYR B N 1
ATOM 9831 C CA . TYR B 1 202 ? 51.090 66.655 13.963 1.00 52.06 202 TYR B CA 1
ATOM 9832 C C . TYR B 1 202 ? 52.284 65.887 14.512 1.00 59.22 202 TYR B C 1
ATOM 9833 O O . TYR B 1 202 ? 53.374 65.910 13.946 1.00 58.46 202 TYR B O 1
ATOM 9851 N N . LEU B 1 203 ? 52.066 65.228 15.646 1.00 59.61 203 LEU B N 1
ATOM 9852 C CA . LEU B 1 203 ? 53.095 64.444 16.324 1.00 61.77 203 LEU B CA 1
ATOM 9853 C C . LEU B 1 203 ? 52.426 63.219 16.942 1.00 66.87 203 LEU B C 1
ATOM 9854 O O . LEU B 1 203 ? 51.776 63.331 17.997 1.00 61.85 203 LEU B O 1
ATOM 9870 N N . PRO B 1 204 ? 52.523 62.057 16.305 1.00 58.74 204 PRO B N 1
ATOM 9871 C CA . PRO B 1 204 ? 51.997 60.846 16.932 1.00 57.75 204 PRO B CA 1
ATOM 9872 C C . PRO B 1 204 ? 52.841 60.459 18.132 1.00 57.75 204 PRO B C 1
ATOM 9873 O O . PRO B 1 204 ? 54.033 60.764 18.213 1.00 55.80 204 PRO B O 1
ATOM 9884 N N . VAL B 1 205 ? 52.199 59.783 19.074 1.00 58.85 2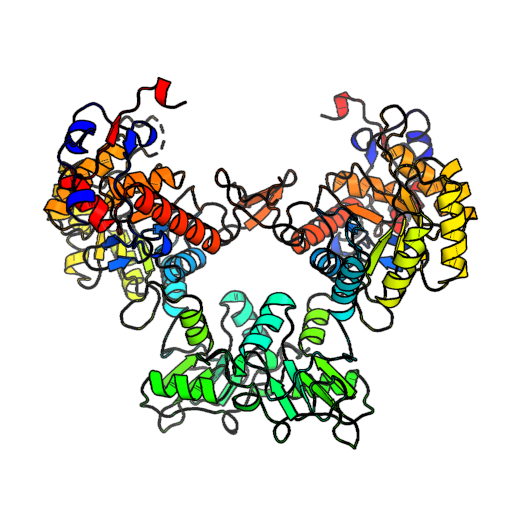05 VAL B N 1
ATOM 9885 C CA . VAL B 1 205 ? 52.850 59.220 20.242 1.00 56.80 205 VAL B CA 1
ATOM 9886 C C . VAL B 1 205 ? 52.577 57.732 20.202 1.00 58.05 205 VAL B C 1
ATOM 9887 O O . VAL B 1 205 ? 51.407 57.315 20.203 1.00 57.74 205 VAL B O 1
ATOM 9900 N N . LEU B 1 206 ? 53.650 56.942 20.181 1.00 58.06 206 LEU B N 1
ATOM 9901 C CA . LEU B 1 206 ? 53.593 55.506 19.968 1.00 63.76 206 LEU B CA 1
ATOM 9902 C C . LEU B 1 206 ? 54.244 54.772 21.133 1.00 71.00 206 LEU B C 1
ATOM 9903 O O . LEU B 1 206 ? 55.045 55.333 21.893 1.00 63.47 206 LEU B O 1
ATOM 9919 N N . ASN B 1 207 ? 53.895 53.498 21.264 1.00 70.86 207 ASN B N 1
ATOM 9920 C CA . ASN B 1 207 ? 54.502 52.647 22.274 1.00 79.80 207 ASN B CA 1
ATOM 9921 C C . ASN B 1 207 ? 55.784 52.038 21.707 1.00 78.74 207 ASN B C 1
ATOM 9922 O O . ASN B 1 207 ? 56.231 52.391 20.612 1.00 75.78 207 ASN B O 1
ATOM 9933 N N . ASP B 1 208 ? 56.392 51.105 22.453 1.00 87.93 208 ASP B N 1
ATOM 9934 C CA . ASP B 1 208 ? 57.595 50.431 21.983 1.00 77.77 208 ASP B CA 1
ATOM 9935 C C . ASP B 1 208 ? 57.307 49.465 20.840 1.00 76.88 208 ASP B C 1
ATOM 9936 O O . ASP B 1 208 ? 58.250 49.014 20.185 1.00 80.33 208 ASP B O 1
ATOM 9945 N N . LYS B 1 209 ? 56.041 49.125 20.598 1.00 74.92 209 LYS B N 1
ATOM 9946 C CA . LYS B 1 209 ? 55.658 48.302 19.462 1.00 68.73 209 LYS B CA 1
ATOM 9947 C C . LYS B 1 209 ? 55.323 49.139 18.231 1.00 74.87 209 LYS B C 1
ATOM 9948 O O . LYS B 1 209 ? 54.798 48.602 17.248 1.00 67.75 209 LYS B O 1
ATOM 9967 N N . ASP B 1 210 ? 55.592 50.442 18.272 1.00 72.86 210 ASP B N 1
ATOM 9968 C CA . ASP B 1 210 ? 55.279 51.382 17.198 1.00 81.98 210 ASP B CA 1
ATOM 9969 C C . ASP B 1 210 ? 53.779 51.513 16.945 1.00 74.60 210 ASP B C 1
ATOM 9970 O O . ASP B 1 210 ? 53.378 52.070 15.915 1.00 67.68 210 ASP B O 1
ATOM 9979 N N . GLU B 1 211 ? 52.939 51.003 17.846 1.00 68.63 211 GLU B N 1
ATOM 9980 C CA . GLU B 1 211 ? 51.499 51.202 17.739 1.00 69.43 211 GLU B CA 1
ATOM 9981 C C . GLU B 1 211 ? 51.122 52.599 18.231 1.00 68.72 211 GLU B C 1
ATOM 9982 O O . GLU B 1 211 ? 51.827 53.215 19.040 1.00 59.64 211 GLU B O 1
ATOM 9994 N N . VAL B 1 212 ? 49.999 53.100 17.729 1.00 68.94 212 VAL B N 1
ATOM 9995 C CA . VAL B 1 212 ? 49.590 54.472 18.014 1.00 68.60 212 VAL B CA 1
ATOM 9996 C C . VAL B 1 212 ? 48.965 54.529 19.402 1.00 64.18 212 VAL B C 1
ATOM 9997 O O . VAL B 1 212 ? 47.947 53.880 19.668 1.00 71.03 212 VAL B O 1
ATOM 10010 N N . VAL B 1 213 ? 49.562 55.321 20.277 1.00 57.91 213 VAL B N 1
ATOM 10011 C CA . VAL B 1 213 ? 48.975 55.600 21.578 1.00 69.74 213 VAL B CA 1
ATOM 10012 C C . VAL B 1 213 ? 48.062 56.815 21.510 1.00 69.71 213 VAL B C 1
ATOM 10013 O O . VAL B 1 213 ? 46.906 56.763 21.934 1.00 77.04 213 VAL B O 1
ATOM 10026 N N . CYS B 1 214 ? 48.558 57.923 20.967 1.00 75.70 214 CYS B N 1
ATOM 10027 C CA . CYS B 1 214 ? 47.742 59.132 20.856 1.00 66.83 214 CYS B CA 1
ATOM 10028 C C . CYS B 1 214 ? 48.395 60.078 19.853 1.00 64.90 214 CYS B C 1
ATOM 10029 O O . CYS B 1 214 ? 49.356 59.711 19.171 1.00 60.47 214 CYS B O 1
ATOM 10037 N N . LEU B 1 215 ? 47.872 61.303 19.764 1.00 58.04 215 LEU B N 1
ATOM 10038 C CA . LEU B 1 215 ? 48.280 62.235 18.720 1.00 60.18 215 LEU B CA 1
ATOM 10039 C C . LEU B 1 215 ? 48.215 63.658 19.248 1.00 66.99 215 LEU B C 1
ATOM 10040 O O . LEU B 1 215 ? 47.246 64.031 19.912 1.00 75.47 215 LEU B O 1
ATOM 10056 N N . CYS B 1 216 ? 49.241 64.449 18.948 1.00 54.02 216 CYS B N 1
ATOM 10057 C CA . CYS B 1 216 ? 49.247 65.870 19.247 1.00 62.72 216 CYS B CA 1
ATOM 10058 C C . CYS B 1 216 ? 49.116 66.665 17.956 1.00 61.71 216 CYS B C 1
ATOM 10059 O O . CYS B 1 216 ? 49.732 66.326 16.944 1.00 59.17 216 CYS B O 1
ATOM 10067 N N . SER B 1 217 ? 48.314 67.724 17.999 1.00 65.47 217 SER B N 1
ATOM 10068 C CA . SER B 1 217 ? 48.015 68.541 16.834 1.00 57.96 217 SER B CA 1
ATOM 10069 C C . SER B 1 217 ? 48.439 69.981 17.074 1.00 57.68 217 SER B C 1
ATOM 10070 O O . SER B 1 217 ? 48.121 70.559 18.115 1.00 64.14 217 SER B O 1
ATOM 10078 N N . ARG B 1 218 ? 49.169 70.550 16.112 1.00 53.37 218 ARG B N 1
ATOM 10079 C CA . ARG B 1 218 ? 49.552 71.956 16.196 1.00 58.06 218 ARG B CA 1
ATOM 10080 C C . ARG B 1 218 ? 48.333 72.868 16.188 1.00 58.35 218 ARG B C 1
ATOM 10081 O O . ARG B 1 218 ? 48.356 73.957 16.784 1.00 55.16 218 ARG B O 1
ATOM 10102 N N . ARG B 1 219 ? 47.261 72.437 15.520 1.00 54.20 219 ARG B N 1
ATOM 10103 C CA . ARG B 1 219 ? 46.049 73.240 15.472 1.00 56.52 219 ARG B CA 1
ATOM 10104 C C . ARG B 1 219 ? 45.490 73.467 16.867 1.00 60.65 219 ARG B C 1
ATOM 10105 O O . ARG B 1 219 ? 44.873 74.501 17.121 1.00 62.72 219 ARG B O 1
ATOM 10126 N N . ASP B 1 220 ? 45.698 72.521 17.782 1.00 59.35 220 ASP B N 1
ATOM 10127 C CA . ASP B 1 220 ? 45.250 72.719 19.160 1.00 56.86 220 ASP B CA 1
ATOM 10128 C C . ASP B 1 220 ? 45.998 73.861 19.832 1.00 63.64 220 ASP B C 1
ATOM 10129 O O . ASP B 1 220 ? 45.390 74.700 20.507 1.00 62.39 220 ASP B O 1
ATOM 10138 N N . ALA B 1 221 ? 47.316 73.922 19.648 1.00 57.44 221 ALA B N 1
ATOM 10139 C CA . ALA B 1 221 ? 48.079 75.026 20.211 1.00 60.02 221 ALA B CA 1
ATOM 10140 C C . ALA B 1 221 ? 47.648 76.350 19.605 1.00 59.00 221 ALA B C 1
ATOM 10141 O O . ALA B 1 221 ? 47.509 77.352 20.314 1.00 68.14 221 ALA B O 1
ATOM 10148 N N . VAL B 1 222 ? 47.427 76.380 18.292 1.00 64.40 222 VAL B N 1
ATOM 10149 C CA . VAL B 1 222 ? 47.018 77.632 17.662 1.00 60.62 222 VAL B CA 1
ATOM 10150 C C . VAL B 1 222 ? 45.638 78.065 18.158 1.00 68.98 222 VAL B C 1
ATOM 10151 O O . VAL B 1 222 ? 45.396 79.256 18.392 1.00 62.70 222 VAL B O 1
ATOM 10164 N N . ARG B 1 223 ? 44.707 77.118 18.311 1.00 62.77 223 ARG B N 1
ATOM 10165 C CA . ARG B 1 223 ? 43.396 77.462 18.847 1.00 61.60 223 ARG B CA 1
ATOM 10166 C C . ARG B 1 223 ? 43.518 77.999 20.265 1.00 64.71 223 ARG B C 1
ATOM 10167 O O . ARG B 1 223 ? 42.877 78.994 20.619 1.00 75.38 223 ARG B O 1
ATOM 10188 N N . ALA B 1 224 ? 44.344 77.361 21.093 1.00 61.22 224 ALA B N 1
ATOM 10189 C CA . ALA B 1 224 ? 44.570 77.880 22.437 1.00 63.75 224 ALA B CA 1
ATOM 10190 C C . ALA B 1 224 ? 45.090 79.308 22.383 1.00 64.72 224 ALA B C 1
ATOM 10191 O O . ALA B 1 224 ? 44.715 80.146 23.210 1.00 73.11 224 ALA B O 1
ATOM 10198 N N . ARG B 1 225 ? 45.953 79.605 21.409 1.00 73.52 225 ARG B N 1
ATOM 10199 C CA . ARG B 1 225 ? 46.499 80.954 21.293 1.00 64.44 225 ARG B CA 1
ATOM 10200 C C . ARG B 1 225 ? 45.428 81.952 20.870 1.00 60.37 225 ARG B C 1
ATOM 10201 O O . ARG B 1 225 ? 45.326 83.040 21.444 1.00 67.16 225 ARG B O 1
ATOM 10222 N N . ASP B 1 226 ? 44.618 81.598 19.880 1.00 58.26 226 ASP B N 1
ATOM 10223 C CA . ASP B 1 226 ? 43.624 82.519 19.351 1.00 65.59 226 ASP B CA 1
ATOM 10224 C C . ASP B 1 226 ? 42.387 82.661 20.238 1.00 69.79 226 ASP B C 1
ATOM 10225 O O . ASP B 1 226 ? 41.663 83.654 20.108 1.00 65.28 226 ASP B O 1
ATOM 10234 N N . TYR B 1 227 ? 42.121 81.695 21.118 1.00 70.12 227 TYR B N 1
ATOM 10235 C CA . TYR B 1 227 ? 40.936 81.693 21.974 1.00 60.77 227 TYR B CA 1
ATOM 10236 C C . TYR B 1 227 ? 41.359 81.355 23.392 1.00 63.10 227 TYR B C 1
ATOM 10237 O O . TYR B 1 227 ? 41.076 80.265 23.908 1.00 62.84 227 TYR B O 1
ATOM 10255 N N . PRO B 1 228 ? 42.039 82.286 24.060 1.00 60.51 228 PRO B N 1
ATOM 10256 C CA . PRO B 1 228 ? 42.583 81.978 25.391 1.00 58.58 228 PRO B CA 1
ATOM 10257 C C . PRO B 1 228 ? 41.527 81.787 26.465 1.00 64.55 228 PRO B C 1
ATOM 10258 O O . PRO B 1 228 ? 41.847 81.234 27.528 1.00 58.21 228 PRO B O 1
ATOM 10269 N N . ASN B 1 229 ? 40.293 82.231 26.242 1.00 53.61 229 ASN B N 1
ATOM 10270 C CA . ASN B 1 229 ? 39.266 82.178 27.273 1.00 58.98 229 ASN B CA 1
ATOM 10271 C C . ASN B 1 229 ? 38.238 81.081 27.042 1.00 62.00 229 ASN B C 1
ATOM 10272 O O . ASN B 1 229 ? 37.202 81.062 27.717 1.00 59.10 229 ASN B O 1
ATOM 10283 N N . SER B 1 230 ? 38.503 80.163 26.120 1.00 60.61 230 SER B N 1
ATOM 10284 C CA . SER B 1 230 ? 37.564 79.089 25.847 1.00 52.44 230 SER B CA 1
ATOM 10285 C C . SER B 1 230 ? 37.174 78.383 27.139 1.00 56.48 230 SER B C 1
ATOM 10286 O O . SER B 1 230 ? 37.982 78.222 28.059 1.00 52.18 230 SER B O 1
ATOM 10294 N N . SER B 1 231 ? 35.923 77.944 27.194 1.00 55.39 231 SER B N 1
ATOM 10295 C CA . SER B 1 231 ? 35.422 77.173 28.323 1.00 53.58 231 SER B CA 1
ATOM 10296 C C . SER B 1 231 ? 35.883 75.730 28.187 1.00 50.97 231 SER B C 1
ATOM 10297 O O . SER B 1 231 ? 35.510 75.047 27.231 1.00 50.22 231 SER B O 1
ATOM 10305 N N . LEU B 1 232 ? 36.697 75.273 29.139 1.00 55.12 232 LEU B N 1
ATOM 10306 C CA . LEU B 1 232 ? 37.343 73.971 29.064 1.00 54.45 232 LEU B CA 1
ATOM 10307 C C . LEU B 1 232 ? 37.104 73.161 30.329 1.00 61.82 232 LEU B C 1
ATOM 10308 O O . LEU B 1 232 ? 36.948 73.711 31.423 1.00 57.47 232 LEU B O 1
ATOM 10324 N N . ASP B 1 233 ? 37.077 71.839 30.162 1.00 61.37 233 ASP B N 1
ATOM 10325 C CA . ASP B 1 233 ? 36.994 70.909 31.277 1.00 57.86 233 ASP B CA 1
ATOM 10326 C C . ASP B 1 233 ? 38.408 70.553 31.743 1.00 60.45 233 ASP B C 1
ATOM 10327 O O . ASP B 1 233 ? 39.393 71.179 31.341 1.00 64.73 233 ASP B O 1
ATOM 10336 N N . ARG B 1 234 ? 38.524 69.541 32.606 1.00 68.84 234 ARG B N 1
ATOM 10337 C CA . ARG B 1 234 ? 39.829 69.203 33.163 1.00 73.83 234 ARG B CA 1
ATOM 10338 C C . ARG B 1 234 ? 40.784 68.695 32.091 1.00 71.19 234 ARG B C 1
ATOM 10339 O O . ARG B 1 234 ? 41.997 68.913 32.193 1.00 78.86 234 ARG B O 1
ATOM 10360 N N . ASN B 1 235 ? 40.260 68.023 31.064 1.00 69.08 235 ASN B N 1
ATOM 10361 C CA . ASN B 1 235 ? 41.080 67.375 30.048 1.00 73.82 235 ASN B CA 1
ATOM 10362 C C . ASN B 1 235 ? 41.373 68.264 28.851 1.00 71.50 235 ASN B C 1
ATOM 10363 O O . ASN B 1 235 ? 41.988 67.791 27.885 1.00 76.26 235 ASN B O 1
ATOM 10374 N N . GLY B 1 236 ? 40.963 69.527 28.880 1.00 63.78 236 GLY B N 1
ATOM 10375 C CA . GLY B 1 236 ? 41.226 70.426 27.779 1.00 58.93 236 GLY B CA 1
ATOM 10376 C C . GLY B 1 236 ? 40.226 70.383 26.651 1.00 61.95 236 GLY B C 1
ATOM 10377 O O . GLY B 1 236 ? 40.458 71.014 25.618 1.00 57.29 236 GLY B O 1
ATOM 10381 N N . HIS B 1 237 ? 39.132 69.647 26.805 1.00 70.16 237 HIS B N 1
ATOM 10382 C CA . HIS B 1 237 ? 38.049 69.699 25.839 1.00 60.73 237 HIS B CA 1
ATOM 10383 C C . HIS B 1 237 ? 37.140 70.897 26.123 1.00 60.49 237 HIS B C 1
ATOM 10384 O O . HIS B 1 237 ? 37.052 71.396 27.245 1.00 66.42 237 HIS B O 1
ATOM 10398 N N . LEU B 1 238 ? 36.447 71.347 25.092 1.00 59.62 238 LEU B N 1
ATOM 10399 C CA . LEU B 1 238 ? 35.456 72.389 25.265 1.00 52.32 238 LEU B CA 1
ATOM 10400 C C . LEU B 1 238 ? 34.281 71.851 26.071 1.00 62.32 238 LEU B C 1
ATOM 10401 O O . LEU B 1 238 ? 33.904 70.679 25.958 1.00 65.37 238 LEU B O 1
ATOM 10417 N N . LEU B 1 239 ? 33.693 72.719 26.889 1.00 58.10 239 LEU B N 1
ATOM 10418 C CA . LEU B 1 239 ? 32.478 72.354 27.599 1.00 55.49 239 LEU B CA 1
ATOM 10419 C C . LEU B 1 239 ? 31.321 72.258 26.613 1.00 55.61 239 LEU B C 1
ATOM 10420 O O . LEU B 1 239 ? 31.245 73.013 25.637 1.00 47.10 239 LEU B O 1
ATOM 10436 N N . CYS B 1 240 ? 30.414 71.317 26.873 1.00 53.98 240 CYS B N 1
ATOM 10437 C CA . CYS B 1 240 ? 29.239 71.139 26.038 1.00 52.99 240 CYS B CA 1
ATOM 10438 C C . CYS B 1 240 ? 28.039 70.757 26.887 1.00 49.80 240 CYS B C 1
ATOM 10439 O O . CYS B 1 240 ? 28.168 69.997 27.847 1.00 55.54 240 CYS B O 1
ATOM 10447 N N . ALA B 1 241 ? 26.872 71.281 26.518 1.00 46.70 241 ALA B N 1
ATOM 10448 C CA . ALA B 1 241 ? 25.622 70.992 27.195 1.00 46.58 241 ALA B CA 1
ATOM 10449 C C . ALA B 1 241 ? 24.620 70.434 26.197 1.00 51.50 241 ALA B C 1
ATOM 10450 O O . ALA B 1 241 ? 24.739 70.639 24.991 1.00 57.30 241 ALA B O 1
ATOM 10457 N N . ALA B 1 242 ? 23.637 69.708 26.708 1.00 51.36 242 ALA B N 1
ATOM 10458 C CA . ALA B 1 242 ? 22.618 69.114 25.860 1.00 53.87 242 ALA B CA 1
ATOM 10459 C C . ALA B 1 242 ? 21.278 69.165 26.573 1.00 50.53 242 ALA B C 1
ATOM 10460 O O . ALA B 1 242 ? 21.205 69.083 27.796 1.00 57.33 242 ALA B O 1
ATOM 10467 N N . ALA B 1 243 ? 20.222 69.277 25.793 1.00 54.40 243 ALA B N 1
ATOM 10468 C CA . ALA B 1 243 ? 18.870 69.374 26.311 1.00 54.04 243 ALA B CA 1
ATOM 10469 C C . ALA B 1 243 ? 18.173 68.024 26.228 1.00 61.27 243 ALA B C 1
ATOM 10470 O O . ALA B 1 243 ? 18.472 67.195 25.361 1.00 56.62 243 ALA B O 1
ATOM 10477 N N . THR B 1 244 ? 17.224 67.820 27.135 1.00 55.01 244 THR B N 1
ATOM 10478 C CA . THR B 1 244 ? 16.395 66.627 27.096 1.00 55.51 244 THR B CA 1
ATOM 10479 C C . THR B 1 244 ? 15.066 66.900 27.786 1.00 49.63 244 THR B C 1
ATOM 10480 O O . THR B 1 244 ? 14.994 67.712 28.706 1.00 53.09 244 THR B O 1
ATOM 10491 N N . SER B 1 245 ? 14.026 66.210 27.327 1.00 51.59 245 SER B N 1
ATOM 10492 C CA . SER B 1 245 ? 12.765 66.172 28.046 1.00 52.45 245 SER B CA 1
ATOM 10493 C C . SER B 1 245 ? 12.919 65.276 29.275 1.00 54.96 245 SER B C 1
ATOM 10494 O O . SER B 1 245 ? 13.968 64.668 29.508 1.00 57.28 245 SER B O 1
ATOM 10502 N N . THR B 1 246 ? 11.857 65.202 30.078 1.00 51.56 246 THR B N 1
ATOM 10503 C CA . THR B 1 246 ? 11.892 64.473 31.340 1.00 54.61 246 THR B CA 1
ATOM 10504 C C . THR B 1 246 ? 11.040 63.215 31.309 1.00 53.74 246 THR B C 1
ATOM 10505 O O . THR B 1 246 ? 10.668 62.699 32.363 1.00 64.67 246 THR B O 1
ATOM 10516 N N . ARG B 1 247 ? 10.717 62.719 30.124 1.00 56.37 247 ARG B N 1
ATOM 10517 C CA . ARG B 1 247 ? 9.992 61.467 30.015 1.00 62.08 247 ARG B CA 1
ATOM 10518 C C . ARG B 1 247 ? 10.888 60.298 30.427 1.00 69.14 247 ARG B C 1
ATOM 10519 O O . ARG B 1 247 ? 12.119 60.410 30.512 1.00 63.52 247 ARG B O 1
ATOM 10540 N N . GLU B 1 248 ? 10.250 59.156 30.684 1.00 71.03 248 GLU B N 1
ATOM 10541 C CA . GLU B 1 248 ? 11.004 57.959 31.036 1.00 67.78 248 GLU B CA 1
ATOM 10542 C C . GLU B 1 248 ? 11.898 57.523 29.886 1.00 59.15 248 GLU B C 1
ATOM 10543 O O . GLU B 1 248 ? 13.027 57.076 30.106 1.00 69.66 248 GLU B O 1
ATOM 10555 N N . ALA B 1 249 ? 11.410 57.644 28.651 1.00 75.59 249 ALA B N 1
ATOM 10556 C CA . ALA B 1 249 ? 12.234 57.312 27.491 1.00 72.62 249 ALA B CA 1
ATOM 10557 C C . ALA B 1 249 ? 13.527 58.110 27.495 1.00 67.17 249 ALA B C 1
ATOM 10558 O O . ALA B 1 249 ? 14.609 57.567 27.240 1.00 78.81 249 ALA B O 1
ATOM 10565 N N . ASP B 1 250 ? 13.441 59.398 27.821 1.00 70.75 250 ASP B N 1
ATOM 10566 C CA . ASP B 1 250 ? 14.602 60.270 27.726 1.00 59.61 250 ASP B CA 1
ATOM 10567 C C . ASP B 1 250 ? 15.739 59.805 28.619 1.00 58.75 250 ASP B C 1
ATOM 10568 O O . ASP B 1 250 ? 16.875 60.256 28.445 1.00 70.14 250 ASP B O 1
ATOM 10577 N N . LYS B 1 251 ? 15.466 58.929 29.581 1.00 62.15 251 LYS B N 1
ATOM 10578 C CA . LYS B 1 251 ? 16.547 58.383 30.394 1.00 62.56 251 LYS B CA 1
ATOM 10579 C C . LYS B 1 251 ? 17.622 57.795 29.496 1.00 63.00 251 LYS B C 1
ATOM 10580 O O . LYS B 1 251 ? 18.813 58.094 29.640 1.00 63.76 251 LYS B O 1
ATOM 10599 N N . GLY B 1 252 ? 17.211 56.989 28.522 1.00 68.48 252 GLY B N 1
ATOM 10600 C CA . GLY B 1 252 ? 18.181 56.475 27.570 1.00 65.33 252 GLY B CA 1
ATOM 10601 C C . GLY B 1 252 ? 18.982 57.591 26.937 1.00 61.80 252 GLY B C 1
ATOM 10602 O O . GLY B 1 252 ? 20.220 57.557 26.917 1.00 69.71 252 GLY B O 1
ATOM 10606 N N . ARG B 1 253 ? 18.288 58.633 26.472 1.00 63.71 253 ARG B N 1
ATOM 10607 C CA . ARG B 1 253 ? 18.974 59.790 25.903 1.00 53.57 253 ARG B CA 1
ATOM 10608 C C . ARG B 1 253 ? 20.056 60.282 26.855 1.00 65.08 253 ARG B C 1
ATOM 10609 O O . ARG B 1 253 ? 21.229 60.409 26.475 1.00 63.73 253 ARG B O 1
ATOM 10630 N N . VAL B 1 254 ? 19.698 60.480 28.129 1.00 55.25 254 VAL B N 1
ATOM 10631 C CA . VAL B 1 254 ? 20.675 60.991 29.080 1.00 58.20 254 VAL B CA 1
ATOM 10632 C C . VAL B 1 254 ? 21.901 60.089 29.095 1.00 60.59 254 VAL B C 1
ATOM 10633 O O . VAL B 1 254 ? 23.042 60.555 28.972 1.00 67.18 254 VAL B O 1
ATOM 10646 N N . ALA B 1 255 ? 21.679 58.776 29.184 1.00 58.13 255 ALA B N 1
ATOM 10647 C CA . ALA B 1 255 ? 22.801 57.847 29.205 1.00 67.28 255 ALA B CA 1
ATOM 10648 C C . ALA B 1 255 ? 23.711 58.091 28.008 1.00 65.45 255 ALA B C 1
ATOM 10649 O O . ALA B 1 255 ? 24.921 58.321 28.158 1.00 61.64 255 ALA B O 1
ATOM 10656 N N . ALA B 1 256 ? 23.125 58.123 26.809 1.00 57.74 256 ALA B N 1
ATOM 10657 C CA . ALA B 1 256 ? 23.932 58.350 25.616 1.00 56.64 256 ALA B CA 1
ATOM 10658 C C . ALA B 1 256 ? 24.724 59.641 25.751 1.00 65.99 256 ALA B C 1
ATOM 10659 O O . ALA B 1 256 ? 25.945 59.669 25.525 1.00 64.92 256 ALA B O 1
ATOM 10666 N N . LEU B 1 257 ? 24.053 60.718 26.174 1.00 64.48 257 LEU B N 1
ATOM 10667 C CA . LEU B 1 257 ? 24.743 62.001 26.295 1.00 60.55 257 LEU B CA 1
ATOM 10668 C C . LEU B 1 257 ? 25.889 61.899 27.295 1.00 54.97 257 LEU B C 1
ATOM 10669 O O . LEU B 1 257 ? 26.987 62.413 27.056 1.00 53.45 257 LEU B O 1
ATOM 10685 N N . SER B 1 258 ? 25.668 61.198 28.405 1.00 65.06 258 SER B N 1
ATOM 10686 C CA . SER B 1 258 ? 26.747 61.047 29.374 1.00 64.83 258 SER B CA 1
ATOM 10687 C C . SER B 1 258 ? 27.939 60.364 28.724 1.00 60.21 258 SER B C 1
ATOM 10688 O O . SER B 1 258 ? 29.087 60.757 28.951 1.00 66.37 258 SER B O 1
ATOM 10696 N N . GLU B 1 259 ? 27.684 59.346 27.896 1.00 69.78 259 GLU B N 1
ATOM 10697 C CA . GLU B 1 259 ? 28.783 58.688 27.192 1.00 69.12 259 GLU B CA 1
ATOM 10698 C C . GLU B 1 259 ? 29.453 59.651 26.218 1.00 66.21 259 GLU B C 1
ATOM 10699 O O . GLU B 1 259 ? 30.683 59.671 26.093 1.00 58.76 259 GLU B O 1
ATOM 10711 N N . ALA B 1 260 ? 28.662 60.480 25.536 1.00 61.47 260 ALA B N 1
ATOM 10712 C CA . ALA B 1 260 ? 29.261 61.452 24.627 1.00 51.99 260 ALA B CA 1
ATOM 10713 C C . ALA B 1 260 ? 30.049 62.519 25.367 1.00 54.30 260 ALA B C 1
ATOM 10714 O O . ALA B 1 260 ? 30.821 63.238 24.731 1.00 52.88 260 ALA B O 1
ATOM 10721 N N . GLY B 1 261 ? 29.866 62.642 26.678 1.00 58.96 261 GLY B N 1
ATOM 10722 C CA . GLY B 1 261 ? 30.664 63.532 27.490 1.00 64.49 261 GLY B CA 1
ATOM 10723 C C . GLY B 1 261 ? 30.099 64.910 27.762 1.00 61.73 261 GLY B C 1
ATOM 10724 O O . GLY B 1 261 ? 30.883 65.841 27.980 1.00 61.00 261 GLY B O 1
ATOM 10728 N N . ILE B 1 262 ? 28.773 65.075 27.763 1.00 55.02 262 ILE B N 1
ATOM 10729 C CA . ILE B 1 262 ? 28.230 66.382 28.096 1.00 63.53 262 ILE B CA 1
ATOM 10730 C C . ILE B 1 262 ? 28.644 66.727 29.522 1.00 53.14 262 ILE B C 1
ATOM 10731 O O . ILE B 1 262 ? 28.766 65.849 30.384 1.00 56.64 262 ILE B O 1
ATOM 10747 N N . ASP B 1 263 ? 28.854 68.019 29.772 1.00 53.51 263 ASP B N 1
ATOM 10748 C CA . ASP B 1 263 ? 29.161 68.510 31.107 1.00 51.96 263 ASP B CA 1
ATOM 10749 C C . ASP B 1 263 ? 27.933 69.000 31.851 1.00 54.22 263 ASP B C 1
ATOM 10750 O O . ASP B 1 263 ? 27.969 69.074 33.081 1.00 64.91 263 ASP B O 1
ATOM 10759 N N . VAL B 1 264 ? 26.861 69.344 31.142 1.00 57.95 264 VAL B N 1
ATOM 10760 C CA . VAL B 1 264 ? 25.652 69.881 31.749 1.00 51.45 264 VAL B CA 1
ATOM 10761 C C . VAL B 1 264 ? 24.445 69.347 30.994 1.00 54.42 264 VAL B C 1
ATOM 10762 O O . VAL B 1 264 ? 24.403 69.402 29.762 1.00 60.78 264 VAL B O 1
ATOM 10775 N N . LEU B 1 265 ? 23.460 68.851 31.730 1.00 49.77 265 LEU B N 1
ATOM 10776 C CA . LEU B 1 265 ? 22.180 68.459 31.169 1.00 46.74 265 LEU B CA 1
ATOM 10777 C C . LEU B 1 265 ? 21.173 69.579 31.394 1.00 48.57 265 LEU B C 1
ATOM 10778 O O . LEU B 1 265 ? 21.110 70.161 32.479 1.00 51.89 265 LEU B O 1
ATOM 10794 N N . VAL B 1 266 ? 20.394 69.884 30.369 1.00 47.89 266 VAL B N 1
ATOM 10795 C CA . VAL B 1 266 ? 19.430 70.975 30.410 1.00 50.28 266 VAL B CA 1
ATOM 10796 C C . VAL B 1 266 ? 18.050 70.392 30.155 1.00 50.89 266 VAL B C 1
ATOM 10797 O O . VAL B 1 266 ? 17.797 69.832 29.084 1.00 52.65 266 VAL B O 1
ATOM 10810 N N . LEU B 1 267 ? 17.157 70.532 31.128 1.00 47.46 267 LEU B N 1
ATOM 10811 C CA . LEU B 1 267 ? 15.822 69.962 31.007 1.00 48.87 267 LEU B CA 1
ATOM 10812 C C . LEU B 1 267 ? 14.928 70.881 30.185 1.00 49.41 267 LEU B C 1
ATOM 10813 O O . LEU B 1 267 ? 15.010 72.105 30.284 1.00 51.42 267 LEU B O 1
ATOM 10829 N N . ASP B 1 268 ? 14.088 70.276 29.353 1.00 57.58 268 ASP B N 1
ATOM 10830 C CA . ASP B 1 268 ? 13.310 70.986 28.345 1.00 53.32 268 ASP B CA 1
ATOM 10831 C C . ASP B 1 268 ? 11.832 70.898 28.687 1.00 57.15 268 ASP B C 1
ATOM 10832 O O . ASP B 1 268 ? 11.214 69.835 28.529 1.00 51.84 268 ASP B O 1
ATOM 10841 N N . SER B 1 269 ? 11.267 72.018 29.134 1.00 50.52 269 SER B N 1
ATOM 10842 C CA . SER B 1 269 ? 9.859 72.062 29.488 1.00 48.52 269 SER B CA 1
ATOM 10843 C C . SER B 1 269 ? 9.427 73.517 29.575 1.00 50.40 269 SER B C 1
ATOM 10844 O O . SER B 1 269 ? 10.174 74.365 30.079 1.00 55.20 269 SER B O 1
ATOM 10852 N N . SER B 1 270 ? 8.222 73.802 29.084 1.00 44.94 270 SER B N 1
ATOM 10853 C CA . SER B 1 270 ? 7.668 75.136 29.266 1.00 54.46 270 SER B CA 1
ATOM 10854 C C . SER B 1 270 ? 7.297 75.392 30.722 1.00 50.78 270 SER B C 1
ATOM 10855 O O . SER B 1 270 ? 7.328 76.541 31.172 1.00 57.86 270 SER B O 1
ATOM 10863 N N . GLN B 1 271 ? 6.948 74.339 31.464 1.00 51.09 271 GLN B N 1
ATOM 10864 C CA . GLN B 1 271 ? 6.512 74.440 32.864 1.00 45.37 271 GLN B CA 1
ATOM 10865 C C . GLN B 1 271 ? 7.173 73.281 33.602 1.00 48.32 271 GLN B C 1
ATOM 10866 O O . GLN B 1 271 ? 6.650 72.164 33.620 1.00 49.97 271 GLN B O 1
ATOM 10880 N N . GLY B 1 272 ? 8.321 73.550 34.210 1.00 45.25 272 GLY B N 1
ATOM 10881 C CA . GLY B 1 272 ? 9.134 72.500 34.766 1.00 45.76 272 GLY B CA 1
ATOM 10882 C C . GLY B 1 272 ? 8.801 72.077 36.163 1.00 50.55 272 GLY B C 1
ATOM 10883 O O . GLY B 1 272 ? 9.498 71.204 36.698 1.00 46.09 272 GLY B O 1
ATOM 10887 N N . ASN B 1 273 ? 7.779 72.677 36.780 1.00 41.80 273 ASN B N 1
ATOM 10888 C CA . ASN B 1 273 ? 7.384 72.324 38.148 1.00 44.44 273 ASN B CA 1
ATOM 10889 C C . ASN B 1 273 ? 6.397 71.161 38.078 1.00 48.26 273 ASN B C 1
ATOM 10890 O O . ASN B 1 273 ? 5.190 71.293 38.285 1.00 48.51 273 ASN B O 1
ATOM 10901 N N . THR B 1 274 ? 6.940 69.999 37.748 1.00 48.60 274 THR B N 1
ATOM 10902 C CA . THR B 1 274 ? 6.149 68.800 37.533 1.00 43.26 274 THR B CA 1
ATOM 10903 C C . THR B 1 274 ? 6.744 67.666 38.356 1.00 42.13 274 THR B C 1
ATOM 10904 O O . THR B 1 274 ? 7.933 67.662 38.678 1.00 42.42 274 THR B O 1
ATOM 10915 N N . ILE B 1 275 ? 5.900 66.689 38.682 1.00 46.17 275 ILE B N 1
ATOM 10916 C CA . ILE B 1 275 ? 6.387 65.494 39.372 1.00 55.62 275 ILE B CA 1
ATOM 10917 C C . ILE B 1 275 ? 7.377 64.756 38.482 1.00 50.93 275 ILE B C 1
ATOM 10918 O O . ILE B 1 275 ? 8.374 64.202 38.969 1.00 49.27 275 ILE B O 1
ATOM 10934 N N . TYR B 1 276 ? 7.138 64.761 37.164 1.00 53.16 276 TYR B N 1
ATOM 10935 C CA . TYR B 1 276 ? 8.044 64.080 36.245 1.00 52.16 276 TYR B CA 1
ATOM 10936 C C . TYR B 1 276 ? 9.432 64.701 36.279 1.00 52.52 276 TYR B C 1
ATOM 10937 O O . TYR B 1 276 ? 10.437 63.985 36.360 1.00 53.92 276 TYR B O 1
ATOM 10955 N N . GLN B 1 277 ? 9.513 66.031 36.266 1.00 50.82 277 GLN B N 1
ATOM 10956 C CA . GLN B 1 277 ? 10.823 66.669 36.274 1.00 49.86 277 GLN B CA 1
ATOM 10957 C C . GLN B 1 277 ? 11.520 66.480 37.614 1.00 43.60 277 GLN B C 1
ATOM 10958 O O . GLN B 1 277 ? 12.743 66.310 37.666 1.00 50.79 277 GLN B O 1
ATOM 10972 N N . VAL B 1 278 ? 10.769 66.516 38.714 1.00 51.24 278 VAL B N 1
ATOM 10973 C CA . VAL B 1 278 ? 11.377 66.286 40.029 1.00 50.21 278 VAL B CA 1
ATOM 10974 C C . VAL B 1 278 ? 11.986 64.885 40.093 1.00 50.56 278 VAL B C 1
ATOM 10975 O O . VAL B 1 278 ? 13.152 64.699 40.477 1.00 51.17 278 VAL B O 1
ATOM 10988 N N . SER B 1 279 ? 11.210 63.879 39.688 1.00 47.44 279 SER B N 1
ATOM 10989 C CA . SER B 1 279 ? 11.732 62.520 39.669 1.00 56.03 279 SER B CA 1
ATOM 10990 C C . SER B 1 279 ? 12.938 62.416 38.743 1.00 57.60 279 SER B C 1
ATOM 10991 O O . SER B 1 279 ? 13.929 61.760 39.076 1.00 61.52 279 SER B O 1
ATOM 10999 N N . PHE B 1 280 ? 12.872 63.064 37.579 1.00 58.05 280 PHE B N 1
ATOM 11000 C CA . PHE B 1 280 ? 13.973 62.995 36.627 1.00 53.39 280 PHE B CA 1
ATOM 11001 C C . PHE B 1 280 ? 15.243 63.569 37.229 1.00 51.76 280 PHE B C 1
ATOM 11002 O O . PHE B 1 280 ? 16.317 62.986 37.091 1.00 59.61 280 PHE B O 1
ATOM 11019 N N . ILE B 1 281 ? 15.143 64.710 37.904 1.00 49.24 281 ILE B N 1
ATOM 11020 C CA . ILE B 1 281 ? 16.333 65.301 38.510 1.00 53.92 281 ILE B CA 1
ATOM 11021 C C . ILE B 1 281 ? 16.900 64.368 39.569 1.00 53.04 281 ILE B C 1
ATOM 11022 O O . ILE B 1 281 ? 18.118 64.174 39.668 1.00 60.81 281 ILE B O 1
ATOM 11038 N N . ARG B 1 282 ? 16.030 63.804 40.407 1.00 49.83 282 ARG B N 1
ATOM 11039 C CA . ARG B 1 282 ? 16.528 62.894 41.430 1.00 54.78 282 ARG B CA 1
ATOM 11040 C C . ARG B 1 282 ? 17.255 61.728 40.783 1.00 55.69 282 ARG B C 1
ATOM 11041 O O . ARG B 1 282 ? 18.354 61.350 41.209 1.00 64.12 282 ARG B O 1
ATOM 11062 N N . TRP B 1 283 ? 16.677 61.179 39.712 1.00 60.14 283 TRP B N 1
ATOM 11063 C CA . TRP B 1 283 ? 17.291 60.038 39.046 1.00 59.04 283 TRP B CA 1
ATOM 11064 C C . TRP B 1 283 ? 18.635 60.413 38.438 1.00 57.17 283 TRP B C 1
ATOM 11065 O O . TRP B 1 283 ? 19.595 59.643 38.518 1.00 65.73 283 TRP B O 1
ATOM 11086 N N . VAL B 1 284 ? 18.726 61.585 37.815 1.00 62.24 284 VAL B N 1
ATOM 11087 C CA . VAL B 1 284 ? 19.981 61.980 37.187 1.00 58.07 284 VAL B CA 1
ATOM 11088 C C . VAL B 1 284 ? 21.064 62.178 38.239 1.00 65.63 284 VAL B C 1
ATOM 11089 O O . VAL B 1 284 ? 22.187 61.680 38.099 1.00 71.69 284 VAL B O 1
ATOM 11102 N N . LYS B 1 285 ? 20.747 62.912 39.309 1.00 59.29 285 LYS B N 1
ATOM 11103 C CA . LYS B 1 285 ? 21.750 63.157 40.339 1.00 64.02 285 LYS B CA 1
ATOM 11104 C C . LYS B 1 285 ? 22.153 61.861 41.030 1.00 59.42 285 LYS B C 1
ATOM 11105 O O . LYS B 1 285 ? 23.285 61.735 41.508 1.00 67.55 285 LYS B O 1
ATOM 11124 N N . LYS B 1 286 ? 21.236 60.900 41.120 1.00 56.18 286 LYS B N 1
ATOM 11125 C CA . LYS B 1 286 ? 21.576 59.603 41.696 1.00 64.74 286 LYS B CA 1
ATOM 11126 C C . LYS B 1 286 ? 22.477 58.798 40.765 1.00 65.38 286 LYS B C 1
ATOM 11127 O O . LYS B 1 286 ? 23.478 58.222 41.200 1.00 68.35 286 LYS B O 1
ATOM 11146 N N . THR B 1 287 ? 22.132 58.740 39.482 1.00 67.14 287 THR B N 1
ATOM 11147 C CA . THR B 1 287 ? 22.789 57.859 38.531 1.00 61.04 287 THR B CA 1
ATOM 11148 C C . THR B 1 287 ? 24.045 58.470 37.928 1.00 60.09 287 THR B C 1
ATOM 11149 O O . THR B 1 287 ? 25.022 57.760 37.698 1.00 61.57 287 THR B O 1
ATOM 11160 N N . TYR B 1 288 ? 24.053 59.776 37.684 1.00 64.60 288 TYR B N 1
ATOM 11161 C CA . TYR B 1 288 ? 25.158 60.453 37.010 1.00 66.34 288 TYR B CA 1
ATOM 11162 C C . TYR B 1 288 ? 25.601 61.624 37.868 1.00 67.05 288 TYR B C 1
ATOM 11163 O O . TYR B 1 288 ? 25.411 62.789 37.505 1.00 70.70 288 TYR B O 1
ATOM 11181 N N . PRO B 1 289 ? 26.216 61.344 39.014 1.00 68.08 289 PRO B N 1
ATOM 11182 C CA . PRO B 1 289 ? 26.545 62.433 39.950 1.00 73.37 289 PRO B CA 1
ATOM 11183 C C . PRO B 1 289 ? 27.454 63.491 39.350 1.00 78.11 289 PRO B C 1
ATOM 11184 O O . PRO B 1 289 ? 27.375 64.660 39.750 1.00 88.33 289 PRO B O 1
ATOM 11195 N N . HIS B 1 290 ? 28.322 63.118 38.407 1.00 73.91 290 HIS B N 1
ATOM 11196 C CA . HIS B 1 290 ? 29.189 64.100 37.768 1.00 71.71 290 HIS B CA 1
ATOM 11197 C C . HIS B 1 290 ? 28.409 65.097 36.920 1.00 66.29 290 HIS B C 1
ATOM 11198 O O . HIS B 1 290 ? 28.932 66.163 36.598 1.00 68.32 290 HIS B O 1
ATOM 11212 N N . LEU B 1 291 ? 27.184 64.771 36.536 1.00 68.28 291 LEU B N 1
ATOM 11213 C CA . LEU B 1 291 ? 26.408 65.652 35.680 1.00 71.85 291 LEU B CA 1
ATOM 11214 C C . LEU B 1 291 ? 25.722 66.727 36.511 1.00 69.94 291 LEU B C 1
ATOM 11215 O O . LEU B 1 291 ? 25.146 66.447 37.564 1.00 69.88 291 LEU B O 1
ATOM 11231 N N . GLU B 1 292 ? 25.762 67.954 36.017 1.00 69.51 292 GLU B N 1
ATOM 11232 C CA . GLU B 1 292 ? 25.001 69.052 36.593 1.00 57.88 292 GLU B CA 1
ATOM 11233 C C . GLU B 1 292 ? 23.748 69.265 35.758 1.00 56.32 292 GLU B C 1
ATOM 11234 O O . GLU B 1 292 ? 23.771 69.106 34.529 1.00 58.82 292 GLU B O 1
ATOM 11246 N N . VAL B 1 293 ? 22.651 69.605 36.432 1.00 52.98 293 VAL B N 1
ATOM 11247 C CA . VAL B 1 293 ? 21.342 69.695 35.803 1.00 50.23 293 VAL B CA 1
ATOM 11248 C C . VAL B 1 293 ? 20.845 71.129 35.891 1.00 52.08 293 VAL B C 1
ATOM 11249 O O . VAL B 1 293 ? 20.854 71.730 36.971 1.00 48.30 293 VAL B O 1
ATOM 11262 N N . VAL B 1 294 ? 20.403 71.663 34.759 1.00 45.18 294 VAL B N 1
ATOM 11263 C CA . VAL B 1 294 ? 19.696 72.931 34.695 1.00 46.16 294 VAL B CA 1
ATOM 11264 C C . VAL B 1 294 ? 18.222 72.587 34.551 1.00 50.01 294 VAL B C 1
ATOM 11265 O O . VAL B 1 294 ? 17.805 72.022 33.538 1.00 54.49 294 VAL B O 1
ATOM 11278 N N . ALA B 1 295 ? 17.428 72.922 35.558 1.00 54.23 295 ALA B N 1
ATOM 11279 C CA . ALA B 1 295 ? 16.005 72.626 35.571 1.00 43.21 295 ALA B CA 1
ATOM 11280 C C . ALA B 1 295 ? 15.218 73.846 35.122 1.00 42.91 295 ALA B C 1
ATOM 11281 O O . ALA B 1 295 ? 15.747 74.954 35.033 1.00 44.63 295 ALA B O 1
ATOM 11288 N N . GLY B 1 296 ? 13.945 73.627 34.832 1.00 46.95 296 GLY B N 1
ATOM 11289 C CA . GLY B 1 296 ? 13.056 74.674 34.368 1.00 55.85 296 GLY B CA 1
ATOM 11290 C C . GLY B 1 296 ? 12.186 74.171 33.223 1.00 53.98 296 GLY B C 1
ATOM 11291 O O . GLY B 1 296 ? 12.151 72.981 32.931 1.00 47.44 296 GLY B O 1
ATOM 11295 N N . ASN B 1 297 ? 11.472 75.101 32.585 1.00 45.94 297 ASN B N 1
ATOM 11296 C CA . ASN B 1 297 ? 11.505 76.522 32.938 1.00 50.59 297 ASN B CA 1
ATOM 11297 C C . ASN B 1 297 ? 10.561 76.854 34.099 1.00 47.85 297 ASN B C 1
ATOM 11298 O O . ASN B 1 297 ? 9.533 76.195 34.286 1.00 45.69 297 ASN B O 1
ATOM 11309 N N . VAL B 1 298 ? 10.917 77.874 34.872 1.00 40.46 298 VAL B N 1
ATOM 11310 C CA . VAL B 1 298 ? 10.099 78.349 35.976 1.00 49.44 298 VAL B CA 1
ATOM 11311 C C . VAL B 1 298 ? 10.079 79.868 35.947 1.00 46.20 298 VAL B C 1
ATOM 11312 O O . VAL B 1 298 ? 10.944 80.510 35.352 1.00 51.70 298 VAL B O 1
ATOM 11325 N N . VAL B 1 299 ? 9.085 80.445 36.613 1.00 51.07 299 VAL B N 1
ATOM 11326 C CA . VAL B 1 299 ? 9.000 81.895 36.709 1.00 46.69 299 VAL B CA 1
ATOM 11327 C C . VAL B 1 299 ? 8.674 82.362 38.123 1.00 50.29 299 VAL B C 1
ATOM 11328 O O . VAL B 1 299 ? 8.721 83.565 38.404 1.00 40.66 299 VAL B O 1
ATOM 11341 N N . THR B 1 300 ? 8.369 81.428 39.026 1.00 46.40 300 THR B N 1
ATOM 11342 C CA . THR B 1 300 ? 8.036 81.788 40.394 1.00 42.58 300 THR B CA 1
ATOM 11343 C C . THR B 1 300 ? 8.915 81.039 41.383 1.00 45.95 300 THR B C 1
ATOM 11344 O O . THR B 1 300 ? 9.487 79.985 41.083 1.00 47.07 300 THR B O 1
ATOM 11355 N N . GLN B 1 301 ? 8.995 81.596 42.591 1.00 49.32 301 GLN B N 1
ATOM 11356 C CA . GLN B 1 301 ? 9.816 80.998 43.638 1.00 48.15 301 GLN B CA 1
ATOM 11357 C C . GLN B 1 301 ? 9.278 79.642 44.096 1.00 48.40 301 GLN B C 1
ATOM 11358 O O . GLN B 1 301 ? 10.065 78.786 44.515 1.00 43.32 301 GLN B O 1
ATOM 11372 N N . ASP B 1 302 ? 7.961 79.420 44.042 1.00 38.38 302 ASP B N 1
ATOM 11373 C CA . ASP B 1 302 ? 7.430 78.123 44.458 1.00 48.28 302 ASP B CA 1
ATOM 11374 C C . ASP B 1 302 ? 7.948 76.991 43.568 1.00 46.46 302 ASP B C 1
ATOM 11375 O O . ASP B 1 302 ? 8.429 75.952 44.061 1.00 49.73 302 ASP B O 1
ATOM 11384 N N . GLN B 1 303 ? 7.890 77.194 42.248 1.00 49.73 303 GLN B N 1
ATOM 11385 C CA . GLN B 1 303 ? 8.486 76.245 41.318 1.00 46.01 303 GLN B CA 1
ATOM 11386 C C . GLN B 1 303 ? 9.964 76.058 41.626 1.00 44.96 303 GLN B C 1
ATOM 11387 O O . GLN B 1 303 ? 10.468 74.925 41.676 1.00 49.09 303 GLN B O 1
ATOM 11401 N N . ALA B 1 304 ? 10.677 77.171 41.820 1.00 44.23 304 ALA B N 1
ATOM 11402 C CA . ALA B 1 304 ? 12.107 77.099 42.077 1.00 44.63 304 ALA B CA 1
ATOM 11403 C C . ALA B 1 304 ? 12.396 76.276 43.317 1.00 44.69 304 ALA B C 1
ATOM 11404 O O . ALA B 1 304 ? 13.345 75.494 43.342 1.00 49.75 304 ALA B O 1
ATOM 11411 N N . LYS B 1 305 ? 11.600 76.458 44.366 1.00 46.37 305 LYS B N 1
ATOM 11412 C CA . LYS B 1 305 ? 11.787 75.685 45.586 1.00 48.92 305 LYS B CA 1
ATOM 11413 C C . LYS B 1 305 ? 11.693 74.198 45.289 1.00 49.77 305 LYS B C 1
ATOM 11414 O O . LYS B 1 305 ? 12.558 73.411 45.695 1.00 43.91 305 LYS B O 1
ATOM 11433 N N . ASN B 1 306 ? 10.636 73.791 44.582 1.00 42.59 306 ASN B N 1
ATOM 11434 C CA . ASN B 1 306 ? 10.482 72.359 44.335 1.00 42.59 306 ASN B CA 1
ATOM 11435 C C . ASN B 1 306 ? 11.669 71.818 43.541 1.00 52.51 306 ASN B C 1
ATOM 11436 O O . ASN B 1 306 ? 12.249 70.773 43.884 1.00 55.25 306 ASN B O 1
ATOM 11447 N N . LEU B 1 307 ? 12.085 72.543 42.506 1.00 51.02 307 LEU B N 1
ATOM 11448 C CA . LEU B 1 307 ? 13.134 72.014 41.642 1.00 49.93 307 LEU B CA 1
ATOM 11449 C C . LEU B 1 307 ? 14.494 72.050 42.323 1.00 42.84 307 LEU B C 1
ATOM 11450 O O . LEU B 1 307 ? 15.337 71.183 42.073 1.00 50.89 307 LEU B O 1
ATOM 11466 N N . ILE B 1 308 ? 14.740 73.033 43.175 1.00 46.83 308 ILE B N 1
ATOM 11467 C CA . ILE B 1 308 ? 15.995 73.051 43.918 1.00 51.02 308 ILE B CA 1
ATOM 11468 C C . ILE B 1 308 ? 16.012 71.940 44.954 1.00 43.84 308 ILE B C 1
ATOM 11469 O O . ILE B 1 308 ? 17.034 71.269 45.140 1.00 52.66 308 ILE B O 1
ATOM 11485 N N . ASP B 1 309 ? 14.879 71.702 45.621 1.00 49.19 309 ASP B N 1
ATOM 11486 C CA . ASP B 1 309 ? 14.800 70.580 46.554 1.00 45.83 309 ASP B CA 1
ATOM 11487 C C . ASP B 1 309 ? 15.131 69.278 45.846 1.00 50.40 309 ASP B C 1
ATOM 11488 O O . ASP B 1 309 ? 15.829 68.419 46.398 1.00 50.18 309 ASP B O 1
ATOM 11497 N N . ALA B 1 310 ? 14.653 69.123 44.607 1.00 49.47 310 ALA B N 1
ATOM 11498 C CA . ALA B 1 310 ? 14.955 67.908 43.854 1.00 47.08 310 ALA B CA 1
ATOM 11499 C C . ALA B 1 310 ? 16.449 67.721 43.600 1.00 52.09 310 ALA B C 1
ATOM 11500 O O . ALA B 1 310 ? 16.894 66.584 43.400 1.00 56.09 310 ALA B O 1
ATOM 11507 N N . GLY B 1 311 ? 17.232 68.798 43.602 1.00 51.66 311 GLY B N 1
ATOM 11508 C CA . GLY B 1 311 ? 18.666 68.682 43.412 1.00 46.68 311 GLY B CA 1
ATOM 11509 C C . GLY B 1 311 ? 19.217 69.432 42.203 1.00 65.39 311 GLY B C 1
ATOM 11510 O O . GLY B 1 311 ? 20.345 69.179 41.753 1.00 51.33 311 GLY B O 1
ATOM 11514 N N . ALA B 1 312 ? 18.435 70.368 41.670 1.00 52.15 312 ALA B N 1
ATOM 11515 C CA . ALA B 1 312 ? 18.863 71.119 40.500 1.00 47.52 312 ALA B CA 1
ATOM 11516 C C . ALA B 1 312 ? 20.125 71.905 40.797 1.00 43.12 312 ALA B C 1
ATOM 11517 O O . ALA B 1 312 ? 20.307 72.415 41.902 1.00 50.46 312 ALA B O 1
ATOM 11524 N N . ASP B 1 313 ? 21.010 71.985 39.806 1.00 47.36 313 ASP B N 1
ATOM 11525 C CA . ASP B 1 313 ? 22.240 72.764 39.902 1.00 45.35 313 ASP B CA 1
ATOM 11526 C C . ASP B 1 313 ? 22.106 74.158 39.293 1.00 48.26 313 ASP B C 1
ATOM 11527 O O . ASP B 1 313 ? 23.046 74.951 39.369 1.00 50.47 313 ASP B O 1
ATOM 11536 N N . SER B 1 314 ? 20.964 74.475 38.686 1.00 52.96 314 SER B N 1
ATOM 11537 C CA . SER B 1 314 ? 20.718 75.778 38.070 1.00 40.92 314 SER B CA 1
ATOM 11538 C C . SER B 1 314 ? 19.281 75.780 37.590 1.00 39.93 314 SER B C 1
ATOM 11539 O O . SER B 1 314 ? 18.658 74.721 37.464 1.00 55.22 314 SER B O 1
ATOM 11547 N N . LEU B 1 315 ? 18.754 76.968 37.328 1.00 45.72 315 LEU B N 1
ATOM 11548 C CA . LEU B 1 315 ? 17.367 77.111 36.908 1.00 46.01 315 LEU B CA 1
ATOM 11549 C C . LEU B 1 315 ? 17.247 77.931 35.638 1.00 38.41 315 LEU B C 1
ATOM 11550 O O . LEU B 1 315 ? 17.900 78.965 35.488 1.00 52.35 315 LEU B O 1
ATOM 11566 N N . ARG B 1 316 ? 16.397 77.464 34.731 1.00 48.17 316 ARG B N 1
ATOM 11567 C CA . ARG B 1 316 ? 16.030 78.210 33.536 1.00 47.53 316 ARG B CA 1
ATOM 11568 C C . ARG B 1 316 ? 14.804 79.054 33.856 1.00 46.23 316 ARG B C 1
ATOM 11569 O O . ARG B 1 316 ? 13.793 78.519 34.319 1.00 44.45 316 ARG B O 1
ATOM 11590 N N . ILE B 1 317 ? 14.895 80.365 33.621 1.00 44.29 317 ILE B N 1
ATOM 11591 C CA . ILE B 1 317 ? 13.815 81.296 33.936 1.00 41.58 317 ILE B CA 1
ATOM 11592 C C . ILE B 1 317 ? 13.182 81.786 32.649 1.00 41.60 317 ILE B C 1
ATOM 11593 O O . ILE B 1 317 ? 13.880 82.278 31.760 1.00 54.35 317 ILE B O 1
ATOM 11609 N N . GLY B 1 318 ? 11.869 81.665 32.552 1.00 49.10 318 GLY B N 1
ATOM 11610 C CA . GLY B 1 318 ? 11.140 82.220 31.430 1.00 44.15 318 GLY B CA 1
ATOM 11611 C C . GLY B 1 318 ? 9.883 81.453 31.087 1.00 44.70 318 GLY B C 1
ATOM 11612 O O . GLY B 1 318 ? 9.901 80.222 31.017 1.00 53.76 318 GLY B O 1
ATOM 11616 N N . MET B 1 319 ? 8.784 82.174 30.893 1.00 42.99 319 MET B N 1
ATOM 11617 C CA . MET B 1 319 ? 7.526 81.576 30.453 1.00 47.23 319 MET B CA 1
ATOM 11618 C C . MET B 1 319 ? 6.676 82.718 29.905 1.00 61.82 319 MET B C 1
ATOM 11619 O O . MET B 1 319 ? 6.239 83.587 30.674 1.00 59.94 319 MET B O 1
ATOM 11633 N N . GLY B 1 320 ? 6.459 82.727 28.594 1.00 62.48 320 GLY B N 1
ATOM 11634 C CA . GLY B 1 320 ? 5.740 83.810 27.955 1.00 74.04 320 GLY B CA 1
ATOM 11635 C C . GLY B 1 320 ? 6.657 84.749 27.198 1.00 70.33 320 GLY B C 1
ATOM 11636 O O . GLY B 1 320 ? 6.236 85.393 26.228 1.00 93.24 320 GLY B O 1
ATOM 11640 N N . VAL B 1 330 ? -1.834 78.143 27.859 1.00 83.96 330 VAL B N 1
ATOM 11641 C CA . VAL B 1 330 ? -0.846 78.425 26.826 1.00 94.81 330 VAL B CA 1
ATOM 11642 C C . VAL B 1 330 ? -0.559 79.927 26.771 1.00 99.86 330 VAL B C 1
ATOM 11643 O O . VAL B 1 330 ? 0.599 80.353 26.798 1.00 93.80 330 VAL B O 1
ATOM 11646 N N . LEU B 1 331 ? -1.625 80.727 26.687 1.00 96.95 331 LEU B N 1
ATOM 11647 C CA . LEU B 1 331 ? -1.497 82.178 26.687 1.00 94.34 331 LEU B CA 1
ATOM 11648 C C . LEU B 1 331 ? -1.909 82.826 28.002 1.00 82.95 331 LEU B C 1
ATOM 11649 O O . LEU B 1 331 ? -1.488 83.956 28.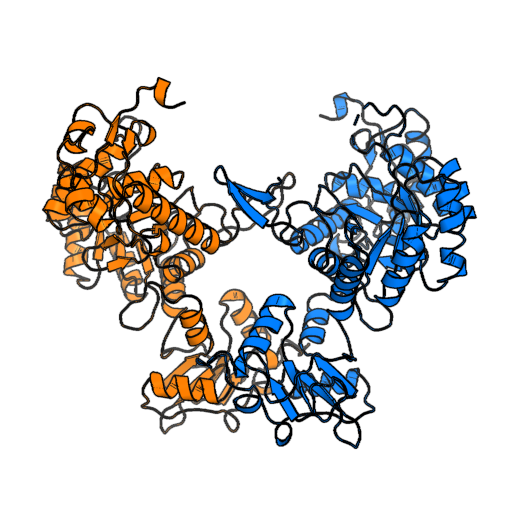275 1.00 73.65 331 LEU B O 1
ATOM 11665 N N . ALA B 1 332 ? -2.714 82.153 28.819 1.00 70.25 332 ALA B N 1
ATOM 11666 C CA . ALA B 1 332 ? -3.202 82.760 30.044 1.00 66.42 332 ALA B CA 1
ATOM 11667 C C . ALA B 1 332 ? -2.300 82.505 31.243 1.00 64.30 332 ALA B C 1
ATOM 11668 O O . ALA B 1 332 ? -2.630 82.946 32.345 1.00 57.05 332 ALA B O 1
ATOM 11675 N N . CYS B 1 333 ? -1.159 81.846 31.056 1.00 63.20 333 CYS B N 1
ATOM 11676 C CA . CYS B 1 333 ? -0.277 81.477 32.155 1.00 56.49 333 CYS B CA 1
ATOM 11677 C C . CYS B 1 333 ? 1.166 81.833 31.824 1.00 56.52 333 CYS B C 1
ATOM 11678 O O . CYS B 1 333 ? 1.684 81.425 30.781 1.00 59.65 333 CYS B O 1
ATOM 11686 N N . GLY B 1 334 ? 1.810 82.576 32.719 1.00 53.65 334 GLY B N 1
ATOM 11687 C CA . GLY B 1 334 ? 3.171 83.035 32.489 1.00 49.98 334 GLY B CA 1
ATOM 11688 C C . GLY B 1 334 ? 3.525 84.151 33.464 1.00 49.38 334 GLY B C 1
ATOM 11689 O O . GLY B 1 334 ? 2.902 84.292 34.516 1.00 45.57 334 GLY B O 1
ATOM 11693 N N . ARG B 1 335 ? 4.545 84.955 33.076 1.00 51.09 335 ARG B N 1
ATOM 11694 C CA . ARG B 1 335 ? 4.953 86.072 33.921 1.00 45.95 335 ARG B CA 1
ATOM 11695 C C . ARG B 1 335 ? 5.914 87.022 33.225 1.00 39.37 335 ARG B C 1
ATOM 11696 O O . ARG B 1 335 ? 6.830 86.582 32.531 1.00 49.16 335 ARG B O 1
ATOM 11717 N N . PRO B 1 336 ? 5.760 88.329 33.403 1.00 49.17 336 PRO B N 1
ATOM 11718 C CA . PRO B 1 336 ? 6.727 89.266 32.810 1.00 38.01 336 PRO B CA 1
ATOM 11719 C C . PRO B 1 336 ? 8.150 88.941 33.236 1.00 43.51 336 PRO B C 1
ATOM 11720 O O . PRO B 1 336 ? 8.426 88.636 34.398 1.00 50.24 336 PRO B O 1
ATOM 11731 N N . GLN B 1 337 ? 9.062 89.011 32.273 1.00 49.57 337 GLN B N 1
ATOM 11732 C CA . GLN B 1 337 ? 10.338 88.316 32.413 1.00 44.47 337 GLN B CA 1
ATOM 11733 C C . GLN B 1 337 ? 11.269 89.015 33.390 1.00 43.01 337 GLN B C 1
ATOM 11734 O O . GLN B 1 337 ? 12.045 88.349 34.078 1.00 46.57 337 GLN B O 1
ATOM 11748 N N . ALA B 1 338 ? 11.243 90.348 33.456 1.00 38.76 338 ALA B N 1
ATOM 11749 C CA . ALA B 1 338 ? 12.151 91.021 34.387 1.00 46.71 338 ALA B CA 1
ATOM 11750 C C . ALA B 1 338 ? 11.791 90.691 35.834 1.00 44.44 338 ALA B C 1
ATOM 11751 O O . ALA B 1 338 ? 12.669 90.384 36.652 1.00 44.85 338 ALA B O 1
ATOM 11758 N N . THR B 1 339 ? 10.496 90.742 36.159 1.00 47.19 339 THR B N 1
ATOM 11759 C CA . THR B 1 339 ? 10.046 90.346 37.484 1.00 44.07 339 THR B CA 1
ATOM 11760 C C . THR B 1 339 ? 10.398 88.897 37.753 1.00 42.23 339 THR B C 1
ATOM 11761 O O . THR B 1 339 ? 10.871 88.561 38.840 1.00 44.08 339 THR B O 1
ATOM 11772 N N . ALA B 1 340 ? 10.156 88.021 36.778 1.00 44.10 340 ALA B N 1
ATOM 11773 C CA . ALA B 1 340 ? 10.444 86.604 36.968 1.00 46.23 340 ALA B CA 1
ATOM 11774 C C . ALA B 1 340 ? 11.910 86.396 37.286 1.00 37.93 340 ALA B C 1
ATOM 11775 O O . ALA B 1 340 ? 12.263 85.664 38.211 1.00 44.16 340 ALA B O 1
ATOM 11782 N N . ILE B 1 341 ? 12.780 87.050 36.537 1.00 39.78 341 ILE B N 1
ATOM 11783 C CA . ILE B 1 341 ? 14.206 86.898 36.768 1.00 43.16 341 ILE B CA 1
ATOM 11784 C C . ILE B 1 341 ? 14.569 87.398 38.156 1.00 48.46 341 ILE B C 1
ATOM 11785 O O . ILE B 1 341 ? 15.277 86.720 38.911 1.00 43.36 341 ILE B O 1
ATOM 11801 N N . TYR B 1 342 ? 14.076 88.583 38.528 1.00 42.25 342 TYR B N 1
ATOM 11802 C CA . TYR B 1 342 ? 14.450 89.116 39.825 1.00 42.19 342 TYR B CA 1
ATOM 11803 C C . TYR B 1 342 ? 14.022 88.169 40.944 1.00 47.05 342 TYR B C 1
ATOM 11804 O O . TYR B 1 342 ? 14.829 87.780 41.804 1.00 41.92 342 TYR B O 1
ATOM 11822 N N . LYS B 1 343 ? 12.753 87.764 40.927 1.00 42.70 343 LYS B N 1
ATOM 11823 C CA . LYS B 1 343 ? 12.217 86.967 42.028 1.00 46.93 343 LYS B CA 1
ATOM 11824 C C . LYS B 1 343 ? 12.907 85.613 42.115 1.00 45.67 343 LYS B C 1
ATOM 11825 O O . LYS B 1 343 ? 13.409 85.208 43.183 1.00 44.83 343 LYS B O 1
ATOM 11844 N N . VAL B 1 344 ? 12.942 84.893 40.991 1.00 36.92 344 VAL B N 1
ATOM 11845 C CA . VAL B 1 344 ? 13.497 83.547 41.026 1.00 46.55 344 VAL B CA 1
ATOM 11846 C C . VAL B 1 344 ? 14.983 83.597 41.335 1.00 43.97 344 VAL B C 1
ATOM 11847 O O . VAL B 1 344 ? 15.481 82.812 42.146 1.00 44.79 344 VAL B O 1
ATOM 11860 N N . ALA B 1 345 ? 15.710 84.527 40.714 1.00 43.80 345 ALA B N 1
ATOM 11861 C CA . ALA B 1 345 ? 17.143 84.623 40.961 1.00 49.31 345 ALA B CA 1
ATOM 11862 C C . ALA B 1 345 ? 17.442 84.950 42.422 1.00 44.69 345 ALA B C 1
ATOM 11863 O O . ALA B 1 345 ? 18.378 84.390 43.008 1.00 41.62 345 ALA B O 1
ATOM 11870 N N . ARG B 1 346 ? 16.673 85.852 43.029 1.00 44.99 346 ARG B N 1
ATOM 11871 C CA . ARG B 1 346 ? 16.921 86.171 44.437 1.00 43.42 346 ARG B CA 1
ATOM 11872 C C . ARG B 1 346 ? 16.727 84.941 45.326 1.00 43.96 346 ARG B C 1
ATOM 11873 O O . ARG B 1 346 ? 17.587 84.613 46.156 1.00 44.81 346 ARG B O 1
ATOM 11894 N N . TYR B 1 347 ? 15.608 84.227 45.156 1.00 43.46 347 TYR B N 1
ATOM 11895 C CA . TYR B 1 347 ? 15.398 83.033 45.975 1.00 39.88 347 TYR B CA 1
ATOM 11896 C C . TYR B 1 347 ? 16.501 82.002 45.736 1.00 45.64 347 TYR B C 1
ATOM 11897 O O . TYR B 1 347 ? 17.158 81.533 46.681 1.00 51.96 347 TYR B O 1
ATOM 11915 N N . ALA B 1 348 ? 16.751 81.668 44.470 1.00 43.85 348 ALA B N 1
ATOM 11916 C CA . ALA B 1 348 ? 17.750 80.652 44.154 1.00 46.39 348 ALA B CA 1
ATOM 11917 C C . ALA B 1 348 ? 19.126 81.032 44.698 1.00 42.84 348 ALA B C 1
ATOM 11918 O O . ALA B 1 348 ? 19.843 80.187 45.236 1.00 44.01 348 ALA B O 1
ATOM 11925 N N . ALA B 1 349 ? 19.515 82.298 44.562 1.00 45.61 349 ALA B N 1
ATOM 11926 C CA . ALA B 1 349 ? 20.798 82.735 45.098 1.00 47.81 349 ALA B CA 1
ATOM 11927 C C . ALA B 1 349 ? 20.836 82.552 46.600 1.00 48.53 349 ALA B C 1
ATOM 11928 O O . ALA B 1 349 ? 21.854 82.122 47.152 1.00 52.52 349 ALA B O 1
ATOM 11935 N N . SER B 1 350 ? 19.734 82.872 47.285 1.00 53.54 350 SER B N 1
ATOM 11936 C CA . SER B 1 350 ? 19.693 82.646 48.725 1.00 47.81 350 SER B CA 1
ATOM 11937 C C . SER B 1 350 ? 19.931 81.184 49.042 1.00 51.04 350 SER B C 1
ATOM 11938 O O . SER B 1 350 ? 20.405 80.847 50.130 1.00 48.22 350 SER B O 1
ATOM 11946 N N . ARG B 1 351 ? 19.594 80.292 48.113 1.00 55.70 351 ARG B N 1
ATOM 11947 C CA . ARG B 1 351 ? 19.874 78.870 48.312 1.00 49.48 351 ARG B CA 1
ATOM 11948 C C . ARG B 1 351 ? 21.129 78.402 47.578 1.00 46.61 351 ARG B C 1
ATOM 11949 O O . ARG B 1 351 ? 21.372 77.196 47.479 1.00 57.89 351 ARG B O 1
ATOM 11970 N N . GLY B 1 352 ? 21.935 79.319 47.063 1.00 59.72 352 GLY B N 1
ATOM 11971 C CA . GLY B 1 352 ? 23.202 78.959 46.452 1.00 39.30 352 GLY B CA 1
ATOM 11972 C C . GLY B 1 352 ? 23.130 78.467 45.025 1.00 50.66 352 GLY B C 1
ATOM 11973 O O . GLY B 1 352 ? 24.072 77.821 44.551 1.00 54.46 352 GLY B O 1
ATOM 11977 N N . VAL B 1 353 ? 22.053 78.756 44.306 1.00 44.04 353 VAL B N 1
ATOM 11978 C CA . VAL B 1 353 ? 21.813 78.208 42.976 1.00 45.78 353 VAL B CA 1
ATOM 11979 C C . VAL B 1 353 ? 21.775 79.348 41.984 1.00 46.60 353 VAL B C 1
ATOM 11980 O O . VAL B 1 353 ? 21.037 80.317 42.192 1.00 44.00 353 VAL B O 1
ATOM 11993 N N . PRO B 1 354 ? 22.535 79.281 40.883 1.00 41.67 354 PRO B N 1
ATOM 11994 C CA . PRO B 1 354 ? 22.494 80.341 39.869 1.00 46.66 354 PRO B CA 1
ATOM 11995 C C . PRO B 1 354 ? 21.346 80.122 38.900 1.00 48.83 354 PRO B C 1
ATOM 11996 O O . PRO B 1 354 ? 20.731 79.055 38.859 1.00 43.96 354 PRO B O 1
ATOM 12007 N N . CYS B 1 355 ? 21.068 81.168 38.104 1.00 51.09 355 CYS B N 1
ATOM 12008 C CA . CYS B 1 355 ? 19.927 81.151 37.196 1.00 49.91 355 CYS B CA 1
ATOM 12009 C C . CYS B 1 355 ? 20.283 81.653 35.815 1.00 46.40 355 CYS B C 1
ATOM 12010 O O . CYS B 1 355 ? 21.202 82.460 35.645 1.00 38.02 355 CYS B O 1
ATOM 12018 N N . VAL B 1 356 ? 19.530 81.151 34.837 1.00 46.60 356 VAL B N 1
ATOM 12019 C CA . VAL B 1 356 ? 19.722 81.442 33.420 1.00 40.34 356 VAL B CA 1
ATOM 12020 C C . VAL B 1 356 ? 18.490 82.187 32.921 1.00 42.65 356 VAL B C 1
ATOM 12021 O O . VAL B 1 356 ? 17.366 81.680 33.030 1.00 45.81 356 VAL B O 1
ATOM 12034 N N . ALA B 1 357 ? 18.696 83.368 32.352 1.00 41.00 357 ALA B N 1
ATOM 12035 C CA . ALA B 1 357 ? 17.589 84.145 31.803 1.00 45.07 357 ALA B CA 1
ATOM 12036 C C . ALA B 1 357 ? 17.269 83.648 30.398 1.00 46.40 357 ALA B C 1
ATOM 12037 O O . ALA B 1 357 ? 18.100 83.753 29.491 1.00 50.50 357 ALA B O 1
ATOM 12044 N N . ASP B 1 358 ? 16.068 83.113 30.215 1.00 52.00 358 ASP B N 1
ATOM 12045 C CA . ASP B 1 358 ? 15.667 82.474 28.966 1.00 52.96 358 ASP B CA 1
ATOM 12046 C C . ASP B 1 358 ? 14.398 83.131 28.444 1.00 54.66 358 ASP B C 1
ATOM 12047 O O . ASP B 1 358 ? 13.283 82.729 28.788 1.00 46.38 358 ASP B O 1
ATOM 12056 N N . GLY B 1 359 ? 14.577 84.125 27.578 1.00 61.20 359 GLY B N 1
ATOM 12057 C CA . GLY B 1 359 ? 13.458 84.742 26.894 1.00 61.07 359 GLY B CA 1
ATOM 12058 C C . GLY B 1 359 ? 13.470 86.252 26.943 1.00 62.32 359 GLY B C 1
ATOM 12059 O O . GLY B 1 359 ? 13.891 86.841 27.942 1.00 60.51 359 GLY B O 1
ATOM 12063 N N . GLY B 1 360 ? 13.017 86.886 25.861 1.00 63.92 360 GLY B N 1
ATOM 12064 C CA . GLY B 1 360 ? 12.855 88.321 25.826 1.00 63.98 360 GLY B CA 1
ATOM 12065 C C . GLY B 1 360 ? 14.131 89.123 25.775 1.00 68.58 360 GLY B C 1
ATOM 12066 O O . GLY B 1 360 ? 14.090 90.347 25.946 1.00 80.75 360 GLY B O 1
ATOM 12070 N N . LEU B 1 361 ? 15.270 88.485 25.547 1.00 69.61 361 LEU B N 1
ATOM 12071 C CA . LEU B 1 361 ? 16.552 89.184 25.468 1.00 63.24 361 LEU B CA 1
ATOM 12072 C C . LEU B 1 361 ? 16.797 89.507 24.006 1.00 58.42 361 LEU B C 1
ATOM 12073 O O . LEU B 1 361 ? 17.174 88.635 23.222 1.00 74.59 361 LEU B O 1
ATOM 12089 N N . ARG B 1 362 ? 16.593 90.773 23.638 1.00 69.42 362 ARG B N 1
ATOM 12090 C CA . ARG B 1 362 ? 16.625 91.185 22.247 1.00 70.04 362 ARG B CA 1
ATOM 12091 C C . ARG B 1 362 ? 17.729 92.180 21.913 1.00 65.47 362 ARG B C 1
ATOM 12092 O O . ARG B 1 362 ? 17.902 92.508 20.735 1.00 72.37 362 ARG B O 1
ATOM 12113 N N . ASN B 1 363 ? 18.478 92.663 22.898 1.00 68.15 363 ASN B N 1
ATOM 12114 C CA . ASN B 1 363 ? 19.589 93.571 22.646 1.00 59.54 363 ASN B CA 1
ATOM 12115 C C . ASN B 1 363 ? 20.513 93.537 23.854 1.00 59.48 363 ASN B C 1
ATOM 12116 O O . ASN B 1 363 ? 20.225 92.883 24.860 1.00 63.95 363 ASN B O 1
ATOM 12127 N N . VAL B 1 364 ? 21.627 94.259 23.753 1.00 48.02 364 VAL B N 1
ATOM 12128 C CA . VAL B 1 364 ? 22.620 94.217 24.819 1.00 52.59 364 VAL B CA 1
ATOM 12129 C C . VAL B 1 364 ? 22.071 94.844 26.095 1.00 48.65 364 VAL B C 1
ATOM 12130 O O . VAL B 1 364 ? 22.416 94.424 27.204 1.00 49.49 364 VAL B O 1
ATOM 12143 N N . GLY B 1 365 ? 21.248 95.884 25.967 1.00 54.79 365 GLY B N 1
ATOM 12144 C CA . GLY B 1 365 ? 20.666 96.487 27.154 1.00 47.59 365 GLY B CA 1
ATOM 12145 C C . GLY B 1 365 ? 19.795 95.516 27.922 1.00 48.06 365 GLY B C 1
ATOM 12146 O O . GLY B 1 365 ? 19.861 95.448 29.147 1.00 53.50 365 GLY B O 1
ATOM 12150 N N . ASP B 1 366 ? 18.976 94.739 27.208 1.00 51.50 366 ASP B N 1
ATOM 12151 C CA . ASP B 1 366 ? 18.143 93.748 27.869 1.00 44.68 366 ASP B CA 1
ATOM 12152 C C . ASP B 1 366 ? 18.996 92.705 28.577 1.00 52.08 366 ASP B C 1
ATOM 12153 O O . ASP B 1 366 ? 18.678 92.285 29.695 1.00 53.04 366 ASP B O 1
ATOM 12162 N N . VAL B 1 367 ? 20.070 92.248 27.929 1.00 46.83 367 VAL B N 1
ATOM 12163 C CA . VAL B 1 367 ? 20.937 91.256 28.556 1.00 51.10 367 VAL B CA 1
ATOM 12164 C C . VAL B 1 367 ? 21.595 91.837 29.795 1.00 49.85 367 VAL B C 1
ATOM 12165 O O . VAL B 1 367 ? 21.691 91.181 30.840 1.00 47.34 367 VAL B O 1
ATOM 12178 N N . CYS B 1 368 ? 22.065 93.075 29.698 1.00 44.99 368 CYS B N 1
ATOM 12179 C CA . CYS B 1 368 ? 22.696 93.703 30.843 1.00 42.72 368 CYS B CA 1
ATOM 12180 C C . CYS B 1 368 ? 21.716 93.812 32.003 1.00 47.56 368 CYS B C 1
ATOM 12181 O O . CYS B 1 368 ? 22.051 93.513 33.150 1.00 49.62 368 CYS B O 1
ATOM 12189 N N . LYS B 1 369 ? 20.488 94.247 31.719 1.00 45.87 369 LYS B N 1
ATOM 12190 C CA . LYS B 1 369 ? 19.499 94.376 32.777 1.00 42.67 369 LYS B CA 1
ATOM 12191 C C . LYS B 1 369 ? 19.183 93.017 33.389 1.00 49.85 369 LYS B C 1
ATOM 12192 O O . LYS B 1 369 ? 19.052 92.889 34.614 1.00 42.72 369 LYS B O 1
ATOM 12211 N N . ALA B 1 370 ? 19.046 91.988 32.548 1.00 40.84 370 ALA B N 1
ATOM 12212 C CA . ALA B 1 370 ? 18.713 90.664 33.060 1.00 46.20 370 ALA B CA 1
ATOM 12213 C C . ALA B 1 370 ? 19.809 90.143 33.976 1.00 53.51 370 ALA B C 1
ATOM 12214 O O . ALA B 1 370 ? 19.524 89.544 35.027 1.00 52.74 370 ALA B O 1
ATOM 12221 N N . LEU B 1 371 ? 21.068 90.338 33.586 1.00 41.53 371 LEU B N 1
ATOM 12222 C CA . LEU B 1 371 ? 22.164 89.925 34.444 1.00 47.31 371 LEU B CA 1
ATOM 12223 C C . LEU B 1 371 ? 22.214 90.760 35.719 1.00 50.45 371 LEU B C 1
ATOM 12224 O O . LEU B 1 371 ? 22.519 90.247 36.797 1.00 46.69 371 LEU B O 1
ATOM 12240 N N . ALA B 1 372 ? 21.935 92.055 35.606 1.00 48.76 372 ALA B N 1
ATOM 12241 C CA . ALA B 1 372 ? 22.100 92.945 36.751 1.00 56.89 372 ALA B CA 1
ATOM 12242 C C . ALA B 1 372 ? 21.073 92.651 37.834 1.00 44.87 372 ALA B C 1
ATOM 12243 O O . ALA B 1 372 ? 21.375 92.773 39.018 1.00 46.50 372 ALA B O 1
ATOM 12250 N N . VAL B 1 373 ? 19.844 92.288 37.442 1.00 47.00 373 VAL B N 1
ATOM 12251 C CA . VAL B 1 373 ? 18.784 92.076 38.410 1.00 43.20 373 VAL B CA 1
ATOM 12252 C C . VAL B 1 373 ? 18.783 90.670 38.964 1.00 39.18 373 VAL B C 1
ATOM 12253 O O . VAL B 1 373 ? 17.891 90.331 39.749 1.00 43.37 373 VAL B O 1
ATOM 12266 N N . GLY B 1 374 ? 19.761 89.844 38.599 1.00 44.31 374 GLY B N 1
ATOM 12267 C CA . GLY B 1 374 ? 19.969 88.595 39.315 1.00 47.14 374 GLY B CA 1
ATOM 12268 C C . GLY B 1 374 ? 20.394 87.398 38.499 1.00 41.52 374 GLY B C 1
ATOM 12269 O O . GLY B 1 374 ? 20.941 86.437 39.036 1.00 44.59 374 GLY B O 1
ATOM 12273 N N . ALA B 1 375 ? 20.144 87.428 37.202 1.00 47.67 375 ALA B N 1
ATOM 12274 C CA . ALA B 1 375 ? 20.563 86.317 36.360 1.00 53.13 375 ALA B CA 1
ATOM 12275 C C . ALA B 1 375 ? 22.087 86.222 36.327 1.00 46.87 375 ALA B C 1
ATOM 12276 O O . ALA B 1 375 ? 22.789 87.232 36.231 1.00 51.45 375 ALA B O 1
ATOM 12283 N N . ASN B 1 376 ? 22.600 84.993 36.420 1.00 47.44 376 ASN B N 1
ATOM 12284 C CA . ASN B 1 376 ? 24.047 84.792 36.315 1.00 48.65 376 ASN B CA 1
ATOM 12285 C C . ASN B 1 376 ? 24.496 84.726 34.857 1.00 45.46 376 ASN B C 1
ATOM 12286 O O . ASN B 1 376 ? 25.545 85.262 34.504 1.00 48.15 376 ASN B O 1
ATOM 12297 N N . VAL B 1 377 ? 23.717 84.066 34.001 1.00 38.33 377 VAL B N 1
ATOM 12298 C CA . VAL B 1 377 ? 24.004 84.000 32.580 1.00 48.54 377 VAL B CA 1
ATOM 12299 C C . VAL B 1 377 ? 22.703 84.210 31.819 1.00 51.17 377 VAL B C 1
ATOM 12300 O O . VAL B 1 377 ? 21.604 84.098 32.371 1.00 47.21 377 VAL B O 1
ATOM 12313 N N . ALA B 1 378 ? 22.847 84.508 30.530 1.00 46.36 378 ALA B N 1
ATOM 12314 C CA . ALA B 1 378 ? 21.728 84.819 29.655 1.00 44.20 378 ALA B CA 1
ATOM 12315 C C . ALA B 1 378 ? 21.722 83.830 28.506 1.00 45.14 378 ALA B C 1
ATOM 12316 O O . ALA B 1 378 ? 22.776 83.469 27.980 1.00 49.89 378 ALA B O 1
ATOM 12323 N N . MET B 1 379 ? 20.535 83.401 28.113 1.00 53.29 379 MET B N 1
ATOM 12324 C CA . MET B 1 379 ? 20.372 82.501 26.984 1.00 48.96 379 MET B CA 1
ATOM 12325 C C . MET B 1 379 ? 20.032 83.305 25.739 1.00 50.43 379 MET B C 1
ATOM 12326 O O . MET B 1 379 ? 19.167 84.182 25.778 1.00 62.95 379 MET B O 1
ATOM 12340 N N . LEU B 1 380 ? 20.721 83.010 24.645 1.00 49.94 380 LEU B N 1
ATOM 12341 C CA . LEU B 1 380 ? 20.568 83.737 23.396 1.00 54.13 380 LEU B CA 1
ATOM 12342 C C . LEU B 1 380 ? 19.858 82.851 22.385 1.00 52.77 380 LEU B C 1
ATOM 12343 O O . LEU B 1 380 ? 20.331 81.754 22.071 1.00 49.53 380 LEU B O 1
ATOM 12359 N N . GLY B 1 381 ? 18.715 83.325 21.907 1.00 53.80 381 GLY B N 1
ATOM 12360 C CA . GLY B 1 381 ? 17.967 82.675 20.859 1.00 60.42 381 GLY B CA 1
ATOM 12361 C C . GLY B 1 381 ? 17.933 83.537 19.614 1.00 64.18 381 GLY B C 1
ATOM 12362 O O . GLY B 1 381 ? 18.835 83.499 18.773 1.00 60.77 381 GLY B O 1
ATOM 12366 N N . SER B 1 382 ? 16.851 84.301 19.486 1.00 61.63 382 SER B N 1
ATOM 12367 C CA . SER B 1 382 ? 16.684 85.190 18.348 1.00 58.70 382 SER B CA 1
ATOM 12368 C C . SER B 1 382 ? 17.917 86.050 18.113 1.00 60.29 382 SER B C 1
ATOM 12369 O O . SER B 1 382 ? 18.282 86.319 16.966 1.00 71.79 382 SER B O 1
ATOM 12377 N N . MET B 1 383 ? 18.574 86.493 19.183 1.00 60.71 383 MET B N 1
ATOM 12378 C CA . MET B 1 383 ? 19.681 87.427 19.016 1.00 55.63 383 MET B CA 1
ATOM 12379 C C . MET B 1 383 ? 20.817 86.837 18.190 1.00 64.47 383 MET B C 1
ATOM 12380 O O . MET B 1 383 ? 21.571 87.586 17.561 1.00 66.50 383 MET B O 1
ATOM 12394 N N . ILE B 1 384 ? 20.972 85.513 18.188 1.00 56.36 384 ILE B N 1
ATOM 12395 C CA . ILE B 1 384 ? 22.045 84.864 17.452 1.00 58.44 384 ILE B CA 1
ATOM 12396 C C . ILE B 1 384 ? 21.528 84.044 16.288 1.00 58.66 384 ILE B C 1
ATOM 12397 O O . ILE B 1 384 ? 22.323 83.396 15.601 1.00 57.23 384 ILE B O 1
ATOM 12413 N N . ALA B 1 385 ? 20.222 84.039 16.049 1.00 61.46 385 ALA B N 1
ATOM 12414 C CA . ALA B 1 385 ? 19.679 83.344 14.895 1.00 59.53 385 ALA B CA 1
ATOM 12415 C C . ALA B 1 385 ? 20.102 84.065 13.625 1.00 68.63 385 ALA B C 1
ATOM 12416 O O . ALA B 1 385 ? 20.066 85.296 13.552 1.00 77.12 385 ALA B O 1
ATOM 12423 N N . GLY B 1 386 ? 20.495 83.291 12.614 1.00 72.80 386 GLY B N 1
ATOM 12424 C CA . GLY B 1 386 ? 20.979 83.849 11.374 1.00 68.00 386 GLY B CA 1
ATOM 12425 C C . GLY B 1 386 ? 22.475 84.029 11.286 1.00 69.84 386 GLY B C 1
ATOM 12426 O O . GLY B 1 386 ? 22.972 84.418 10.221 1.00 69.56 386 GLY B O 1
ATOM 12430 N N . THR B 1 387 ? 23.209 83.779 12.367 1.00 66.07 387 THR B N 1
ATOM 12431 C CA . THR B 1 387 ? 24.661 83.790 12.292 1.00 65.28 387 THR B CA 1
ATOM 12432 C C . THR B 1 387 ? 25.146 82.568 11.517 1.00 59.59 387 THR B C 1
ATOM 12433 O O . THR B 1 387 ? 24.448 81.559 11.396 1.00 60.89 387 THR B O 1
ATOM 12444 N N . SER B 1 388 ? 26.372 82.670 10.996 1.00 68.50 388 SER B N 1
ATOM 12445 C CA . SER B 1 388 ? 26.895 81.626 10.119 1.00 63.37 388 SER B CA 1
ATOM 12446 C C . SER B 1 388 ? 26.880 80.265 10.791 1.00 60.09 388 SER B C 1
ATOM 12447 O O . SER B 1 388 ? 26.680 79.248 10.122 1.00 62.92 388 SER B O 1
ATOM 12455 N N . GLU B 1 389 ? 27.061 80.222 12.109 1.00 66.66 389 GLU B N 1
ATOM 12456 C CA . GLU B 1 389 ? 27.219 78.956 12.815 1.00 65.60 389 GLU B CA 1
ATOM 12457 C C . GLU B 1 389 ? 25.900 78.269 13.136 1.00 57.78 389 GLU B C 1
ATOM 12458 O O . GLU B 1 389 ? 25.925 77.155 13.664 1.00 63.22 389 GLU B O 1
ATOM 12470 N N . THR B 1 390 ? 24.762 78.877 12.831 1.00 57.09 390 THR B N 1
ATOM 12471 C CA . THR B 1 390 ? 23.494 78.221 13.088 1.00 60.72 390 THR B CA 1
ATOM 12472 C C . THR B 1 390 ? 23.252 77.109 12.075 1.00 63.27 390 THR B C 1
ATOM 12473 O O . THR B 1 390 ? 23.786 77.135 10.966 1.00 69.86 390 THR B O 1
ATOM 12484 N N . PRO B 1 391 ? 22.436 76.118 12.428 1.00 72.02 391 PRO B N 1
ATOM 12485 C CA . PRO B 1 391 ? 22.053 75.109 11.434 1.00 68.04 391 PRO B CA 1
ATOM 12486 C C . PRO B 1 391 ? 21.250 75.734 10.305 1.00 79.46 391 PRO B C 1
ATOM 12487 O O . PRO B 1 391 ? 20.630 76.791 10.457 1.00 84.70 391 PRO B O 1
ATOM 12498 N N . GLY B 1 392 ? 21.271 75.067 9.159 1.00 85.69 392 GLY B N 1
ATOM 12499 C CA . GLY B 1 392 ? 20.521 75.494 8.001 1.00 74.39 392 GLY B CA 1
ATOM 12500 C C . GLY B 1 392 ? 21.434 75.977 6.885 1.00 82.45 392 GLY B C 1
ATOM 12501 O O . GLY B 1 392 ? 22.617 76.269 7.083 1.00 84.52 392 GLY B O 1
ATOM 12505 N N . GLU B 1 393 ? 20.862 76.053 5.688 1.00 99.17 393 GLU B N 1
ATOM 12506 C CA . GLU B 1 393 ? 21.578 76.477 4.492 1.00 92.46 393 GLU B CA 1
ATOM 12507 C C . GLU B 1 393 ? 21.206 77.915 4.154 1.00 86.74 393 GLU B C 1
ATOM 12508 O O . GLU B 1 393 ? 20.066 78.338 4.368 1.00 86.93 393 GLU B O 1
ATOM 12512 N N . TYR B 1 394 ? 22.180 78.668 3.645 1.00 88.66 394 TYR B N 1
ATOM 12513 C CA . TYR B 1 394 ? 21.935 80.031 3.195 1.00 90.94 394 TYR B CA 1
ATOM 12514 C C . TYR B 1 394 ? 21.295 80.033 1.808 1.00 93.36 394 TYR B C 1
ATOM 12515 O O . TYR B 1 394 ? 21.504 79.120 1.002 1.00 85.69 394 TYR B O 1
ATOM 12533 N N . PHE B 1 395 ? 20.515 81.080 1.531 1.00 89.32 395 PHE B N 1
ATOM 12534 C CA . PHE B 1 395 ? 19.939 81.270 0.206 1.00 88.40 395 PHE B CA 1
ATOM 12535 C C . PHE B 1 395 ? 19.721 82.755 -0.046 1.00 88.68 395 PHE B C 1
ATOM 12536 O O . PHE B 1 395 ? 19.475 83.530 0.883 1.00 84.87 395 PHE B O 1
ATOM 12553 N N . PHE B 1 396 ? 19.773 83.135 -1.322 1.00 93.97 396 PHE B N 1
ATOM 12554 C CA . PHE B 1 396 ? 19.568 84.518 -1.734 1.00 86.39 396 PHE B CA 1
ATOM 12555 C C . PHE B 1 396 ? 18.116 84.739 -2.131 1.00 90.10 396 PHE B C 1
ATOM 12556 O O . PHE B 1 396 ? 17.541 83.939 -2.878 1.00 93.86 396 PHE B O 1
ATOM 12573 N N . LYS B 1 397 ? 17.529 85.822 -1.625 1.00 92.81 397 LYS B N 1
ATOM 12574 C CA . LYS B 1 397 ? 16.149 86.175 -1.942 1.00 87.48 397 LYS B CA 1
ATOM 12575 C C . LYS B 1 397 ? 16.019 87.677 -1.766 1.00 85.60 397 LYS B C 1
ATOM 12576 O O . LYS B 1 397 ? 16.306 88.202 -0.687 1.00 99.29 397 LYS B O 1
ATOM 12580 N N . ASP B 1 398 ? 15.586 88.365 -2.817 1.00 88.39 398 ASP B N 1
ATOM 12581 C CA . ASP B 1 398 ? 15.475 89.819 -2.805 1.00 88.94 398 ASP B CA 1
ATOM 12582 C C . ASP B 1 398 ? 16.797 90.476 -2.422 1.00 99.78 398 ASP B C 1
ATOM 12583 O O . ASP B 1 398 ? 16.809 91.521 -1.759 1.00 102.83 398 ASP B O 1
ATOM 12587 N N . GLY B 1 399 ? 17.920 89.876 -2.822 1.00 102.47 399 GLY B N 1
ATOM 12588 C CA . GLY B 1 399 ? 19.222 90.422 -2.497 1.00 96.25 399 GLY B CA 1
ATOM 12589 C C . GLY B 1 399 ? 19.484 90.547 -1.012 1.00 97.96 399 GLY B C 1
ATOM 12590 O O . GLY B 1 399 ? 19.974 91.592 -0.572 1.00 86.89 399 GLY B O 1
ATOM 12594 N N . MET B 1 400 ? 19.173 89.504 -0.231 1.00 103.00 400 MET B N 1
ATOM 12595 C CA . MET B 1 400 ? 19.265 89.631 1.215 1.00 99.90 400 MET B CA 1
ATOM 12596 C C . MET B 1 400 ? 20.084 88.562 1.931 1.00 100.31 400 MET B C 1
ATOM 12597 O O . MET B 1 400 ? 20.652 88.828 2.997 1.00 96.35 400 MET B O 1
ATOM 12611 N N . ARG B 1 401 ? 20.184 87.367 1.361 1.00 98.12 401 ARG B N 1
ATOM 12612 C CA . ARG B 1 401 ? 20.926 86.269 1.979 1.00 94.22 401 ARG B CA 1
ATOM 12613 C C . ARG B 1 401 ? 20.332 85.894 3.343 1.00 95.90 401 ARG B C 1
ATOM 12614 O O . ARG B 1 401 ? 20.886 86.177 4.407 1.00 95.27 401 ARG B O 1
ATOM 12635 N N . LEU B 1 402 ? 19.160 85.270 3.275 1.00 90.39 402 LEU B N 1
ATOM 12636 C CA . LEU B 1 402 ? 18.489 84.717 4.440 1.00 90.69 402 LEU B CA 1
ATOM 12637 C C . LEU B 1 402 ? 18.904 83.254 4.636 1.00 97.23 402 LEU B C 1
ATOM 12638 O O . LEU B 1 402 ? 19.556 82.644 3.777 1.00 85.17 402 LEU B O 1
ATOM 12645 N N . LYS B 1 403 ? 18.525 82.689 5.793 1.00 95.56 403 LYS B N 1
ATOM 12646 C CA . LYS B 1 403 ? 18.838 81.299 6.099 1.00 95.83 403 LYS B CA 1
ATOM 12647 C C . LYS B 1 403 ? 17.589 80.514 6.475 1.00 93.39 403 LYS B C 1
ATOM 12648 O O . LYS B 1 403 ? 16.732 81.009 7.218 1.00 92.86 403 LYS B O 1
ATOM 12667 N N . GLY B 1 404 ? 17.497 79.290 5.953 1.00 99.33 404 GLY B N 1
ATOM 12668 C CA . GLY B 1 404 ? 16.424 78.372 6.292 1.00 99.60 404 GLY B CA 1
ATOM 12669 C C . GLY B 1 404 ? 16.955 77.060 6.846 1.00 95.36 404 GLY B C 1
ATOM 12670 O O . GLY B 1 404 ? 16.188 76.179 7.235 1.00 89.77 404 GLY B O 1
ATOM 12674 N N . ALA B 1 440 ? 14.468 81.755 7.752 1.00 92.10 440 ALA B N 1
ATOM 12675 C CA . ALA B 1 440 ? 13.660 82.960 7.604 1.00 90.24 440 ALA B CA 1
ATOM 12676 C C . ALA B 1 440 ? 14.247 84.109 8.419 1.00 90.60 440 ALA B C 1
ATOM 12677 O O . ALA B 1 440 ? 13.508 84.917 8.980 1.00 90.10 440 ALA B O 1
ATOM 12683 N N . VAL B 1 441 ? 15.579 84.174 8.490 1.00 88.63 441 VAL B N 1
ATOM 12684 C CA . VAL B 1 441 ? 16.267 85.199 9.260 1.00 90.74 441 VAL B CA 1
ATOM 12685 C C . VAL B 1 441 ? 17.358 85.820 8.393 1.00 86.66 441 VAL B C 1
ATOM 12686 O O . VAL B 1 441 ? 17.850 85.213 7.439 1.00 82.69 441 VAL B O 1
ATOM 12690 N N . LEU B 1 442 ? 17.733 87.048 8.746 1.00 79.77 442 LEU B N 1
ATOM 12691 C CA . LEU B 1 442 ? 18.770 87.770 8.028 1.00 81.29 442 LEU B CA 1
ATOM 12692 C C . LEU B 1 442 ? 20.150 87.344 8.510 1.00 78.90 442 LEU B C 1
ATOM 12693 O O . LEU B 1 442 ? 20.348 87.026 9.684 1.00 90.09 442 LEU B O 1
ATOM 12697 N N . ASP B 1 443 ? 21.111 87.348 7.587 1.00 80.39 443 ASP B N 1
ATOM 12698 C CA . ASP B 1 443 ? 22.475 86.965 7.924 1.00 71.19 443 ASP B CA 1
ATOM 12699 C C . ASP B 1 443 ? 23.076 87.959 8.910 1.00 81.85 443 ASP B C 1
ATOM 12700 O O . ASP B 1 443 ? 23.043 89.174 8.687 1.00 88.90 443 ASP B O 1
ATOM 12709 N N . LYS B 1 444 ? 23.629 87.433 10.006 1.00 70.74 444 LYS B N 1
ATOM 12710 C CA . LYS B 1 444 ? 24.302 88.249 11.008 1.00 75.50 444 LYS B CA 1
ATOM 12711 C C . LYS B 1 444 ? 25.808 88.016 11.037 1.00 67.25 444 LYS B C 1
ATOM 12712 O O . LYS B 1 444 ? 26.484 88.490 11.960 1.00 70.37 444 LYS B O 1
ATOM 12731 N N . GLY B 1 445 ? 26.345 87.285 10.072 1.00 63.61 445 GLY B N 1
ATOM 12732 C CA . GLY B 1 445 ? 27.770 87.034 10.053 1.00 68.15 445 GLY B CA 1
ATOM 12733 C C . GLY B 1 445 ? 28.184 85.976 11.062 1.00 60.81 445 GLY B C 1
ATOM 12734 O O . GLY B 1 445 ? 27.402 85.118 11.479 1.00 60.14 445 GLY B O 1
ATOM 12738 N N . SER B 1 446 ? 29.452 86.039 11.446 1.00 56.53 446 SER B N 1
ATOM 12739 C CA . SER B 1 446 ? 29.979 85.103 12.419 1.00 56.88 446 SER B CA 1
ATOM 12740 C C . SER B 1 446 ? 29.409 85.400 13.799 1.00 62.87 446 SER B C 1
ATOM 12741 O O . SER B 1 446 ? 29.273 86.559 14.202 1.00 58.13 446 SER B O 1
ATOM 12749 N N . VAL B 1 447 ? 29.071 84.337 14.531 1.00 64.52 447 VAL B N 1
ATOM 12750 C CA . VAL B 1 447 ? 28.622 84.512 15.907 1.00 61.62 447 VAL B CA 1
ATOM 12751 C C . VAL B 1 447 ? 29.764 84.960 16.805 1.00 59.23 447 VAL B C 1
ATOM 12752 O O . VAL B 1 447 ? 29.519 85.524 17.871 1.00 59.59 447 VAL B O 1
ATOM 12765 N N . LEU B 1 448 ? 31.012 84.723 16.402 1.00 58.73 448 LEU B N 1
ATOM 12766 C CA . LEU B 1 448 ? 32.150 85.140 17.219 1.00 69.21 448 LEU B CA 1
ATOM 12767 C C . LEU B 1 448 ? 32.236 86.658 17.323 1.00 61.00 448 LEU B C 1
ATOM 12768 O O . LEU B 1 448 ? 32.428 87.208 18.415 1.00 76.13 448 LEU B O 1
ATOM 12784 N N . LYS B 1 449 ? 32.105 87.355 16.195 1.00 62.94 449 LYS B N 1
ATOM 12785 C CA . LYS B 1 449 ? 32.138 88.813 16.228 1.00 65.63 449 LYS B CA 1
ATOM 12786 C C . LYS B 1 449 ? 30.969 89.357 17.037 1.00 53.55 449 LYS B C 1
ATOM 12787 O O . LYS B 1 449 ? 31.117 90.331 17.778 1.00 57.45 449 LYS B O 1
ATOM 12806 N N . LEU B 1 450 ? 29.798 88.733 16.911 1.00 53.70 450 LEU B N 1
ATOM 12807 C CA . LEU B 1 450 ? 28.637 89.165 17.683 1.00 64.76 450 LEU B CA 1
ATOM 12808 C C . LEU B 1 450 ? 28.848 88.953 19.181 1.00 60.29 450 LEU B C 1
ATOM 12809 O O . LEU B 1 450 ? 28.480 89.805 19.995 1.00 58.59 450 LEU B O 1
ATOM 12825 N N . LEU B 1 451 ? 29.422 87.812 19.565 1.00 59.57 451 LEU B N 1
ATOM 12826 C CA . LEU B 1 451 ? 29.707 87.567 20.970 1.00 54.46 451 LEU B CA 1
ATOM 12827 C C . LEU B 1 451 ? 30.697 88.588 21.502 1.00 53.74 451 LEU B C 1
ATOM 12828 O O . LEU B 1 451 ? 30.549 89.073 22.622 1.00 60.16 451 LEU B O 1
ATOM 12844 N N . ALA B 1 452 ? 31.724 88.919 20.723 1.00 53.95 452 ALA B N 1
ATOM 12845 C CA . ALA B 1 452 ? 32.659 89.949 21.169 1.00 61.77 452 ALA B CA 1
ATOM 12846 C C . ALA B 1 452 ? 31.954 91.291 21.322 1.00 52.50 452 ALA B C 1
ATOM 12847 O O . ALA B 1 452 ? 32.242 92.054 22.249 1.00 55.45 452 ALA B O 1
ATOM 12854 N N . TYR B 1 453 ? 31.035 91.599 20.409 1.00 51.77 453 TYR B N 1
ATOM 12855 C CA . TYR B 1 453 ? 30.268 92.837 20.501 1.00 56.96 453 TYR B CA 1
ATOM 12856 C C . TYR B 1 453 ? 29.449 92.876 21.780 1.00 57.67 453 TYR B C 1
ATOM 12857 O O . TYR B 1 453 ? 29.437 93.882 22.496 1.00 65.81 453 TYR B O 1
ATOM 12875 N N . ILE B 1 454 ? 28.774 91.771 22.092 1.00 55.02 454 ILE B N 1
ATOM 12876 C CA . ILE B 1 454 ? 27.986 91.690 23.316 1.00 54.78 454 ILE B CA 1
ATOM 12877 C C . ILE B 1 454 ? 28.882 91.842 24.534 1.00 51.11 454 ILE B C 1
ATOM 12878 O O . ILE B 1 454 ? 28.522 92.512 25.506 1.00 55.94 454 ILE B O 1
ATOM 12894 N N . HIS B 1 455 ? 30.045 91.193 24.508 1.00 49.96 455 HIS B N 1
ATOM 12895 C CA . HIS B 1 455 ? 31.008 91.307 25.594 1.00 51.49 455 HIS B CA 1
ATOM 12896 C C . HIS B 1 455 ? 31.373 92.762 25.850 1.00 54.41 455 HIS B C 1
ATOM 12897 O O . HIS B 1 455 ? 31.302 93.242 26.990 1.00 56.33 455 HIS B O 1
ATOM 12911 N N . LYS B 1 456 ? 31.749 93.484 24.794 1.00 55.62 456 LYS B N 1
ATOM 12912 C CA . LYS B 1 456 ? 32.144 94.878 24.959 1.00 50.85 456 LYS B CA 1
ATOM 12913 C C . LYS B 1 456 ? 30.978 95.714 25.467 1.00 49.11 456 LYS B C 1
ATOM 12914 O O . LYS B 1 456 ? 31.162 96.615 26.291 1.00 53.27 456 LYS B O 1
ATOM 12923 N N . GLY B 1 457 ? 29.770 95.447 24.968 1.00 48.13 457 GLY B N 1
ATOM 12924 C CA . GLY B 1 457 ? 28.619 96.192 25.443 1.00 54.08 457 GLY B CA 1
ATOM 12925 C C . GLY B 1 457 ? 28.365 95.982 26.925 1.00 62.00 457 GLY B C 1
ATOM 12926 O O . GLY B 1 457 ? 28.072 96.932 27.661 1.00 55.97 457 GLY B O 1
ATOM 12930 N N . LEU B 1 458 ? 28.470 94.731 27.383 1.00 53.85 458 LEU B N 1
ATOM 12931 C CA . LEU B 1 458 ? 28.304 94.449 28.801 1.00 48.10 458 LEU B CA 1
ATOM 12932 C C . LEU B 1 458 ? 29.369 95.161 29.615 1.00 52.13 458 LEU B C 1
ATOM 12933 O O . LEU B 1 458 ? 29.080 95.710 30.683 1.00 55.11 458 LEU B O 1
ATOM 12949 N N . GLN B 1 459 ? 30.615 95.155 29.133 1.00 49.20 459 GLN B N 1
ATOM 12950 C CA . GLN B 1 459 ? 31.677 95.860 29.841 1.00 49.26 459 GLN B CA 1
ATOM 12951 C C . GLN B 1 459 ? 31.361 97.344 29.960 1.00 49.87 459 GLN B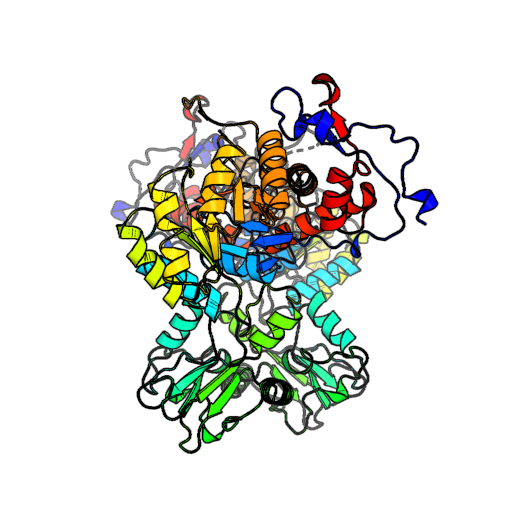 C 1
ATOM 12952 O O . GLN B 1 459 ? 31.523 97.942 31.026 1.00 52.66 459 GLN B O 1
ATOM 12966 N N . GLN B 1 460 ? 30.910 97.958 28.867 1.00 53.00 460 GLN B N 1
ATOM 12967 C CA . GLN B 1 460 ? 30.616 99.389 28.899 1.00 57.19 460 GLN B CA 1
ATOM 12968 C C . GLN B 1 460 ? 29.459 99.692 29.841 1.00 50.13 460 GLN B C 1
ATOM 12969 O O . GLN B 1 460 ? 29.491 100.695 30.570 1.00 52.37 460 GLN B O 1
ATOM 12983 N N . SER B 1 461 ? 28.430 98.839 29.835 1.00 48.45 461 SER B N 1
ATOM 12984 C CA . SER B 1 461 ? 27.307 99.033 30.744 1.00 55.45 461 SER B CA 1
ATOM 12985 C C . SER B 1 461 ? 27.770 98.959 32.193 1.00 53.83 461 SER B C 1
ATOM 12986 O O . SER B 1 461 ? 27.437 99.827 33.007 1.00 50.49 461 SER B O 1
ATOM 12994 N N . ALA B 1 462 ? 28.581 97.947 32.519 1.00 46.20 462 ALA B N 1
ATOM 12995 C CA . ALA B 1 462 ? 29.090 97.816 33.875 1.00 44.33 462 ALA B CA 1
ATOM 12996 C C . ALA B 1 462 ? 29.906 99.036 34.274 1.00 53.66 462 ALA B C 1
ATOM 12997 O O . ALA B 1 462 ? 29.805 99.517 35.412 1.00 53.46 462 ALA B O 1
ATOM 13004 N N . GLN B 1 463 ? 30.712 99.560 33.350 1.00 54.46 463 GLN B N 1
ATOM 13005 C CA . GLN B 1 463 ? 31.488 100.761 33.647 1.00 48.22 463 GLN B CA 1
ATOM 13006 C C . GLN B 1 463 ? 30.561 101.917 33.996 1.00 48.91 463 GLN B C 1
ATOM 13007 O O . GLN B 1 463 ? 30.753 102.602 35.004 1.00 55.06 463 GLN B O 1
ATOM 13021 N N . ASP B 1 464 ? 29.540 102.149 33.174 1.00 50.57 464 ASP B N 1
ATOM 13022 C CA . ASP B 1 464 ? 28.609 103.233 33.477 1.00 57.66 464 ASP B CA 1
ATOM 13023 C C . ASP B 1 464 ? 27.957 103.025 34.843 1.00 59.61 464 ASP B C 1
ATOM 13024 O O . ASP B 1 464 ? 27.753 103.984 35.600 1.00 47.42 464 ASP B O 1
ATOM 13033 N N . ILE B 1 465 ? 27.624 101.774 35.180 1.00 53.10 465 ILE B N 1
ATOM 13034 C CA . ILE B 1 465 ? 27.032 101.491 36.482 1.00 48.26 465 ILE B CA 1
ATOM 13035 C C . ILE B 1 465 ? 28.036 101.713 37.608 1.00 53.28 465 ILE B C 1
ATOM 13036 O O . ILE B 1 465 ? 27.648 102.022 38.744 1.00 52.16 465 ILE B O 1
ATOM 13052 N N . GLY B 1 466 ? 29.325 101.549 37.333 1.00 46.16 466 GLY B N 1
ATOM 13053 C CA . GLY B 1 466 ? 30.352 101.846 38.299 1.00 45.01 466 GLY B CA 1
ATOM 13054 C C . GLY B 1 466 ? 30.919 100.668 39.055 1.00 49.24 466 GLY B C 1
ATOM 13055 O O . GLY B 1 466 ? 31.518 100.875 40.115 1.00 53.74 466 GLY B O 1
ATOM 13059 N N . GLU B 1 467 ? 30.772 99.450 38.545 1.00 51.37 467 GLU B N 1
ATOM 13060 C CA . GLU B 1 467 ? 31.308 98.259 39.188 1.00 47.53 467 GLU B CA 1
ATOM 13061 C C . GLU B 1 467 ? 32.081 97.430 38.169 1.00 50.21 467 GLU B C 1
ATOM 13062 O O . GLU B 1 467 ? 31.725 97.375 36.993 1.00 49.00 467 GLU B O 1
ATOM 13074 N N . VAL B 1 468 ? 33.145 96.771 38.645 1.00 50.50 468 VAL B N 1
ATOM 13075 C CA . VAL B 1 468 ? 34.096 96.135 37.750 1.00 48.99 468 VAL B CA 1
ATOM 13076 C C . VAL B 1 468 ? 33.777 94.678 37.478 1.00 46.72 468 VAL B C 1
ATOM 13077 O O . VAL B 1 468 ? 34.563 93.997 36.810 1.00 61.25 468 VAL B O 1
ATOM 13090 N N . SER B 1 469 ? 32.673 94.160 37.998 1.00 48.40 469 SER B N 1
ATOM 13091 C CA . SER B 1 469 ? 32.248 92.811 37.658 1.00 42.55 469 SER B CA 1
ATOM 13092 C C . SER B 1 469 ? 30.745 92.743 37.829 1.00 47.36 469 SER B C 1
ATOM 13093 O O . SER B 1 469 ? 30.145 93.536 38.562 1.00 48.67 469 SER B O 1
ATOM 13101 N N . PHE B 1 470 ? 30.136 91.789 37.132 1.00 44.45 470 PHE B N 1
ATOM 13102 C CA . PHE B 1 470 ? 28.705 91.596 37.279 1.00 52.64 470 PHE B CA 1
ATOM 13103 C C . PHE B 1 470 ? 28.352 90.856 38.560 1.00 52.05 470 PHE B C 1
ATOM 13104 O O . PHE B 1 470 ? 27.223 91.014 39.045 1.00 53.81 470 PHE B O 1
ATOM 13121 N N . ASP B 1 471 ? 29.278 90.067 39.120 1.00 48.60 471 ASP B N 1
ATOM 13122 C CA . ASP B 1 471 ? 29.062 89.536 40.466 1.00 54.24 471 ASP B CA 1
ATOM 13123 C C . ASP B 1 471 ? 28.912 90.678 41.462 1.00 45.49 471 ASP B C 1
ATOM 13124 O O . ASP B 1 471 ? 27.996 90.681 42.298 1.00 48.92 471 ASP B O 1
ATOM 13133 N N . ALA B 1 472 ? 29.802 91.672 41.368 1.00 45.90 472 ALA B N 1
ATOM 13134 C CA . ALA B 1 472 ? 29.697 92.853 42.220 1.00 43.27 472 ALA B CA 1
ATOM 13135 C C . ALA B 1 472 ? 28.411 93.617 41.935 1.00 45.09 472 ALA B C 1
ATOM 13136 O O . ALA B 1 472 ? 27.767 94.121 42.852 1.00 54.33 472 ALA B O 1
ATOM 13143 N N . ILE B 1 473 ? 28.012 93.709 40.671 1.00 46.54 473 ILE B N 1
ATOM 13144 C CA . ILE B 1 473 ? 26.776 94.415 40.348 1.00 46.81 473 ILE B CA 1
ATOM 13145 C C . ILE B 1 473 ? 25.592 93.731 41.030 1.00 53.80 473 ILE B C 1
ATOM 13146 O O . ILE B 1 473 ? 24.750 94.381 41.659 1.00 50.61 473 ILE B O 1
ATOM 13162 N N . ARG B 1 474 ? 25.507 92.405 40.916 1.00 45.56 474 ARG B N 1
ATOM 13163 C CA . ARG B 1 474 ? 24.384 91.697 41.525 1.00 55.87 474 ARG B CA 1
ATOM 13164 C C . ARG B 1 474 ? 24.401 91.861 43.039 1.00 47.90 474 ARG B C 1
ATOM 13165 O O . ARG B 1 474 ? 23.357 92.105 43.657 1.00 61.22 474 ARG B O 1
ATOM 13186 N N . GLU B 1 475 ? 25.573 91.738 43.655 1.00 46.40 475 GLU B N 1
ATOM 13187 C CA . GLU B 1 475 ? 25.652 91.884 45.104 1.00 47.28 475 GLU B CA 1
ATOM 13188 C C . GLU B 1 475 ? 25.194 93.273 45.526 1.00 46.71 475 GLU B C 1
ATOM 13189 O O . GLU B 1 475 ? 24.373 93.418 46.435 1.00 46.93 475 GLU B O 1
ATOM 13201 N N . LYS B 1 476 ? 25.693 94.309 44.853 1.00 45.99 476 LYS B N 1
ATOM 13202 C CA . LYS B 1 476 ? 25.331 95.671 45.218 1.00 44.99 476 LYS B CA 1
ATOM 13203 C C . LYS B 1 476 ? 23.865 95.960 44.913 1.00 47.09 476 LYS B C 1
ATOM 13204 O O . LYS B 1 476 ? 23.256 96.811 45.563 1.00 43.36 476 LYS B O 1
ATOM 13223 N N . VAL B 1 477 ? 23.291 95.262 43.931 1.00 43.56 477 VAL B N 1
ATOM 13224 C CA . VAL B 1 477 ? 21.856 95.352 43.697 1.00 47.63 477 VAL B CA 1
ATOM 13225 C C . VAL B 1 477 ? 21.100 94.835 44.916 1.00 46.92 477 VAL B C 1
ATOM 13226 O O . VAL B 1 477 ? 20.175 95.485 45.419 1.00 45.96 477 VAL B O 1
ATOM 13239 N N . T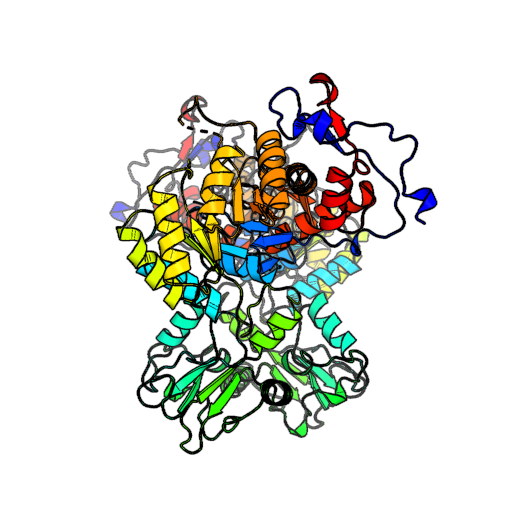YR B 1 478 ? 21.495 93.658 45.409 1.00 41.70 478 TYR B N 1
ATOM 13240 C CA . TYR B 1 478 ? 20.849 93.107 46.598 1.00 49.21 478 TYR B CA 1
ATOM 13241 C C . TYR B 1 478 ? 21.092 93.989 47.827 1.00 50.55 478 TYR B C 1
ATOM 13242 O O . TYR B 1 478 ? 20.255 94.033 48.733 1.00 40.72 478 TYR B O 1
ATOM 13260 N N . GLU B 1 479 ? 22.232 94.681 47.879 1.00 49.74 479 GLU B N 1
ATOM 13261 C CA . GLU B 1 479 ? 22.584 95.524 49.009 1.00 42.22 479 GLU B CA 1
ATOM 13262 C C . GLU B 1 479 ? 21.978 96.915 48.925 1.00 48.69 479 GLU B C 1
ATOM 13263 O O . GLU B 1 479 ? 22.033 97.655 49.907 1.00 52.67 479 GLU B O 1
ATOM 13275 N N . GLY B 1 480 ? 21.430 97.306 47.781 1.00 50.81 480 GLY B N 1
ATOM 13276 C CA . GLY B 1 480 ? 20.890 98.644 47.649 1.00 44.58 480 GLY B CA 1
ATOM 13277 C C . GLY B 1 480 ? 21.885 99.724 47.298 1.00 47.24 480 GLY B C 1
ATOM 13278 O O . GLY B 1 480 ? 21.594 100.910 47.513 1.00 48.22 480 GLY B O 1
ATOM 13282 N N . GLN B 1 481 ? 23.056 99.358 46.786 1.00 39.86 481 GLN B N 1
ATOM 13283 C CA . GLN B 1 481 ? 24.035 100.343 46.327 1.00 51.21 481 GLN B CA 1
ATOM 13284 C C . GLN B 1 481 ? 24.013 100.546 44.813 1.00 49.62 481 GLN B C 1
ATOM 13285 O O . GLN B 1 481 ? 24.590 101.520 44.320 1.00 54.04 481 GLN B O 1
ATOM 13299 N N . VAL B 1 482 ? 23.388 99.646 44.069 1.00 44.66 482 VAL B N 1
ATOM 13300 C CA . VAL B 1 482 ? 23.093 99.841 42.656 1.00 41.60 482 VAL B CA 1
ATOM 13301 C C . VAL B 1 482 ? 21.591 100.077 42.568 1.00 55.18 482 VAL B C 1
ATOM 13302 O O . VAL B 1 482 ? 20.794 99.242 43.021 1.00 45.91 482 VAL B O 1
ATOM 13315 N N . LEU B 1 483 ? 21.204 101.221 42.007 1.00 49.57 483 LEU B N 1
ATOM 13316 C CA . LEU B 1 483 ? 19.833 101.698 42.095 1.00 48.08 483 LEU B CA 1
ATOM 13317 C C . LEU B 1 483 ? 19.250 101.858 40.699 1.00 45.76 483 LEU B C 1
ATOM 13318 O O . LEU B 1 483 ? 19.968 101.895 39.698 1.00 44.60 483 LEU B O 1
ATOM 13334 N N . PHE B 1 484 ? 17.930 101.944 40.659 1.00 44.47 484 PHE B N 1
ATOM 13335 C CA . PHE B 1 484 ? 17.166 101.945 39.429 1.00 39.16 484 PHE B CA 1
ATOM 13336 C C . PHE B 1 484 ? 16.193 103.116 39.425 1.00 39.40 484 PHE B C 1
ATOM 13337 O O . PHE B 1 484 ? 16.044 103.845 40.405 1.00 45.53 484 PHE B O 1
ATOM 13354 N N . ASN B 1 485 ? 15.542 103.296 38.284 1.00 45.35 485 ASN B N 1
ATOM 13355 C CA . ASN B 1 485 ? 14.395 104.186 38.173 1.00 48.11 485 ASN B CA 1
ATOM 13356 C C . ASN B 1 485 ? 13.370 103.509 37.279 1.00 45.55 485 ASN B C 1
ATOM 13357 O O . ASN B 1 485 ? 13.695 103.089 36.168 1.00 43.58 485 ASN B O 1
ATOM 13368 N N . ARG B 1 486 ? 12.152 103.363 37.776 1.00 51.72 486 ARG B N 1
ATOM 13369 C CA . ARG B 1 486 ? 11.048 103.007 36.902 1.00 44.79 486 ARG B CA 1
ATOM 13370 C C . ARG B 1 486 ? 10.777 104.161 35.954 1.00 41.77 486 ARG B C 1
ATOM 13371 O O . ARG B 1 486 ? 10.929 105.327 36.313 1.00 55.46 486 ARG B O 1
ATOM 13392 N N . ARG B 1 487 ? 10.385 103.833 34.733 1.00 47.78 487 ARG B N 1
ATOM 13393 C CA . ARG B 1 487 ? 10.147 104.827 33.698 1.00 52.02 487 ARG B CA 1
ATOM 13394 C C . ARG B 1 487 ? 8.675 104.847 33.331 1.00 43.45 487 ARG B C 1
ATOM 13395 O O . ARG B 1 487 ? 8.106 103.805 33.009 1.00 49.01 487 ARG B O 1
ATOM 13416 N N . SER B 1 488 ? 8.060 106.024 33.406 1.00 49.28 488 SER B N 1
ATOM 13417 C CA . SER B 1 488 ? 6.708 106.181 32.880 1.00 49.74 488 SER B CA 1
ATOM 13418 C C . SER B 1 488 ? 6.675 105.757 31.417 1.00 48.09 488 SER B C 1
ATOM 13419 O O . SER B 1 488 ? 7.688 105.789 30.712 1.00 53.18 488 SER B O 1
ATOM 13427 N N . LEU B 1 489 ? 5.489 105.383 30.950 1.00 49.05 489 LEU B N 1
ATOM 13428 C CA . LEU B 1 489 ? 5.367 104.941 29.563 1.00 55.12 489 LEU B CA 1
ATOM 13429 C C . LEU B 1 489 ? 5.861 106.016 28.601 1.00 52.26 489 LEU B C 1
ATOM 13430 O O . LEU B 1 489 ? 6.483 105.709 27.582 1.00 54.56 489 LEU B O 1
ATOM 13437 N N . THR B 1 490 ? 5.598 107.287 28.909 1.00 51.89 490 THR B N 1
ATOM 13438 C CA . THR B 1 490 ? 6.085 108.354 28.044 1.00 62.79 490 THR B CA 1
ATOM 13439 C C . THR B 1 490 ? 7.606 108.480 28.110 1.00 61.22 490 THR B C 1
ATOM 13440 O O . THR B 1 490 ? 8.255 108.752 27.094 1.00 68.64 490 THR B O 1
ATOM 13451 N N . ALA B 1 491 ? 8.194 108.268 29.284 1.00 58.27 491 ALA B N 1
ATOM 13452 C CA . ALA B 1 491 ? 9.644 108.367 29.405 1.00 59.06 491 ALA B CA 1
ATOM 13453 C C . ALA B 1 491 ? 10.359 107.301 28.592 1.00 56.82 491 ALA B C 1
ATOM 13454 O O . ALA B 1 491 ? 11.576 107.394 28.410 1.00 76.71 491 ALA B O 1
ATOM 13461 N N . GLN B 1 492 ? 9.637 106.291 28.108 1.00 67.70 492 GLN B N 1
ATOM 13462 C CA . GLN B 1 492 ? 10.219 105.217 27.310 1.00 73.57 492 GLN B CA 1
ATOM 13463 C C . GLN B 1 492 ? 10.285 105.564 25.825 1.00 68.64 492 GLN B C 1
ATOM 13464 O O . GLN B 1 492 ? 10.289 104.658 24.984 1.00 77.05 492 GLN B O 1
ATOM 13478 N N . SER B 1 493 ? 10.327 106.851 25.482 1.00 81.47 493 SER B N 1
ATOM 13479 C CA . SER B 1 493 ? 10.467 107.275 24.085 1.00 79.18 493 SER B CA 1
ATOM 13480 C C . SER B 1 493 ? 11.562 108.324 23.935 1.00 76.27 493 SER B C 1
ATOM 13481 O O . SER B 1 493 ? 11.508 109.379 24.571 1.00 77.70 493 SER B O 1
#

InterPro domains:
  IPR000644 CBS domain [PF00571] (113-159)
  IPR000644 CBS domain [PF00571] (186-224)
  IPR000644 CBS domain [PS51371] (110-169)
  IPR000644 CBS domain [PS51371] (173-231)
  IPR000644 CBS domain [SM00116] (113-164)
  IPR000644 CBS domain [SM00116] (178-226)
  IPR001093 IMP dehydrogenase/GMP reductase [PF00478] (25-498)
  IPR001093 IMP dehydrogenase/GMP reductase [cd00381] (25-478)
  IPR005990 Inosine-5'-monophosphate dehydrogenase [MF_01964] (25-506)
  IPR005990 Inosine-5'-monophosphate dehydrogenase [PIRSF000130] (16-506)
  IPR005990 Inosine-5'-monophosphate dehydrogenase [PTHR11911] (8-508)
  IPR005990 Inosine-5'-monophosphate dehydrogenase [TIGR01302] (25-475)
  IPR013785 Aldolase-type TIM barrel [G3DSA:3.20.20.70] (14-508)
  IPR015875 IMP dehydrogenase / GMP reductase, conserved site [PS00487] (315-327)

Organism: Trypanosoma brucei brucei (NCBI:txid5702)

Radius of gyration: 32.5 Å; Cα contacts (8 Å, |Δi|>4): 2015; chains: 2; bounding box: 79×70×90 Å

Solvent-accessible surface area: 39307 Å² total; per-residue (Å²): 106,100,149,119,49,61,52,109,170,144,126,27,39,36,1,103,98,6,3,78,126,81,37,0,59,7,84,25,0,78,26,41,94,33,55,78,67,25,81,18,82,127,7,76,2,6,0,62,0,0,104,122,22,96,0,69,1,0,0,0,0,6,13,91,60,80,0,0,56,18,47,0,0,61,7,0,0,14,39,0,0,0,0,0,0,6,31,109,24,68,40,107,89,0,10,126,22,0,94,44,0,11,107,72,19,13,11,57,36,112,147,2,84,13,13,24,42,106,29,47,0,42,45,8,85,84,14,89,89,136,136,48,68,15,2,2,0,0,0,100,66,22,118,99,65,3,28,4,50,0,15,1,34,66,78,8,12,23,51,10,110,81,34,81,6,45,0,46,116,39,35,44,26,46,138,114,24,60,30,49,106,132,107,32,153,60,121,86,0,28,60,22,1,29,148,31,73,104,13,22,0,0,1,0,34,124,149,35,50,6,44,5,7,0,7,8,93,8,34,45,48,43,122,79,59,104,68,13,9,71,33,222,89,23,31,0,14,0,0,0,0,0,28,21,148,126,72,6,55,46,29,0,42,24,0,19,163,9,27,6,27,0,0,0,0,56,31,90,71,0,46,38,118,152,1,33,62,4,0,136,52,0,58,163,58,41,100,125,1,12,0,1,0,0,12,0,6,44,68,112,17,0,100,68,0,15,56,3,23,1,8,0,0,13,0,4,32,83,69,164,92,118,87,40,70,62,13,0,5,0,0,8,59,0,3,90,48,0,50,92,95,50,4,12,1,0,0,27,16,21,8,174,78,22,34,13,0,6,25,0,0,1,0,5,0,23,0,0,5,0,13,71,22,0,21,4,0,52,27,8,33,48,72,66,88,38,46,137,56,97,39,14,16,63,114,37,80,6,24,6,33,0,45,59,7,0,47,99,1,36,82,15,0,18,99,34,0,40,87,12,1,19,68,20,0,74,29,0,15,90,56,5,67,92,12,35,3,2,0,67,97,60,70,147,120,58,61,144,109,111,141,113,58,71,49,106,171,150,128,29,41,37,1,93,99,7,5,73,152,71,39,0,56,9,88,29,0,71,24,37,95,33,60,79,64,19,76,17,83,138,8,74,3,8,0,58,0,0,105,128,22,96,0,74,3,0,0,0,0,5,11,98,59,87,2,0,57,17,42,0,0,61,6,0,0,15,41,0,0,0,0,0,0,6,33,102,27,64,40,110,78,0,10,129,27,0,108,47,0,13,96,70,22,11,13,53,35,113,138,2,78,15,10,23,39,108,27,46,0,36,47,6,84,82,13,84,90,144,126,37,71,18,2,2,0,0,0,90,74,21,112,67,62,10,91,3,58,0,15,1,37,82,72,7,14,18,64,10,110,80,31,83,13,54,1,49,126,54,18,48,154,52,147,117,24,58,30,48,111,140,105,39,150,73,77,92,0,31,74,41,0,20,159,28,74,102,17,25,0,2,2,0,36,132,136,33,46,5,42,6,7,0,6,8,112,7,19,49,39,43,106,93,60,103,72,11,9,70,23,212,91,21,36,0,13,0,0,0,0,0,29,22,146,126,78,3,48,44,26,0,40,29,0,21,166,11,26,3,26,0,0,0,0,54,35,90,69,0,47,40,118,153,1,25,60,4,0,137,59,0,56,172,63,39,96,121,0,12,0,0,0,0,13,0,6,42,70,110,15,0,103,67,0,15,58,6,26,1,10,0,0,20,0,6,41,126,139,185,111,76,42,73,64,26,0,7,0,0,7,58,0,3,98,51,0,48,92,96,51,4,12,2,0,0,24,34,27,9,171,76,26,34,14,0,5,21,0,0,0,0,5,0,23,0,0,5,0,13,79,22,0,22,4,0,56,29,7,28,49,77,59,93,34,43,94,50,112,32,22,14,78,126,32,61,12,31,4,31,0,31,128,10,0,48,96,1,43,57,15,0,17,89,31,0,40,88,11,2,20,68,20,0,76,28,0,15,83,62,4,67,97,12,36,2,2,0,68,103,59,69,107,116,56,59,138

B-factor: mean 66.64, std 15.21, range [34.58, 134.44]